Protein AF-A0A937B3N2-F1 (afdb_monomer_lite)

pLDDT: mean 77.26, std 14.92, range [26.53, 95.31]

Structure (mmCIF, N/CA/C/O backbone):
data_AF-A0A937B3N2-F1
#
_entry.id   AF-A0A937B3N2-F1
#
loop_
_atom_site.group_PDB
_atom_site.id
_atom_site.type_symbol
_atom_site.label_atom_id
_atom_site.label_alt_id
_atom_site.label_comp_id
_atom_site.label_asym_id
_atom_site.label_entity_id
_atom_site.label_seq_id
_atom_site.pdbx_PDB_ins_code
_atom_site.Cartn_x
_atom_site.Cartn_y
_atom_site.Cartn_z
_atom_site.occupancy
_atom_site.B_iso_or_equiv
_atom_site.auth_seq_id
_atom_site.auth_comp_id
_atom_site.auth_asym_id
_atom_site.auth_atom_id
_atom_site.pdbx_PDB_model_num
ATOM 1 N N . MET A 1 1 ? 30.028 -24.346 -19.728 1.00 58.47 1 MET A N 1
ATOM 2 C CA . MET A 1 1 ? 30.900 -23.155 -19.740 1.00 58.47 1 MET A CA 1
ATOM 3 C C . MET A 1 1 ? 30.819 -22.547 -18.358 1.00 58.47 1 MET A C 1
ATOM 5 O O . MET A 1 1 ? 29.785 -22.725 -17.725 1.00 58.47 1 MET A O 1
ATOM 9 N N . ASP A 1 2 ? 31.877 -21.896 -17.888 1.00 62.44 2 ASP A N 1
ATOM 10 C CA . ASP A 1 2 ? 31.828 -21.202 -16.600 1.00 62.44 2 ASP A CA 1
ATOM 11 C C . ASP A 1 2 ? 30.815 -20.051 -16.666 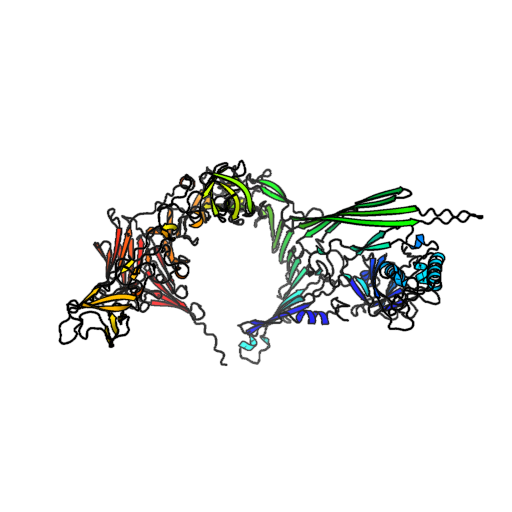1.00 62.44 2 ASP A C 1
ATOM 13 O O . ASP A 1 2 ? 30.707 -19.383 -17.702 1.00 62.44 2 ASP A O 1
ATOM 17 N N . ASN A 1 3 ? 30.080 -19.820 -15.572 1.00 68.19 3 ASN A N 1
ATOM 18 C CA . ASN A 1 3 ? 29.054 -18.771 -15.493 1.00 68.19 3 ASN A CA 1
ATOM 19 C C . ASN A 1 3 ? 29.609 -17.376 -15.825 1.00 68.19 3 ASN A C 1
ATOM 21 O O . ASN A 1 3 ? 28.881 -16.554 -16.371 1.00 68.19 3 ASN A O 1
ATOM 25 N N . ASP A 1 4 ? 30.900 -17.134 -15.577 1.00 67.12 4 ASP A N 1
ATOM 26 C CA . ASP A 1 4 ? 31.576 -15.870 -15.898 1.00 67.12 4 ASP A CA 1
ATOM 27 C C . ASP A 1 4 ? 31.609 -15.573 -17.405 1.00 67.12 4 ASP A C 1
ATOM 29 O O . ASP A 1 4 ? 31.647 -14.414 -17.806 1.00 67.12 4 ASP A O 1
ATOM 33 N N . ARG A 1 5 ? 31.603 -16.614 -18.250 1.00 65.56 5 ARG A N 1
ATOM 34 C CA . ARG A 1 5 ? 31.669 -16.488 -19.718 1.00 65.56 5 ARG A CA 1
ATOM 35 C C . ARG A 1 5 ? 30.332 -16.728 -20.408 1.00 65.56 5 ARG A C 1
ATOM 37 O O . ARG A 1 5 ? 30.146 -16.302 -21.543 1.00 65.56 5 ARG A O 1
ATOM 44 N N . PHE A 1 6 ? 29.418 -17.444 -19.759 1.00 72.81 6 PHE A N 1
ATOM 45 C CA . PHE A 1 6 ? 28.084 -17.714 -20.286 1.00 72.81 6 PHE A CA 1
ATOM 46 C C . PHE A 1 6 ? 27.052 -17.594 -19.155 1.00 72.81 6 PHE A C 1
ATOM 48 O O . PHE A 1 6 ? 26.611 -18.610 -18.619 1.00 72.81 6 PHE A O 1
ATOM 55 N N . PRO A 1 7 ? 26.668 -16.363 -18.774 1.00 74.31 7 PRO A N 1
ATOM 56 C CA . PRO A 1 7 ? 25.756 -16.116 -17.656 1.00 74.31 7 PRO A CA 1
ATOM 57 C C . PRO A 1 7 ? 24.273 -16.360 -18.000 1.00 74.31 7 PRO A C 1
ATOM 59 O O . PRO A 1 7 ? 23.390 -15.944 -17.253 1.00 74.31 7 PRO A O 1
ATOM 62 N N . TYR A 1 8 ? 23.975 -16.993 -19.139 1.00 79.38 8 TYR A N 1
ATOM 63 C CA . TYR A 1 8 ? 22.612 -17.181 -19.640 1.00 79.38 8 TYR A CA 1
ATOM 64 C C . TYR A 1 8 ? 21.997 -18.494 -19.144 1.00 79.38 8 TYR A C 1
ATOM 66 O O . TYR A 1 8 ? 22.691 -19.488 -18.923 1.00 79.38 8 TYR A O 1
ATOM 74 N N . CYS A 1 9 ? 20.669 -18.514 -19.017 1.00 78.81 9 CYS A N 1
ATOM 75 C CA . CYS A 1 9 ? 19.934 -19.710 -18.607 1.00 78.81 9 CYS A CA 1
ATOM 76 C C . CYS A 1 9 ? 20.044 -20.815 -19.663 1.00 78.81 9 CYS A C 1
ATOM 78 O O . CYS A 1 9 ? 19.978 -20.550 -20.870 1.00 78.81 9 CYS A O 1
ATOM 80 N N . ASN A 1 10 ? 20.167 -22.066 -19.212 1.00 81.94 10 ASN A N 1
ATOM 81 C CA . ASN A 1 10 ? 20.184 -23.200 -20.124 1.00 81.94 10 ASN A CA 1
ATOM 82 C C . ASN A 1 10 ? 18.806 -23.331 -20.784 1.00 81.94 10 ASN A C 1
ATOM 84 O O . ASN A 1 10 ? 17.790 -23.477 -20.114 1.00 81.94 10 ASN A O 1
ATOM 88 N N . GLN A 1 11 ? 18.772 -23.301 -22.115 1.00 83.94 11 GLN A N 1
ATOM 89 C CA . GLN A 1 11 ? 17.525 -23.375 -22.878 1.00 83.94 11 GLN A CA 1
ATOM 90 C C . GLN A 1 11 ? 16.985 -24.818 -23.014 1.00 83.94 11 GLN A C 1
ATOM 92 O O . GLN A 1 11 ? 16.004 -25.047 -23.716 1.00 83.94 11 GLN A O 1
ATOM 97 N N . GLN A 1 12 ? 17.598 -25.804 -22.345 1.00 83.69 12 GLN A N 1
ATOM 98 C CA . GLN A 1 12 ? 17.084 -27.173 -22.242 1.00 83.69 12 GLN A CA 1
ATOM 99 C C . GLN A 1 12 ? 16.095 -27.313 -21.078 1.00 83.69 12 GLN A C 1
ATOM 101 O O . GLN A 1 12 ? 16.492 -27.321 -19.912 1.00 83.69 12 GLN A O 1
ATOM 106 N N . LYS A 1 13 ? 14.811 -27.514 -21.403 1.00 83.62 13 LYS A N 1
ATOM 107 C CA . LYS A 1 13 ? 13.714 -27.502 -20.420 1.00 83.62 13 LYS A CA 1
ATOM 108 C C . LYS A 1 13 ? 13.894 -28.481 -19.253 1.00 83.62 13 LYS A C 1
ATOM 110 O O . LYS A 1 13 ? 13.678 -28.093 -18.115 1.00 83.62 13 LYS A O 1
ATOM 115 N N . ILE A 1 14 ? 14.316 -29.721 -19.514 1.00 85.94 14 ILE A N 1
ATOM 116 C CA . ILE A 1 14 ? 14.434 -30.759 -18.469 1.00 85.94 14 ILE A CA 1
ATOM 117 C C . ILE A 1 14 ? 15.428 -30.334 -17.379 1.00 85.94 14 ILE A C 1
ATOM 119 O O . ILE A 1 14 ? 15.109 -30.385 -16.197 1.00 85.94 14 ILE A O 1
ATOM 123 N N . ILE A 1 15 ? 16.613 -29.867 -17.784 1.00 86.38 15 ILE A N 1
ATOM 124 C CA . ILE A 1 15 ? 17.667 -29.454 -16.849 1.00 86.38 15 ILE A CA 1
ATOM 125 C C . ILE A 1 15 ? 17.230 -28.208 -16.074 1.00 86.38 15 ILE A C 1
ATOM 127 O O . ILE A 1 15 ? 17.436 -28.128 -14.864 1.00 86.38 15 ILE A O 1
ATOM 131 N N . GLN A 1 16 ? 16.609 -27.251 -16.764 1.00 87.00 16 GLN A N 1
ATOM 132 C CA . GLN A 1 16 ? 16.182 -25.996 -16.157 1.00 87.00 16 GLN A CA 1
ATOM 133 C C . GLN A 1 16 ? 15.036 -26.200 -15.149 1.00 87.00 16 GLN A C 1
ATOM 135 O O . GLN A 1 16 ? 15.048 -25.595 -14.079 1.00 87.00 16 GLN A O 1
ATOM 140 N N . ASP A 1 17 ? 14.079 -27.089 -15.436 1.00 88.88 17 ASP A N 1
ATOM 141 C CA . ASP A 1 17 ? 12.977 -27.419 -14.521 1.00 88.88 17 ASP A CA 1
ATOM 142 C C . ASP A 1 17 ? 13.483 -28.062 -13.215 1.00 88.88 17 ASP A C 1
ATOM 144 O O . ASP A 1 17 ? 12.947 -27.784 -12.140 1.00 88.88 17 ASP A O 1
ATOM 148 N N . ASP A 1 18 ? 14.519 -28.903 -13.285 1.00 87.19 18 ASP A N 1
ATOM 149 C CA . ASP A 1 18 ? 15.132 -29.524 -12.103 1.00 87.19 18 ASP A CA 1
ATOM 150 C C . ASP A 1 18 ? 15.912 -28.498 -11.264 1.00 87.19 18 ASP A C 1
ATOM 152 O O . ASP A 1 18 ? 15.818 -28.477 -10.030 1.00 87.19 18 ASP A O 1
ATOM 156 N N . GLN A 1 19 ? 16.622 -27.580 -11.925 1.00 86.06 19 GLN A N 1
ATOM 157 C CA . GLN A 1 19 ? 17.301 -26.466 -11.260 1.00 86.06 19 GLN A CA 1
ATOM 158 C C . GLN A 1 19 ? 16.306 -25.520 -10.573 1.00 86.06 19 GLN A C 1
ATOM 160 O O . GLN A 1 19 ? 16.536 -25.119 -9.431 1.00 86.06 19 GLN A O 1
ATOM 165 N N . ALA A 1 20 ? 15.168 -25.230 -11.213 1.00 84.81 20 ALA A N 1
ATOM 166 C CA . ALA A 1 20 ? 14.129 -24.356 -10.672 1.00 84.81 20 ALA A CA 1
ATOM 167 C C . ALA A 1 20 ? 13.490 -24.901 -9.379 1.00 84.81 20 ALA A C 1
ATOM 169 O O . ALA A 1 20 ? 13.089 -24.119 -8.521 1.00 84.81 20 ALA A O 1
ATOM 170 N N . LYS A 1 21 ? 13.412 -26.229 -9.205 1.00 86.44 21 LYS A N 1
ATOM 171 C CA . LYS A 1 21 ? 12.791 -26.877 -8.029 1.00 86.44 21 LYS A CA 1
ATOM 172 C C . LYS A 1 21 ? 13.703 -26.982 -6.806 1.00 86.44 21 LYS A C 1
ATOM 174 O O . LYS A 1 21 ? 13.197 -27.129 -5.698 1.00 86.44 21 LYS A O 1
ATOM 179 N N . SER A 1 22 ? 15.024 -26.925 -6.987 1.00 84.94 22 SER A N 1
ATOM 180 C CA . SER A 1 22 ? 16.015 -27.409 -6.005 1.00 84.94 22 SER A CA 1
ATOM 181 C C . SER A 1 22 ? 15.998 -26.704 -4.634 1.00 84.94 22 SER A C 1
ATOM 183 O O . SER A 1 22 ? 16.534 -27.245 -3.671 1.00 84.94 22 SER A O 1
ATOM 185 N N . TRP A 1 23 ? 15.368 -25.529 -4.524 1.00 84.50 23 TRP A N 1
ATOM 186 C CA . TRP A 1 23 ? 15.305 -24.724 -3.293 1.00 84.50 23 TRP A CA 1
ATOM 187 C C . TRP A 1 23 ? 13.885 -24.279 -2.921 1.00 84.50 23 TRP A C 1
ATOM 189 O O . TRP A 1 23 ? 13.711 -23.377 -2.101 1.00 84.50 23 TRP A O 1
ATOM 199 N N . LEU A 1 24 ? 12.865 -24.877 -3.542 1.00 89.19 24 LEU A N 1
ATOM 200 C CA . LEU A 1 24 ? 11.464 -24.532 -3.315 1.00 89.19 24 LEU A CA 1
ATOM 201 C C . LEU A 1 24 ? 10.770 -25.572 -2.437 1.00 89.19 24 LEU A C 1
ATOM 203 O O . LEU A 1 24 ? 11.234 -26.697 -2.264 1.00 89.19 24 LEU A O 1
ATOM 207 N N . LEU A 1 25 ? 9.635 -25.174 -1.871 1.00 90.88 25 LEU A N 1
ATOM 208 C CA . LEU A 1 25 ? 8.831 -26.024 -1.007 1.00 90.88 25 LEU A CA 1
ATOM 209 C C . LEU A 1 25 ? 8.173 -27.155 -1.809 1.00 90.88 25 LEU A C 1
ATOM 211 O O . LEU A 1 25 ? 7.167 -26.934 -2.471 1.00 90.88 25 LEU A O 1
ATOM 215 N N . ASP A 1 26 ? 8.709 -28.369 -1.714 1.00 89.31 26 ASP A N 1
ATOM 216 C CA . ASP A 1 26 ? 8.149 -29.539 -2.407 1.00 89.31 26 ASP A CA 1
ATOM 217 C C . ASP A 1 26 ? 6.828 -30.016 -1.777 1.00 89.31 26 ASP A C 1
ATOM 219 O O . ASP A 1 26 ? 5.847 -30.271 -2.480 1.00 89.31 26 ASP A O 1
ATOM 223 N N . SER A 1 27 ? 6.766 -30.117 -0.441 1.00 89.88 27 SER A N 1
ATOM 224 C CA . SER A 1 27 ? 5.589 -30.657 0.250 1.00 89.88 27 SER A CA 1
ATOM 225 C C . SER A 1 27 ? 5.323 -30.071 1.640 1.00 89.88 27 SER A C 1
ATOM 227 O O . SER A 1 27 ? 6.239 -29.681 2.364 1.00 89.88 27 SER A O 1
ATOM 229 N N . ILE A 1 28 ? 4.043 -30.032 2.022 1.00 90.94 28 ILE A N 1
ATOM 230 C CA . ILE A 1 28 ? 3.553 -29.685 3.362 1.00 90.94 28 ILE A CA 1
ATOM 231 C C . ILE A 1 28 ? 2.769 -30.878 3.914 1.00 90.94 28 ILE A C 1
ATOM 233 O O . ILE A 1 28 ? 1.808 -31.341 3.295 1.00 90.94 28 ILE A O 1
ATOM 237 N N . TYR A 1 29 ? 3.143 -31.348 5.104 1.00 90.12 29 TYR A N 1
ATOM 238 C CA . TYR A 1 29 ? 2.400 -32.374 5.838 1.00 90.12 29 TYR A CA 1
ATOM 239 C C . TYR A 1 29 ? 1.365 -31.720 6.752 1.00 90.12 29 TYR A C 1
ATOM 241 O O . TYR A 1 29 ? 1.699 -30.853 7.559 1.00 90.12 29 TYR A O 1
ATOM 249 N N . MET A 1 30 ? 0.103 -32.124 6.624 1.00 84.06 30 MET A N 1
ATOM 250 C CA . MET A 1 30 ? -0.990 -31.570 7.422 1.00 84.06 30 MET A CA 1
ATOM 251 C C . MET A 1 30 ? -1.200 -32.383 8.712 1.00 84.06 30 MET A C 1
ATOM 253 O O . MET A 1 30 ? -1.034 -33.604 8.687 1.00 84.06 30 MET A O 1
ATOM 257 N N . PRO A 1 31 ? -1.662 -31.764 9.820 1.00 79.25 31 PRO A N 1
ATOM 258 C CA . PRO A 1 31 ? -1.933 -32.466 11.084 1.00 79.25 31 PRO A CA 1
ATOM 259 C C . PRO A 1 31 ? -2.938 -33.621 10.965 1.00 79.25 31 PRO A C 1
ATOM 261 O O . PRO A 1 31 ? -2.893 -34.566 11.744 1.00 79.25 31 PRO A O 1
ATOM 264 N N . MET A 1 32 ? -3.834 -33.565 9.972 1.00 69.56 32 MET A N 1
ATOM 265 C CA . MET A 1 32 ? -4.832 -34.607 9.699 1.00 69.56 32 MET A CA 1
ATOM 266 C C . MET A 1 32 ? -4.284 -35.801 8.893 1.00 69.56 32 MET A C 1
ATOM 268 O O . MET A 1 32 ? -5.046 -36.692 8.535 1.00 69.56 32 MET A O 1
ATOM 272 N N . GLY A 1 33 ? -2.981 -35.838 8.590 1.00 73.75 33 GLY A N 1
ATOM 273 C CA . GLY A 1 33 ? -2.324 -36.968 7.923 1.00 73.75 33 GLY A CA 1
ATOM 274 C C . GLY A 1 33 ? -2.318 -36.930 6.390 1.00 73.75 33 GLY A C 1
ATOM 275 O O . GLY A 1 33 ? -1.741 -37.826 5.776 1.00 73.75 33 GLY A O 1
ATOM 276 N N . GLY A 1 34 ? -2.911 -35.913 5.756 1.00 80.38 34 GLY A N 1
ATOM 277 C CA . GLY A 1 34 ? -2.762 -35.660 4.315 1.00 80.38 34 GLY A CA 1
ATOM 278 C C . GLY A 1 34 ? -1.476 -34.892 3.977 1.00 80.38 34 GLY A C 1
ATOM 279 O O . GLY A 1 34 ? -0.849 -34.293 4.857 1.00 80.38 34 GLY A O 1
ATOM 280 N N . SER A 1 35 ? -1.097 -34.867 2.698 1.00 86.56 35 SER A N 1
ATOM 281 C CA . SER A 1 35 ? 0.051 -34.087 2.213 1.00 86.56 35 SER A CA 1
ATOM 282 C C . SER A 1 35 ? -0.319 -33.200 1.026 1.00 86.56 35 SER A C 1
ATOM 284 O O . SER A 1 35 ? -1.035 -33.611 0.120 1.00 86.56 35 SER A O 1
ATOM 286 N N . LEU A 1 36 ? 0.166 -31.961 1.031 1.00 88.94 36 LEU A N 1
ATOM 287 C CA . LEU A 1 36 ? 0.078 -31.041 -0.100 1.00 88.94 36 LEU A CA 1
ATOM 288 C C . LEU A 1 36 ? 1.427 -31.044 -0.819 1.00 88.94 36 LEU A C 1
ATOM 290 O O . LEU A 1 36 ? 2.439 -30.733 -0.200 1.00 88.94 36 LEU A O 1
ATOM 294 N N . LYS A 1 37 ? 1.444 -31.384 -2.103 1.00 91.06 37 LYS A N 1
ATOM 295 C CA . LYS A 1 37 ? 2.622 -31.384 -2.968 1.00 91.06 37 LYS A CA 1
ATOM 296 C C . LYS A 1 37 ? 2.515 -30.278 -4.011 1.00 91.06 37 LYS A C 1
ATOM 298 O O . LYS A 1 37 ? 1.457 -30.091 -4.614 1.00 91.06 37 LYS A O 1
ATOM 303 N N . ILE A 1 38 ? 3.608 -29.562 -4.238 1.00 91.81 38 ILE A N 1
ATOM 304 C CA . ILE A 1 38 ? 3.681 -28.476 -5.215 1.00 91.81 38 ILE A CA 1
ATOM 305 C C . ILE A 1 38 ? 4.734 -28.842 -6.258 1.00 91.81 38 ILE A C 1
ATOM 307 O O . ILE A 1 38 ? 5.901 -29.043 -5.942 1.00 91.81 38 ILE A O 1
ATOM 311 N N . GLU A 1 39 ? 4.328 -28.928 -7.522 1.00 91.31 39 GLU A N 1
ATOM 312 C CA . GLU A 1 39 ? 5.250 -29.136 -8.635 1.00 91.31 39 GLU A CA 1
ATOM 313 C C . GLU A 1 39 ? 5.562 -27.801 -9.298 1.00 91.31 39 GLU A C 1
ATOM 315 O O . GLU A 1 39 ? 4.654 -27.110 -9.767 1.00 91.31 39 GLU A O 1
ATOM 320 N N . TYR A 1 40 ? 6.845 -27.463 -9.386 1.00 91.81 40 TYR A N 1
ATOM 321 C CA . TYR A 1 40 ? 7.315 -26.270 -10.087 1.00 91.81 40 TYR A CA 1
ATOM 322 C C . TYR A 1 40 ? 7.807 -26.596 -11.502 1.00 91.81 40 TYR A C 1
ATOM 324 O O . TYR A 1 40 ? 8.127 -27.739 -11.823 1.00 91.81 40 TYR A O 1
ATOM 332 N N . GLU A 1 41 ? 7.881 -25.584 -12.352 1.00 91.62 41 GLU A N 1
ATOM 333 C CA . GLU A 1 41 ? 8.639 -25.595 -13.604 1.00 91.62 41 GLU A CA 1
ATOM 334 C C . GLU A 1 41 ? 9.349 -24.247 -13.784 1.00 91.62 41 GLU A C 1
ATOM 336 O O . GLU A 1 41 ? 9.045 -23.280 -13.078 1.00 91.62 41 GLU A O 1
ATOM 341 N N . SER A 1 42 ? 10.311 -24.185 -14.701 1.00 91.06 42 SER A N 1
ATOM 342 C CA . SER A 1 42 ? 10.973 -22.935 -15.070 1.00 91.06 42 SER A CA 1
ATOM 343 C C . SER A 1 42 ? 9.983 -21.977 -15.738 1.00 91.06 42 SER A C 1
ATOM 345 O O . SER A 1 42 ? 9.059 -22.394 -16.446 1.00 91.06 42 SER A O 1
ATOM 347 N N . ASP A 1 43 ? 10.157 -20.681 -15.491 1.00 91.06 43 ASP A N 1
ATOM 348 C CA . ASP A 1 43 ? 9.418 -19.652 -16.207 1.00 91.06 43 ASP A CA 1
ATOM 349 C C . ASP A 1 43 ? 9.835 -19.566 -17.685 1.00 91.06 43 ASP A C 1
ATOM 351 O O . ASP A 1 43 ? 10.962 -19.866 -18.076 1.00 91.06 43 ASP A O 1
ATOM 355 N N . ASP A 1 44 ? 8.895 -19.162 -18.539 1.00 91.75 44 ASP A N 1
ATOM 356 C CA . ASP A 1 44 ? 9.161 -18.929 -19.954 1.00 91.75 44 ASP A CA 1
ATOM 357 C C . ASP A 1 44 ? 8.489 -17.640 -20.431 1.00 91.75 44 ASP A C 1
ATOM 359 O O . ASP A 1 44 ? 7.477 -17.193 -19.887 1.00 91.75 44 ASP A O 1
ATOM 363 N N . TYR A 1 45 ? 9.069 -17.007 -21.446 1.00 92.00 45 TYR A N 1
ATOM 364 C CA . TYR A 1 45 ? 8.521 -15.789 -22.031 1.00 92.00 45 TYR A CA 1
ATOM 365 C C . TYR A 1 45 ? 8.785 -15.703 -23.533 1.00 92.00 45 TYR A C 1
ATOM 367 O O . TYR A 1 45 ? 9.755 -16.241 -24.069 1.00 92.00 45 TYR A O 1
ATOM 375 N N . ALA A 1 46 ? 7.884 -15.003 -24.221 1.00 91.69 46 ALA A N 1
ATOM 376 C CA . ALA A 1 46 ? 7.951 -14.774 -25.664 1.00 91.69 46 ALA A CA 1
ATOM 377 C C . ALA A 1 46 ? 8.472 -13.373 -26.015 1.00 91.69 46 ALA A C 1
ATOM 379 O O . ALA A 1 46 ? 9.032 -13.157 -27.094 1.00 91.69 46 ALA A O 1
ATOM 380 N N . TYR A 1 47 ? 8.262 -12.408 -25.119 1.00 91.81 47 TYR A N 1
ATOM 381 C CA . TYR A 1 47 ? 8.522 -10.993 -25.364 1.00 91.81 47 TYR A CA 1
ATOM 382 C C . TYR A 1 47 ? 9.275 -10.359 -24.199 1.00 91.81 47 TYR A C 1
ATOM 384 O O . TYR A 1 47 ? 9.037 -10.702 -23.042 1.00 91.81 47 TYR A O 1
ATOM 392 N N . VAL A 1 48 ? 10.124 -9.388 -24.522 1.00 91.75 48 VAL A N 1
ATOM 393 C CA . VAL A 1 48 ? 10.670 -8.411 -23.579 1.00 91.75 48 VAL A CA 1
ATOM 394 C C . VAL A 1 48 ? 9.971 -7.096 -23.906 1.00 91.75 48 VAL A C 1
ATOM 396 O O . VAL A 1 48 ? 10.212 -6.494 -24.954 1.00 91.75 48 VAL A O 1
ATOM 399 N N . GLN A 1 49 ? 9.026 -6.699 -23.056 1.00 91.38 49 GLN A N 1
ATOM 400 C CA . GLN A 1 49 ? 8.050 -5.643 -23.339 1.00 91.38 49 GLN A CA 1
ATOM 401 C C . GLN A 1 49 ? 7.375 -5.822 -24.717 1.00 91.38 49 GLN A C 1
ATOM 403 O O . GLN A 1 49 ? 6.687 -6.814 -24.956 1.00 91.38 49 GLN A O 1
ATOM 408 N N . ASN A 1 50 ? 7.565 -4.872 -25.637 1.00 90.81 50 ASN A N 1
ATOM 409 C CA . ASN A 1 50 ? 7.013 -4.867 -26.989 1.00 90.81 50 ASN A CA 1
ATOM 410 C C . ASN A 1 50 ? 7.930 -5.515 -28.049 1.00 90.81 50 ASN A C 1
ATOM 412 O O . ASN A 1 50 ? 7.509 -5.634 -29.201 1.00 90.81 50 ASN A O 1
ATOM 416 N N . LYS A 1 51 ? 9.153 -5.944 -27.701 1.00 89.56 51 LYS A N 1
ATOM 417 C CA . LYS A 1 51 ? 10.082 -6.636 -28.615 1.00 89.56 51 LYS A CA 1
ATOM 418 C C . LYS A 1 51 ? 10.070 -8.152 -28.374 1.00 89.56 51 LYS A C 1
ATOM 420 O O . LYS A 1 51 ? 9.797 -8.616 -27.269 1.00 89.56 51 LYS A O 1
ATOM 425 N N . LYS A 1 52 ? 10.343 -8.949 -29.413 1.00 89.94 52 LYS A N 1
ATOM 426 C CA . LYS A 1 52 ? 10.476 -10.413 -29.276 1.00 89.94 52 LYS A CA 1
ATOM 427 C C . LYS A 1 52 ? 11.724 -10.758 -28.462 1.00 89.94 52 LYS A C 1
ATOM 429 O O . LYS A 1 52 ? 12.740 -10.080 -28.590 1.00 89.94 52 LYS A O 1
ATOM 434 N N . ALA A 1 53 ? 11.637 -11.807 -27.648 1.00 90.50 53 ALA A N 1
ATOM 435 C CA . ALA A 1 53 ? 12.785 -12.308 -26.905 1.00 90.50 53 ALA A CA 1
ATOM 436 C C . ALA A 1 53 ? 13.855 -12.868 -27.862 1.00 90.50 53 ALA A C 1
ATOM 438 O O . ALA A 1 53 ? 13.538 -13.578 -28.825 1.00 90.50 53 ALA A O 1
ATOM 439 N N . MET A 1 54 ? 15.118 -12.549 -27.583 1.00 89.50 54 MET A N 1
ATOM 440 C CA . MET A 1 54 ? 16.274 -13.008 -28.352 1.00 89.50 54 MET A CA 1
ATOM 441 C C . MET A 1 54 ? 17.170 -13.910 -27.497 1.00 89.50 54 MET A C 1
ATOM 443 O O . MET A 1 54 ? 17.160 -13.821 -26.272 1.00 89.50 54 MET A O 1
ATOM 447 N N . CYS A 1 55 ? 17.934 -14.782 -28.147 1.00 88.12 55 CYS A N 1
ATOM 448 C CA . CYS A 1 55 ? 18.897 -15.691 -27.528 1.00 88.12 55 CYS A CA 1
ATOM 449 C C . CYS A 1 55 ? 20.243 -15.611 -28.254 1.00 88.12 55 CYS A C 1
ATOM 451 O O . CYS A 1 55 ? 20.298 -15.283 -29.446 1.00 88.12 55 CYS A O 1
ATOM 453 N N . MET A 1 56 ? 21.316 -15.968 -27.551 1.00 87.62 56 MET A N 1
ATOM 454 C CA . MET A 1 56 ? 22.637 -16.149 -28.151 1.00 87.62 56 MET A CA 1
ATOM 455 C C . MET A 1 56 ? 22.773 -17.541 -28.782 1.00 87.62 56 MET A C 1
ATOM 457 O O . MET A 1 56 ? 22.638 -18.568 -28.120 1.00 87.62 56 MET A O 1
ATOM 461 N N . TYR A 1 57 ? 23.081 -17.580 -30.077 1.00 87.38 57 TYR A N 1
ATOM 462 C CA . TYR A 1 57 ? 23.337 -18.791 -30.853 1.00 87.38 57 TYR A CA 1
ATOM 463 C C . TYR A 1 57 ? 24.829 -18.926 -31.143 1.00 87.38 57 TYR A C 1
ATOM 465 O O . TYR A 1 57 ? 25.479 -17.980 -31.589 1.00 87.38 57 TYR A O 1
ATOM 473 N N . GLN A 1 58 ? 25.376 -20.118 -30.907 1.00 88.06 58 GLN A N 1
ATOM 474 C CA . GLN A 1 58 ? 26.795 -20.393 -31.121 1.00 88.06 58 GLN A CA 1
ATOM 475 C C . GLN A 1 58 ? 27.131 -20.443 -32.616 1.00 88.06 58 GLN A C 1
ATOM 477 O O . GLN A 1 58 ? 26.466 -21.135 -33.397 1.00 88.06 58 GLN A O 1
ATOM 482 N N . ILE A 1 59 ? 28.214 -19.768 -32.999 1.00 90.12 59 ILE A N 1
ATOM 483 C CA . ILE A 1 59 ? 28.766 -19.819 -34.353 1.00 90.12 59 ILE A CA 1
ATOM 484 C C . ILE A 1 59 ? 29.464 -21.166 -34.560 1.00 90.12 59 ILE A C 1
ATOM 486 O O . ILE A 1 59 ? 30.338 -21.558 -33.794 1.00 90.12 59 ILE A O 1
ATOM 490 N N . ALA A 1 60 ? 29.096 -21.880 -35.620 1.00 88.06 60 ALA A N 1
ATOM 491 C CA . ALA A 1 60 ? 29.749 -23.124 -36.005 1.00 88.06 60 ALA A CA 1
ATOM 492 C C . ALA A 1 60 ? 31.014 -22.863 -36.838 1.00 88.06 60 ALA A C 1
ATOM 494 O O . ALA A 1 60 ? 32.018 -23.538 -36.636 1.00 88.06 60 ALA A O 1
ATOM 495 N N . GLY A 1 61 ? 30.973 -21.889 -37.756 1.00 88.25 61 GLY A N 1
ATOM 496 C CA . GLY A 1 61 ? 32.113 -21.494 -38.589 1.00 88.25 61 GLY A CA 1
ATOM 497 C C . GLY A 1 61 ? 31.696 -20.808 -39.892 1.00 88.25 61 GLY A C 1
ATOM 498 O O . GLY A 1 61 ? 30.534 -20.441 -40.070 1.00 88.25 61 GLY A O 1
ATOM 499 N N . PHE A 1 62 ? 32.646 -20.644 -40.812 1.00 87.56 62 PHE A N 1
ATOM 500 C CA . PHE A 1 62 ? 32.487 -19.854 -42.035 1.00 87.56 62 PHE A CA 1
ATOM 501 C C . PHE A 1 62 ? 32.770 -20.664 -43.304 1.00 87.56 62 PHE A C 1
ATOM 503 O O . PHE A 1 62 ? 33.574 -21.605 -43.291 1.00 87.56 62 PHE A O 1
ATOM 510 N N . ARG A 1 63 ? 32.129 -20.276 -44.417 1.00 85.25 63 ARG A N 1
ATOM 511 C CA . ARG A 1 63 ? 32.397 -20.803 -45.767 1.00 85.25 63 ARG A CA 1
ATOM 512 C C . ARG A 1 63 ? 32.444 -19.694 -46.825 1.00 85.25 63 ARG A C 1
ATOM 514 O O . ARG A 1 63 ? 31.738 -18.692 -46.715 1.00 85.25 63 ARG A O 1
ATOM 521 N N . ASP A 1 64 ? 33.236 -19.917 -47.872 1.00 75.19 64 ASP A N 1
ATOM 522 C CA . ASP A 1 64 ? 33.247 -19.092 -49.094 1.00 75.19 64 ASP A CA 1
ATOM 523 C C . ASP A 1 64 ? 32.031 -19.401 -49.980 1.00 75.19 64 ASP A C 1
ATOM 525 O O . ASP A 1 64 ? 31.266 -18.522 -50.370 1.00 75.19 64 ASP A O 1
ATOM 529 N N . LEU A 1 65 ? 31.788 -20.695 -50.205 1.00 71.31 65 LEU A N 1
ATOM 530 C CA . LEU A 1 65 ? 30.643 -21.230 -50.935 1.00 71.31 65 LEU A CA 1
ATOM 531 C C . LEU A 1 65 ? 29.956 -22.292 -50.076 1.00 71.31 65 LEU A C 1
ATOM 533 O O . LEU A 1 65 ? 30.584 -22.942 -49.244 1.00 71.31 65 LEU A O 1
ATOM 537 N N . THR A 1 66 ? 28.667 -22.542 -50.295 1.00 62.78 66 THR A N 1
ATOM 538 C CA . THR A 1 66 ? 27.900 -23.527 -49.504 1.00 62.78 66 THR A CA 1
ATOM 539 C C . THR A 1 66 ? 28.482 -24.952 -49.548 1.00 62.78 66 THR A C 1
ATOM 541 O O . THR A 1 66 ? 28.189 -25.764 -48.667 1.00 62.78 66 THR A O 1
ATOM 544 N N . THR A 1 67 ? 29.351 -25.251 -50.520 1.00 63.97 67 THR A N 1
ATOM 545 C CA . THR A 1 67 ? 29.984 -26.557 -50.756 1.00 63.97 67 THR A CA 1
ATOM 546 C C . THR A 1 67 ? 31.343 -26.758 -50.069 1.00 63.97 67 THR A C 1
ATOM 548 O O . THR A 1 67 ? 31.732 -27.910 -49.858 1.00 63.97 67 THR A O 1
ATOM 551 N N . THR A 1 68 ? 32.058 -25.702 -49.660 1.00 70.62 68 THR A N 1
ATOM 552 C CA . THR A 1 68 ? 33.404 -25.814 -49.049 1.00 70.62 68 THR A CA 1
ATOM 553 C C . THR A 1 68 ? 33.347 -26.393 -47.621 1.00 70.62 68 THR A C 1
ATOM 555 O O . THR A 1 68 ? 32.270 -26.401 -47.013 1.00 70.62 68 THR A O 1
ATOM 558 N N . PRO A 1 69 ? 34.448 -26.937 -47.058 1.00 77.62 69 PRO A N 1
ATOM 559 C CA . PRO A 1 69 ? 34.484 -27.343 -45.650 1.00 77.62 69 PRO A CA 1
ATOM 560 C C . PRO A 1 69 ? 34.337 -26.130 -44.716 1.00 77.62 69 PRO A C 1
ATOM 562 O O . PRO A 1 69 ? 34.610 -24.996 -45.107 1.00 77.62 69 PRO A O 1
ATOM 565 N N . LEU A 1 70 ? 33.865 -26.372 -43.491 1.00 81.81 70 LEU A N 1
ATOM 566 C CA . LEU A 1 70 ? 33.710 -25.344 -42.460 1.00 81.81 70 LEU A CA 1
ATOM 567 C C . LEU A 1 70 ? 35.091 -24.889 -41.964 1.00 81.81 70 LEU A C 1
ATOM 569 O O . LEU A 1 70 ? 35.944 -25.730 -41.682 1.00 81.81 70 LEU A O 1
ATOM 573 N N . THR A 1 71 ? 35.311 -23.579 -41.855 1.00 84.75 71 THR A N 1
ATOM 574 C CA . THR A 1 71 ? 36.590 -23.021 -41.392 1.00 84.75 71 THR A CA 1
ATOM 575 C C . THR A 1 71 ? 36.389 -21.958 -40.315 1.00 84.75 71 THR A C 1
ATOM 577 O O . THR A 1 71 ? 35.348 -21.306 -40.256 1.00 84.75 71 THR A O 1
ATOM 580 N N . ASN A 1 72 ? 37.418 -21.748 -39.494 1.00 84.88 72 ASN A N 1
ATOM 581 C CA . ASN A 1 72 ? 37.444 -20.714 -38.450 1.00 84.88 72 ASN A CA 1
ATOM 582 C C . ASN A 1 72 ? 38.102 -19.406 -38.932 1.00 84.88 72 ASN A C 1
ATOM 584 O O . ASN A 1 72 ? 38.385 -18.512 -38.135 1.00 84.88 72 ASN A O 1
ATOM 588 N N . GLN A 1 73 ? 38.401 -19.316 -40.230 1.00 84.12 73 GLN A N 1
ATOM 589 C CA . GLN A 1 73 ? 39.031 -18.159 -40.862 1.00 84.12 73 GLN A CA 1
ATOM 590 C C . GLN A 1 73 ? 37.968 -17.303 -41.553 1.00 84.12 73 GLN A C 1
ATOM 592 O O . GLN A 1 73 ? 37.035 -17.838 -42.145 1.00 84.12 73 GLN A O 1
ATOM 597 N N . LEU A 1 74 ? 38.120 -15.982 -41.496 1.00 83.50 74 LEU A N 1
ATOM 598 C CA . LEU A 1 74 ? 37.205 -15.011 -42.106 1.00 83.50 74 LEU A CA 1
ATOM 599 C C . LEU A 1 74 ? 37.484 -14.771 -43.592 1.00 83.50 74 LEU A C 1
ATOM 601 O O . LEU A 1 74 ? 36.581 -14.432 -44.356 1.00 83.50 74 LEU A O 1
ATOM 605 N N . TYR A 1 75 ? 38.740 -14.927 -43.999 1.00 81.50 75 TYR A N 1
ATOM 606 C CA . TYR A 1 75 ? 39.176 -14.826 -45.384 1.00 81.50 75 TYR A CA 1
ATOM 607 C C . TYR A 1 75 ? 40.444 -15.655 -45.603 1.00 81.50 75 TYR A C 1
ATOM 609 O O . TYR A 1 75 ? 41.201 -15.923 -44.664 1.00 81.50 75 TYR A O 1
ATOM 617 N N . ASN A 1 76 ? 40.672 -16.076 -46.845 1.00 79.00 76 ASN A N 1
ATOM 618 C CA . ASN A 1 76 ? 41.845 -16.853 -47.227 1.00 79.00 76 ASN A CA 1
ATOM 619 C C . ASN A 1 76 ? 43.084 -15.944 -47.356 1.00 79.00 76 ASN A C 1
ATOM 621 O O . ASN A 1 76 ? 43.037 -14.914 -48.029 1.00 79.00 76 ASN A O 1
ATOM 625 N N . LYS A 1 77 ? 44.200 -16.344 -46.731 1.00 71.25 77 LYS A N 1
ATOM 626 C CA . LYS A 1 77 ? 45.473 -15.600 -46.727 1.00 71.25 77 LYS A CA 1
ATOM 627 C C . LYS A 1 77 ? 46.104 -15.455 -48.114 1.00 71.25 77 LYS A C 1
ATOM 629 O O . LYS A 1 77 ? 46.715 -14.429 -48.378 1.00 71.25 77 LYS A O 1
ATOM 634 N N . GLU A 1 78 ? 45.964 -16.466 -48.969 1.00 69.00 78 GLU A N 1
ATOM 635 C CA . GLU A 1 78 ? 46.662 -16.543 -50.261 1.00 69.00 78 GLU A CA 1
ATOM 636 C C . GLU A 1 78 ? 45.844 -15.931 -51.402 1.00 69.00 78 GLU A C 1
ATOM 638 O O . GLU A 1 78 ? 46.394 -15.291 -52.292 1.00 69.00 78 GLU A O 1
ATOM 643 N N . THR A 1 79 ? 44.521 -16.111 -51.374 1.00 67.62 79 THR A N 1
ATOM 644 C CA . THR A 1 79 ? 43.620 -15.660 -52.449 1.00 67.62 79 THR A CA 1
ATOM 645 C C . THR A 1 79 ? 42.838 -14.395 -52.103 1.00 67.62 79 THR A C 1
ATOM 647 O O . THR A 1 79 ? 42.234 -13.795 -52.989 1.00 67.62 79 THR A O 1
ATOM 650 N N . GLY A 1 80 ? 42.804 -13.987 -50.828 1.00 68.19 80 GLY A N 1
ATOM 651 C CA . GLY A 1 80 ? 42.006 -12.848 -50.358 1.00 68.19 80 GLY A CA 1
ATOM 652 C C . GLY A 1 80 ? 40.487 -13.062 -50.438 1.00 68.19 80 GLY A C 1
ATOM 653 O O . GLY A 1 80 ? 39.730 -12.117 -50.221 1.00 68.19 80 GLY A O 1
ATOM 654 N N . ALA A 1 81 ? 40.025 -14.280 -50.754 1.00 73.06 81 ALA A N 1
ATOM 655 C CA . ALA A 1 81 ? 38.606 -14.616 -50.837 1.00 73.06 81 ALA A CA 1
ATOM 656 C C . ALA A 1 81 ? 37.949 -14.574 -49.447 1.00 73.06 81 ALA A C 1
ATOM 658 O O . ALA A 1 81 ? 38.473 -15.138 -48.485 1.00 73.06 81 ALA A O 1
ATOM 659 N N . ILE A 1 82 ? 36.803 -13.897 -49.341 1.00 78.06 82 ILE A N 1
ATOM 660 C CA . ILE A 1 82 ? 36.097 -13.654 -48.076 1.00 78.06 82 ILE A CA 1
ATOM 661 C C . ILE A 1 82 ? 35.083 -14.767 -47.831 1.00 78.06 82 ILE A C 1
ATOM 663 O O . ILE A 1 82 ? 34.210 -15.001 -48.664 1.00 78.06 82 ILE A O 1
ATOM 667 N N . HIS A 1 83 ? 35.109 -15.377 -46.651 1.00 85.19 83 HIS A N 1
ATOM 668 C CA . HIS A 1 83 ? 34.115 -16.369 -46.262 1.00 85.19 83 HIS A CA 1
ATOM 669 C C . HIS A 1 83 ? 32.820 -15.687 -45.805 1.00 85.19 83 HIS A C 1
ATOM 671 O O . HIS A 1 83 ? 32.667 -15.319 -44.645 1.00 85.19 83 HIS A O 1
ATOM 677 N N . ARG A 1 84 ? 31.882 -15.482 -46.736 1.00 81.69 84 ARG A N 1
ATOM 678 C CA . ARG A 1 84 ? 30.659 -14.690 -46.497 1.00 81.69 84 ARG A CA 1
ATOM 679 C C . ARG A 1 84 ? 29.537 -15.453 -45.796 1.00 81.69 84 ARG A C 1
ATOM 681 O O . ARG A 1 84 ? 28.626 -14.818 -45.268 1.00 81.69 84 ARG A O 1
ATOM 688 N N . TYR A 1 85 ? 29.550 -16.784 -45.835 1.00 85.75 85 TYR A N 1
ATOM 689 C CA . TYR A 1 85 ? 28.498 -17.604 -45.235 1.00 85.75 85 TYR A CA 1
ATOM 690 C C . TYR A 1 85 ? 28.858 -17.940 -43.789 1.00 85.75 85 TYR A C 1
ATOM 692 O O . TYR A 1 85 ? 29.768 -18.733 -43.546 1.00 85.75 85 TYR A O 1
ATOM 700 N N . LEU A 1 86 ? 28.121 -17.362 -42.847 1.00 88.88 86 LEU A N 1
ATOM 701 C CA . LEU A 1 86 ? 28.208 -17.628 -41.416 1.00 88.88 86 LEU A CA 1
ATOM 702 C C . LEU A 1 86 ? 27.258 -18.771 -41.051 1.00 88.88 86 LEU A C 1
ATOM 704 O O . LEU A 1 86 ? 26.052 -18.626 -41.231 1.00 88.88 86 LEU A O 1
ATOM 708 N N . TYR A 1 87 ? 27.781 -19.871 -40.511 1.00 88.94 87 TYR A N 1
ATOM 709 C CA . TYR A 1 87 ? 26.991 -20.997 -40.009 1.00 88.94 87 TYR A CA 1
ATOM 710 C C . TYR A 1 87 ? 26.842 -20.908 -38.492 1.00 88.94 87 TYR A C 1
ATOM 712 O O . TYR A 1 87 ? 27.818 -20.660 -37.783 1.00 88.94 87 TYR A O 1
ATOM 720 N N . PHE A 1 88 ? 25.644 -21.177 -37.983 1.00 89.38 88 PHE A N 1
ATOM 721 C CA . PHE A 1 88 ? 25.334 -21.211 -36.555 1.00 89.38 88 PHE A CA 1
ATOM 722 C C . PHE A 1 88 ? 24.509 -22.453 -36.203 1.00 89.38 88 PHE A C 1
ATOM 724 O O . PHE A 1 88 ? 23.831 -23.033 -37.056 1.00 89.38 88 PHE A O 1
ATOM 731 N N . LYS A 1 89 ? 24.608 -22.881 -34.942 1.00 87.25 89 LYS A N 1
ATOM 732 C CA . LYS A 1 89 ? 23.936 -24.085 -34.440 1.00 87.25 89 LYS A CA 1
ATOM 733 C C . LYS A 1 89 ? 22.503 -23.780 -34.022 1.00 87.25 89 LYS A C 1
ATOM 735 O O . LYS A 1 89 ? 22.265 -22.838 -33.268 1.00 87.25 89 LYS A O 1
ATOM 740 N N . LEU A 1 90 ? 21.568 -24.612 -34.465 1.00 81.50 90 LEU A N 1
ATOM 741 C CA . LEU A 1 90 ? 20.175 -24.596 -34.033 1.00 81.50 90 LEU A CA 1
ATOM 742 C C . LEU A 1 90 ? 19.956 -25.568 -32.855 1.00 81.50 90 LEU A C 1
ATOM 744 O O . LEU A 1 90 ? 20.621 -26.603 -32.784 1.00 81.50 90 LEU A O 1
ATOM 748 N N . PRO A 1 91 ? 19.031 -25.265 -31.927 1.00 72.62 91 PRO A N 1
ATOM 749 C CA . PRO A 1 91 ? 18.687 -26.154 -30.821 1.00 72.62 91 PRO A CA 1
ATOM 750 C C . PRO A 1 91 ? 18.036 -27.462 -31.306 1.00 72.62 91 PRO A C 1
ATOM 752 O O . PRO A 1 91 ? 17.345 -27.494 -32.324 1.00 72.62 91 PRO A O 1
ATOM 755 N N . HIS A 1 92 ? 18.251 -28.543 -30.546 1.00 59.75 92 HIS A N 1
ATOM 756 C CA . HIS A 1 92 ? 17.917 -29.932 -30.905 1.00 59.75 92 HIS A CA 1
ATOM 757 C C . HIS A 1 92 ? 16.425 -30.199 -31.192 1.00 59.75 92 HIS A C 1
ATOM 759 O O . HIS A 1 92 ? 16.111 -31.112 -31.954 1.00 59.75 92 HIS A O 1
ATOM 765 N N . ASP A 1 93 ? 15.512 -29.399 -30.636 1.00 56.53 93 ASP A N 1
ATOM 766 C CA . ASP A 1 93 ? 14.059 -29.628 -30.718 1.00 56.53 93 ASP A CA 1
ATOM 767 C C . ASP A 1 93 ? 13.450 -29.308 -32.104 1.00 56.53 93 ASP A C 1
ATOM 769 O O . ASP A 1 93 ? 12.257 -29.503 -32.327 1.00 56.53 93 ASP A O 1
ATOM 773 N N . PHE A 1 94 ? 14.258 -28.824 -33.057 1.00 57.25 94 PHE A N 1
ATOM 774 C CA . PHE A 1 94 ? 13.796 -28.188 -34.300 1.00 57.25 94 PHE A CA 1
ATOM 775 C C . PHE A 1 94 ? 14.003 -28.983 -35.599 1.00 57.25 94 PHE A C 1
ATOM 777 O O . PHE A 1 94 ? 13.785 -28.463 -36.694 1.00 57.25 94 PHE A O 1
ATOM 784 N N . VAL A 1 95 ? 14.390 -30.256 -35.514 1.00 53.44 95 VAL A N 1
ATOM 785 C CA . VAL A 1 95 ? 14.795 -31.052 -36.691 1.00 53.44 95 VAL A CA 1
ATOM 786 C C . VAL A 1 95 ? 13.609 -31.518 -37.564 1.00 53.44 95 VAL A C 1
ATOM 788 O O . VAL A 1 95 ? 13.818 -31.945 -38.697 1.00 53.44 95 VAL A O 1
ATOM 791 N N . SER A 1 96 ? 12.352 -31.409 -37.112 1.00 51.50 96 SER A N 1
ATOM 792 C CA . SER A 1 96 ? 11.218 -32.077 -37.780 1.00 51.50 96 SER A CA 1
ATOM 793 C C . SER A 1 96 ? 10.485 -31.282 -38.876 1.00 51.50 96 SER A C 1
ATOM 795 O O . SER A 1 96 ? 9.829 -31.917 -39.693 1.00 51.50 96 SER A O 1
ATOM 797 N N . ASN A 1 97 ? 10.604 -29.945 -38.966 1.00 56.78 97 ASN A N 1
ATOM 798 C CA . ASN A 1 97 ? 9.905 -29.132 -39.986 1.00 56.78 97 ASN A CA 1
ATOM 799 C C . ASN A 1 97 ? 10.759 -27.952 -40.504 1.00 56.78 97 ASN A C 1
ATOM 801 O O . ASN A 1 97 ? 10.595 -26.804 -40.077 1.00 56.78 97 ASN A O 1
ATOM 805 N N . GLN A 1 98 ? 11.656 -28.224 -41.460 1.00 64.56 98 GLN A N 1
ATOM 806 C CA . GLN A 1 98 ? 12.485 -27.221 -42.146 1.00 64.56 98 GLN A CA 1
ATOM 807 C C . GLN A 1 98 ? 11.674 -26.438 -43.193 1.00 64.56 98 GLN A C 1
ATOM 809 O O . GLN A 1 98 ? 11.742 -26.718 -44.390 1.00 64.56 98 GLN A O 1
ATOM 814 N N . THR A 1 99 ? 10.886 -25.453 -42.756 1.00 70.75 99 THR A N 1
ATOM 815 C CA . THR A 1 99 ? 10.178 -24.547 -43.674 1.00 70.75 99 THR A CA 1
ATOM 816 C C . THR A 1 99 ? 10.905 -23.200 -43.798 1.00 70.75 99 THR A C 1
ATOM 818 O O . THR A 1 99 ? 11.503 -22.732 -42.824 1.00 70.75 99 THR A O 1
ATOM 821 N N . PRO A 1 100 ? 10.833 -22.524 -44.963 1.00 71.19 100 PRO A N 1
ATOM 822 C CA . PRO A 1 100 ? 11.375 -21.172 -45.130 1.00 71.19 100 PRO A CA 1
ATOM 823 C C . PRO A 1 100 ? 10.812 -20.160 -44.123 1.00 71.19 100 PRO A C 1
ATOM 825 O O . PRO A 1 100 ? 11.523 -19.263 -43.674 1.00 71.19 100 PRO A O 1
ATOM 828 N N . ALA A 1 101 ? 9.536 -20.318 -43.751 1.00 74.00 101 ALA A N 1
ATOM 829 C CA . ALA A 1 101 ? 8.857 -19.449 -42.797 1.00 74.00 101 ALA A CA 1
ATOM 830 C C . ALA A 1 101 ? 9.451 -19.571 -41.385 1.00 74.00 101 ALA A C 1
ATOM 832 O O . ALA A 1 101 ? 9.706 -18.551 -40.753 1.00 74.00 101 ALA A O 1
ATOM 833 N N . HIS A 1 102 ? 9.747 -20.792 -40.927 1.00 76.12 102 HIS A N 1
ATOM 834 C CA . HIS A 1 102 ? 10.320 -21.018 -39.597 1.00 76.12 102 HIS A CA 1
ATOM 835 C C . HIS A 1 102 ? 11.723 -20.416 -39.453 1.00 76.12 102 HIS A C 1
ATOM 837 O O . HIS A 1 102 ? 12.028 -19.807 -38.432 1.00 76.12 102 HIS A O 1
ATOM 843 N N . LEU A 1 103 ? 12.582 -20.530 -40.475 1.00 79.12 103 LEU A N 1
ATOM 844 C CA . LEU A 1 103 ? 13.924 -19.938 -40.404 1.00 79.12 103 LEU A CA 1
ATOM 845 C C . LEU A 1 103 ? 13.876 -18.403 -40.422 1.00 79.12 103 LEU A C 1
ATOM 847 O O . LEU A 1 103 ? 14.686 -17.750 -39.769 1.00 79.12 103 LEU A O 1
ATOM 851 N N . PHE A 1 104 ? 12.910 -17.820 -41.133 1.00 83.12 104 PHE A N 1
ATOM 852 C CA . PHE A 1 104 ? 12.729 -16.371 -41.169 1.00 83.12 104 PHE A CA 1
ATOM 853 C C . PHE A 1 104 ? 12.305 -15.788 -39.809 1.00 83.12 104 PHE A C 1
ATOM 855 O O . PHE A 1 104 ? 12.645 -14.646 -39.502 1.00 83.12 104 PHE A O 1
ATOM 862 N N . GLU A 1 105 ? 11.629 -16.554 -38.946 1.00 82.00 105 GLU A N 1
ATOM 863 C CA . GLU A 1 105 ? 11.231 -16.081 -37.611 1.00 82.00 105 GLU A CA 1
ATOM 864 C C . GLU A 1 105 ? 12.419 -15.670 -36.727 1.00 82.00 105 GLU A C 1
ATOM 866 O O . GLU A 1 105 ? 12.294 -14.705 -35.965 1.00 82.00 105 GLU A O 1
ATOM 871 N N . TYR A 1 106 ? 13.583 -16.311 -36.893 1.00 83.69 106 TYR A N 1
ATOM 872 C CA . TYR A 1 106 ? 14.830 -15.955 -36.201 1.00 83.69 106 TYR A CA 1
ATOM 873 C C . TYR A 1 106 ? 15.322 -14.541 -36.541 1.00 83.69 106 TYR A C 1
ATOM 875 O O . TYR A 1 106 ? 15.931 -13.878 -35.701 1.00 83.69 106 TYR A O 1
ATOM 883 N N . PHE A 1 107 ? 15.041 -14.073 -37.759 1.00 84.69 107 PHE A N 1
ATOM 884 C CA . PHE A 1 107 ? 15.507 -12.788 -38.292 1.00 84.69 107 PHE A CA 1
ATOM 885 C C . PHE A 1 107 ? 14.418 -11.715 -38.330 1.00 84.69 107 PHE A C 1
ATOM 887 O O . PHE A 1 107 ? 14.701 -10.539 -38.558 1.00 84.69 107 PHE A O 1
ATOM 894 N N . ASN A 1 108 ? 13.162 -12.105 -38.120 1.00 82.44 108 ASN A N 1
ATOM 895 C CA . ASN A 1 108 ? 12.026 -11.204 -38.212 1.00 82.44 108 ASN A CA 1
ATOM 896 C C . ASN A 1 108 ? 12.196 -10.004 -37.258 1.00 82.44 108 ASN A C 1
ATOM 898 O O . ASN A 1 108 ? 12.335 -10.178 -36.052 1.00 82.44 108 ASN A O 1
ATOM 902 N N . SER A 1 109 ? 12.129 -8.781 -37.787 1.00 77.19 109 SER A N 1
ATOM 903 C CA . SER A 1 109 ? 12.298 -7.529 -37.025 1.00 77.19 109 SER A CA 1
ATOM 904 C C . SER A 1 109 ? 13.718 -7.258 -36.489 1.00 77.19 109 SER A C 1
ATOM 906 O O . SER A 1 109 ? 13.892 -6.347 -35.683 1.00 77.19 109 SER A O 1
ATOM 908 N N . VAL A 1 110 ? 14.743 -7.991 -36.945 1.00 82.56 110 VAL A N 1
ATOM 909 C CA . VAL A 1 110 ? 16.153 -7.717 -36.615 1.00 82.56 110 VAL A CA 1
ATOM 910 C C . VAL A 1 110 ? 16.734 -6.723 -37.627 1.00 82.56 110 VAL A C 1
ATOM 912 O O . VAL A 1 110 ? 16.952 -7.073 -38.782 1.00 82.56 110 VAL A O 1
ATOM 915 N N . GLN A 1 111 ? 17.000 -5.485 -37.196 1.00 82.56 111 GLN A N 1
ATOM 916 C CA . GLN A 1 111 ? 17.641 -4.455 -38.036 1.00 82.56 111 GLN A CA 1
ATOM 917 C C . GLN A 1 111 ? 19.174 -4.497 -37.967 1.00 82.56 111 GLN A C 1
ATOM 919 O O . GLN A 1 111 ? 19.862 -4.250 -38.955 1.00 82.56 111 GLN A O 1
ATOM 924 N N . HIS A 1 112 ? 19.710 -4.820 -36.789 1.00 87.44 112 HIS A N 1
ATOM 925 C CA . HIS A 1 112 ? 21.142 -4.923 -36.536 1.00 87.44 112 HIS A CA 1
ATOM 926 C C . HIS A 1 112 ? 21.442 -6.292 -35.928 1.00 87.44 112 HIS A C 1
ATOM 928 O O . HIS A 1 112 ? 20.923 -6.632 -34.863 1.00 87.44 112 HIS A O 1
ATOM 934 N N . LEU A 1 113 ? 22.283 -7.078 -36.595 1.00 88.94 113 LEU A N 1
ATOM 935 C CA . LEU A 1 113 ? 22.780 -8.346 -36.081 1.00 88.94 113 LEU A CA 1
ATOM 936 C C . LEU A 1 113 ? 23.883 -8.065 -35.058 1.00 88.94 113 LEU A C 1
ATOM 938 O O . LEU A 1 113 ? 24.957 -7.586 -35.426 1.00 88.94 113 LEU A O 1
ATOM 942 N N . TYR A 1 114 ? 23.611 -8.359 -33.789 1.00 90.81 114 TYR A N 1
ATOM 943 C CA . TYR A 1 114 ? 24.614 -8.308 -32.729 1.00 90.81 114 TYR A CA 1
ATOM 944 C C . TYR A 1 114 ? 25.486 -9.563 -32.760 1.00 90.81 114 TYR A C 1
ATOM 946 O O . TYR A 1 114 ? 24.981 -10.681 -32.922 1.00 90.81 114 TYR A O 1
ATOM 954 N N . PHE A 1 115 ? 26.787 -9.371 -32.575 1.00 90.19 115 PHE A N 1
ATOM 955 C CA . PHE A 1 115 ? 27.757 -10.446 -32.446 1.00 90.19 115 PHE A CA 1
ATOM 956 C C . PHE A 1 115 ? 28.654 -10.222 -31.231 1.00 90.19 115 PHE A C 1
ATOM 958 O O . PHE A 1 115 ? 29.012 -9.088 -30.912 1.00 90.19 115 PHE A O 1
ATOM 965 N N . ASN A 1 116 ? 29.057 -11.327 -30.610 1.00 89.56 116 ASN A N 1
ATOM 966 C CA . ASN A 1 116 ? 30.127 -11.385 -29.624 1.00 89.56 116 ASN A CA 1
ATOM 967 C C . ASN A 1 116 ? 31.123 -12.458 -30.090 1.00 89.56 116 ASN A C 1
ATOM 969 O O . ASN A 1 116 ? 30.769 -13.630 -30.222 1.00 89.56 116 ASN A O 1
ATOM 973 N N . LEU A 1 117 ? 32.337 -12.045 -30.442 1.00 88.75 117 LEU A N 1
ATOM 974 C CA . LEU A 1 117 ? 33.337 -12.882 -31.098 1.00 88.75 117 LEU A CA 1
ATOM 975 C C . LEU A 1 117 ? 34.610 -12.928 -30.276 1.00 88.75 117 LEU A C 1
ATOM 977 O O . LEU A 1 117 ? 35.116 -11.891 -29.866 1.00 88.75 117 LEU A O 1
ATOM 981 N N . ASN A 1 118 ? 35.206 -14.109 -30.159 1.00 88.31 118 ASN A N 1
ATOM 982 C CA . ASN A 1 118 ? 36.548 -14.238 -29.616 1.00 88.31 118 ASN A CA 1
ATOM 983 C C . ASN A 1 118 ? 37.560 -14.292 -30.775 1.00 88.31 118 ASN A C 1
ATOM 985 O O . ASN A 1 118 ? 37.765 -15.335 -31.402 1.00 88.31 118 ASN A O 1
ATOM 989 N N . MET A 1 119 ? 38.127 -13.136 -31.128 1.00 86.31 119 MET A N 1
ATOM 990 C CA . MET A 1 119 ? 38.932 -12.930 -32.336 1.00 86.31 119 MET A CA 1
ATOM 991 C C . MET A 1 119 ? 40.431 -12.867 -32.035 1.00 86.31 119 MET A C 1
ATOM 993 O O . MET A 1 119 ? 40.881 -12.257 -31.066 1.00 86.31 119 MET A O 1
ATOM 997 N N . GLN A 1 120 ? 41.233 -13.445 -32.927 1.00 83.88 120 GLN A N 1
ATOM 998 C CA . GLN A 1 120 ? 42.681 -13.300 -32.895 1.00 83.88 120 GLN A CA 1
ATOM 999 C C . GLN A 1 120 ? 43.110 -11.988 -33.571 1.00 83.88 120 GLN A C 1
ATOM 1001 O O . GLN A 1 120 ? 43.084 -11.872 -34.798 1.00 83.88 120 GLN A O 1
ATOM 1006 N N . LEU A 1 121 ? 43.554 -11.009 -32.778 1.00 77.06 121 LEU A N 1
ATOM 1007 C CA . LEU A 1 121 ? 43.969 -9.694 -33.288 1.00 77.06 121 LEU A CA 1
ATOM 1008 C C . LEU A 1 121 ? 45.344 -9.726 -33.980 1.00 77.06 121 LEU A C 1
ATOM 1010 O O . LEU A 1 121 ? 45.546 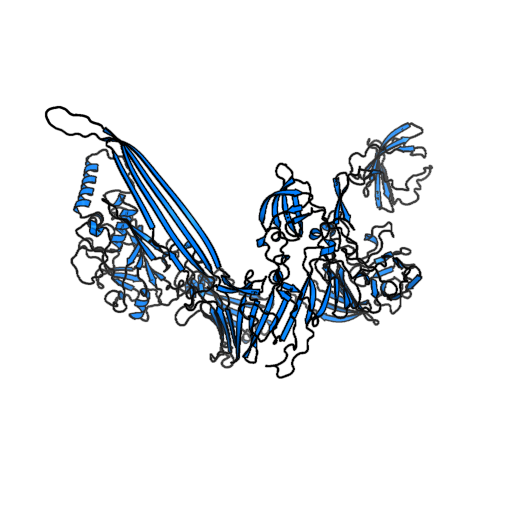-9.084 -35.013 1.00 77.06 121 LEU A O 1
ATOM 1014 N N . THR A 1 122 ? 46.294 -10.506 -33.452 1.00 71.00 122 THR A N 1
ATOM 1015 C CA . THR A 1 122 ? 47.647 -10.643 -34.011 1.00 71.00 122 THR A CA 1
ATOM 1016 C C . THR A 1 122 ? 47.983 -12.100 -34.319 1.00 71.00 122 THR A C 1
ATOM 1018 O O . THR A 1 122 ? 47.698 -13.021 -33.554 1.00 71.00 122 THR A O 1
ATOM 1021 N N . ASN A 1 123 ? 48.610 -12.328 -35.473 1.00 62.16 123 ASN A N 1
ATOM 1022 C CA . ASN A 1 123 ? 49.105 -13.643 -35.851 1.00 62.16 123 ASN A CA 1
ATOM 1023 C C . ASN A 1 123 ? 50.467 -13.874 -35.170 1.00 62.16 123 ASN A C 1
ATOM 1025 O O . ASN A 1 123 ? 51.466 -13.285 -35.581 1.00 62.16 123 ASN A O 1
ATOM 1029 N N . TYR A 1 124 ? 50.486 -14.659 -34.090 1.00 56.91 124 TYR A N 1
ATOM 1030 C CA . TYR A 1 124 ? 51.699 -14.981 -33.337 1.00 56.91 124 TYR A CA 1
ATOM 1031 C C . TYR A 1 124 ? 52.226 -16.347 -33.780 1.00 56.91 124 TYR A C 1
ATOM 1033 O O . TYR A 1 124 ? 51.526 -17.351 -33.671 1.00 56.91 124 TYR A O 1
ATOM 1041 N N . SER A 1 125 ? 53.459 -16.393 -34.285 1.00 51.28 125 SER A N 1
ATOM 1042 C CA . SER A 1 125 ? 54.060 -17.632 -34.801 1.00 51.28 125 SER A CA 1
ATOM 1043 C C . SER A 1 125 ? 54.699 -18.502 -33.707 1.00 51.28 125 SER A C 1
ATOM 1045 O O . SER A 1 125 ? 55.016 -19.660 -33.966 1.00 51.28 125 SER A O 1
ATOM 1047 N N . ARG A 1 126 ? 54.920 -17.966 -32.494 1.00 45.69 126 ARG A N 1
ATOM 1048 C CA . ARG A 1 126 ? 55.538 -18.674 -31.353 1.00 45.69 126 ARG A CA 1
ATOM 1049 C C . ARG A 1 126 ? 54.963 -18.199 -30.009 1.00 45.69 126 ARG A C 1
ATOM 1051 O O . ARG A 1 126 ? 55.484 -17.261 -29.423 1.00 45.69 126 ARG A O 1
ATOM 1058 N N . GLY A 1 127 ? 53.879 -18.818 -29.543 1.00 51.16 127 GLY A N 1
ATOM 1059 C CA . GLY A 1 127 ? 53.244 -18.542 -28.242 1.00 51.16 127 GLY A CA 1
ATOM 1060 C C . GLY A 1 127 ? 51.776 -18.997 -28.200 1.00 51.16 127 GLY A C 1
ATOM 1061 O O . GLY A 1 127 ? 51.215 -19.278 -29.263 1.00 51.16 127 GLY A O 1
ATOM 1062 N N . PRO A 1 128 ? 51.142 -19.099 -27.013 1.00 52.97 128 PRO A N 1
ATOM 1063 C CA . PRO A 1 128 ? 49.711 -19.382 -26.917 1.00 52.97 128 PRO A CA 1
ATOM 1064 C C . PRO A 1 128 ? 48.918 -18.279 -27.631 1.00 52.97 128 PRO A C 1
ATOM 1066 O O . PRO A 1 128 ? 49.147 -17.091 -27.408 1.00 52.97 128 PRO A O 1
ATOM 1069 N N . GLN A 1 129 ? 48.006 -18.670 -28.525 1.00 61.12 129 GLN A N 1
ATOM 1070 C CA . GLN A 1 129 ? 47.177 -17.718 -29.264 1.00 61.12 129 GLN A CA 1
ATOM 1071 C C . GLN A 1 129 ? 46.249 -16.983 -28.290 1.00 61.12 129 GLN A C 1
ATOM 1073 O O . GLN A 1 129 ? 45.400 -17.596 -27.646 1.00 61.12 129 GLN A O 1
ATOM 1078 N N . LYS A 1 130 ? 46.435 -15.665 -28.165 1.00 70.19 130 LYS A N 1
ATOM 1079 C CA . LYS A 1 130 ? 45.608 -14.794 -27.324 1.00 70.19 130 LYS A CA 1
ATOM 1080 C C . LYS A 1 130 ? 44.417 -14.321 -28.155 1.00 70.19 130 LYS A C 1
ATOM 1082 O O . LYS A 1 130 ? 44.593 -13.597 -29.137 1.00 70.19 130 LYS A O 1
ATOM 1087 N N . PHE A 1 131 ? 43.229 -14.775 -27.782 1.00 76.62 131 PHE A N 1
ATOM 1088 C CA . PHE A 1 131 ? 41.976 -14.311 -28.364 1.00 76.62 131 PHE A CA 1
ATOM 1089 C C . PHE A 1 131 ? 41.408 -13.174 -27.513 1.00 76.62 131 PHE A C 1
ATOM 1091 O O . PHE A 1 131 ? 41.605 -13.145 -26.295 1.00 76.62 131 PHE A O 1
ATOM 1098 N N . PHE A 1 132 ? 40.761 -12.223 -28.175 1.00 80.81 132 PHE A N 1
ATOM 1099 C CA . PHE A 1 132 ? 40.142 -11.065 -27.550 1.00 80.81 132 PHE A CA 1
ATOM 1100 C C . PHE A 1 132 ? 38.653 -11.051 -27.857 1.00 80.81 132 PHE A C 1
ATOM 1102 O O . PHE A 1 132 ? 38.244 -11.268 -29.000 1.00 80.81 132 PHE A O 1
ATOM 1109 N N . GLU A 1 133 ? 37.863 -10.747 -26.836 1.00 83.62 133 GLU A N 1
ATOM 1110 C CA . GLU A 1 133 ? 36.425 -10.576 -26.966 1.00 83.62 133 GLU A CA 1
ATOM 1111 C C . GLU A 1 133 ? 36.112 -9.263 -27.695 1.00 83.62 133 GLU A C 1
ATOM 1113 O O . GLU A 1 133 ? 36.590 -8.187 -27.325 1.00 83.62 133 GLU A O 1
ATOM 1118 N N . LEU A 1 134 ? 35.329 -9.370 -28.762 1.00 85.81 134 LEU A N 1
ATOM 1119 C CA . LEU A 1 134 ? 34.934 -8.286 -29.643 1.00 85.81 134 LEU A CA 1
ATOM 1120 C C . LEU A 1 134 ? 33.421 -8.327 -29.835 1.00 85.81 134 LEU A C 1
ATOM 1122 O O . LEU A 1 134 ? 32.884 -9.269 -30.419 1.00 85.81 134 LEU A O 1
ATOM 1126 N N . THR A 1 135 ? 32.752 -7.256 -29.427 1.00 86.69 135 THR A N 1
ATOM 1127 C CA . THR A 1 135 ? 31.317 -7.070 -29.637 1.00 86.69 135 THR A CA 1
ATOM 1128 C C . THR A 1 135 ? 31.055 -6.017 -30.705 1.00 86.69 135 THR A C 1
ATOM 1130 O O . THR A 1 135 ? 31.831 -5.075 -30.892 1.00 86.69 135 THR A O 1
ATOM 1133 N N . GLY A 1 136 ? 29.962 -6.173 -31.445 1.00 86.56 136 GLY A N 1
ATOM 1134 C CA . GLY A 1 136 ? 29.592 -5.209 -32.473 1.00 86.56 136 GLY A CA 1
ATOM 1135 C C . GLY A 1 136 ? 28.269 -5.520 -33.152 1.00 86.56 136 GLY A C 1
ATOM 1136 O O . GLY A 1 136 ? 27.582 -6.490 -32.829 1.00 86.56 136 GLY A O 1
ATOM 1137 N N . PHE A 1 137 ? 27.911 -4.661 -34.105 1.00 87.81 137 PHE A N 1
ATOM 1138 C CA . PHE A 1 137 ? 26.639 -4.722 -34.814 1.00 87.81 137 PHE A CA 1
ATOM 1139 C C . PHE A 1 137 ? 26.851 -4.651 -36.322 1.00 87.81 137 PHE A C 1
ATOM 1141 O O . PHE A 1 137 ? 27.637 -3.839 -36.807 1.00 87.81 137 PHE A O 1
ATOM 1148 N N . ILE A 1 138 ? 26.110 -5.474 -37.063 1.00 86.69 138 ILE A N 1
ATOM 1149 C CA . ILE A 1 138 ? 26.064 -5.440 -38.528 1.00 86.69 138 ILE A CA 1
ATOM 1150 C C . ILE A 1 138 ? 24.652 -5.044 -38.959 1.00 86.69 138 ILE A C 1
ATOM 1152 O O . ILE A 1 138 ? 23.703 -5.719 -38.557 1.00 86.69 138 ILE A O 1
ATOM 1156 N N . PRO A 1 139 ? 24.471 -3.993 -39.774 1.00 84.50 139 PRO A N 1
ATOM 1157 C CA . PRO A 1 139 ? 23.164 -3.681 -40.335 1.00 84.50 139 PRO A CA 1
ATOM 1158 C C . PRO A 1 139 ? 22.728 -4.795 -41.296 1.00 84.50 139 PRO A C 1
ATOM 1160 O O . PRO A 1 139 ? 23.497 -5.230 -42.153 1.00 84.50 139 PRO A O 1
ATOM 1163 N N . MET A 1 140 ? 21.494 -5.270 -41.141 1.00 81.12 140 MET A N 1
ATOM 1164 C CA . MET A 1 140 ? 20.918 -6.335 -41.958 1.00 81.12 140 MET A CA 1
ATOM 1165 C C . MET A 1 140 ? 19.557 -5.899 -42.492 1.00 81.12 140 MET A C 1
ATOM 1167 O O . MET A 1 140 ? 18.741 -5.332 -41.770 1.00 81.12 140 MET A O 1
ATOM 1171 N N . ASN A 1 141 ? 19.299 -6.198 -43.763 1.00 75.62 141 ASN A N 1
ATOM 1172 C CA . ASN A 1 141 ? 17.993 -6.020 -44.384 1.00 75.62 141 ASN A CA 1
ATOM 1173 C C . ASN A 1 141 ? 17.588 -7.361 -45.003 1.00 75.62 141 ASN A C 1
ATOM 1175 O O . ASN A 1 141 ? 18.153 -7.763 -46.019 1.00 75.62 141 ASN A O 1
ATOM 1179 N N . LEU A 1 142 ? 16.697 -8.090 -44.328 1.00 76.12 142 LEU A N 1
ATOM 1180 C CA . LEU A 1 142 ? 16.305 -9.455 -44.683 1.00 76.12 142 LEU A CA 1
ATOM 1181 C C . LEU A 1 142 ? 14.804 -9.511 -44.953 1.00 76.12 142 LEU A C 1
ATOM 1183 O O . LEU A 1 142 ? 14.002 -9.042 -44.145 1.00 76.12 142 LEU A O 1
ATOM 1187 N N . SER A 1 143 ? 14.423 -10.144 -46.059 1.00 76.25 143 SER A N 1
ATOM 1188 C CA . SER A 1 143 ? 13.033 -10.427 -46.413 1.00 76.25 143 SER A CA 1
ATOM 1189 C C . SER A 1 143 ? 12.793 -11.933 -46.542 1.00 76.25 143 SER A C 1
ATOM 1191 O O . SER A 1 143 ? 13.716 -12.712 -46.776 1.00 76.25 143 SER A O 1
ATOM 1193 N N . GLN A 1 144 ? 11.539 -12.372 -46.420 1.00 74.44 144 GLN A N 1
ATOM 1194 C CA . GLN A 1 144 ? 11.198 -13.794 -46.546 1.00 74.44 144 GLN A CA 1
ATOM 1195 C C . GLN A 1 144 ? 11.515 -14.358 -47.948 1.00 74.44 144 GLN A C 1
ATOM 1197 O O . GLN A 1 144 ? 11.804 -15.546 -48.079 1.00 74.44 144 GLN A O 1
ATOM 1202 N N . SER A 1 145 ? 11.510 -13.514 -48.988 1.00 74.75 145 SER A N 1
ATOM 1203 C CA . SER A 1 145 ? 11.888 -13.881 -50.362 1.00 74.75 145 SER A CA 1
ATOM 1204 C C . SER A 1 145 ? 13.377 -14.185 -50.549 1.00 74.75 145 SER A C 1
ATOM 1206 O O . SER A 1 145 ? 13.744 -14.769 -51.564 1.00 74.75 145 SER A O 1
ATOM 1208 N N . ASP A 1 146 ? 14.227 -13.845 -49.578 1.00 75.88 146 ASP A N 1
ATOM 1209 C CA . ASP A 1 146 ? 15.677 -14.062 -49.653 1.00 75.88 146 ASP A CA 1
ATOM 1210 C C . ASP A 1 146 ? 16.116 -15.469 -49.195 1.00 75.88 146 ASP A C 1
ATOM 1212 O O . ASP A 1 146 ? 17.310 -15.771 -49.063 1.00 75.88 146 ASP A O 1
ATOM 1216 N N . PHE A 1 147 ? 15.151 -16.354 -48.933 1.00 73.75 147 PHE A N 1
ATOM 1217 C CA . PHE A 1 147 ? 15.420 -17.740 -48.573 1.00 73.75 147 PHE A CA 1
ATOM 1218 C C . PHE A 1 147 ? 16.093 -18.491 -49.732 1.00 73.75 147 PHE A C 1
ATOM 1220 O O . PHE A 1 147 ? 15.617 -18.500 -50.866 1.00 73.75 147 PHE A O 1
ATOM 1227 N N . GLY A 1 148 ? 17.214 -19.149 -49.438 1.00 69.88 148 GLY A N 1
ATOM 1228 C CA . GLY A 1 148 ? 18.047 -19.856 -50.412 1.00 69.88 148 GLY A CA 1
ATOM 1229 C C . GLY A 1 148 ? 19.089 -18.979 -51.114 1.00 69.88 148 GLY A C 1
ATOM 1230 O O . GLY A 1 148 ? 20.031 -19.526 -51.688 1.00 69.88 148 GLY A O 1
ATOM 1231 N N . THR A 1 149 ? 18.981 -17.647 -51.034 1.00 71.31 149 THR A N 1
ATOM 1232 C CA . THR A 1 149 ? 19.962 -16.700 -51.597 1.00 71.31 149 THR A CA 1
ATOM 1233 C C . THR A 1 149 ? 20.814 -16.028 -50.516 1.00 71.31 149 THR A C 1
ATOM 1235 O O . THR A 1 149 ? 22.035 -15.938 -50.681 1.00 71.31 149 THR A O 1
ATOM 1238 N N . ILE A 1 150 ? 20.202 -15.598 -49.405 1.00 74.25 150 ILE A N 1
ATOM 1239 C CA . ILE A 1 150 ? 20.870 -14.904 -48.288 1.00 74.25 150 ILE A CA 1
ATOM 1240 C C . ILE A 1 150 ? 20.891 -15.756 -47.016 1.00 74.25 150 ILE A C 1
ATOM 1242 O O . ILE A 1 150 ? 21.868 -15.703 -46.277 1.00 74.25 150 ILE A O 1
ATOM 1246 N N . PHE A 1 151 ? 19.873 -16.576 -46.758 1.00 80.25 151 PHE A N 1
ATOM 1247 C CA . PHE A 1 151 ? 19.857 -17.484 -45.606 1.00 80.25 151 PHE A CA 1
ATOM 1248 C C . PHE A 1 151 ? 19.262 -18.845 -45.972 1.00 80.25 151 PHE A C 1
ATOM 1250 O O . PHE A 1 151 ? 18.463 -18.956 -46.905 1.00 80.25 151 PHE A O 1
ATOM 1257 N N . GLY A 1 152 ? 19.647 -19.896 -45.248 1.00 83.56 152 GLY A N 1
ATOM 1258 C CA . GLY A 1 152 ? 19.158 -21.249 -45.505 1.00 83.56 152 GLY A CA 1
ATOM 1259 C C . GLY A 1 152 ? 19.680 -22.291 -44.520 1.00 83.56 152 GLY A C 1
ATOM 1260 O O . GLY A 1 152 ? 20.456 -21.989 -43.616 1.00 83.56 152 GLY A O 1
ATOM 1261 N N . TYR A 1 153 ? 19.250 -23.536 -44.711 1.00 83.00 153 TYR A N 1
ATOM 1262 C CA . TYR A 1 153 ? 19.756 -24.695 -43.970 1.00 83.00 153 TYR A CA 1
ATOM 1263 C C . TYR A 1 153 ? 20.971 -25.306 -44.681 1.00 83.00 153 TYR A C 1
ATOM 1265 O O . TYR A 1 153 ? 21.089 -25.215 -45.911 1.00 83.00 153 TYR A O 1
ATOM 1273 N N . ASP A 1 154 ? 21.881 -25.936 -43.932 1.00 79.69 154 ASP A N 1
ATOM 1274 C CA . ASP A 1 154 ? 22.890 -26.804 -44.543 1.00 79.69 154 ASP A CA 1
ATOM 1275 C C . ASP A 1 154 ? 22.220 -28.097 -45.037 1.00 79.69 154 ASP A C 1
ATOM 1277 O O . ASP A 1 154 ? 21.397 -28.702 -44.355 1.00 79.69 154 ASP A O 1
ATOM 1281 N N . ARG A 1 155 ? 22.586 -28.548 -46.239 1.00 73.19 155 ARG A N 1
ATOM 1282 C CA . ARG A 1 155 ? 22.085 -29.813 -46.804 1.00 73.19 155 ARG A CA 1
ATOM 1283 C C . ARG A 1 155 ? 22.753 -31.038 -46.175 1.00 73.19 155 ARG A C 1
ATOM 1285 O O . ARG A 1 155 ? 22.258 -32.145 -46.351 1.00 73.19 155 ARG A O 1
ATOM 1292 N N . ARG A 1 156 ? 23.903 -30.849 -45.514 1.00 71.19 156 ARG A N 1
ATOM 1293 C CA . ARG A 1 156 ? 24.724 -31.921 -44.920 1.00 71.19 156 ARG A CA 1
ATOM 1294 C C . ARG A 1 156 ? 24.455 -32.150 -43.433 1.00 71.19 156 ARG A C 1
ATOM 1296 O O . ARG A 1 156 ? 24.699 -33.250 -42.955 1.00 71.19 156 ARG A O 1
ATOM 1303 N N . ASP A 1 157 ? 23.970 -31.131 -42.730 1.00 72.94 157 ASP A N 1
ATOM 1304 C CA . ASP A 1 157 ? 23.684 -31.179 -41.298 1.00 72.94 157 ASP A CA 1
ATOM 1305 C C . ASP A 1 157 ? 22.432 -30.348 -41.002 1.00 72.94 157 ASP A C 1
ATOM 1307 O O . ASP A 1 157 ? 22.411 -29.130 -41.179 1.00 72.94 157 ASP A O 1
ATOM 1311 N N . THR A 1 158 ? 21.376 -31.016 -40.547 1.00 67.31 158 THR A N 1
ATOM 1312 C CA . THR A 1 158 ? 20.082 -30.391 -40.261 1.00 67.31 158 THR A CA 1
ATOM 1313 C C . THR A 1 158 ? 20.107 -29.478 -39.034 1.00 67.31 158 THR A C 1
ATOM 1315 O O . THR A 1 158 ? 19.148 -28.737 -38.827 1.00 67.31 158 THR A O 1
ATOM 1318 N N . MET A 1 159 ? 21.173 -29.521 -38.224 1.00 75.06 159 MET A N 1
ATOM 1319 C CA . MET A 1 159 ? 21.362 -28.668 -37.043 1.00 75.06 159 MET A CA 1
ATOM 1320 C C . MET A 1 159 ? 22.088 -27.356 -37.353 1.00 75.06 159 MET A C 1
ATOM 1322 O O . MET A 1 159 ? 22.251 -26.523 -36.460 1.00 75.06 159 MET A O 1
ATOM 1326 N N . LEU A 1 160 ? 22.524 -27.149 -38.598 1.00 83.38 160 LEU A N 1
ATOM 1327 C CA . LEU A 1 160 ? 23.231 -25.945 -39.014 1.00 83.38 160 LEU A CA 1
ATOM 1328 C C . LEU A 1 160 ? 22.376 -25.107 -39.964 1.00 83.38 160 LEU A C 1
ATOM 1330 O O . LEU A 1 160 ? 21.925 -25.568 -41.016 1.00 83.38 160 LEU A O 1
ATOM 1334 N N . ALA A 1 161 ? 22.212 -23.837 -39.612 1.00 86.19 161 ALA A N 1
ATOM 1335 C CA . ALA A 1 161 ? 21.696 -22.812 -40.507 1.00 86.19 161 ALA A CA 1
ATOM 1336 C C . ALA A 1 161 ? 22.811 -21.834 -40.866 1.00 86.19 161 ALA A C 1
ATOM 1338 O O . ALA A 1 161 ? 23.778 -21.674 -40.119 1.00 86.19 161 ALA A O 1
ATOM 1339 N N . TRP A 1 162 ? 22.682 -21.191 -42.022 1.00 87.50 162 TRP A N 1
ATOM 1340 C CA . TRP A 1 162 ? 23.643 -20.210 -42.494 1.00 87.50 162 TRP A CA 1
ATOM 1341 C C . TRP A 1 162 ? 22.987 -18.898 -42.897 1.00 87.50 162 TRP A C 1
ATOM 1343 O O . TRP A 1 162 ? 21.846 -18.859 -43.361 1.00 87.50 162 TRP A O 1
ATOM 1353 N N . ILE A 1 163 ? 23.758 -17.823 -42.753 1.00 88.12 163 ILE A N 1
ATOM 1354 C CA . ILE A 1 163 ? 23.429 -16.478 -43.210 1.00 88.12 163 ILE A CA 1
ATOM 1355 C C . ILE A 1 163 ? 24.599 -15.882 -43.993 1.00 88.12 163 ILE A C 1
ATOM 1357 O O . ILE A 1 163 ? 25.760 -16.016 -43.613 1.00 88.12 163 ILE A O 1
ATOM 1361 N N . LYS A 1 164 ? 24.296 -15.237 -45.115 1.00 86.00 164 LYS A N 1
ATOM 1362 C CA . LYS A 1 164 ? 25.255 -14.553 -45.976 1.00 86.00 164 LYS A CA 1
ATOM 1363 C C . LYS A 1 164 ? 25.405 -13.110 -45.501 1.00 86.00 164 LYS A C 1
ATOM 1365 O O . LYS A 1 164 ? 24.454 -12.333 -45.550 1.00 86.00 164 LYS A O 1
ATOM 1370 N N . LEU A 1 165 ? 26.597 -12.760 -45.030 1.00 86.00 165 LEU A N 1
ATOM 1371 C CA . LEU A 1 165 ? 26.891 -11.434 -44.492 1.00 86.00 165 LEU A CA 1
ATOM 1372 C C . LEU A 1 165 ? 27.174 -10.413 -45.614 1.00 86.00 165 LEU A C 1
ATOM 1374 O O . LEU A 1 165 ? 27.712 -10.792 -46.664 1.00 86.00 165 LEU A O 1
ATOM 1378 N N . PRO A 1 166 ? 26.848 -9.120 -45.407 1.00 85.12 166 PRO A N 1
ATOM 1379 C CA . PRO A 1 166 ? 27.291 -8.044 -46.291 1.00 85.12 166 PRO A CA 1
ATOM 1380 C C . PRO A 1 166 ? 28.815 -7.881 -46.222 1.00 85.12 166 PRO A C 1
ATOM 1382 O O . PRO A 1 166 ? 29.464 -8.353 -45.292 1.00 85.12 166 PRO A O 1
ATOM 1385 N N . THR A 1 167 ? 29.407 -7.190 -47.194 1.00 82.12 167 THR A N 1
ATOM 1386 C CA . THR A 1 167 ? 30.850 -6.889 -47.199 1.00 82.12 167 THR A CA 1
ATOM 1387 C C . THR A 1 167 ? 31.102 -5.394 -47.089 1.00 82.12 167 THR A C 1
ATOM 1389 O O . THR A 1 167 ? 30.310 -4.603 -47.603 1.00 82.12 167 THR A O 1
ATOM 1392 N N . VAL A 1 168 ? 32.221 -5.010 -46.476 1.00 80.62 168 VAL A N 1
ATOM 1393 C CA . VAL A 1 168 ? 32.649 -3.606 -46.381 1.00 80.62 168 VAL A CA 1
ATOM 1394 C C . VAL A 1 168 ? 33.498 -3.255 -47.601 1.00 80.62 168 VAL A C 1
ATOM 1396 O O . VAL A 1 168 ? 34.417 -4.003 -47.945 1.00 80.62 168 VAL A O 1
ATOM 1399 N N . VAL A 1 169 ? 33.179 -2.154 -48.279 1.00 76.19 169 VAL A N 1
ATOM 1400 C CA . VAL A 1 169 ? 33.906 -1.703 -49.480 1.00 76.19 169 VAL A CA 1
ATOM 1401 C C . VAL A 1 169 ? 35.298 -1.191 -49.099 1.00 76.19 169 VAL A C 1
ATOM 1403 O O . VAL A 1 169 ? 35.442 -0.484 -48.105 1.00 76.19 169 VAL A O 1
ATOM 1406 N N . ILE A 1 170 ? 36.323 -1.547 -49.883 1.00 72.44 170 ILE A N 1
ATOM 1407 C CA . ILE A 1 170 ? 37.649 -0.922 -49.805 1.00 72.44 170 ILE A CA 1
ATOM 1408 C C . ILE A 1 170 ? 37.755 0.090 -50.945 1.00 72.44 170 ILE A C 1
ATOM 1410 O O . ILE A 1 170 ? 37.842 -0.301 -52.111 1.00 72.44 170 ILE A O 1
ATOM 1414 N N . ASN A 1 171 ? 37.762 1.374 -50.600 1.00 68.31 171 ASN A N 1
ATOM 1415 C CA . ASN A 1 171 ? 38.009 2.472 -51.524 1.00 68.31 171 ASN A CA 1
ATOM 1416 C C . ASN A 1 171 ? 39.525 2.725 -51.677 1.00 68.31 171 ASN A C 1
ATOM 1418 O O . ASN A 1 171 ? 40.279 2.521 -50.724 1.00 68.31 171 ASN A O 1
ATOM 1422 N N . PRO A 1 172 ? 40.008 3.166 -52.851 1.00 61.69 172 PRO A N 1
ATOM 1423 C CA . PRO A 1 172 ? 41.399 3.597 -53.020 1.00 61.69 172 PRO A CA 1
ATOM 1424 C C . PRO A 1 172 ? 41.717 4.852 -52.194 1.00 61.69 172 PRO A C 1
ATOM 1426 O O . PRO A 1 172 ? 42.830 4.998 -51.693 1.00 61.69 172 PRO A O 1
ATOM 1429 N N . ASP A 1 173 ? 40.721 5.725 -52.012 1.00 59.44 173 ASP A N 1
ATOM 1430 C CA . ASP A 1 173 ? 40.845 6.946 -51.221 1.00 59.44 173 ASP A CA 1
ATOM 1431 C C . ASP A 1 173 ? 40.704 6.644 -49.723 1.00 59.44 173 ASP A C 1
ATOM 1433 O O . ASP A 1 173 ? 39.665 6.171 -49.248 1.00 59.44 173 ASP A O 1
ATOM 1437 N N . ALA A 1 174 ? 41.753 6.959 -48.962 1.00 59.47 174 ALA A N 1
ATOM 1438 C CA . ALA A 1 174 ? 41.829 6.711 -47.523 1.00 59.47 174 ALA A CA 1
ATOM 1439 C C . ALA A 1 174 ? 40.703 7.406 -46.731 1.00 59.47 174 ALA A C 1
ATOM 1441 O O . ALA A 1 174 ? 40.190 6.840 -45.765 1.00 59.47 174 ALA A O 1
ATOM 1442 N N . GLU A 1 175 ? 40.272 8.597 -47.162 1.00 59.62 175 GLU A N 1
ATOM 1443 C CA . GLU A 1 175 ? 39.199 9.360 -46.509 1.00 59.62 175 GLU A CA 1
ATOM 1444 C C . GLU A 1 175 ? 37.823 8.693 -46.652 1.00 59.62 175 GLU A C 1
ATOM 1446 O O . GLU A 1 175 ? 37.024 8.724 -45.716 1.00 59.62 175 GLU A O 1
ATOM 1451 N N . LEU A 1 176 ? 37.562 8.021 -47.780 1.00 58.91 176 LEU A N 1
ATOM 1452 C CA . LEU A 1 176 ? 36.310 7.291 -48.012 1.00 58.91 176 LEU A CA 1
ATOM 1453 C C . LEU A 1 176 ? 36.252 5.968 -47.229 1.00 58.91 176 LEU A C 1
ATOM 1455 O O . LEU A 1 176 ? 35.167 5.446 -46.995 1.00 58.91 176 LEU A O 1
ATOM 1459 N N . ASN A 1 177 ? 37.398 5.440 -46.781 1.00 60.91 177 ASN A N 1
ATOM 1460 C CA . ASN A 1 177 ? 37.484 4.243 -45.930 1.00 60.91 177 ASN A CA 1
ATOM 1461 C C . ASN A 1 177 ? 37.313 4.528 -44.433 1.00 60.91 177 ASN A C 1
ATOM 1463 O O . ASN A 1 177 ? 37.255 3.593 -43.630 1.00 60.91 177 ASN A O 1
ATOM 1467 N N . ASN A 1 178 ? 37.251 5.800 -44.033 1.00 62.91 178 ASN A N 1
ATOM 1468 C CA . ASN A 1 178 ? 37.046 6.181 -42.637 1.00 62.91 178 ASN A CA 1
ATOM 1469 C C . ASN A 1 178 ? 35.631 5.846 -42.137 1.00 62.91 178 ASN A C 1
ATOM 1471 O O . ASN A 1 178 ? 35.415 5.730 -40.928 1.00 62.91 178 ASN A O 1
ATOM 1475 N N . ARG A 1 179 ? 34.676 5.640 -43.052 1.00 67.12 179 ARG A N 1
ATOM 1476 C CA . ARG A 1 179 ? 33.316 5.187 -42.749 1.00 67.12 179 ARG A CA 1
ATOM 1477 C C . ARG A 1 179 ? 33.090 3.805 -43.369 1.00 67.12 179 ARG A C 1
ATOM 1479 O O . ARG A 1 179 ? 33.252 3.672 -44.579 1.00 67.12 179 ARG A O 1
ATOM 1486 N N . PRO A 1 180 ? 32.717 2.777 -42.585 1.00 69.50 180 PRO A N 1
ATOM 1487 C CA . PRO A 1 180 ? 32.424 1.464 -43.140 1.00 69.50 180 PRO A CA 1
ATOM 1488 C C . PRO A 1 180 ? 31.141 1.531 -43.975 1.00 69.50 180 PRO A C 1
ATOM 1490 O O . PRO A 1 180 ? 30.037 1.632 -43.441 1.00 69.50 180 PRO A O 1
ATOM 1493 N N . GLU A 1 181 ? 31.288 1.476 -45.295 1.00 74.19 181 GLU A N 1
ATOM 1494 C CA . GLU A 1 181 ? 30.168 1.377 -46.226 1.00 74.19 181 GLU A CA 1
ATOM 1495 C C . GLU A 1 181 ? 29.847 -0.100 -46.494 1.00 74.19 181 GLU A C 1
ATOM 1497 O O . GLU A 1 181 ? 30.653 -0.847 -47.062 1.00 74.19 181 GLU A O 1
ATOM 1502 N N . TYR A 1 182 ? 28.665 -0.538 -46.054 1.00 77.00 182 TYR A N 1
ATOM 1503 C CA . TYR A 1 182 ? 28.189 -1.908 -46.236 1.00 77.00 182 TYR A CA 1
ATOM 1504 C C . TYR A 1 182 ? 27.516 -2.063 -47.598 1.00 77.00 182 TYR A C 1
ATOM 1506 O O . TYR A 1 182 ? 26.516 -1.411 -47.891 1.00 77.00 182 TYR A O 1
ATOM 1514 N N . THR A 1 183 ? 28.035 -2.972 -48.422 1.00 74.56 183 THR A N 1
ATOM 1515 C CA . THR A 1 183 ? 27.440 -3.320 -49.716 1.00 74.56 183 THR A CA 1
ATOM 1516 C C . THR A 1 183 ? 26.695 -4.649 -49.631 1.00 74.56 183 THR A C 1
ATOM 1518 O O . THR A 1 183 ? 27.253 -5.667 -49.220 1.00 74.56 183 THR A O 1
ATOM 1521 N N . TYR A 1 184 ? 25.445 -4.645 -50.104 1.00 73.44 184 TYR A N 1
ATOM 1522 C CA . TYR A 1 184 ? 24.549 -5.811 -50.177 1.00 73.44 184 TYR A CA 1
ATOM 1523 C C . TYR A 1 184 ? 24.518 -6.448 -51.582 1.00 73.44 184 TYR A C 1
ATOM 1525 O O . TYR A 1 184 ? 23.599 -7.177 -51.938 1.00 73.44 184 TYR A O 1
ATOM 1533 N N . GLY A 1 185 ? 25.506 -6.143 -52.428 1.00 62.75 185 GLY A N 1
ATOM 1534 C CA . GLY A 1 185 ? 25.625 -6.694 -53.777 1.00 62.75 185 GLY A CA 1
ATOM 1535 C C . GLY A 1 185 ? 26.004 -8.177 -53.747 1.00 62.75 185 GLY A C 1
ATOM 1536 O O . GLY A 1 185 ? 27.122 -8.535 -53.383 1.00 62.75 185 GLY A O 1
ATOM 1537 N N . TRP A 1 186 ? 25.087 -9.049 -54.165 1.00 61.28 186 TRP A N 1
ATOM 1538 C CA . TRP A 1 186 ? 25.227 -10.503 -54.013 1.00 61.28 186 TRP A CA 1
ATOM 1539 C C . TRP A 1 186 ? 25.965 -11.229 -55.152 1.00 61.28 186 TRP A C 1
ATOM 1541 O O . TRP A 1 186 ? 26.068 -12.457 -55.099 1.00 61.28 186 TRP A O 1
ATOM 1551 N N . GLY A 1 187 ? 26.474 -10.498 -56.153 1.00 54.91 187 GLY A N 1
ATOM 1552 C CA . GLY A 1 187 ? 27.217 -11.037 -57.302 1.00 54.91 187 GLY A CA 1
ATOM 1553 C C . GLY A 1 187 ? 28.727 -11.212 -57.068 1.00 54.91 187 GLY A C 1
ATOM 1554 O O . GLY A 1 187 ? 29.296 -10.647 -56.133 1.00 54.91 187 GLY A O 1
ATOM 1555 N N . ASN A 1 188 ? 29.387 -11.970 -57.954 1.00 46.88 188 ASN A N 1
ATOM 1556 C CA . ASN A 1 188 ? 30.846 -12.131 -57.988 1.00 46.88 188 ASN A CA 1
ATOM 1557 C C . ASN A 1 188 ? 31.505 -10.826 -58.458 1.00 46.88 188 ASN A C 1
ATOM 1559 O O . ASN A 1 188 ? 31.661 -10.604 -59.657 1.00 46.88 188 ASN A O 1
ATOM 1563 N N . ARG A 1 189 ? 31.876 -9.940 -57.530 1.00 48.59 189 ARG A N 1
ATOM 1564 C CA . ARG A 1 189 ? 32.746 -8.795 -57.831 1.00 48.59 189 ARG A CA 1
ATOM 1565 C C . ARG A 1 189 ? 34.175 -9.075 -57.382 1.00 48.59 189 ARG A C 1
ATOM 1567 O O . ARG A 1 189 ? 34.403 -9.463 -56.242 1.00 48.59 189 ARG A O 1
ATOM 1574 N N . THR A 1 190 ? 35.111 -8.787 -58.280 1.00 45.78 190 THR A N 1
ATOM 1575 C CA . THR A 1 190 ? 36.571 -8.721 -58.101 1.00 45.78 190 THR A CA 1
ATOM 1576 C C . THR A 1 190 ? 37.040 -7.400 -57.469 1.00 45.78 190 THR A C 1
ATOM 1578 O O . THR A 1 190 ? 38.217 -7.064 -57.540 1.00 45.78 190 THR A O 1
ATOM 1581 N N . SER A 1 191 ? 36.145 -6.627 -56.845 1.00 48.53 191 SER A N 1
ATOM 1582 C CA . SER A 1 191 ? 36.504 -5.392 -56.144 1.00 48.53 191 SER A CA 1
ATOM 1583 C C . SER A 1 191 ? 36.831 -5.690 -54.679 1.00 48.53 191 SER A C 1
ATOM 1585 O O . SER A 1 191 ? 35.982 -6.194 -53.938 1.00 48.53 191 SER A O 1
ATOM 1587 N N . THR A 1 192 ? 38.062 -5.371 -54.293 1.00 66.00 192 THR A N 1
ATOM 1588 C CA . THR A 1 192 ? 38.612 -5.298 -52.932 1.00 66.00 192 THR A CA 1
ATOM 1589 C C . THR A 1 192 ? 37.541 -4.977 -51.878 1.00 66.00 192 THR A C 1
ATOM 1591 O O . THR A 1 192 ? 37.031 -3.863 -51.802 1.00 66.00 192 THR A O 1
ATOM 1594 N N . SER A 1 193 ? 37.148 -5.968 -51.078 1.00 73.00 193 SER A N 1
ATOM 1595 C CA . SER A 1 193 ? 36.168 -5.830 -49.989 1.00 73.00 193 SER A CA 1
ATOM 1596 C C . SER A 1 193 ? 36.689 -6.536 -48.734 1.00 73.00 193 SER A C 1
ATOM 1598 O O . SER A 1 193 ? 37.594 -7.363 -48.830 1.00 73.00 193 SER A O 1
ATOM 1600 N N . ARG A 1 194 ? 36.164 -6.199 -47.549 1.00 79.56 194 ARG A N 1
ATOM 1601 C CA . ARG A 1 194 ? 36.541 -6.830 -46.269 1.00 79.56 194 ARG A CA 1
ATOM 1602 C C . ARG A 1 194 ? 35.364 -7.526 -45.609 1.00 79.56 194 ARG A C 1
ATOM 1604 O O . ARG A 1 194 ? 34.206 -7.137 -45.785 1.00 79.56 194 ARG A O 1
ATOM 1611 N N . HIS A 1 195 ? 35.686 -8.527 -44.793 1.00 84.75 195 HIS A N 1
ATOM 1612 C CA . HIS A 1 195 ? 34.718 -9.138 -43.892 1.00 84.75 195 HIS A CA 1
ATOM 1613 C C . HIS A 1 195 ? 34.306 -8.125 -42.795 1.00 84.75 195 HIS A C 1
ATOM 1615 O O . HIS A 1 195 ? 35.193 -7.514 -42.192 1.00 84.75 195 HIS A O 1
ATOM 1621 N N . PRO A 1 196 ? 33.006 -7.963 -42.472 1.00 85.31 196 PRO A N 1
ATOM 1622 C CA . PRO A 1 196 ? 32.540 -7.065 -41.406 1.00 85.31 196 PRO A CA 1
ATOM 1623 C C . PRO A 1 196 ? 33.205 -7.296 -40.047 1.00 85.31 196 PRO A C 1
ATOM 1625 O O . PRO A 1 196 ? 33.627 -6.351 -39.392 1.00 85.31 196 PRO A O 1
ATOM 1628 N N . PHE A 1 197 ? 33.365 -8.559 -39.640 1.00 88.00 197 PHE A N 1
ATOM 1629 C CA . PHE A 1 197 ? 34.061 -8.895 -38.392 1.00 88.00 197 PHE A CA 1
ATOM 1630 C C . PHE A 1 197 ? 35.534 -8.457 -38.393 1.00 88.00 197 PHE A C 1
ATOM 1632 O O . PHE A 1 197 ? 36.016 -7.955 -37.382 1.00 88.00 197 PHE A O 1
ATOM 1639 N N . THR A 1 198 ? 36.244 -8.574 -39.522 1.00 85.75 198 THR A N 1
ATOM 1640 C CA . THR A 1 198 ? 37.625 -8.076 -39.646 1.00 85.75 198 THR A CA 1
ATOM 1641 C C . THR A 1 198 ? 37.668 -6.551 -39.525 1.00 85.75 198 THR A C 1
ATOM 1643 O O . THR A 1 198 ? 38.533 -6.022 -38.832 1.00 85.75 198 THR A O 1
ATOM 1646 N N . GLN A 1 199 ? 36.705 -5.843 -40.128 1.00 83.69 199 GLN A N 1
ATOM 1647 C CA . GLN A 1 199 ? 36.582 -4.389 -39.986 1.00 83.69 199 GLN A CA 1
ATOM 1648 C C . GLN A 1 199 ? 36.340 -3.980 -38.524 1.00 83.69 199 GLN A C 1
ATOM 1650 O O . GLN A 1 199 ? 37.014 -3.078 -38.032 1.00 83.69 199 GLN A O 1
ATOM 1655 N N . ALA A 1 200 ? 35.455 -4.676 -37.806 1.00 83.88 200 ALA A N 1
ATOM 1656 C CA . ALA A 1 200 ? 35.227 -4.432 -36.381 1.00 83.88 200 ALA A CA 1
ATOM 1657 C C . ALA A 1 200 ? 36.496 -4.681 -35.539 1.00 83.88 200 ALA A C 1
ATOM 1659 O O . ALA A 1 200 ? 36.822 -3.890 -34.655 1.00 83.88 200 ALA A O 1
ATOM 1660 N N . GLY A 1 201 ? 37.268 -5.727 -35.857 1.00 85.44 201 GLY A N 1
ATOM 1661 C CA . GLY A 1 201 ? 38.561 -5.988 -35.217 1.00 85.44 201 GLY A CA 1
ATOM 1662 C C . GLY A 1 201 ? 39.588 -4.877 -35.467 1.00 85.44 201 GLY A C 1
ATOM 1663 O O . GLY A 1 201 ? 40.361 -4.534 -34.574 1.00 85.44 201 GLY A O 1
ATOM 1664 N N . PHE A 1 202 ? 39.585 -4.266 -36.655 1.00 82.50 202 PHE A N 1
ATOM 1665 C CA . PHE A 1 202 ? 40.445 -3.119 -36.955 1.00 82.50 202 PHE A CA 1
ATOM 1666 C C . PHE A 1 202 ? 40.034 -1.855 -36.201 1.00 82.50 202 PHE A C 1
ATOM 1668 O O . PHE A 1 202 ? 40.900 -1.131 -35.708 1.00 82.50 202 PHE A O 1
ATOM 1675 N N . GLU A 1 203 ? 38.734 -1.591 -36.083 1.00 80.06 203 GLU A N 1
ATOM 1676 C CA . GLU A 1 203 ? 38.226 -0.480 -35.272 1.00 80.06 203 GLU A CA 1
ATOM 1677 C C . GLU A 1 203 ? 38.603 -0.662 -33.796 1.00 80.06 203 GLU A C 1
ATOM 1679 O O . GLU A 1 203 ? 39.088 0.279 -33.164 1.00 80.06 203 GLU A O 1
ATOM 1684 N N . TYR A 1 204 ? 38.504 -1.889 -33.278 1.00 82.19 204 TYR A N 1
ATOM 1685 C CA . TYR A 1 204 ? 38.946 -2.220 -31.925 1.00 82.19 204 TYR A CA 1
ATOM 1686 C C . TYR A 1 204 ? 40.454 -2.019 -31.726 1.00 82.19 204 TYR A C 1
ATOM 1688 O O . TYR A 1 204 ? 40.862 -1.374 -30.760 1.00 82.19 204 TYR A O 1
ATOM 1696 N N . LEU A 1 205 ? 41.292 -2.498 -32.656 1.00 79.81 205 LEU A N 1
ATOM 1697 C CA . LEU A 1 205 ? 42.743 -2.270 -32.618 1.00 79.81 205 LEU A CA 1
ATOM 1698 C C . LEU A 1 205 ? 43.080 -0.777 -32.618 1.00 79.81 205 LEU A C 1
ATOM 1700 O O . LEU A 1 205 ? 43.904 -0.328 -31.825 1.00 79.81 205 LEU A O 1
ATOM 1704 N N . LYS A 1 206 ? 42.398 0.010 -33.453 1.00 76.88 206 LYS A N 1
ATOM 1705 C CA . LYS A 1 206 ? 42.589 1.460 -33.533 1.00 76.88 206 LYS A CA 1
ATOM 1706 C C . LYS A 1 206 ? 42.222 2.180 -32.235 1.00 76.88 206 LYS A C 1
ATOM 1708 O O . LYS A 1 206 ? 42.904 3.127 -31.852 1.00 76.88 206 LYS A O 1
ATOM 1713 N N . MET A 1 207 ? 41.139 1.767 -31.578 1.00 75.06 207 MET A N 1
ATOM 1714 C CA . MET A 1 207 ? 40.610 2.461 -30.402 1.00 75.06 207 MET A CA 1
ATOM 1715 C C . MET A 1 207 ? 41.272 2.028 -29.096 1.00 75.06 207 MET A C 1
ATOM 1717 O O . MET A 1 207 ? 41.649 2.877 -28.291 1.00 75.06 207 MET A O 1
ATOM 1721 N N . SER A 1 208 ? 41.390 0.722 -28.884 1.00 76.69 208 SER A N 1
ATOM 1722 C CA . SER A 1 208 ? 41.790 0.140 -27.602 1.00 76.69 208 SER A CA 1
ATOM 1723 C C . SER A 1 208 ? 43.286 -0.168 -27.547 1.00 76.69 208 SER A C 1
ATOM 1725 O O . SER A 1 208 ? 43.872 -0.214 -26.469 1.00 76.69 208 SER A O 1
ATOM 1727 N N . MET A 1 209 ? 43.913 -0.405 -28.704 1.00 76.94 209 MET A N 1
ATOM 1728 C CA . MET A 1 209 ? 45.229 -1.037 -28.803 1.00 76.94 209 MET A CA 1
ATOM 1729 C C . MET A 1 209 ? 46.104 -0.461 -29.938 1.00 76.94 209 MET A C 1
ATOM 1731 O O . MET A 1 209 ? 46.701 -1.226 -30.701 1.00 76.94 209 MET A O 1
ATOM 1735 N N . PRO A 1 210 ? 46.263 0.878 -30.045 1.00 71.88 210 PRO A N 1
ATOM 1736 C CA . PRO A 1 210 ? 46.964 1.501 -31.172 1.00 71.88 210 PRO A CA 1
ATOM 1737 C C . PRO A 1 210 ? 48.441 1.094 -31.273 1.00 71.88 210 PRO A C 1
ATOM 1739 O O . PRO A 1 210 ? 49.018 1.113 -32.357 1.00 71.88 210 PRO A O 1
ATOM 1742 N N . ARG A 1 211 ? 49.051 0.645 -30.166 1.00 66.75 211 ARG A N 1
ATOM 1743 C CA . ARG A 1 211 ? 50.420 0.102 -30.147 1.00 66.75 211 ARG A CA 1
ATOM 1744 C C . ARG A 1 211 ? 50.599 -1.101 -31.084 1.00 66.75 211 ARG A C 1
ATOM 1746 O O . ARG A 1 211 ? 51.702 -1.330 -31.562 1.00 66.75 211 ARG A O 1
ATOM 1753 N N . PHE A 1 212 ? 49.542 -1.864 -31.356 1.00 68.88 212 PHE A N 1
ATOM 1754 C CA . PHE A 1 212 ? 49.611 -3.071 -32.183 1.00 68.88 212 PHE A CA 1
ATOM 1755 C C . PHE A 1 212 ? 49.434 -2.807 -33.690 1.00 68.88 212 PHE A C 1
ATOM 1757 O O . PHE A 1 212 ? 49.390 -3.763 -34.465 1.00 68.88 212 PHE A O 1
ATOM 1764 N N . ILE A 1 213 ? 49.356 -1.538 -34.110 1.00 69.19 213 ILE A N 1
ATOM 1765 C CA . ILE A 1 213 ? 49.208 -1.151 -35.520 1.00 69.19 213 ILE A CA 1
ATOM 1766 C C . ILE A 1 213 ? 50.564 -1.218 -36.262 1.00 69.19 213 ILE A C 1
ATOM 1768 O O . ILE A 1 213 ? 50.640 -1.906 -37.277 1.00 69.19 213 ILE A O 1
ATOM 1772 N N . ASN A 1 214 ? 51.643 -0.625 -35.717 1.00 61.88 214 ASN A N 1
ATOM 1773 C CA . ASN A 1 214 ? 52.915 -0.365 -36.433 1.00 61.88 214 ASN A CA 1
ATOM 1774 C C . ASN A 1 214 ? 54.124 -1.221 -35.952 1.00 61.88 214 ASN A C 1
ATOM 1776 O O . ASN A 1 214 ? 55.195 -0.698 -35.694 1.00 61.88 214 ASN A O 1
ATOM 1780 N N . HIS A 1 215 ? 53.968 -2.552 -35.877 1.00 59.38 215 HIS A N 1
ATOM 1781 C CA . HIS A 1 215 ? 55.059 -3.562 -35.799 1.00 59.38 215 HIS A CA 1
ATOM 1782 C C . HIS A 1 215 ? 55.658 -4.001 -34.419 1.00 59.38 215 HIS A C 1
ATOM 1784 O O . HIS A 1 215 ? 55.678 -3.287 -33.423 1.00 59.38 215 HIS A O 1
ATOM 1790 N N . LYS A 1 216 ? 56.108 -5.277 -34.395 1.00 48.19 216 LYS A N 1
ATOM 1791 C CA . LYS A 1 216 ? 56.994 -6.046 -33.465 1.00 48.19 216 LYS A CA 1
ATOM 1792 C C . LYS A 1 216 ? 56.953 -5.916 -31.926 1.00 48.19 216 LYS A C 1
ATOM 1794 O O . LYS A 1 216 ? 57.857 -6.429 -31.277 1.00 48.19 216 LYS A O 1
ATOM 1799 N N . ALA A 1 217 ? 55.923 -5.373 -31.289 1.00 42.69 217 ALA A N 1
ATOM 1800 C CA . ALA A 1 217 ? 55.824 -5.489 -29.824 1.00 42.69 217 ALA A CA 1
ATOM 1801 C C . ALA A 1 217 ? 55.440 -6.924 -29.379 1.00 42.69 217 ALA A C 1
ATOM 1803 O O . ALA A 1 217 ? 54.266 -7.300 -29.406 1.00 42.69 217 ALA A O 1
ATOM 1804 N N . SER A 1 218 ? 56.417 -7.735 -28.961 1.00 38.91 218 SER A N 1
ATOM 1805 C CA . SER A 1 218 ? 56.188 -8.892 -28.086 1.00 38.91 218 SER A CA 1
ATOM 1806 C C . SER A 1 218 ? 55.921 -8.409 -26.656 1.00 38.91 218 SER A C 1
ATOM 1808 O O . SER A 1 218 ? 56.665 -7.581 -26.138 1.00 38.91 218 SER A O 1
ATOM 1810 N N . GLU A 1 219 ? 54.856 -8.900 -26.010 1.00 38.41 219 GLU A N 1
ATOM 1811 C CA . GLU A 1 219 ? 54.665 -8.713 -24.564 1.00 38.41 219 GLU A CA 1
ATOM 1812 C C . GLU A 1 219 ? 55.845 -9.393 -23.844 1.00 38.41 219 GLU A C 1
ATOM 1814 O O . GLU A 1 219 ? 55.929 -10.620 -23.845 1.00 38.41 219 GLU A O 1
ATOM 1819 N N . GLY A 1 220 ? 56.773 -8.610 -23.280 1.00 43.38 220 GLY A N 1
ATOM 1820 C CA . GLY A 1 220 ? 57.852 -9.141 -22.438 1.00 43.38 220 GLY A CA 1
ATOM 1821 C C . GLY A 1 220 ? 59.171 -8.365 -22.409 1.00 43.38 220 GLY A C 1
ATOM 1822 O O . GLY A 1 220 ? 59.933 -8.572 -21.474 1.00 43.38 220 GLY A O 1
ATOM 1823 N N . GLU A 1 221 ? 59.453 -7.469 -23.358 1.00 38.59 221 GLU A N 1
ATOM 1824 C CA . GLU A 1 221 ? 60.676 -6.651 -23.298 1.00 38.59 221 GLU A CA 1
ATOM 1825 C C . GLU A 1 221 ? 60.378 -5.272 -22.693 1.00 38.59 221 GLU A C 1
ATOM 1827 O O . GLU A 1 221 ? 59.512 -4.533 -23.180 1.00 38.59 221 GLU A O 1
ATOM 1832 N N . GLU A 1 222 ? 61.069 -4.955 -21.591 1.00 34.34 222 GLU A N 1
ATOM 1833 C CA . GLU A 1 222 ? 61.146 -3.608 -21.029 1.00 34.34 222 GLU A CA 1
ATOM 1834 C C . GLU A 1 222 ? 61.557 -2.623 -22.126 1.00 34.34 222 GLU A C 1
ATOM 1836 O O . GLU A 1 222 ? 62.487 -2.853 -22.897 1.00 34.34 222 GLU A O 1
ATOM 1841 N N . TYR A 1 223 ? 60.820 -1.520 -22.212 1.00 39.25 223 TYR A N 1
ATOM 1842 C CA . TYR A 1 223 ? 61.049 -0.472 -23.192 1.00 39.25 223 TYR A CA 1
ATOM 1843 C C . TYR A 1 223 ? 62.273 0.352 -22.763 1.00 39.25 223 TYR A C 1
ATOM 1845 O O . TYR A 1 223 ? 62.126 1.415 -22.161 1.00 39.25 223 TYR A O 1
ATOM 1853 N N . GLU A 1 224 ? 63.487 -0.131 -23.038 1.00 40.28 224 GLU A N 1
ATOM 1854 C CA . GLU A 1 224 ? 64.654 0.750 -23.068 1.00 40.28 224 GLU A CA 1
ATOM 1855 C C . GLU A 1 224 ? 64.469 1.758 -24.213 1.00 40.28 224 GLU A C 1
ATOM 1857 O O . GLU A 1 224 ? 64.140 1.398 -25.346 1.00 40.28 224 GLU A O 1
ATOM 1862 N N . LEU A 1 225 ? 64.633 3.048 -23.903 1.00 41.09 225 LEU A N 1
ATOM 1863 C CA . LEU A 1 225 ? 64.653 4.132 -24.886 1.00 41.09 225 LEU A CA 1
ATOM 1864 C C . LEU A 1 225 ? 65.615 3.762 -26.034 1.00 41.09 225 LEU A C 1
ATOM 1866 O O . LEU A 1 225 ? 66.800 3.550 -25.773 1.00 41.09 225 LEU A O 1
ATOM 1870 N N . PRO A 1 226 ? 65.154 3.686 -27.296 1.00 43.88 226 PRO A N 1
ATOM 1871 C CA . PRO A 1 226 ? 65.980 3.175 -28.379 1.00 43.88 226 PRO A CA 1
ATOM 1872 C C . PRO A 1 226 ? 67.093 4.176 -28.705 1.00 43.88 226 PRO A C 1
ATOM 1874 O O . PRO A 1 226 ? 66.833 5.286 -29.167 1.00 43.88 226 PRO A O 1
ATOM 1877 N N . ALA A 1 227 ? 68.347 3.774 -28.492 1.00 41.75 227 ALA A N 1
ATOM 1878 C CA . ALA A 1 227 ? 69.532 4.586 -28.776 1.00 41.75 227 ALA A CA 1
ATOM 1879 C C . ALA A 1 227 ? 69.873 4.701 -30.279 1.00 41.75 227 ALA A C 1
ATOM 1881 O O . ALA A 1 227 ? 70.841 5.370 -30.638 1.00 41.75 227 ALA A O 1
ATOM 1882 N N . ASN A 1 228 ? 69.095 4.084 -31.178 1.00 49.81 228 ASN A N 1
ATOM 1883 C CA . ASN A 1 228 ? 69.487 3.919 -32.577 1.00 49.81 228 ASN A CA 1
ATOM 1884 C C . ASN A 1 228 ? 68.528 4.646 -33.537 1.00 49.81 228 ASN A C 1
ATOM 1886 O O . ASN A 1 228 ? 67.336 4.341 -33.629 1.00 49.81 228 ASN A O 1
ATOM 1890 N N . LEU A 1 229 ? 69.092 5.577 -34.317 1.00 45.25 229 LEU A N 1
ATOM 1891 C CA . LEU A 1 229 ? 68.456 6.306 -35.427 1.00 45.25 229 LEU A CA 1
ATOM 1892 C C . LEU A 1 229 ? 67.765 5.361 -36.433 1.00 45.25 229 LEU A C 1
ATOM 1894 O O . LEU A 1 229 ? 66.770 5.725 -37.050 1.00 45.25 229 LEU A O 1
ATOM 1898 N N . GLU A 1 230 ? 68.258 4.127 -36.549 1.00 45.88 230 GLU A N 1
ATOM 1899 C CA . GLU A 1 230 ? 67.757 3.073 -37.436 1.00 45.88 230 GLU A CA 1
ATOM 1900 C C . GLU A 1 230 ? 66.337 2.599 -37.070 1.00 45.88 230 GLU A C 1
ATOM 1902 O O . GLU A 1 230 ? 65.496 2.454 -37.952 1.00 45.88 230 GLU A O 1
ATOM 1907 N N . THR A 1 231 ? 66.015 2.471 -35.776 1.00 51.25 231 THR A N 1
ATOM 1908 C CA . THR A 1 231 ? 64.651 2.148 -35.304 1.00 51.25 231 THR A CA 1
ATOM 1909 C C . THR A 1 231 ? 63.675 3.324 -35.421 1.00 51.25 231 THR A C 1
ATOM 1911 O O . THR A 1 231 ? 62.479 3.133 -35.623 1.00 51.25 231 THR A O 1
ATOM 1914 N N . ALA A 1 232 ? 64.167 4.565 -35.341 1.00 45.47 232 ALA A N 1
ATOM 1915 C CA . ALA A 1 232 ? 63.348 5.749 -35.610 1.00 45.47 232 ALA A CA 1
ATOM 1916 C C . ALA A 1 232 ? 63.054 5.903 -37.116 1.00 45.47 232 ALA A C 1
ATOM 1918 O O . ALA A 1 232 ? 61.945 6.280 -37.494 1.00 45.47 232 ALA A O 1
ATOM 1919 N N . LEU A 1 233 ? 64.023 5.555 -37.973 1.00 46.47 233 LEU A N 1
ATOM 1920 C CA . LEU A 1 233 ? 63.882 5.499 -39.431 1.00 46.47 233 LEU A CA 1
ATOM 1921 C C . LEU A 1 233 ? 62.982 4.344 -39.892 1.00 46.47 233 LEU A C 1
ATOM 1923 O O . LEU A 1 233 ? 62.212 4.541 -40.827 1.00 46.47 233 LEU A O 1
ATOM 1927 N N . SER A 1 234 ? 63.008 3.181 -39.230 1.00 50.50 234 SER A N 1
ATOM 1928 C CA . SER A 1 234 ? 62.067 2.090 -39.524 1.00 50.50 234 SER A CA 1
ATOM 1929 C C . SER A 1 234 ? 60.632 2.452 -39.135 1.00 50.50 234 SER A C 1
ATOM 1931 O O . SER A 1 234 ? 59.723 2.208 -39.915 1.00 50.50 234 SER A O 1
ATOM 1933 N N . ASN A 1 235 ? 60.424 3.127 -37.997 1.00 51.72 235 ASN A N 1
ATOM 1934 C CA . ASN A 1 235 ? 59.100 3.621 -37.593 1.00 51.72 235 ASN A CA 1
ATOM 1935 C C . ASN A 1 235 ? 58.566 4.715 -38.539 1.00 51.72 235 ASN A C 1
ATOM 1937 O O . ASN A 1 235 ? 57.360 4.809 -38.759 1.00 51.72 235 ASN A O 1
ATOM 1941 N N . LEU A 1 236 ? 59.455 5.537 -39.112 1.00 50.44 236 LEU A N 1
ATOM 1942 C CA . LEU A 1 236 ? 59.114 6.450 -40.208 1.00 50.44 236 LEU A CA 1
ATOM 1943 C C . LEU A 1 236 ? 58.772 5.673 -41.485 1.00 50.44 236 LEU A C 1
ATOM 1945 O O . LEU A 1 236 ? 57.800 6.021 -42.142 1.00 50.44 236 LEU A O 1
ATOM 1949 N N . GLY A 1 237 ? 59.522 4.617 -41.812 1.00 55.47 237 GLY A N 1
ATOM 1950 C CA . GLY A 1 237 ? 59.248 3.712 -42.933 1.00 55.47 237 GLY A CA 1
ATOM 1951 C C . GLY A 1 237 ? 57.874 3.042 -42.845 1.00 55.47 237 GLY A C 1
ATOM 1952 O O . GLY A 1 237 ? 57.130 3.076 -43.820 1.00 55.47 237 GLY A O 1
ATOM 1953 N N . ASP A 1 238 ? 57.499 2.542 -41.667 1.00 55.25 238 ASP A N 1
ATOM 1954 C CA . ASP A 1 238 ? 56.185 1.942 -41.401 1.00 55.25 238 ASP A CA 1
ATOM 1955 C C . ASP A 1 238 ? 55.055 2.990 -41.482 1.00 55.25 238 ASP A C 1
ATOM 1957 O O . ASP A 1 238 ? 53.991 2.729 -42.043 1.00 55.25 238 ASP A O 1
ATOM 1961 N N . ALA A 1 239 ? 55.295 4.216 -40.999 1.00 55.38 239 ALA A N 1
ATOM 1962 C CA . ALA A 1 239 ? 54.358 5.335 -41.149 1.00 55.38 239 ALA A CA 1
ATOM 1963 C C . ALA A 1 239 ? 54.222 5.806 -42.614 1.00 55.38 239 ALA A C 1
ATOM 1965 O O . ALA A 1 239 ? 53.138 6.206 -43.045 1.00 55.38 239 ALA A O 1
ATOM 1966 N N . PHE A 1 240 ? 55.300 5.733 -43.405 1.00 54.12 240 PHE A N 1
ATOM 1967 C CA . PHE A 1 240 ? 55.257 5.960 -44.850 1.00 54.12 240 PHE A CA 1
ATOM 1968 C C . PHE A 1 240 ? 54.486 4.837 -45.555 1.00 54.12 240 PHE A C 1
ATOM 1970 O O . PHE A 1 240 ? 53.631 5.140 -46.385 1.00 54.12 240 PHE A O 1
ATOM 1977 N N . GLU A 1 241 ? 54.705 3.566 -45.204 1.00 56.91 241 GLU A N 1
ATOM 1978 C CA . GLU A 1 241 ? 53.932 2.429 -45.724 1.00 56.91 241 GLU A CA 1
ATOM 1979 C C . GLU A 1 241 ? 52.436 2.536 -45.402 1.00 56.91 241 GLU A C 1
ATOM 1981 O O . GLU A 1 241 ? 51.606 2.217 -46.255 1.00 56.91 241 GLU A O 1
ATOM 1986 N N . GLU A 1 242 ? 52.067 3.014 -44.212 1.00 59.56 242 GLU A N 1
ATOM 1987 C CA . GLU A 1 242 ? 50.676 3.288 -43.833 1.00 59.56 242 GLU A CA 1
ATOM 1988 C C . GLU A 1 242 ? 50.034 4.343 -44.756 1.00 59.56 242 GLU A C 1
ATOM 1990 O O . GLU A 1 242 ? 48.888 4.192 -45.197 1.00 59.56 242 GLU A O 1
ATOM 1995 N N . CYS A 1 243 ? 50.799 5.380 -45.105 1.00 56.00 243 CYS A N 1
ATOM 1996 C CA . CYS A 1 243 ? 50.389 6.442 -46.021 1.00 56.00 243 CYS A CA 1
ATOM 1997 C C . CYS A 1 243 ? 50.277 5.942 -47.477 1.00 56.00 243 CYS A C 1
ATOM 1999 O O . CYS A 1 243 ? 49.279 6.209 -48.147 1.00 56.00 243 CYS A O 1
ATOM 2001 N N . PHE A 1 244 ? 51.251 5.155 -47.955 1.00 57.62 244 PHE A N 1
ATOM 2002 C CA . PHE A 1 244 ? 51.266 4.580 -49.310 1.00 57.62 244 PHE A CA 1
ATOM 2003 C C . PHE A 1 244 ? 50.248 3.448 -49.507 1.00 57.62 244 PHE A C 1
ATOM 2005 O O . PHE A 1 244 ? 49.778 3.234 -50.622 1.00 57.62 244 PHE A O 1
ATOM 2012 N N . SER A 1 245 ? 49.852 2.760 -48.433 1.00 58.81 245 SER A N 1
ATOM 2013 C CA . SER A 1 245 ? 48.816 1.717 -48.462 1.00 58.81 245 SER A CA 1
ATOM 2014 C C . SER A 1 245 ? 47.388 2.276 -48.543 1.00 58.81 245 SER A C 1
ATOM 2016 O O . SER A 1 245 ? 46.431 1.504 -48.522 1.00 58.81 245 SER A O 1
ATOM 2018 N N . GLY A 1 246 ? 47.203 3.600 -48.609 1.00 61.00 246 GLY A N 1
ATOM 2019 C CA . GLY A 1 246 ? 45.876 4.220 -48.651 1.00 61.00 246 GLY A CA 1
ATOM 2020 C C . GLY A 1 246 ? 45.135 4.161 -47.308 1.00 61.00 246 GLY A C 1
ATOM 2021 O O . GLY A 1 246 ? 43.912 4.007 -47.290 1.00 61.00 246 GLY A O 1
ATOM 2022 N N . GLY A 1 247 ? 45.862 4.243 -46.184 1.00 69.19 247 GLY A N 1
ATOM 2023 C CA . GLY A 1 247 ? 45.318 4.389 -44.827 1.00 69.19 247 GLY A CA 1
ATOM 2024 C C . GLY A 1 247 ? 45.480 3.169 -43.905 1.00 69.19 247 GLY A C 1
ATOM 2025 O O . GLY A 1 247 ? 45.689 2.036 -44.346 1.00 69.19 247 GLY A O 1
ATOM 2026 N N . THR A 1 248 ? 45.309 3.392 -42.594 1.00 70.75 248 THR A N 1
ATOM 2027 C CA . THR A 1 248 ? 45.566 2.419 -41.509 1.00 70.75 248 THR A CA 1
ATOM 2028 C C . THR A 1 248 ? 44.853 1.076 -41.694 1.00 70.75 248 THR A C 1
ATOM 2030 O O . THR A 1 248 ? 45.427 0.014 -41.465 1.00 70.75 248 THR A O 1
ATOM 2033 N N . PHE A 1 249 ? 43.588 1.085 -42.126 1.00 74.44 249 PHE A N 1
ATOM 2034 C CA . PHE A 1 249 ? 42.821 -0.154 -42.280 1.00 74.44 249 PHE A CA 1
ATOM 2035 C C . PHE A 1 249 ? 43.286 -1.012 -43.466 1.00 74.44 249 PHE A C 1
ATOM 2037 O O . PHE A 1 249 ? 43.189 -2.237 -43.405 1.00 74.44 249 PHE A O 1
ATOM 2044 N N . ASN A 1 250 ? 43.804 -0.390 -44.532 1.00 74.94 250 ASN A N 1
ATOM 2045 C CA . ASN A 1 250 ? 44.415 -1.116 -45.647 1.00 74.94 250 ASN A CA 1
ATOM 2046 C C . ASN A 1 250 ? 45.746 -1.736 -45.220 1.00 74.94 250 ASN A C 1
ATOM 2048 O O . ASN A 1 250 ? 45.990 -2.908 -45.499 1.00 74.94 250 ASN A O 1
ATOM 2052 N N . HIS A 1 251 ? 46.550 -0.994 -44.456 1.00 75.19 251 HIS A N 1
ATOM 2053 C CA . HIS A 1 251 ? 47.798 -1.493 -43.882 1.00 75.19 251 HIS A CA 1
ATOM 2054 C C . HIS A 1 251 ? 47.574 -2.724 -42.977 1.00 75.19 251 HIS A C 1
ATOM 2056 O O . HIS A 1 251 ? 48.237 -3.749 -43.136 1.00 75.19 251 HIS A O 1
ATOM 2062 N N . LEU A 1 252 ? 46.575 -2.688 -42.083 1.00 77.00 252 LEU A N 1
ATOM 2063 C CA . LEU A 1 252 ? 46.220 -3.834 -41.228 1.00 77.00 252 LEU A CA 1
ATOM 2064 C C . LEU A 1 252 ? 45.739 -5.059 -42.024 1.00 77.00 252 LEU A C 1
ATOM 2066 O O . LEU A 1 252 ? 46.041 -6.197 -41.652 1.00 77.00 252 LEU A O 1
ATOM 2070 N N . TYR A 1 253 ? 45.011 -4.833 -43.119 1.00 77.00 253 TYR A N 1
ATOM 2071 C CA . TYR A 1 253 ? 44.529 -5.895 -44.001 1.00 77.00 253 TYR A CA 1
ATOM 2072 C C . TYR A 1 253 ? 45.669 -6.576 -44.767 1.00 77.00 253 TYR A C 1
ATOM 2074 O O . TYR A 1 253 ? 45.755 -7.807 -44.759 1.00 77.00 253 TYR A O 1
ATOM 2082 N N . ASN A 1 254 ? 46.576 -5.783 -45.349 1.00 76.56 254 ASN A N 1
ATOM 2083 C CA . ASN A 1 254 ? 47.763 -6.268 -46.061 1.00 76.56 254 ASN A CA 1
ATOM 2084 C C . ASN A 1 254 ? 48.699 -7.059 -45.131 1.00 76.56 254 ASN A C 1
ATOM 2086 O O . ASN A 1 254 ? 49.301 -8.043 -45.545 1.00 76.56 254 ASN A O 1
ATOM 2090 N N . ASN A 1 255 ? 48.736 -6.695 -43.846 1.00 75.75 255 ASN A N 1
ATOM 2091 C CA . ASN A 1 255 ? 49.495 -7.391 -42.807 1.00 75.75 255 ASN A CA 1
ATOM 2092 C C . ASN A 1 255 ? 48.787 -8.617 -42.202 1.00 75.75 255 ASN A C 1
ATOM 2094 O O . ASN A 1 255 ? 49.236 -9.144 -41.178 1.00 75.75 255 ASN A O 1
ATOM 2098 N N . HIS A 1 256 ? 47.691 -9.091 -42.804 1.00 76.44 256 HIS A N 1
ATOM 2099 C CA . HIS A 1 256 ? 47.008 -10.325 -42.402 1.00 76.44 256 HIS A CA 1
ATOM 2100 C C . HIS A 1 256 ? 46.576 -10.342 -40.917 1.00 76.44 256 HIS A C 1
ATOM 2102 O O . HIS A 1 256 ? 46.698 -11.360 -40.224 1.00 76.44 256 HIS A O 1
ATOM 2108 N N . ARG A 1 257 ? 46.096 -9.203 -40.399 1.00 78.25 257 ARG A N 1
ATOM 2109 C CA . ARG A 1 257 ? 45.557 -9.075 -39.032 1.00 78.25 257 ARG A CA 1
ATOM 2110 C C . ARG A 1 257 ? 44.073 -9.469 -38.982 1.00 78.25 257 ARG A C 1
ATOM 2112 O O . ARG A 1 257 ? 43.368 -9.328 -39.975 1.00 78.25 257 ARG A O 1
ATOM 2119 N N . CYS A 1 258 ? 43.589 -9.931 -37.824 1.00 79.94 258 CYS A N 1
ATOM 2120 C CA . CYS A 1 258 ? 42.166 -10.245 -37.593 1.00 79.94 258 CYS A CA 1
ATOM 2121 C C . CYS A 1 258 ? 41.565 -11.292 -38.565 1.00 79.94 258 CYS A C 1
ATOM 2123 O O . CYS A 1 258 ? 40.538 -11.049 -39.206 1.00 79.94 258 CYS A O 1
ATOM 2125 N N . ILE A 1 259 ? 42.217 -12.460 -38.681 1.00 81.44 259 ILE A N 1
ATOM 2126 C CA . ILE A 1 259 ? 41.841 -13.536 -39.627 1.00 81.44 259 ILE A CA 1
ATOM 2127 C C . ILE A 1 259 ? 40.989 -14.631 -38.986 1.00 81.44 259 ILE A C 1
ATOM 2129 O O . ILE A 1 259 ? 40.060 -15.127 -39.621 1.00 81.44 259 ILE A O 1
ATOM 2133 N N . SER A 1 260 ? 41.335 -15.064 -37.776 1.00 83.69 260 SER A N 1
ATOM 2134 C CA . SER A 1 260 ? 40.788 -16.263 -37.127 1.00 83.69 260 SER A CA 1
ATOM 2135 C C . SER A 1 260 ? 39.922 -15.921 -35.920 1.00 83.69 260 SER A C 1
ATOM 2137 O O . SER A 1 260 ? 40.201 -14.974 -35.182 1.00 83.69 260 SER A O 1
ATOM 2139 N N . ILE A 1 261 ? 38.890 -16.738 -35.708 1.00 86.31 261 ILE A N 1
ATOM 2140 C CA . ILE A 1 261 ? 37.962 -16.654 -34.576 1.00 86.31 261 ILE A CA 1
ATOM 2141 C C . ILE A 1 261 ? 37.901 -18.012 -33.870 1.00 86.31 261 ILE A C 1
ATOM 2143 O O . ILE A 1 261 ? 37.906 -19.056 -34.524 1.00 86.31 261 ILE A O 1
ATOM 2147 N N . ASP A 1 262 ? 37.801 -18.011 -32.542 1.00 86.06 262 ASP A N 1
ATOM 2148 C CA . ASP A 1 262 ? 37.430 -19.204 -31.781 1.00 86.06 262 ASP A CA 1
ATOM 2149 C C . ASP A 1 262 ? 35.905 -19.402 -31.814 1.00 86.06 262 ASP A C 1
ATOM 2151 O O . ASP A 1 262 ? 35.140 -18.723 -31.125 1.00 86.06 262 ASP A O 1
ATOM 2155 N N . THR A 1 263 ? 35.450 -20.354 -32.628 1.00 83.88 263 THR A N 1
ATOM 2156 C CA . THR A 1 263 ? 34.029 -20.702 -32.791 1.00 83.88 263 THR A CA 1
ATOM 2157 C C . THR A 1 263 ? 33.409 -21.282 -31.520 1.00 83.88 263 THR A C 1
ATOM 2159 O O . THR A 1 263 ? 32.195 -21.225 -31.346 1.00 83.88 263 THR A O 1
ATOM 2162 N N . SER A 1 264 ? 34.213 -21.835 -30.604 1.00 82.56 264 SER A N 1
ATOM 2163 C CA . SER A 1 264 ? 33.686 -22.415 -29.366 1.00 82.56 264 SER A CA 1
ATOM 2164 C C . SER A 1 264 ? 33.126 -21.352 -28.412 1.00 82.56 264 SER A C 1
ATOM 2166 O O . SER A 1 264 ? 32.185 -21.645 -27.676 1.00 82.56 264 SER A O 1
ATOM 2168 N N . GLN A 1 265 ? 33.642 -20.121 -28.490 1.00 82.62 265 GLN A N 1
ATOM 2169 C CA . GLN A 1 265 ? 33.318 -18.990 -27.610 1.00 82.62 265 GLN A CA 1
ATOM 2170 C C . GLN A 1 265 ? 32.748 -17.784 -28.373 1.00 82.62 265 GLN A C 1
ATOM 2172 O O . GLN A 1 265 ? 32.815 -16.662 -27.885 1.00 82.62 265 GLN A O 1
ATOM 2177 N N . SER A 1 266 ? 32.216 -17.998 -29.578 1.00 88.31 266 SER A N 1
ATOM 2178 C CA . SER A 1 266 ? 31.668 -16.925 -30.414 1.00 88.31 266 SER A CA 1
ATOM 2179 C C . SER A 1 266 ? 30.183 -17.133 -30.691 1.00 88.31 266 SER A C 1
ATOM 2181 O O . SER A 1 266 ? 29.743 -18.241 -31.016 1.00 88.31 266 SER A O 1
ATOM 2183 N N . PHE A 1 267 ? 29.416 -16.052 -30.596 1.00 88.81 267 PHE A N 1
ATOM 2184 C CA . PHE A 1 267 ? 27.961 -16.068 -30.570 1.00 88.81 267 PHE A CA 1
ATOM 2185 C C . PHE A 1 267 ? 27.351 -14.938 -31.404 1.00 88.81 267 PHE A C 1
ATOM 2187 O O . PHE A 1 267 ? 27.941 -13.872 -31.593 1.00 88.81 267 PHE A O 1
ATOM 2194 N N . ILE A 1 268 ? 26.125 -15.168 -31.864 1.00 90.62 268 ILE A N 1
ATOM 2195 C CA . ILE A 1 268 ? 25.267 -14.168 -32.503 1.00 90.62 268 ILE A CA 1
ATOM 2196 C C . ILE A 1 268 ? 23.908 -14.123 -31.817 1.00 90.62 268 ILE A C 1
ATOM 2198 O O . ILE A 1 268 ? 23.413 -15.150 -31.359 1.00 90.62 268 ILE A O 1
ATOM 2202 N N . ARG A 1 269 ? 23.271 -12.955 -31.793 1.00 90.31 269 ARG A N 1
ATOM 2203 C CA . ARG A 1 269 ? 21.934 -12.795 -31.211 1.00 90.31 269 ARG A CA 1
ATOM 2204 C C . ARG A 1 269 ? 20.849 -12.906 -32.272 1.00 90.31 269 ARG A C 1
ATOM 2206 O O . ARG A 1 269 ? 20.868 -12.144 -33.237 1.00 90.31 269 ARG A O 1
ATOM 2213 N N . LEU A 1 270 ? 19.883 -13.799 -32.064 1.00 89.12 270 LEU A N 1
ATOM 2214 C CA . LEU A 1 270 ? 18.719 -13.991 -32.942 1.00 89.12 270 LEU A CA 1
ATOM 2215 C C . LEU A 1 270 ? 17.440 -14.176 -32.115 1.00 89.12 270 LEU A C 1
ATOM 2217 O O . LEU A 1 270 ? 17.509 -14.477 -30.925 1.00 89.12 270 LEU A O 1
ATOM 2221 N N . ASN A 1 271 ? 16.265 -14.027 -32.730 1.00 88.62 271 ASN A N 1
ATOM 2222 C CA . ASN A 1 271 ? 14.996 -14.280 -32.041 1.00 88.62 271 ASN A CA 1
ATOM 2223 C C . ASN A 1 271 ? 14.812 -15.762 -31.702 1.00 88.62 271 ASN A C 1
ATOM 2225 O O . ASN A 1 271 ? 15.223 -16.637 -32.465 1.00 88.62 271 ASN A O 1
ATOM 2229 N N . HIS A 1 272 ? 14.075 -16.032 -30.625 1.00 84.81 272 HIS A N 1
ATOM 2230 C CA . HIS A 1 272 ? 13.610 -17.379 -30.316 1.00 84.81 272 HIS A CA 1
ATOM 2231 C C . HIS A 1 272 ? 12.267 -17.675 -31.029 1.00 84.81 272 HIS A C 1
ATOM 2233 O O . HIS A 1 272 ? 11.258 -17.044 -30.705 1.00 84.81 272 HIS A O 1
ATOM 2239 N N . PRO A 1 273 ? 12.197 -18.625 -31.982 1.00 74.75 273 PRO A N 1
ATOM 2240 C CA . PRO A 1 273 ? 11.032 -18.801 -32.864 1.00 74.75 273 PRO A CA 1
ATOM 2241 C C . PRO A 1 273 ? 9.767 -19.313 -32.153 1.00 74.75 273 PRO A C 1
ATOM 2243 O O . PRO A 1 273 ? 8.675 -18.830 -32.433 1.00 74.75 273 PRO A O 1
ATOM 2246 N N . THR A 1 274 ? 9.879 -20.228 -31.177 1.00 73.44 274 THR A N 1
ATOM 2247 C CA . THR A 1 274 ? 8.698 -20.753 -30.450 1.00 73.44 274 THR A CA 1
ATOM 2248 C C . THR A 1 274 ? 8.071 -19.732 -29.500 1.00 73.44 274 THR A C 1
ATOM 2250 O O . THR A 1 274 ? 6.992 -19.981 -28.964 1.00 73.44 274 THR A O 1
ATOM 2253 N N . GLY A 1 275 ? 8.760 -18.618 -29.222 1.00 79.00 275 GLY A N 1
ATOM 2254 C CA . GLY A 1 275 ? 8.379 -17.700 -28.153 1.00 79.00 275 GLY A CA 1
ATOM 2255 C C . GLY A 1 275 ? 8.365 -18.355 -26.764 1.00 79.00 275 GLY A C 1
ATOM 2256 O O . GLY A 1 275 ? 7.533 -17.993 -25.939 1.00 79.00 275 GLY A O 1
ATOM 2257 N N . ARG A 1 276 ? 9.219 -19.354 -26.509 1.00 85.06 276 ARG A N 1
ATOM 2258 C CA . ARG A 1 276 ? 9.414 -19.971 -25.186 1.00 85.06 276 ARG A CA 1
ATOM 2259 C C . ARG A 1 276 ? 10.880 -19.901 -24.761 1.00 85.06 276 ARG A C 1
ATOM 2261 O O . ARG A 1 276 ? 11.534 -20.927 -24.602 1.00 85.06 276 ARG A O 1
ATOM 2268 N N . LYS A 1 277 ? 11.402 -18.684 -24.603 1.00 89.31 277 LYS A N 1
ATOM 2269 C CA . LYS A 1 277 ? 12.716 -18.488 -23.982 1.00 89.31 277 LYS A CA 1
ATOM 2270 C C . LYS A 1 277 ? 12.588 -18.817 -22.495 1.00 89.31 277 LYS A C 1
ATOM 2272 O O . LYS A 1 277 ? 11.708 -18.261 -21.840 1.00 89.31 277 LYS A O 1
ATOM 2277 N N . LEU A 1 278 ? 13.427 -19.721 -21.992 1.00 88.81 278 LEU A N 1
ATOM 2278 C CA . LEU A 1 278 ? 13.434 -20.104 -20.578 1.00 88.81 278 LEU A CA 1
ATOM 2279 C C . LEU A 1 278 ? 14.145 -19.030 -19.754 1.00 88.81 278 LEU A C 1
ATOM 2281 O O . LEU A 1 278 ? 15.225 -18.563 -20.139 1.00 88.81 278 LEU A O 1
ATOM 2285 N N . GLY A 1 279 ? 13.528 -18.642 -18.641 1.00 85.69 279 GLY A N 1
ATOM 2286 C CA . GLY A 1 279 ? 14.094 -17.723 -17.666 1.00 85.69 279 GLY A CA 1
ATOM 2287 C C . GLY A 1 279 ? 14.756 -18.439 -16.487 1.00 85.69 279 GLY A C 1
ATOM 2288 O O . GLY A 1 279 ? 14.839 -19.668 -16.409 1.00 85.69 279 GLY A O 1
ATOM 2289 N N . GLY A 1 280 ? 15.284 -17.632 -15.567 1.00 80.25 280 GLY A N 1
ATOM 2290 C CA . GLY A 1 280 ? 15.883 -18.113 -14.320 1.00 80.25 280 GLY A CA 1
ATOM 2291 C C . GLY A 1 280 ? 14.885 -18.230 -13.166 1.00 80.25 280 GLY A C 1
ATOM 2292 O O . GLY A 1 280 ? 15.279 -18.628 -12.072 1.00 80.25 280 GLY A O 1
ATOM 2293 N N . GLY A 1 281 ? 13.626 -17.842 -13.374 1.00 86.31 281 GLY A N 1
ATOM 2294 C CA . GLY A 1 281 ? 12.584 -17.901 -12.362 1.00 86.31 281 GLY A CA 1
ATOM 2295 C C . GLY A 1 281 ? 11.903 -19.266 -12.309 1.00 86.31 281 GLY A C 1
ATOM 2296 O O . GLY A 1 281 ? 12.079 -20.138 -13.164 1.00 86.31 281 GLY A O 1
ATOM 2297 N N . SER A 1 282 ? 11.087 -19.447 -11.278 1.00 89.38 282 SER A N 1
ATOM 2298 C CA . SER A 1 282 ? 10.264 -20.635 -11.084 1.00 89.38 282 SER A CA 1
ATOM 2299 C C . SER A 1 282 ? 8.789 -20.256 -11.023 1.00 89.38 282 SER A C 1
ATOM 2301 O O . SER A 1 282 ? 8.412 -19.187 -10.538 1.00 89.38 282 SER A O 1
ATOM 2303 N N . ARG A 1 283 ? 7.930 -21.147 -11.514 1.00 89.50 283 ARG A N 1
ATOM 2304 C CA . ARG A 1 283 ? 6.474 -21.015 -11.426 1.00 89.50 283 ARG A CA 1
ATOM 2305 C C . ARG A 1 283 ? 5.834 -22.334 -11.034 1.00 89.50 283 ARG A C 1
ATOM 2307 O O . ARG A 1 283 ? 6.412 -23.401 -11.223 1.00 89.50 283 ARG A O 1
ATOM 2314 N N . VAL A 1 284 ? 4.629 -22.262 -10.481 1.00 92.00 284 VAL A N 1
ATOM 2315 C CA . VAL A 1 284 ? 3.872 -23.452 -10.080 1.00 92.00 284 VAL A CA 1
ATOM 2316 C C . VAL A 1 284 ? 3.230 -24.078 -11.311 1.00 92.00 284 VAL A C 1
ATOM 2318 O O . VAL A 1 284 ? 2.472 -23.430 -12.019 1.00 92.00 284 VAL A O 1
ATOM 2321 N N . LYS A 1 285 ? 3.496 -25.358 -11.544 1.00 90.94 285 LYS A N 1
ATOM 2322 C CA . LYS A 1 285 ? 2.853 -26.154 -12.589 1.00 90.94 285 LYS A CA 1
ATOM 2323 C C . LYS A 1 285 ? 1.589 -26.829 -12.068 1.00 90.94 285 LYS A C 1
ATOM 2325 O O . LYS A 1 285 ? 0.544 -26.784 -12.716 1.00 90.94 285 LYS A O 1
ATOM 2330 N N . LYS A 1 286 ? 1.687 -27.470 -10.897 1.00 91.62 286 LYS A N 1
ATOM 2331 C CA . LYS A 1 286 ? 0.597 -28.237 -10.277 1.00 91.62 286 LYS A CA 1
ATOM 2332 C C . LYS A 1 286 ? 0.627 -28.110 -8.766 1.00 91.62 286 LYS A C 1
ATOM 2334 O O . LYS A 1 286 ? 1.695 -28.073 -8.162 1.00 91.62 286 LYS A O 1
ATOM 2339 N N . VAL A 1 287 ? -0.553 -28.115 -8.162 1.00 91.44 287 VAL A N 1
ATOM 2340 C CA . VAL A 1 287 ? -0.727 -28.275 -6.717 1.00 91.44 287 VAL A CA 1
ATOM 2341 C C . VAL A 1 287 ? -1.604 -29.494 -6.498 1.00 91.44 287 VAL A C 1
ATOM 2343 O O . VAL A 1 287 ? -2.721 -29.544 -7.013 1.00 91.44 287 VAL A O 1
ATOM 2346 N N . ILE A 1 288 ? -1.086 -30.476 -5.766 1.00 89.88 288 ILE A N 1
ATOM 2347 C CA . ILE A 1 288 ? -1.702 -31.785 -5.555 1.00 89.88 288 ILE A CA 1
ATOM 2348 C C . ILE A 1 288 ? -1.894 -31.992 -4.055 1.00 89.88 288 ILE A C 1
ATOM 2350 O O . ILE A 1 288 ? -0.944 -31.998 -3.283 1.00 89.88 288 ILE A O 1
ATOM 2354 N N . LEU A 1 289 ? -3.131 -32.178 -3.632 1.00 88.12 289 LEU A N 1
ATOM 2355 C CA . LEU A 1 289 ? -3.524 -32.580 -2.295 1.00 88.12 289 LEU A CA 1
ATOM 2356 C C . LEU A 1 289 ? -3.729 -34.095 -2.283 1.00 88.12 289 LEU A C 1
ATOM 2358 O O . LEU A 1 289 ? -4.665 -34.606 -2.898 1.00 88.12 289 LEU A O 1
ATOM 2362 N N . HIS A 1 290 ? -2.867 -34.806 -1.571 1.00 84.50 290 HIS A N 1
ATOM 2363 C CA . HIS A 1 290 ? -3.010 -36.226 -1.304 1.00 84.50 290 HIS A CA 1
ATOM 2364 C C . HIS A 1 290 ? -3.833 -36.431 -0.039 1.00 84.50 290 HIS A C 1
ATOM 2366 O O . HIS A 1 290 ? -3.432 -36.027 1.059 1.00 84.50 290 HIS A O 1
ATOM 2372 N N . ASP A 1 291 ? -4.965 -37.102 -0.205 1.00 77.50 291 ASP A N 1
ATOM 2373 C CA . ASP A 1 291 ? -5.764 -37.582 0.903 1.00 77.50 291 ASP A CA 1
ATOM 2374 C C . ASP A 1 291 ? -5.368 -39.026 1.257 1.00 77.50 291 ASP A C 1
ATOM 2376 O O . ASP A 1 291 ? -5.403 -39.925 0.413 1.00 77.50 291 ASP A O 1
ATOM 2380 N N . ASN A 1 292 ? -4.967 -39.246 2.511 1.00 72.69 292 ASN A N 1
ATOM 2381 C CA . ASN A 1 292 ? -4.526 -40.542 3.034 1.00 72.69 292 ASN A CA 1
ATOM 2382 C C . ASN A 1 292 ? -5.655 -41.290 3.769 1.00 72.69 292 ASN A C 1
ATOM 2384 O O . ASN A 1 292 ? -5.388 -42.110 4.651 1.00 72.69 292 ASN A O 1
ATOM 2388 N N . TRP A 1 293 ? -6.919 -41.036 3.415 1.00 64.25 293 TRP A N 1
ATOM 2389 C CA . TRP A 1 293 ? -8.087 -41.696 4.015 1.00 64.25 293 TRP A CA 1
ATOM 2390 C C . TRP A 1 293 ? -8.017 -43.226 4.015 1.00 64.25 293 TRP A C 1
ATOM 2392 O O . TRP A 1 293 ? -8.419 -43.851 4.997 1.00 64.25 293 TRP A O 1
ATOM 2402 N N . GLY A 1 294 ? -7.447 -43.846 2.977 1.00 63.50 294 GLY A N 1
ATOM 2403 C CA . GLY A 1 294 ? -7.273 -45.301 2.931 1.00 63.50 294 GLY A CA 1
ATOM 2404 C C . GLY A 1 294 ? -6.382 -45.839 4.057 1.00 63.50 294 GLY A C 1
ATOM 2405 O O . GLY A 1 294 ? -6.653 -46.906 4.602 1.00 63.50 294 GLY A O 1
ATOM 2406 N N . ASN A 1 295 ? -5.370 -45.073 4.483 1.00 61.25 295 ASN A N 1
ATOM 2407 C CA . ASN A 1 295 ? -4.492 -45.456 5.595 1.00 61.25 295 ASN A CA 1
ATOM 2408 C C . ASN A 1 295 ? -5.164 -45.269 6.966 1.00 61.25 295 ASN A C 1
ATOM 2410 O O . ASN A 1 295 ? -4.814 -45.964 7.921 1.00 61.25 295 ASN A O 1
ATOM 2414 N N . MET A 1 296 ? -6.147 -44.368 7.076 1.00 61.16 296 MET A N 1
ATOM 2415 C CA . MET A 1 296 ? -6.880 -44.132 8.325 1.00 61.16 296 MET A CA 1
ATOM 2416 C C . MET A 1 296 ? -7.875 -45.256 8.655 1.00 61.16 296 MET A C 1
ATOM 2418 O O . MET A 1 296 ? -8.168 -45.475 9.830 1.00 61.16 296 MET A O 1
ATOM 2422 N N . GLN A 1 297 ? -8.361 -46.009 7.660 1.00 60.03 297 GLN A N 1
ATOM 2423 C CA . GLN A 1 297 ? -9.364 -47.064 7.868 1.00 60.03 297 GLN A CA 1
ATOM 2424 C C . GLN A 1 297 ? -8.809 -48.435 8.312 1.00 60.03 297 GLN A C 1
ATOM 2426 O O . GLN A 1 297 ? -9.596 -49.354 8.504 1.00 60.03 297 GLN A O 1
ATOM 2431 N N . LYS A 1 298 ? -7.495 -48.595 8.554 1.00 54.25 298 LYS A N 1
ATOM 2432 C CA . LYS A 1 298 ? -6.862 -49.861 9.014 1.00 54.25 298 LYS A CA 1
ATOM 2433 C C . LYS A 1 298 ? -7.214 -51.119 8.190 1.00 54.25 298 LYS A C 1
ATOM 2435 O O . LYS A 1 298 ? -6.988 -52.227 8.670 1.00 54.25 298 LYS A O 1
ATOM 2440 N N . ASP A 1 299 ? -7.701 -50.975 6.959 1.00 50.59 299 ASP A N 1
ATOM 2441 C CA . ASP A 1 299 ? -8.060 -52.101 6.097 1.00 50.59 299 ASP A CA 1
ATOM 2442 C C . ASP A 1 299 ? -7.117 -52.149 4.887 1.00 50.59 299 ASP A C 1
ATOM 2444 O O . ASP A 1 299 ? -7.166 -51.318 3.979 1.00 50.59 299 ASP A O 1
ATOM 2448 N N . ALA A 1 300 ? -6.206 -53.125 4.885 1.00 49.16 300 ALA A N 1
ATOM 2449 C CA . ALA A 1 300 ? -5.071 -53.209 3.959 1.00 49.16 300 ALA A CA 1
ATOM 2450 C C . ALA A 1 300 ? -5.450 -53.526 2.493 1.00 49.16 300 ALA A C 1
ATOM 2452 O O . ALA A 1 300 ? -4.571 -53.677 1.646 1.00 49.16 300 ALA A O 1
ATOM 2453 N N . VAL A 1 301 ? -6.743 -53.635 2.169 1.00 52.91 301 VAL A N 1
ATOM 2454 C CA . VAL A 1 301 ? -7.232 -54.090 0.853 1.00 52.91 301 VAL A CA 1
ATOM 2455 C C . VAL A 1 301 ? -7.692 -52.935 -0.053 1.00 52.91 301 VAL A C 1
ATOM 2457 O O . VAL A 1 301 ? -7.928 -53.148 -1.243 1.00 52.91 301 VAL A O 1
ATOM 2460 N N . ILE A 1 302 ? -7.763 -51.688 0.434 1.00 54.22 302 ILE A N 1
ATOM 2461 C CA . ILE A 1 302 ? -8.311 -50.573 -0.359 1.00 54.22 302 ILE A CA 1
ATOM 2462 C C . ILE A 1 302 ? -7.338 -49.389 -0.480 1.00 54.22 302 ILE A C 1
ATOM 2464 O O . ILE A 1 302 ? -7.634 -48.260 -0.107 1.00 54.22 302 ILE A O 1
ATOM 2468 N N . THR A 1 303 ? -6.218 -49.597 -1.176 1.00 47.91 303 THR A N 1
ATOM 2469 C CA . THR A 1 303 ? -5.416 -48.502 -1.774 1.00 47.91 303 THR A CA 1
ATOM 2470 C C . THR A 1 303 ? -6.188 -47.683 -2.828 1.00 47.91 303 THR A C 1
ATOM 2472 O O . THR A 1 303 ? -5.675 -46.699 -3.349 1.00 47.91 303 THR A O 1
ATOM 2475 N N . LYS A 1 304 ? -7.442 -48.056 -3.130 1.00 52.38 304 LYS A N 1
ATOM 2476 C CA . LYS A 1 304 ? -8.363 -47.370 -4.057 1.00 52.38 304 LYS A CA 1
ATOM 2477 C C . LYS A 1 304 ? -9.144 -46.194 -3.438 1.00 52.38 304 LYS A C 1
ATOM 2479 O O . LYS A 1 304 ? -9.925 -45.586 -4.163 1.00 52.38 304 LYS A O 1
ATOM 2484 N N . LEU A 1 305 ? -8.978 -45.901 -2.142 1.00 54.59 305 LEU A N 1
ATOM 2485 C CA . LEU A 1 305 ? -9.650 -44.790 -1.437 1.00 54.59 305 LEU A CA 1
ATOM 2486 C C . LEU A 1 305 ? -8.767 -43.546 -1.245 1.00 54.59 305 LEU A C 1
ATOM 2488 O O . LEU A 1 305 ? -9.252 -42.535 -0.748 1.00 54.59 305 LEU A O 1
ATOM 2492 N N . ASN A 1 306 ? -7.490 -43.599 -1.636 1.00 60.25 306 ASN A N 1
ATOM 2493 C CA . ASN A 1 306 ? -6.624 -42.422 -1.610 1.00 60.25 306 ASN A CA 1
ATOM 2494 C C . ASN A 1 306 ? -6.927 -41.565 -2.841 1.00 60.25 306 ASN A C 1
ATOM 2496 O O . ASN A 1 306 ? -6.620 -41.958 -3.970 1.00 60.25 306 ASN A O 1
ATOM 2500 N N . PHE A 1 307 ? -7.544 -40.407 -2.625 1.00 69.00 307 PHE A N 1
ATOM 2501 C CA . PHE A 1 307 ? -7.846 -39.454 -3.686 1.00 69.00 307 PHE A CA 1
ATOM 2502 C C . PHE A 1 307 ? -6.776 -38.365 -3.751 1.00 69.00 307 PHE A C 1
ATOM 2504 O O . PHE A 1 307 ? -6.205 -37.956 -2.740 1.00 69.00 307 PHE A O 1
ATOM 2511 N N . GLN A 1 308 ? -6.490 -37.915 -4.970 1.00 73.75 308 GLN A N 1
ATOM 2512 C CA . GLN A 1 308 ? -5.604 -36.788 -5.227 1.00 73.75 308 GLN A CA 1
ATOM 2513 C C . GLN A 1 308 ? -6.437 -35.670 -5.826 1.00 73.75 308 GLN A C 1
ATOM 2515 O O . GLN A 1 308 ? -6.934 -35.807 -6.939 1.00 73.75 308 GLN A O 1
ATOM 2520 N N . TYR A 1 309 ? -6.595 -34.583 -5.088 1.00 82.00 309 TYR A N 1
ATOM 2521 C CA . TYR A 1 309 ? -7.284 -33.392 -5.565 1.00 82.00 309 TYR A CA 1
ATOM 2522 C C . TYR A 1 309 ? -6.243 -32.374 -5.983 1.00 82.00 309 TYR A C 1
ATOM 2524 O O . TYR A 1 309 ? -5.170 -32.319 -5.397 1.00 82.00 309 TYR A O 1
ATOM 2532 N N . GLY A 1 310 ? -6.518 -31.545 -6.976 1.00 83.44 310 GLY A N 1
ATOM 2533 C CA . GLY A 1 310 ? -5.535 -30.537 -7.323 1.00 83.44 310 GLY A CA 1
ATOM 2534 C C . GLY A 1 310 ? -5.877 -29.726 -8.542 1.00 83.44 310 GLY A C 1
ATOM 2535 O O . GLY A 1 310 ? -6.860 -29.978 -9.242 1.00 83.44 310 GLY A O 1
ATOM 2536 N N . VAL A 1 311 ? -5.017 -28.747 -8.767 1.00 88.31 311 VAL A N 1
ATOM 2537 C CA . VAL A 1 311 ? -5.132 -27.766 -9.835 1.00 88.31 311 VAL A CA 1
ATOM 2538 C C . VAL A 1 311 ? -3.855 -27.780 -10.664 1.00 88.31 311 VAL A C 1
ATOM 2540 O O . VAL A 1 311 ? -2.747 -27.889 -10.136 1.00 88.31 311 VAL A O 1
ATOM 2543 N N . GLU A 1 312 ? -4.023 -27.697 -11.974 1.00 91.12 312 GLU A N 1
ATOM 2544 C CA . GLU A 1 312 ? -2.971 -27.564 -12.970 1.00 91.12 312 GLU A CA 1
ATOM 2545 C C . GLU A 1 312 ? -3.075 -26.183 -13.617 1.00 91.12 312 GLU A C 1
ATOM 2547 O O . GLU A 1 312 ? -4.167 -25.726 -13.973 1.00 91.12 312 GLU A O 1
ATOM 2552 N N . TYR A 1 313 ? -1.927 -25.525 -13.759 1.00 92.06 313 TYR A N 1
ATOM 2553 C CA . TYR A 1 313 ? -1.812 -24.205 -14.360 1.00 92.06 313 TYR A CA 1
ATOM 2554 C C . TYR A 1 313 ? -1.181 -24.308 -15.749 1.00 92.06 313 TYR A C 1
ATOM 2556 O O . TYR A 1 313 ? -0.151 -24.953 -15.939 1.00 92.06 313 TYR A O 1
ATOM 2564 N N . ASP A 1 314 ? -1.802 -23.650 -16.723 1.00 91.19 314 ASP A N 1
ATOM 2565 C CA . ASP A 1 314 ? -1.332 -23.545 -18.102 1.00 91.19 314 ASP A CA 1
ATOM 2566 C C . ASP A 1 314 ? -1.112 -22.069 -18.466 1.00 91.19 314 ASP A C 1
ATOM 2568 O O . ASP A 1 314 ? -2.028 -21.242 -18.398 1.00 91.19 314 ASP A O 1
ATOM 2572 N N . TYR A 1 315 ? 0.126 -21.762 -18.852 1.00 90.06 315 TYR A N 1
ATOM 2573 C CA . TYR A 1 315 ? 0.646 -20.425 -19.158 1.00 90.06 315 TYR A CA 1
ATOM 2574 C C . TYR A 1 315 ? 0.875 -20.212 -20.665 1.00 90.06 315 TYR A C 1
ATOM 2576 O O . TYR A 1 315 ? 1.648 -19.349 -21.087 1.00 90.06 315 TYR A O 1
ATOM 2584 N N . SER A 1 316 ? 0.269 -21.048 -21.508 1.00 87.81 316 SER A N 1
ATOM 2585 C CA . SER A 1 316 ? 0.431 -20.964 -22.957 1.00 87.81 316 SER A CA 1
ATOM 2586 C C . SER A 1 316 ? -0.647 -20.101 -23.618 1.00 87.81 316 SER A C 1
ATOM 2588 O O . SER A 1 316 ? -1.814 -20.067 -23.218 1.00 87.81 316 SER A O 1
ATOM 2590 N N . ASN A 1 317 ? -0.262 -19.412 -24.694 1.00 79.94 317 ASN A N 1
ATOM 2591 C CA . ASN A 1 317 ? -1.193 -18.760 -25.610 1.00 79.94 317 ASN A CA 1
ATOM 2592 C C . ASN A 1 317 ? -1.153 -19.479 -26.967 1.00 79.94 317 ASN A C 1
ATOM 2594 O O . ASN A 1 317 ? -0.675 -18.949 -27.971 1.00 79.94 317 ASN A O 1
ATOM 2598 N N . GLY A 1 318 ? -1.592 -20.742 -26.970 1.00 79.06 318 GLY A N 1
ATOM 2599 C CA . GLY A 1 318 ? -1.464 -21.640 -28.116 1.00 79.06 318 GLY A CA 1
ATOM 2600 C C . GLY A 1 318 ? -0.068 -22.261 -28.181 1.00 79.06 318 GLY A C 1
ATOM 2601 O O . GLY A 1 318 ? 0.315 -23.023 -27.297 1.00 79.06 318 GLY A O 1
ATOM 2602 N N . ILE A 1 319 ? 0.696 -21.952 -29.232 1.00 71.69 319 ILE A N 1
ATOM 2603 C CA . ILE A 1 319 ? 2.045 -22.515 -29.432 1.00 71.69 319 ILE A CA 1
ATOM 2604 C C . ILE A 1 319 ? 3.090 -21.747 -28.596 1.00 71.69 319 ILE A C 1
ATOM 2606 O O . ILE A 1 319 ? 3.974 -22.362 -27.994 1.00 71.69 319 ILE A O 1
ATOM 2610 N N . ALA A 1 320 ? 2.943 -20.424 -28.475 1.00 78.62 320 ALA A N 1
ATOM 2611 C CA . ALA A 1 320 ? 3.871 -19.552 -27.751 1.00 78.62 320 ALA A CA 1
ATOM 2612 C C . ALA A 1 320 ? 3.545 -19.421 -26.253 1.00 78.62 320 ALA A C 1
ATOM 2614 O O . ALA A 1 320 ? 2.411 -19.665 -25.824 1.00 78.62 320 ALA A O 1
ATOM 2615 N N . SER A 1 321 ? 4.535 -19.004 -25.456 1.00 87.00 321 SER A N 1
ATOM 2616 C CA . SER A 1 321 ? 4.308 -18.610 -24.061 1.00 87.00 321 SER A CA 1
ATOM 2617 C C . SER A 1 321 ? 3.485 -17.320 -23.996 1.00 87.00 321 SER A C 1
ATOM 2619 O O . SER A 1 321 ? 3.666 -16.407 -24.807 1.00 87.00 321 SER A O 1
ATOM 2621 N N . SER A 1 322 ? 2.581 -17.217 -23.018 1.00 90.81 322 SER A N 1
ATOM 2622 C CA . SER A 1 322 ? 1.897 -15.956 -22.714 1.00 90.81 322 SER A CA 1
ATOM 2623 C C . SER A 1 322 ? 2.748 -15.010 -21.856 1.00 90.81 322 SER A C 1
ATOM 2625 O O . SER A 1 322 ? 2.277 -13.919 -21.517 1.00 90.81 322 SER A O 1
ATOM 2627 N N . GLY A 1 323 ? 3.950 -15.443 -21.460 1.00 91.62 323 GLY A N 1
ATOM 2628 C CA . GLY A 1 323 ? 4.888 -14.714 -20.618 1.00 91.62 323 GLY A CA 1
ATOM 2629 C C . GLY A 1 323 ? 5.512 -13.525 -21.336 1.00 91.62 323 GLY A C 1
ATOM 2630 O O . GLY A 1 323 ? 5.945 -13.610 -22.491 1.00 91.62 323 GLY A O 1
ATOM 2631 N N . VAL A 1 324 ? 5.565 -12.404 -20.628 1.00 93.62 324 VAL A N 1
ATOM 2632 C CA . VAL A 1 324 ? 6.225 -11.173 -21.049 1.00 93.62 324 VAL A CA 1
ATOM 2633 C C . VAL A 1 324 ? 7.160 -10.748 -19.932 1.00 93.62 324 VAL A C 1
ATOM 2635 O O . VAL A 1 324 ? 6.732 -10.589 -18.790 1.00 93.62 324 VAL A O 1
ATOM 2638 N N . CYS A 1 325 ? 8.423 -10.548 -20.276 1.00 92.44 325 CYS A N 1
ATOM 2639 C CA . CYS A 1 325 ? 9.425 -10.014 -19.374 1.00 92.44 325 CYS A CA 1
ATOM 2640 C C . CYS A 1 325 ? 9.363 -8.477 -19.368 1.00 92.44 325 CYS A C 1
ATOM 2642 O O . CYS A 1 325 ? 9.294 -7.852 -20.433 1.00 92.44 325 CYS A O 1
ATOM 2644 N N . SER A 1 326 ? 9.382 -7.857 -18.188 1.00 91.44 326 SER A N 1
ATOM 2645 C CA . SER A 1 326 ? 9.465 -6.399 -18.017 1.00 91.44 326 SER A CA 1
ATOM 2646 C C . SER A 1 326 ? 10.773 -5.828 -18.568 1.00 91.44 326 SER A C 1
ATOM 2648 O O . SER A 1 326 ? 10.766 -4.782 -19.211 1.00 91.44 326 SER A O 1
ATOM 2650 N N . TYR A 1 327 ? 11.889 -6.503 -18.306 1.00 90.56 327 TYR A N 1
ATOM 2651 C CA . TYR A 1 327 ? 13.232 -6.178 -18.769 1.00 90.56 327 TYR A CA 1
ATOM 2652 C C . TYR A 1 327 ? 14.160 -7.359 -18.472 1.00 90.56 327 TYR A C 1
ATOM 2654 O O . TYR A 1 327 ? 13.919 -8.090 -17.520 1.00 90.56 327 TYR A O 1
ATOM 2662 N N . GLU A 1 328 ? 15.220 -7.570 -19.246 1.00 89.12 328 GLU A N 1
ATOM 2663 C CA . GLU A 1 328 ? 16.187 -8.632 -18.932 1.00 89.12 328 GLU A CA 1
ATOM 2664 C C . GLU A 1 328 ? 17.258 -8.140 -17.939 1.00 89.12 328 GLU A C 1
ATOM 2666 O O . GLU A 1 328 ? 17.558 -6.941 -17.909 1.00 89.12 328 GLU A O 1
ATOM 2671 N N . PRO A 1 329 ? 17.837 -9.029 -17.108 1.00 86.19 329 PRO A N 1
ATOM 2672 C CA . PRO A 1 329 ? 18.906 -8.659 -16.185 1.00 86.19 329 PRO A CA 1
ATOM 2673 C C . PRO A 1 329 ? 20.093 -7.983 -16.890 1.00 86.19 329 PRO A C 1
ATOM 2675 O O . PRO A 1 329 ? 20.429 -8.304 -18.027 1.00 86.19 329 PRO A O 1
ATOM 2678 N N . MET A 1 330 ? 20.773 -7.067 -16.187 1.00 79.69 330 MET A N 1
ATOM 2679 C CA . MET A 1 330 ? 21.976 -6.405 -16.720 1.00 79.69 330 MET A CA 1
ATOM 2680 C C . MET A 1 330 ? 23.146 -7.382 -16.923 1.00 79.69 330 MET A C 1
ATOM 2682 O O . MET A 1 330 ? 23.988 -7.183 -17.795 1.00 79.69 330 MET A O 1
ATOM 2686 N N . ILE A 1 331 ? 23.200 -8.441 -16.116 1.00 78.75 331 ILE A N 1
ATOM 2687 C CA . ILE A 1 331 ? 24.148 -9.541 -16.285 1.00 78.75 331 ILE A CA 1
ATOM 2688 C C . ILE A 1 331 ? 23.583 -10.452 -17.379 1.00 78.75 331 ILE A C 1
ATOM 2690 O O . ILE A 1 331 ? 22.495 -10.995 -17.214 1.00 78.75 331 ILE A O 1
ATOM 2694 N N . GLY A 1 332 ? 24.296 -10.582 -18.500 1.00 76.00 332 GLY A N 1
ATOM 2695 C CA . GLY A 1 332 ? 23.766 -11.239 -19.702 1.00 76.00 332 GLY A CA 1
ATOM 2696 C C . GLY A 1 332 ? 22.869 -10.336 -20.559 1.00 76.00 332 GLY A C 1
ATOM 2697 O O . GLY A 1 332 ? 22.104 -10.835 -21.381 1.00 76.00 332 GLY A O 1
ATOM 2698 N N . ALA A 1 333 ? 22.967 -9.010 -20.403 1.00 78.75 333 ALA A N 1
ATOM 2699 C CA . ALA A 1 333 ? 22.154 -8.062 -21.165 1.00 78.75 333 ALA A CA 1
ATOM 2700 C C . ALA A 1 333 ? 22.385 -8.115 -22.683 1.00 78.75 333 ALA A C 1
ATOM 2702 O O . ALA A 1 333 ? 21.566 -7.600 -23.435 1.00 78.75 333 ALA A O 1
ATOM 2703 N N . ASP A 1 334 ? 23.454 -8.758 -23.148 1.00 84.25 334 ASP A N 1
ATOM 2704 C CA . ASP A 1 334 ? 23.721 -9.027 -24.560 1.00 84.25 334 ASP A CA 1
ATOM 2705 C C . ASP A 1 334 ? 22.514 -9.640 -25.289 1.00 84.25 334 ASP A C 1
ATOM 2707 O O . ASP A 1 334 ? 22.253 -9.277 -26.436 1.00 84.25 334 ASP A O 1
ATOM 2711 N N . GLU A 1 335 ? 21.733 -10.506 -24.629 1.00 86.69 335 GLU A N 1
ATOM 2712 C CA . GLU A 1 335 ? 20.508 -11.098 -25.188 1.00 86.69 335 GLU A CA 1
ATOM 2713 C C . GLU A 1 335 ? 19.334 -10.118 -25.300 1.00 86.69 335 GLU A C 1
ATOM 2715 O O . GLU A 1 335 ? 18.401 -10.365 -26.068 1.00 86.69 335 GLU A O 1
ATOM 2720 N N . ASN A 1 336 ? 19.391 -8.987 -24.600 1.00 88.94 336 ASN A N 1
ATOM 2721 C CA . ASN A 1 336 ? 18.269 -8.076 -24.488 1.00 88.94 336 ASN A CA 1
ATOM 2722 C C . ASN A 1 336 ? 18.016 -7.363 -25.829 1.00 88.94 336 ASN A C 1
ATOM 2724 O O . ASN A 1 336 ? 18.887 -6.640 -26.331 1.00 88.94 336 ASN A O 1
ATOM 2728 N N . PRO A 1 337 ? 16.806 -7.481 -26.409 1.00 88.94 337 PRO A N 1
ATOM 2729 C CA . PRO A 1 337 ? 16.474 -6.881 -27.702 1.00 88.94 337 PRO A CA 1
ATOM 2730 C C . PRO A 1 337 ? 16.445 -5.343 -27.679 1.00 88.94 337 PRO A C 1
ATOM 2732 O O . PRO A 1 337 ? 16.376 -4.704 -28.732 1.00 88.94 337 PRO A O 1
ATOM 2735 N N . PHE A 1 338 ? 16.458 -4.714 -26.501 1.00 87.81 338 PHE A N 1
ATOM 2736 C CA . PHE A 1 338 ? 16.577 -3.262 -26.379 1.00 87.81 338 PHE A CA 1
ATOM 2737 C C . PHE A 1 338 ? 18.007 -2.752 -26.566 1.00 87.81 338 PHE A C 1
ATOM 2739 O O . PHE A 1 338 ? 18.167 -1.567 -26.860 1.00 87.81 338 PHE A O 1
ATOM 2746 N N . ILE A 1 339 ? 19.019 -3.624 -26.460 1.00 88.25 339 ILE A N 1
ATOM 2747 C CA . ILE A 1 339 ? 20.406 -3.255 -26.739 1.00 88.25 339 ILE A CA 1
ATOM 2748 C C . ILE A 1 339 ? 20.608 -3.129 -28.244 1.00 88.25 339 ILE A C 1
ATOM 2750 O O . ILE A 1 339 ? 20.829 -4.112 -28.954 1.00 88.25 339 ILE A O 1
ATOM 2754 N N . GLU A 1 340 ? 20.535 -1.893 -28.720 1.00 86.88 340 GLU A N 1
ATOM 2755 C CA . GLU A 1 340 ? 20.758 -1.503 -30.111 1.00 86.88 340 GLU A CA 1
ATOM 2756 C C . GLU A 1 340 ? 21.806 -0.385 -30.186 1.00 86.88 340 GLU A C 1
ATOM 2758 O O . GLU A 1 340 ? 21.941 0.399 -29.244 1.00 86.88 340 GLU A O 1
ATOM 2763 N N . PRO A 1 341 ? 22.574 -0.288 -31.281 1.00 87.12 341 PRO A N 1
ATOM 2764 C CA . PRO A 1 341 ? 23.586 0.744 -31.419 1.00 87.12 341 PRO A CA 1
ATOM 2765 C C . PRO A 1 341 ? 22.957 2.084 -31.813 1.00 87.12 341 PRO A C 1
ATOM 2767 O O . PRO A 1 341 ? 22.197 2.180 -32.774 1.00 87.12 341 PRO A O 1
ATOM 2770 N N . ILE A 1 342 ? 23.357 3.145 -31.122 1.00 84.50 342 ILE A N 1
ATOM 2771 C CA . ILE A 1 342 ? 23.200 4.536 -31.543 1.00 84.50 342 ILE A CA 1
ATOM 2772 C C . ILE A 1 342 ? 24.552 4.960 -32.134 1.00 84.50 342 ILE A C 1
ATOM 2774 O O . ILE A 1 342 ? 25.502 5.179 -31.372 1.00 84.50 342 ILE A O 1
ATOM 2778 N N . PRO A 1 343 ? 24.698 5.019 -33.469 1.00 78.50 343 PRO A N 1
ATOM 2779 C CA . PRO A 1 343 ? 25.974 5.340 -34.096 1.00 78.50 343 PRO A CA 1
ATOM 2780 C C . PRO A 1 343 ? 26.383 6.792 -33.809 1.00 78.50 343 PRO A C 1
ATOM 2782 O O . PRO A 1 343 ? 25.581 7.719 -33.900 1.00 78.50 343 PRO A O 1
ATOM 2785 N N . MET A 1 344 ? 27.659 6.990 -33.483 1.00 75.44 344 MET A N 1
ATOM 2786 C CA . MET A 1 344 ? 28.297 8.283 -33.250 1.00 75.44 344 MET A CA 1
ATOM 2787 C C . MET A 1 344 ? 29.539 8.401 -34.133 1.00 75.44 344 MET A C 1
ATOM 2789 O O . MET A 1 344 ? 30.491 7.632 -33.995 1.00 75.44 344 MET A O 1
ATOM 2793 N N . HIS A 1 345 ? 29.558 9.403 -35.004 1.00 71.94 345 HIS A N 1
ATOM 2794 C CA . HIS A 1 345 ? 30.683 9.657 -35.900 1.00 71.94 345 HIS A CA 1
ATOM 2795 C C . HIS A 1 345 ? 31.421 10.916 -35.461 1.00 71.94 345 HIS A C 1
ATOM 2797 O O . HIS A 1 345 ? 30.857 12.009 -35.468 1.00 71.94 345 HIS A O 1
ATOM 2803 N N . ILE A 1 346 ? 32.686 10.762 -35.073 1.00 69.06 346 ILE A N 1
ATOM 2804 C CA . ILE A 1 346 ? 33.550 11.881 -34.702 1.00 69.06 346 ILE A CA 1
ATOM 2805 C C . ILE A 1 346 ? 34.511 12.127 -35.857 1.00 69.06 346 ILE A C 1
ATOM 2807 O O . ILE A 1 346 ? 35.480 11.385 -36.029 1.00 69.06 346 ILE A O 1
ATOM 2811 N N . THR A 1 347 ? 34.245 13.184 -36.621 1.00 65.12 347 THR A N 1
ATOM 2812 C CA . THR A 1 347 ? 35.143 13.637 -37.684 1.00 65.12 347 THR A CA 1
ATOM 2813 C C . THR A 1 347 ? 36.311 14.412 -37.093 1.00 65.12 347 THR A C 1
ATOM 2815 O O . THR A 1 347 ? 36.090 15.327 -36.291 1.00 65.12 347 THR A O 1
ATOM 2818 N N . ARG A 1 348 ? 37.546 14.079 -37.475 1.00 62.34 348 ARG A N 1
ATOM 2819 C CA . ARG A 1 348 ? 38.742 14.793 -37.004 1.00 62.34 348 ARG A CA 1
ATOM 2820 C C . ARG A 1 348 ? 39.488 15.423 -38.185 1.00 62.34 348 ARG A C 1
ATOM 2822 O O . ARG A 1 348 ? 39.865 14.711 -39.105 1.00 62.34 348 ARG A O 1
ATOM 2829 N N . PRO A 1 349 ? 39.748 16.742 -38.184 1.00 52.12 349 PRO A N 1
ATOM 2830 C CA . PRO A 1 349 ? 40.559 17.349 -39.234 1.00 52.12 349 PRO A CA 1
ATOM 2831 C C . PRO A 1 349 ? 42.018 16.880 -39.113 1.00 52.12 349 PRO A C 1
ATOM 2833 O O . PRO A 1 349 ? 42.594 16.938 -38.028 1.00 52.12 349 PRO A O 1
ATOM 2836 N N . MET A 1 350 ? 42.608 16.424 -40.226 1.00 50.78 350 MET A N 1
ATOM 2837 C CA . MET A 1 350 ? 44.001 15.939 -40.328 1.00 50.78 350 MET A CA 1
ATOM 2838 C C . MET A 1 350 ? 44.342 14.722 -39.442 1.00 50.78 350 MET A C 1
ATOM 2840 O O . MET A 1 350 ? 45.514 14.422 -39.220 1.00 50.78 350 MET A O 1
ATOM 2844 N N . ALA A 1 351 ? 43.331 14.012 -38.939 1.00 57.78 351 ALA A N 1
ATOM 2845 C CA . ALA A 1 351 ? 43.480 12.767 -38.198 1.00 57.78 351 ALA A CA 1
ATOM 2846 C C . ALA A 1 351 ? 42.352 11.804 -38.582 1.00 57.78 351 ALA A C 1
ATOM 2848 O O . ALA A 1 351 ? 41.305 12.221 -39.059 1.00 57.78 351 ALA A O 1
ATOM 2849 N N . ASN A 1 352 ? 42.541 10.508 -38.356 1.00 57.69 352 ASN A N 1
ATOM 2850 C CA . ASN A 1 352 ? 41.541 9.530 -38.774 1.00 57.69 352 ASN A CA 1
ATOM 2851 C C . ASN A 1 352 ? 40.250 9.652 -37.940 1.00 57.69 352 ASN A C 1
ATOM 2853 O O . ASN A 1 352 ? 40.310 9.691 -36.704 1.00 57.69 352 ASN A O 1
ATOM 2857 N N . ASP A 1 353 ? 39.092 9.617 -38.605 1.00 63.38 353 ASP A N 1
ATOM 2858 C CA . ASP A 1 353 ? 37.774 9.661 -37.955 1.00 63.38 353 ASP A CA 1
ATOM 2859 C C . ASP A 1 353 ? 37.577 8.494 -36.982 1.00 63.38 353 ASP A C 1
ATOM 2861 O O . ASP A 1 353 ? 38.160 7.414 -37.134 1.00 63.38 353 ASP A O 1
ATOM 2865 N N . VAL A 1 354 ? 36.739 8.700 -35.966 1.00 66.94 354 VAL A N 1
ATOM 2866 C CA . VAL A 1 354 ? 36.403 7.668 -34.981 1.00 66.94 354 VAL A CA 1
ATOM 2867 C C . VAL A 1 354 ? 34.920 7.342 -35.083 1.00 66.94 354 VAL A C 1
ATOM 2869 O O . VAL A 1 354 ? 34.073 8.185 -34.782 1.00 66.94 354 VAL A O 1
ATOM 2872 N N . ASN A 1 355 ? 34.622 6.101 -35.463 1.00 71.00 355 ASN A N 1
ATOM 2873 C CA . ASN A 1 355 ? 33.278 5.543 -35.399 1.00 71.00 355 ASN A CA 1
ATOM 2874 C C . ASN A 1 355 ? 33.089 4.923 -34.018 1.00 71.00 355 ASN A C 1
ATOM 2876 O O . ASN A 1 355 ? 33.883 4.091 -33.588 1.00 71.00 355 ASN A O 1
ATOM 2880 N N . LYS A 1 356 ? 32.063 5.368 -33.302 1.00 74.69 356 LYS A N 1
ATOM 2881 C CA . LYS A 1 356 ? 31.642 4.792 -32.029 1.00 74.69 356 LYS A CA 1
ATOM 2882 C C . LYS A 1 356 ? 30.170 4.442 -32.118 1.00 74.69 356 LYS A C 1
ATOM 2884 O O . LYS A 1 356 ? 29.447 4.950 -32.969 1.00 74.69 356 LYS A O 1
ATOM 2889 N N . PHE A 1 357 ? 29.710 3.624 -31.194 1.00 77.69 357 PHE A N 1
ATOM 2890 C CA . PHE A 1 357 ? 28.292 3.460 -30.935 1.00 77.69 357 PHE A CA 1
ATOM 2891 C C . PHE A 1 357 ? 28.059 3.595 -29.436 1.00 77.69 357 PHE A C 1
ATOM 2893 O O . PHE A 1 357 ? 28.900 3.208 -28.624 1.00 77.69 357 PHE A O 1
ATOM 2900 N N . GLN A 1 358 ? 26.932 4.188 -29.073 1.00 82.69 358 GLN A N 1
ATOM 2901 C CA . GLN A 1 358 ? 26.392 4.123 -27.724 1.00 82.69 358 GLN A CA 1
ATOM 2902 C C . GLN A 1 358 ? 25.305 3.051 -27.704 1.00 82.69 358 GLN A C 1
ATOM 2904 O O . GLN A 1 358 ? 24.570 2.910 -28.674 1.00 82.69 358 GLN A O 1
ATOM 2909 N N . LEU A 1 359 ? 25.194 2.282 -26.625 1.00 84.88 359 LEU A N 1
ATOM 2910 C CA . LEU A 1 359 ? 24.124 1.296 -26.497 1.00 84.88 359 LEU A CA 1
ATOM 2911 C C . LEU A 1 359 ? 22.821 1.986 -26.068 1.00 84.88 359 LEU A C 1
ATOM 2913 O O . LEU A 1 359 ? 22.796 2.732 -25.088 1.00 84.88 359 LEU A O 1
ATOM 2917 N N . ALA A 1 360 ? 21.748 1.737 -26.811 1.00 83.44 360 ALA A N 1
ATOM 2918 C CA . ALA A 1 360 ? 20.374 1.986 -26.396 1.00 83.44 360 ALA A CA 1
ATOM 2919 C C . ALA A 1 360 ? 19.903 0.876 -25.428 1.00 83.44 360 ALA A C 1
ATOM 2921 O O . ALA A 1 360 ? 20.502 -0.197 -25.412 1.00 83.44 360 ALA A O 1
ATOM 2922 N N . PRO A 1 361 ? 18.847 1.098 -24.625 1.00 85.56 361 PRO A N 1
ATOM 2923 C CA . PRO A 1 361 ? 18.147 2.359 -24.422 1.00 85.56 361 PRO A CA 1
ATOM 2924 C C . PRO A 1 361 ? 18.934 3.272 -23.470 1.00 85.56 361 PRO A C 1
ATOM 2926 O O . PRO A 1 361 ? 19.496 2.833 -22.465 1.00 85.56 361 PRO A O 1
ATOM 2929 N N . VAL A 1 362 ? 18.954 4.575 -23.765 1.00 83.62 362 VAL A N 1
ATOM 2930 C CA . VAL A 1 362 ? 19.539 5.562 -22.846 1.00 83.62 362 VAL A CA 1
ATOM 2931 C C . VAL A 1 362 ? 18.728 5.569 -21.550 1.00 83.62 362 VAL A C 1
ATOM 2933 O O . VAL A 1 362 ? 17.500 5.599 -21.583 1.00 83.62 362 VAL A O 1
ATOM 2936 N N . GLY A 1 363 ? 19.409 5.521 -20.403 1.00 82.31 363 GLY A N 1
ATOM 2937 C CA . GLY A 1 363 ? 18.735 5.410 -19.110 1.00 82.31 363 GLY A CA 1
ATOM 2938 C C . GLY A 1 363 ? 18.169 4.017 -18.825 1.00 82.31 363 GLY A C 1
ATOM 2939 O O . GLY A 1 363 ? 17.243 3.900 -18.030 1.00 82.31 363 GLY A O 1
ATOM 2940 N N . GLY A 1 364 ? 18.739 2.961 -19.422 1.00 82.31 364 GLY A N 1
ATOM 2941 C CA . GLY A 1 364 ? 18.387 1.563 -19.136 1.00 82.31 364 GLY A CA 1
ATOM 2942 C C . GLY A 1 364 ? 18.394 1.190 -17.645 1.00 82.31 364 GLY A C 1
ATOM 2943 O O . GLY A 1 364 ? 17.689 0.274 -17.249 1.00 82.31 364 GLY A O 1
ATOM 2944 N N . ILE A 1 365 ? 19.111 1.938 -16.799 1.00 86.19 365 ILE A N 1
ATOM 2945 C CA . ILE A 1 365 ? 19.105 1.755 -15.337 1.00 86.19 365 ILE A CA 1
ATOM 2946 C C . ILE A 1 365 ? 17.747 2.059 -14.685 1.00 86.19 365 ILE A C 1
ATOM 2948 O O . ILE A 1 365 ? 17.468 1.561 -13.603 1.00 86.19 365 ILE A O 1
ATOM 2952 N N . PHE A 1 366 ? 16.924 2.905 -15.316 1.00 88.44 366 PHE A N 1
ATOM 2953 C CA . PHE A 1 366 ? 15.608 3.301 -14.808 1.00 88.44 366 PHE A CA 1
ATOM 2954 C C . PHE A 1 366 ? 14.504 2.343 -15.257 1.00 88.44 366 PHE A C 1
ATOM 2956 O O . PHE A 1 366 ? 13.345 2.534 -14.899 1.00 88.44 366 PHE A O 1
ATOM 2963 N N . PHE A 1 367 ? 14.830 1.339 -16.075 1.00 89.62 367 PHE A N 1
ATOM 2964 C CA . PHE A 1 367 ? 13.858 0.333 -16.478 1.00 89.62 367 PHE A CA 1
ATOM 2965 C C . PHE A 1 367 ? 13.446 -0.505 -15.262 1.00 89.62 367 PHE A C 1
ATOM 2967 O O . PHE A 1 367 ? 14.218 -0.645 -14.310 1.00 89.62 367 PHE A O 1
ATOM 2974 N N . PRO A 1 368 ? 12.219 -1.055 -15.265 1.00 90.06 368 PRO A N 1
ATOM 2975 C CA . PRO A 1 368 ? 11.791 -1.940 -14.192 1.00 90.06 368 PRO A CA 1
ATOM 2976 C C . PRO A 1 368 ? 12.745 -3.133 -14.079 1.00 90.06 368 PRO A C 1
ATOM 2978 O O . PRO A 1 368 ? 13.277 -3.609 -15.083 1.00 90.06 368 PRO A O 1
ATOM 2981 N N . GLY A 1 369 ? 12.929 -3.638 -12.858 1.00 89.25 369 GLY A N 1
ATOM 2982 C CA . GLY A 1 369 ? 13.712 -4.851 -12.629 1.00 89.25 369 GLY A CA 1
ATOM 2983 C C . GLY A 1 369 ? 13.164 -6.052 -13.415 1.00 89.25 369 GLY A C 1
ATOM 2984 O O . GLY A 1 369 ? 11.990 -6.038 -13.809 1.00 89.25 369 GLY A O 1
ATOM 2985 N N . PRO A 1 370 ? 13.994 -7.083 -13.653 1.00 88.69 370 PRO A N 1
ATOM 2986 C CA . PRO A 1 370 ? 13.610 -8.235 -14.453 1.00 88.69 370 PRO A CA 1
ATOM 2987 C C . PRO A 1 370 ? 12.548 -9.082 -13.750 1.00 88.69 370 PRO A C 1
ATOM 2989 O O . PRO A 1 370 ? 12.794 -9.648 -12.689 1.00 88.69 370 PRO A O 1
ATOM 2992 N N . GLN A 1 371 ? 11.361 -9.161 -14.349 1.00 90.94 371 GLN A N 1
ATOM 2993 C CA . GLN A 1 371 ? 10.244 -9.986 -13.890 1.00 90.94 371 GLN A CA 1
ATOM 2994 C C . GLN A 1 371 ? 9.438 -10.490 -15.089 1.00 90.94 371 GLN A C 1
ATOM 2996 O O . GLN A 1 371 ? 9.210 -9.751 -16.047 1.00 90.94 371 GLN A O 1
ATOM 3001 N N . VAL A 1 372 ? 8.998 -11.748 -15.034 1.00 91.94 372 VAL A N 1
ATOM 3002 C CA . VAL A 1 372 ? 8.144 -12.361 -16.058 1.00 91.94 372 VAL A CA 1
ATOM 3003 C C . VAL A 1 372 ? 6.717 -12.438 -15.536 1.00 91.94 372 VAL A C 1
ATOM 3005 O O . VAL A 1 372 ? 6.459 -13.040 -14.496 1.00 91.94 372 VAL A O 1
ATOM 3008 N N . ILE A 1 373 ? 5.775 -11.862 -16.282 1.00 93.31 373 ILE A N 1
ATOM 3009 C CA . ILE A 1 373 ? 4.343 -11.959 -15.988 1.00 93.31 373 ILE A CA 1
ATOM 3010 C C . ILE A 1 373 ? 3.605 -12.493 -17.206 1.00 93.31 373 ILE A C 1
ATOM 3012 O O . ILE A 1 373 ? 3.882 -12.131 -18.351 1.00 93.31 373 ILE A O 1
ATOM 3016 N N . TYR A 1 374 ? 2.624 -13.346 -16.945 1.00 92.88 374 TYR A N 1
ATOM 3017 C CA . TYR A 1 374 ? 1.814 -13.991 -17.964 1.00 92.88 374 TYR A CA 1
ATOM 3018 C C . TYR A 1 374 ? 0.582 -13.156 -18.276 1.00 92.88 374 TYR A C 1
ATOM 3020 O O . TYR A 1 374 ? -0.195 -12.824 -17.390 1.00 92.88 374 TYR A O 1
ATOM 3028 N N . SER A 1 375 ? 0.371 -12.868 -19.558 1.00 93.38 375 SER A N 1
ATOM 3029 C CA . SER A 1 375 ? -0.857 -12.211 -20.029 1.00 93.38 375 SER A CA 1
ATOM 3030 C C . SER A 1 375 ? -2.108 -13.069 -19.824 1.00 93.38 375 SER A C 1
ATOM 3032 O O . SER A 1 375 ? -3.208 -12.528 -19.747 1.00 93.38 375 SER A O 1
ATOM 3034 N N . LYS A 1 376 ? -1.950 -14.395 -19.721 1.00 94.06 376 LYS A N 1
ATOM 3035 C CA . LYS A 1 376 ? -3.035 -15.362 -19.557 1.00 94.06 376 LYS A CA 1
ATOM 3036 C C . LYS A 1 376 ? -2.583 -16.538 -18.694 1.00 94.06 376 LYS A C 1
ATOM 3038 O O . LYS A 1 376 ? -1.556 -17.144 -18.967 1.00 94.06 376 LYS A O 1
ATOM 3043 N N . VAL A 1 377 ? -3.379 -16.895 -17.696 1.00 93.88 377 VAL A N 1
ATOM 3044 C CA . VAL A 1 377 ? -3.181 -18.080 -16.857 1.00 93.88 377 VAL A CA 1
ATOM 3045 C C . VAL A 1 377 ? -4.470 -18.883 -16.876 1.00 93.88 377 VAL A C 1
ATOM 3047 O O . VAL A 1 377 ? -5.530 -18.372 -16.526 1.00 93.88 377 VAL A O 1
ATOM 3050 N N . THR A 1 378 ? -4.395 -20.134 -17.316 1.00 91.81 378 THR A N 1
ATOM 3051 C CA . THR A 1 378 ? -5.542 -21.044 -17.339 1.00 91.81 378 THR A CA 1
ATOM 3052 C C . THR A 1 378 ? -5.390 -22.058 -16.219 1.00 91.81 378 THR A C 1
ATOM 3054 O O . THR A 1 378 ? -4.472 -22.867 -16.236 1.00 91.81 378 THR A O 1
ATOM 3057 N N . GLN A 1 379 ? -6.309 -22.036 -15.266 1.00 91.44 379 GLN A N 1
ATOM 3058 C CA . GLN A 1 379 ? -6.395 -23.009 -14.191 1.00 91.44 379 GLN A CA 1
ATOM 3059 C C . GLN A 1 379 ? -7.405 -24.095 -14.560 1.00 91.44 379 GLN A C 1
ATOM 3061 O O . GLN A 1 379 ? -8.538 -23.804 -14.960 1.00 91.44 379 GLN A O 1
ATOM 3066 N N . ARG A 1 380 ? -6.996 -25.355 -14.418 1.00 88.25 380 ARG A N 1
ATOM 3067 C CA . ARG A 1 380 ? -7.847 -26.534 -14.607 1.00 88.25 380 ARG A CA 1
ATOM 3068 C C . ARG A 1 380 ? -7.723 -27.441 -13.398 1.00 88.25 380 ARG A C 1
ATOM 3070 O O . ARG A 1 380 ? -6.657 -27.527 -12.801 1.00 88.25 380 ARG A O 1
ATOM 3077 N N . ASN A 1 381 ? -8.792 -28.140 -13.051 1.00 84.31 381 ASN A N 1
ATOM 3078 C CA . ASN A 1 381 ? -8.684 -29.209 -12.066 1.00 84.31 381 ASN A CA 1
ATOM 3079 C C . ASN A 1 381 ? -7.997 -30.428 -12.696 1.00 84.31 381 ASN A C 1
ATOM 3081 O O . ASN A 1 381 ? -8.107 -30.655 -13.904 1.00 84.31 381 ASN A O 1
ATOM 3085 N N . LEU A 1 382 ? -7.301 -31.219 -11.880 1.00 79.12 382 LEU A N 1
ATOM 3086 C CA . LEU A 1 382 ? -6.723 -32.487 -12.324 1.00 79.12 382 LEU A CA 1
ATOM 3087 C C . LEU A 1 382 ? -7.842 -33.425 -12.802 1.00 79.12 382 LEU A C 1
ATOM 3089 O O . LEU A 1 382 ? -8.814 -33.666 -12.085 1.00 79.12 382 LEU A O 1
ATOM 3093 N N . GLN A 1 383 ? -7.718 -33.937 -14.029 1.00 66.56 383 GLN A N 1
ATOM 3094 C CA . GLN A 1 383 ? -8.701 -34.859 -14.598 1.00 66.56 383 GLN A CA 1
ATOM 3095 C C . GLN A 1 383 ? -8.551 -36.262 -13.997 1.00 66.56 383 GLN A C 1
ATOM 3097 O O . GLN A 1 383 ? -7.457 -36.821 -13.965 1.00 66.56 383 GLN A O 1
ATOM 3102 N N . TYR A 1 384 ? -9.671 -36.853 -13.573 1.00 65.88 384 TYR A N 1
ATOM 3103 C CA . TYR A 1 384 ? -9.729 -38.233 -13.087 1.00 65.88 384 TYR A CA 1
ATOM 3104 C C . TYR A 1 384 ? -10.087 -39.192 -14.225 1.00 65.88 384 TYR A C 1
ATOM 3106 O O . TYR A 1 384 ? -11.034 -38.943 -14.967 1.00 65.88 384 TYR A O 1
ATOM 3114 N N . GLU A 1 385 ? -9.438 -40.359 -14.297 1.00 57.81 385 GLU A N 1
ATOM 3115 C CA . GLU A 1 385 ? -9.715 -41.382 -15.326 1.00 57.81 385 GLU A CA 1
ATOM 3116 C C . GLU A 1 385 ? -11.181 -41.879 -15.349 1.00 57.81 385 GLU A C 1
ATOM 3118 O O . GLU A 1 385 ? -11.637 -42.432 -16.353 1.00 57.81 385 GLU A O 1
ATOM 3123 N N . ARG A 1 386 ? -11.939 -41.689 -14.256 1.00 56.09 386 ARG A N 1
ATOM 3124 C CA . ARG A 1 386 ? -13.310 -42.209 -14.075 1.00 56.09 386 ARG A CA 1
ATOM 3125 C C . ARG A 1 386 ? -14.442 -41.182 -14.170 1.00 56.09 386 ARG A C 1
ATOM 3127 O O . ARG A 1 386 ? -15.595 -41.604 -14.192 1.00 56.09 386 ARG A O 1
ATOM 3134 N N . VAL A 1 387 ? -14.168 -39.878 -14.252 1.00 53.34 387 VAL A N 1
ATOM 3135 C CA . VAL A 1 387 ? -15.222 -38.846 -14.339 1.00 53.34 387 VAL A CA 1
ATOM 3136 C C . VAL A 1 387 ? -15.228 -38.259 -15.748 1.00 53.34 387 VAL A C 1
ATOM 3138 O O . VAL A 1 387 ? -14.331 -37.510 -16.111 1.00 53.34 387 VAL A O 1
ATOM 3141 N N . LYS A 1 388 ? -16.230 -38.634 -16.557 1.00 53.94 388 LYS A N 1
ATOM 3142 C CA . LYS A 1 388 ? -16.386 -38.189 -17.959 1.00 53.94 388 LYS A CA 1
ATOM 3143 C C . LYS A 1 388 ? -17.601 -37.279 -18.214 1.00 53.94 388 LYS A C 1
ATOM 3145 O O . LYS A 1 388 ? -17.796 -36.884 -19.356 1.00 53.94 388 LYS A O 1
ATOM 3150 N N . GLN A 1 389 ? -18.445 -37.009 -17.210 1.00 51.31 389 GLN A N 1
ATOM 3151 C CA . GLN A 1 389 ? -19.752 -36.348 -17.414 1.00 51.31 389 GLN A CA 1
ATOM 3152 C C . GLN A 1 389 ? -20.039 -35.130 -16.512 1.00 51.31 389 GLN A C 1
ATOM 3154 O O . GLN A 1 389 ? -20.972 -34.392 -16.815 1.00 51.31 389 GLN A O 1
ATOM 3159 N N . HIS A 1 390 ? -19.283 -34.921 -15.425 1.00 54.12 390 HIS A N 1
ATOM 3160 C CA . HIS A 1 390 ? -19.513 -33.841 -14.446 1.00 54.12 390 HIS A CA 1
ATOM 3161 C C . HIS A 1 390 ? -18.197 -33.298 -13.857 1.00 54.12 390 HIS A C 1
ATOM 3163 O O . HIS A 1 390 ? -18.081 -33.129 -12.642 1.00 54.12 390 HIS A O 1
ATOM 3169 N N . GLY A 1 391 ? -17.156 -33.118 -14.666 1.00 55.19 391 GLY A N 1
ATOM 3170 C CA . GLY A 1 391 ? -15.971 -32.407 -14.184 1.00 55.19 391 GLY A CA 1
ATOM 3171 C C . GLY A 1 391 ? -16.238 -30.897 -14.113 1.00 55.19 391 GLY A C 1
ATOM 3172 O O . GLY A 1 391 ? -17.261 -30.379 -14.557 1.00 55.19 391 GLY A O 1
ATOM 3173 N N . MET A 1 392 ? -15.334 -30.161 -13.481 1.00 57.41 392 MET A N 1
ATOM 3174 C CA . MET A 1 392 ? -15.392 -28.698 -13.451 1.00 57.41 392 MET A CA 1
ATOM 3175 C C . MET A 1 392 ? -14.585 -28.152 -14.635 1.00 57.41 392 MET A C 1
ATOM 3177 O O . MET A 1 392 ? -13.516 -28.687 -14.915 1.00 57.41 392 MET A O 1
ATOM 3181 N N . GLY A 1 393 ? -15.075 -27.104 -15.307 1.00 75.38 393 GLY A N 1
ATOM 3182 C CA . GLY A 1 393 ? -14.515 -26.594 -16.567 1.00 75.38 393 GLY A CA 1
ATOM 3183 C C . GLY A 1 393 ? -13.109 -25.992 -16.457 1.00 75.38 393 GLY A C 1
ATOM 3184 O O . GLY A 1 393 ? -12.108 -26.708 -16.468 1.00 75.38 393 GLY A O 1
ATOM 3185 N N . ARG A 1 394 ? -12.991 -24.660 -16.432 1.00 87.88 394 ARG A N 1
ATOM 3186 C CA . ARG A 1 394 ? -11.698 -23.966 -16.255 1.00 87.88 394 ARG A CA 1
ATOM 3187 C C . ARG A 1 394 ? -11.883 -22.503 -15.881 1.00 87.88 394 ARG A C 1
ATOM 3189 O O . ARG A 1 394 ? -12.840 -21.869 -16.323 1.00 87.88 394 ARG A O 1
ATOM 3196 N N . THR A 1 395 ? -10.898 -21.944 -15.192 1.00 91.38 395 THR A N 1
ATOM 3197 C CA . THR A 1 395 ? -10.822 -20.504 -14.924 1.00 91.38 395 THR A CA 1
ATOM 3198 C C . THR A 1 395 ? -9.662 -19.915 -15.712 1.00 91.38 395 THR A C 1
ATOM 3200 O O . THR A 1 395 ? -8.544 -20.421 -15.663 1.00 91.38 395 THR A O 1
ATOM 3203 N N . VAL A 1 396 ? -9.924 -18.870 -16.486 1.00 93.31 396 VAL A N 1
ATOM 3204 C CA . VAL A 1 396 ? -8.924 -18.137 -17.260 1.00 93.31 396 VAL A CA 1
ATOM 3205 C C . VAL A 1 396 ? -8.788 -16.752 -16.657 1.00 93.31 396 VAL A C 1
ATOM 3207 O O . VAL A 1 396 ? -9.737 -15.972 -16.671 1.00 93.31 396 VAL A O 1
ATOM 3210 N N . THR A 1 397 ? -7.594 -16.440 -16.177 1.00 95.25 397 THR A N 1
ATOM 3211 C CA . THR A 1 397 ? -7.250 -15.119 -15.665 1.00 95.25 397 THR A CA 1
ATOM 3212 C C . THR A 1 397 ? -6.334 -14.418 -16.655 1.00 95.25 397 THR A C 1
ATOM 3214 O O . THR A 1 397 ? -5.311 -14.968 -17.057 1.00 95.25 397 THR A O 1
ATOM 3217 N N . GLU A 1 398 ? -6.693 -13.206 -17.059 1.00 94.94 398 GLU A N 1
ATOM 3218 C CA . GLU A 1 398 ? -5.903 -12.365 -17.950 1.00 94.94 398 GLU A CA 1
ATOM 3219 C C . GLU A 1 398 ? -5.336 -11.164 -17.195 1.00 94.94 398 GLU A C 1
ATOM 3221 O O . GLU A 1 398 ? -6.022 -10.537 -16.382 1.00 94.94 398 GLU A O 1
ATOM 3226 N N . TYR A 1 399 ? -4.098 -10.802 -17.520 1.00 95.06 399 TYR A N 1
ATOM 3227 C CA . TYR A 1 399 ? -3.381 -9.679 -16.924 1.00 95.06 399 TYR A CA 1
ATOM 3228 C C . TYR A 1 399 ? -2.872 -8.725 -18.004 1.00 95.06 399 TYR A C 1
ATOM 3230 O O . TYR A 1 399 ? -2.532 -9.141 -19.113 1.00 95.06 399 TYR A O 1
ATOM 3238 N N . PHE A 1 400 ? -2.780 -7.442 -17.665 1.00 93.75 400 PHE A N 1
ATOM 3239 C CA . PHE A 1 400 ? -2.039 -6.468 -18.455 1.00 93.75 400 PHE A CA 1
ATOM 3240 C C . PHE A 1 400 ? -0.537 -6.705 -18.302 1.00 93.75 400 PHE A C 1
ATOM 3242 O O . PHE A 1 400 ? -0.032 -7.010 -17.218 1.00 93.75 400 PHE A O 1
ATOM 3249 N N . THR A 1 401 ? 0.196 -6.575 -19.403 1.00 93.25 401 THR A N 1
ATOM 3250 C CA . THR A 1 401 ? 1.634 -6.851 -19.438 1.00 93.25 401 THR A CA 1
ATOM 3251 C C . THR A 1 401 ? 2.436 -5.659 -19.952 1.00 93.25 401 THR A C 1
ATOM 3253 O O . THR A 1 401 ? 1.890 -4.727 -20.540 1.00 93.25 401 THR A O 1
ATOM 3256 N N . ALA A 1 402 ? 3.762 -5.704 -19.789 1.00 91.50 402 ALA A N 1
ATOM 3257 C CA . ALA A 1 402 ? 4.672 -4.702 -20.345 1.00 91.50 402 ALA A CA 1
ATOM 3258 C C . ALA A 1 402 ? 4.674 -4.680 -21.890 1.00 91.50 402 ALA A C 1
ATOM 3260 O O . ALA A 1 402 ? 5.231 -3.770 -22.495 1.00 91.50 402 ALA A O 1
ATOM 3261 N N . LYS A 1 403 ? 4.040 -5.668 -22.538 1.00 91.38 403 LYS A N 1
ATOM 3262 C CA . LYS A 1 403 ? 3.773 -5.664 -23.980 1.00 91.38 403 LYS A CA 1
ATOM 3263 C C . LYS A 1 403 ? 2.672 -4.672 -24.346 1.00 91.38 403 LYS A C 1
ATOM 3265 O O . LYS A 1 403 ? 2.779 -4.014 -25.376 1.00 91.38 403 LYS A O 1
ATOM 3270 N N . ASP A 1 404 ? 1.644 -4.568 -23.506 1.00 90.44 404 ASP A N 1
ATOM 3271 C CA . ASP A 1 404 ? 0.519 -3.650 -23.703 1.00 90.44 404 ASP A CA 1
ATOM 3272 C C . ASP A 1 404 ? 0.921 -2.216 -23.330 1.00 90.44 404 ASP A C 1
ATOM 3274 O O . ASP A 1 404 ? 0.615 -1.267 -24.049 1.00 90.44 404 ASP A O 1
ATOM 3278 N N . PHE A 1 405 ? 1.674 -2.068 -22.233 1.00 91.56 405 PHE A N 1
ATOM 3279 C CA . PHE A 1 405 ? 2.161 -0.783 -21.728 1.00 91.56 405 PHE A CA 1
ATOM 3280 C C . PHE A 1 405 ? 3.693 -0.789 -21.570 1.00 91.56 405 PHE A C 1
ATOM 3282 O O . PHE A 1 405 ? 4.194 -0.964 -20.455 1.00 91.56 405 PHE A O 1
ATOM 3289 N N . PRO A 1 406 ? 4.459 -0.596 -22.662 1.00 92.00 406 PRO A N 1
ATOM 3290 C CA . PRO A 1 406 ? 5.920 -0.594 -22.610 1.00 92.00 406 PRO A CA 1
ATOM 3291 C C . PRO A 1 406 ? 6.485 0.676 -21.961 1.00 92.00 406 PRO A C 1
ATOM 3293 O O . PRO A 1 406 ? 5.844 1.734 -21.951 1.00 92.00 406 PRO A O 1
ATOM 3296 N N . THR A 1 407 ? 7.723 0.583 -21.471 1.00 91.62 407 THR A N 1
ATOM 3297 C CA . THR A 1 407 ? 8.506 1.741 -21.025 1.00 91.62 407 THR A CA 1
ATOM 3298 C C . THR A 1 407 ? 8.865 2.596 -22.234 1.00 91.62 407 THR A C 1
ATOM 3300 O O . THR A 1 407 ? 9.368 2.091 -23.239 1.00 91.62 407 THR A O 1
ATOM 3303 N N . LYS A 1 408 ? 8.639 3.908 -22.149 1.00 90.00 408 LYS A N 1
ATOM 3304 C CA . LYS A 1 408 ? 8.958 4.829 -23.248 1.00 90.00 408 LYS A CA 1
ATOM 3305 C C . LYS A 1 408 ? 10.171 5.663 -22.888 1.00 90.00 408 LYS A C 1
ATOM 3307 O O . LYS A 1 408 ? 10.200 6.292 -21.835 1.00 90.00 408 LYS A O 1
ATOM 3312 N N . VAL A 1 409 ? 11.139 5.709 -23.794 1.00 90.50 409 VAL A N 1
ATOM 3313 C CA . VAL A 1 409 ? 12.302 6.593 -23.700 1.00 90.50 409 VAL A CA 1
ATOM 3314 C C . VAL A 1 409 ? 12.234 7.582 -24.850 1.00 90.50 409 VAL A C 1
ATOM 3316 O O . VAL A 1 409 ? 12.087 7.196 -26.008 1.00 90.50 409 VAL A O 1
ATOM 3319 N N . ARG A 1 410 ? 12.321 8.869 -24.528 1.00 90.62 410 ARG A N 1
ATOM 3320 C CA . ARG A 1 410 ? 12.397 9.965 -25.494 1.00 90.62 410 ARG A CA 1
ATOM 3321 C C . ARG A 1 410 ? 13.581 10.839 -25.126 1.00 90.62 410 ARG A C 1
ATOM 3323 O O . ARG A 1 410 ? 13.814 11.109 -23.952 1.00 90.62 410 ARG A O 1
ATOM 3330 N N . TYR A 1 411 ? 14.317 11.301 -26.119 1.00 89.19 411 TYR A N 1
ATOM 3331 C CA . TYR A 1 411 ? 15.420 12.229 -25.918 1.00 89.19 411 TYR A CA 1
ATOM 3332 C C . TYR A 1 411 ? 15.383 13.309 -26.987 1.00 89.19 411 TYR A C 1
ATOM 3334 O O . TYR A 1 411 ? 14.872 13.092 -28.084 1.00 89.19 411 TYR A O 1
ATOM 3342 N N . THR A 1 412 ? 15.878 14.492 -26.645 1.00 89.88 412 THR A N 1
ATOM 3343 C CA . THR A 1 412 ? 16.041 15.579 -27.610 1.00 89.88 412 THR A CA 1
ATOM 3344 C C . THR A 1 412 ? 17.318 15.380 -28.415 1.00 89.88 412 THR A C 1
ATOM 3346 O O . THR A 1 412 ? 18.269 14.745 -27.943 1.00 89.88 412 THR A O 1
ATOM 3349 N N . ASP A 1 413 ? 17.382 16.004 -29.588 1.00 85.00 413 ASP A N 1
ATOM 3350 C CA . ASP A 1 413 ? 18.631 16.114 -30.336 1.00 85.00 413 ASP A CA 1
ATOM 3351 C C . ASP A 1 413 ? 19.706 16.830 -29.505 1.00 85.00 413 ASP A C 1
ATOM 3353 O O . ASP A 1 413 ? 19.418 17.692 -28.664 1.00 85.00 413 ASP A O 1
ATOM 3357 N N . LEU A 1 414 ? 20.964 16.452 -29.735 1.00 83.62 414 LEU A N 1
ATOM 3358 C CA . LEU A 1 414 ? 22.114 17.039 -29.060 1.00 83.62 414 LEU A CA 1
ATOM 3359 C C . LEU A 1 414 ? 22.329 18.474 -29.554 1.00 83.62 414 LEU A C 1
ATOM 3361 O O . LEU A 1 414 ? 22.713 18.691 -30.703 1.00 83.62 414 LEU A O 1
ATOM 3365 N N . ARG A 1 415 ? 22.145 19.468 -28.680 1.00 86.56 415 ARG A N 1
ATOM 3366 C CA . ARG A 1 415 ? 22.462 20.864 -29.005 1.00 86.56 415 ARG A CA 1
ATOM 3367 C C . ARG A 1 415 ? 23.856 21.204 -28.491 1.00 86.56 415 ARG A C 1
ATOM 3369 O O . ARG A 1 415 ? 24.045 21.355 -27.286 1.00 86.56 415 ARG A O 1
ATOM 3376 N N . ALA A 1 416 ? 24.809 21.350 -29.407 1.00 83.81 416 ALA A N 1
ATOM 3377 C CA . ALA A 1 416 ? 26.178 21.765 -29.114 1.00 83.81 416 ALA A CA 1
ATOM 3378 C C . ALA A 1 416 ? 26.463 23.157 -29.697 1.00 83.81 416 ALA A C 1
ATOM 3380 O O . ALA A 1 416 ? 26.153 23.431 -30.854 1.00 83.81 416 ALA A O 1
ATOM 3381 N N . ILE A 1 417 ? 27.070 24.032 -28.897 1.00 84.69 417 ILE A N 1
ATOM 3382 C CA . ILE A 1 417 ? 27.557 25.351 -29.308 1.00 84.69 417 ILE A CA 1
ATOM 3383 C C . ILE A 1 417 ? 29.082 25.335 -29.149 1.00 84.69 417 ILE A C 1
ATOM 3385 O O . ILE A 1 417 ? 29.586 25.609 -28.054 1.00 84.69 417 ILE A O 1
ATOM 3389 N N . PRO A 1 418 ? 29.826 24.950 -30.200 1.00 82.94 418 PRO A N 1
ATOM 3390 C CA . PRO A 1 418 ? 31.276 25.042 -30.195 1.00 82.94 418 PRO A CA 1
ATOM 3391 C C . PRO A 1 418 ? 31.714 26.493 -30.432 1.00 82.94 418 PRO A C 1
ATOM 3393 O O . PRO A 1 418 ? 31.165 27.196 -31.281 1.00 82.94 418 PRO A O 1
ATOM 3396 N N . LYS A 1 419 ? 32.736 26.937 -29.705 1.00 81.56 419 LYS A N 1
ATOM 3397 C CA . LYS A 1 419 ? 33.427 28.208 -29.915 1.00 81.56 419 LYS A CA 1
ATOM 3398 C C . LYS A 1 419 ? 34.929 27.955 -29.871 1.00 81.56 419 LYS A C 1
ATOM 3400 O O . LYS A 1 419 ? 35.494 27.666 -28.820 1.00 81.56 419 LYS A O 1
ATOM 3405 N N . SER A 1 420 ? 35.571 28.092 -31.022 1.00 78.94 420 SER A N 1
ATOM 3406 C CA . SER A 1 420 ? 37.026 28.107 -31.141 1.00 78.94 420 SER A CA 1
ATOM 3407 C C . SER A 1 420 ? 37.504 29.547 -31.291 1.00 78.94 420 SER A C 1
ATOM 3409 O O . SER A 1 420 ? 36.992 30.288 -32.132 1.00 78.94 420 SER A O 1
ATOM 3411 N N . PHE A 1 421 ? 38.487 29.948 -30.497 1.00 78.62 421 PHE A N 1
ATOM 3412 C CA . PHE A 1 421 ? 39.163 31.231 -30.607 1.00 78.62 421 PHE A CA 1
ATOM 3413 C C . PHE A 1 421 ? 40.668 30.996 -30.629 1.00 78.62 421 PHE A C 1
ATOM 3415 O O . PHE A 1 421 ? 41.226 30.398 -29.716 1.00 78.62 421 PHE A O 1
ATOM 3422 N N . THR A 1 422 ? 41.337 31.474 -31.671 1.00 73.19 422 THR A N 1
ATOM 3423 C CA . THR A 1 422 ? 42.792 31.385 -31.798 1.00 73.19 422 THR A CA 1
ATOM 3424 C C . THR A 1 422 ? 43.358 32.781 -31.987 1.00 73.19 422 THR A C 1
ATOM 3426 O O . THR A 1 422 ? 43.001 33.462 -32.947 1.00 73.19 422 THR A O 1
ATOM 3429 N N . LEU A 1 423 ? 44.259 33.192 -31.097 1.00 74.44 423 LEU A N 1
ATOM 3430 C CA . LEU A 1 423 ? 45.046 34.414 -31.207 1.00 74.44 423 LEU A CA 1
ATOM 3431 C C . LEU A 1 423 ? 46.515 34.034 -31.459 1.00 74.44 423 LEU A C 1
ATOM 3433 O O . LEU A 1 423 ? 47.237 33.736 -30.502 1.00 74.44 423 LEU A O 1
ATOM 3437 N N . PRO A 1 424 ? 46.959 34.001 -32.728 1.00 67.31 424 PRO A N 1
ATOM 3438 C CA . PRO A 1 424 ? 48.316 33.604 -33.074 1.00 67.31 424 PRO A CA 1
ATOM 3439 C C . PRO A 1 424 ? 49.263 34.818 -33.072 1.00 67.31 424 PRO A C 1
ATOM 3441 O O . PRO A 1 424 ? 49.500 35.419 -34.121 1.00 67.31 424 PRO A O 1
ATOM 3444 N N . LEU A 1 425 ? 49.803 35.219 -31.912 1.00 72.38 425 LEU A N 1
ATOM 3445 C CA . LEU A 1 425 ? 50.885 36.218 -31.863 1.00 72.38 425 LEU A CA 1
ATOM 3446 C C . LEU A 1 425 ? 52.247 35.522 -31.935 1.00 72.38 425 LEU A C 1
ATOM 3448 O O . LEU A 1 425 ? 52.444 34.445 -31.380 1.00 72.38 425 LEU A O 1
ATOM 3452 N N . GLN A 1 426 ? 53.226 36.179 -32.564 1.00 65.12 426 GLN A N 1
ATOM 3453 C CA . GLN A 1 426 ? 54.561 35.617 -32.829 1.00 65.12 426 GLN A CA 1
ATOM 3454 C C . GLN A 1 426 ? 55.272 35.045 -31.585 1.00 65.12 426 GLN A C 1
ATOM 3456 O O . GLN A 1 426 ? 56.019 34.076 -31.710 1.00 65.12 426 GLN A O 1
ATOM 3461 N N . ILE A 1 427 ? 55.008 35.613 -30.403 1.00 70.38 427 ILE A N 1
ATOM 3462 C CA . ILE A 1 427 ? 55.622 35.240 -29.114 1.00 70.38 427 ILE A CA 1
ATOM 3463 C C . ILE A 1 427 ? 54.609 34.549 -28.173 1.00 70.38 427 ILE A C 1
ATOM 3465 O O . ILE A 1 427 ? 54.995 33.781 -27.292 1.00 70.38 427 ILE A O 1
ATOM 3469 N N . TYR A 1 428 ? 53.305 34.781 -28.369 1.00 75.56 428 TYR A N 1
ATOM 3470 C CA . TYR A 1 428 ? 52.229 34.288 -27.505 1.00 75.56 428 TYR A CA 1
ATOM 3471 C C . TYR A 1 428 ? 51.074 33.743 -28.348 1.00 75.56 428 TYR A C 1
ATOM 3473 O O . TYR A 1 428 ? 50.294 34.498 -28.926 1.00 75.56 428 TYR A O 1
ATOM 3481 N N . ASN A 1 429 ? 50.945 32.421 -28.402 1.00 76.44 429 ASN A N 1
ATOM 3482 C CA . ASN A 1 429 ? 49.802 31.786 -29.042 1.00 76.44 429 ASN A CA 1
ATOM 3483 C C . ASN A 1 429 ? 48.790 31.389 -27.977 1.00 76.44 429 ASN A C 1
ATOM 3485 O O . ASN A 1 429 ? 49.101 30.600 -27.084 1.00 76.44 429 ASN A O 1
ATOM 3489 N N . GLN A 1 430 ? 47.564 31.884 -28.114 1.00 80.19 430 GLN A N 1
ATOM 3490 C CA . GLN A 1 430 ? 46.439 31.440 -27.303 1.00 80.19 430 GLN A CA 1
ATOM 3491 C C . GLN A 1 430 ? 45.424 30.729 -28.184 1.00 80.19 430 GLN A C 1
ATOM 3493 O O . GLN A 1 430 ? 44.953 31.284 -29.173 1.00 80.19 430 GLN A O 1
ATOM 3498 N N . SER A 1 431 ? 45.080 29.503 -27.808 1.00 80.81 431 SER A N 1
ATOM 3499 C CA . SER A 1 431 ? 43.992 28.745 -28.411 1.00 80.81 431 SER A CA 1
ATOM 3500 C C . SER A 1 431 ? 42.984 28.398 -27.329 1.00 80.81 431 SER A C 1
ATOM 3502 O O . SER A 1 431 ? 43.315 27.727 -26.354 1.00 80.81 431 SER A O 1
ATOM 3504 N N . GLU A 1 432 ? 41.747 28.832 -27.512 1.00 80.62 432 GLU A N 1
ATOM 3505 C CA . GLU A 1 432 ? 40.608 28.477 -26.679 1.00 80.62 432 GLU A CA 1
ATOM 3506 C C . GLU A 1 432 ? 39.642 27.637 -27.498 1.00 80.62 432 GLU A C 1
ATOM 3508 O O . GLU A 1 432 ? 39.114 28.092 -28.509 1.00 80.62 432 GLU A O 1
ATOM 3513 N N . ASN A 1 433 ? 39.390 26.417 -27.046 1.00 83.81 433 ASN A N 1
ATOM 3514 C CA . ASN A 1 433 ? 38.371 25.553 -27.616 1.00 83.81 433 ASN A CA 1
ATOM 3515 C C . ASN A 1 433 ? 37.332 25.303 -26.533 1.00 83.81 433 ASN A C 1
ATOM 3517 O O . ASN A 1 433 ? 37.580 24.548 -25.595 1.00 83.81 433 ASN A O 1
ATOM 3521 N N . THR A 1 434 ? 36.184 25.969 -26.644 1.00 84.12 434 THR A N 1
ATOM 3522 C CA . THR A 1 434 ? 35.077 25.805 -25.703 1.00 84.12 434 THR A CA 1
ATOM 3523 C C . THR A 1 434 ? 33.893 25.129 -26.384 1.00 84.12 434 THR A C 1
ATOM 3525 O O . THR A 1 434 ? 33.572 25.415 -27.537 1.00 84.12 434 THR A O 1
ATOM 3528 N N . ALA A 1 435 ? 33.250 24.193 -25.696 1.00 86.38 435 ALA A N 1
ATOM 3529 C CA . ALA A 1 435 ? 32.048 23.527 -26.179 1.00 86.38 435 ALA A CA 1
ATOM 3530 C C . ALA A 1 435 ? 31.004 23.495 -25.066 1.00 86.38 435 ALA A C 1
ATOM 3532 O O . ALA A 1 435 ? 31.262 22.980 -23.978 1.00 86.38 435 ALA A O 1
ATOM 3533 N N . VAL A 1 436 ? 29.824 24.049 -25.348 1.00 89.19 436 VAL A N 1
ATOM 3534 C CA . VAL A 1 436 ? 28.664 23.973 -24.454 1.00 89.19 436 VAL A CA 1
ATOM 3535 C C . VAL A 1 436 ? 27.638 23.041 -25.071 1.00 89.19 436 VAL A C 1
ATOM 3537 O O . VAL A 1 436 ? 27.222 23.248 -26.210 1.00 89.19 436 VAL A O 1
ATOM 3540 N N . VAL A 1 437 ? 27.236 22.019 -24.327 1.00 90.94 437 VAL A N 1
ATOM 3541 C CA . VAL A 1 437 ? 26.345 20.963 -24.800 1.00 90.94 437 VAL A CA 1
ATOM 3542 C C . VAL A 1 437 ? 25.146 20.833 -23.868 1.00 90.94 437 VAL A C 1
ATOM 3544 O O . VAL A 1 437 ? 25.288 20.871 -22.647 1.00 90.94 437 VAL A O 1
ATOM 3547 N N . SER A 1 438 ? 23.955 20.679 -24.442 1.00 92.69 438 SER A N 1
ATOM 3548 C CA . SER A 1 438 ? 22.718 20.450 -23.692 1.00 92.69 438 SER A CA 1
ATOM 3549 C C . SER A 1 438 ? 21.875 19.344 -24.318 1.00 92.69 438 SER A C 1
ATOM 3551 O O . SER A 1 438 ? 21.708 19.333 -25.542 1.00 92.69 438 SER A O 1
ATOM 3553 N N . GLN A 1 439 ? 21.312 18.463 -23.486 1.00 90.94 439 GLN A N 1
ATOM 3554 C CA . GLN A 1 439 ? 20.404 17.397 -23.919 1.00 90.94 439 GLN A CA 1
ATOM 3555 C C . GLN A 1 439 ? 19.363 17.054 -22.840 1.00 90.94 439 GLN A C 1
ATOM 3557 O O . GLN A 1 439 ? 19.664 17.075 -21.647 1.00 90.94 439 GLN A O 1
ATOM 3562 N N . GLY A 1 440 ? 18.133 16.743 -23.252 1.00 92.38 440 GLY A N 1
ATOM 3563 C CA . GLY A 1 440 ? 17.059 16.300 -22.363 1.00 92.38 440 GLY A CA 1
ATOM 3564 C C . GLY A 1 440 ? 16.649 14.850 -22.619 1.00 92.38 440 GLY A C 1
ATOM 3565 O O . GLY A 1 440 ? 16.546 14.431 -23.771 1.00 92.38 440 GLY A O 1
ATOM 3566 N N . PHE A 1 441 ? 16.358 14.117 -21.545 1.00 92.25 441 PHE A N 1
ATOM 3567 C CA . PHE A 1 441 ? 15.870 12.740 -21.539 1.00 92.25 441 PHE A CA 1
ATOM 3568 C C . PHE A 1 441 ? 14.547 12.664 -20.771 1.00 92.25 441 PHE A C 1
ATOM 3570 O O . PHE A 1 441 ? 14.410 13.239 -19.692 1.00 92.25 441 PHE A O 1
ATOM 3577 N N . VAL A 1 442 ? 13.569 11.945 -21.315 1.00 94.00 442 VAL A N 1
ATOM 3578 C CA . VAL A 1 442 ? 12.292 11.641 -20.665 1.00 94.00 442 VAL A CA 1
ATOM 3579 C C . VAL A 1 442 ? 12.088 10.134 -20.684 1.00 94.00 442 VAL A C 1
ATOM 3581 O O . VAL A 1 442 ? 12.112 9.517 -21.750 1.00 94.00 442 VAL A O 1
ATOM 3584 N N . ILE A 1 443 ? 11.878 9.556 -19.507 1.00 93.00 443 ILE A N 1
ATOM 3585 C CA . ILE A 1 443 ? 11.611 8.129 -19.324 1.00 93.00 443 ILE A CA 1
ATOM 3586 C C . ILE A 1 443 ? 10.242 8.003 -18.665 1.00 93.00 443 ILE A C 1
ATOM 3588 O O . ILE A 1 443 ? 10.007 8.572 -17.601 1.00 93.00 443 ILE A O 1
ATOM 3592 N N . GLU A 1 444 ? 9.328 7.284 -19.310 1.00 91.69 444 GLU A N 1
ATOM 3593 C CA . GLU A 1 444 ? 7.976 7.042 -18.809 1.00 91.69 444 GLU A CA 1
ATOM 3594 C C . GLU A 1 444 ? 7.841 5.583 -18.364 1.00 91.69 444 GLU A C 1
ATOM 3596 O O . GLU A 1 444 ? 7.911 4.661 -19.182 1.00 91.69 444 GLU A O 1
ATOM 3601 N N . LEU A 1 445 ? 7.633 5.394 -17.063 1.00 92.56 445 LEU A N 1
ATOM 3602 C CA . LEU A 1 445 ? 7.340 4.128 -16.404 1.00 92.56 445 LEU A CA 1
ATOM 3603 C C . LEU A 1 445 ? 5.853 4.032 -16.064 1.00 92.56 445 LEU A C 1
ATOM 3605 O O . LEU A 1 445 ? 5.162 5.040 -15.876 1.00 92.56 445 LEU A O 1
ATOM 3609 N N . ASN A 1 446 ? 5.358 2.803 -15.946 1.00 91.94 446 ASN A N 1
ATOM 3610 C CA . ASN A 1 446 ? 3.991 2.544 -15.526 1.00 91.94 446 ASN A CA 1
ATOM 3611 C C . ASN A 1 446 ? 3.880 1.300 -14.635 1.00 91.94 446 ASN A C 1
ATOM 3613 O O . ASN A 1 446 ? 4.725 0.410 -14.680 1.00 91.94 446 ASN A O 1
ATOM 3617 N N . ASP A 1 447 ? 2.798 1.253 -13.864 1.00 92.44 447 ASP A N 1
ATOM 3618 C CA . ASP A 1 447 ? 2.398 0.128 -13.015 1.00 92.44 447 ASP A CA 1
ATOM 3619 C C . ASP A 1 447 ? 1.189 -0.602 -13.632 1.00 92.44 447 ASP A C 1
ATOM 3621 O O . ASP A 1 447 ? 0.105 -0.640 -13.055 1.00 92.44 447 ASP A O 1
ATOM 3625 N N . MET A 1 448 ? 1.299 -1.071 -14.879 1.00 91.62 448 MET A N 1
ATOM 3626 C CA . MET A 1 448 ? 0.266 -1.923 -15.502 1.00 91.62 448 MET A CA 1
ATOM 3627 C C . MET A 1 448 ? 0.681 -3.386 -15.602 1.00 91.62 448 MET A C 1
ATOM 3629 O O . MET A 1 448 ? -0.173 -4.255 -15.762 1.00 91.62 448 MET A O 1
ATOM 3633 N N . HIS A 1 449 ? 1.976 -3.673 -15.503 1.00 93.31 449 HIS A N 1
ATOM 3634 C CA . HIS A 1 449 ? 2.489 -5.030 -15.587 1.00 93.31 449 HIS A CA 1
ATOM 3635 C C . HIS A 1 449 ? 2.017 -5.856 -14.379 1.00 93.31 449 HIS A C 1
ATOM 3637 O O . HIS A 1 449 ? 2.405 -5.577 -13.251 1.00 93.31 449 HIS A O 1
ATOM 3643 N N . GLY A 1 450 ? 1.156 -6.851 -14.616 1.00 91.38 450 GLY A N 1
ATOM 3644 C CA . GLY A 1 450 ? 0.559 -7.687 -13.566 1.00 91.38 450 GLY A CA 1
ATOM 3645 C C . GLY A 1 450 ? -0.817 -7.240 -13.084 1.00 91.38 450 GLY A C 1
ATOM 3646 O O . GLY A 1 450 ? -1.423 -7.932 -12.268 1.00 91.38 450 GLY A O 1
ATOM 3647 N N . LYS A 1 451 ? -1.365 -6.134 -13.602 1.00 93.81 451 LYS A N 1
ATOM 3648 C CA . LYS A 1 451 ? -2.724 -5.712 -13.244 1.00 93.81 451 LYS A CA 1
ATOM 3649 C C . LYS A 1 451 ? -3.779 -6.615 -13.871 1.00 93.81 451 LYS A C 1
ATOM 3651 O O . LYS A 1 451 ? -3.673 -6.999 -15.033 1.00 93.81 451 LYS A O 1
ATOM 3656 N N . LEU A 1 452 ? -4.804 -6.949 -13.090 1.00 94.19 452 LEU A N 1
ATOM 3657 C CA . LEU A 1 452 ? -5.871 -7.859 -13.497 1.00 94.19 452 LEU A CA 1
ATOM 3658 C C . LEU A 1 452 ? -6.709 -7.234 -14.617 1.00 94.19 452 LEU A C 1
ATOM 3660 O O . LEU A 1 452 ? -7.346 -6.204 -14.408 1.00 94.19 452 LEU A O 1
ATOM 3664 N N . LYS A 1 453 ? -6.734 -7.876 -15.785 1.00 93.88 453 LYS A N 1
ATOM 3665 C CA . LYS A 1 453 ? -7.541 -7.463 -16.937 1.00 93.88 453 LYS A CA 1
ATOM 3666 C C . LYS A 1 453 ? -8.912 -8.124 -16.914 1.00 93.88 453 LYS A C 1
ATOM 3668 O O . LYS A 1 453 ? -9.923 -7.435 -17.007 1.00 93.88 453 LYS A O 1
ATOM 3673 N N . SER A 1 454 ? -8.954 -9.449 -16.790 1.00 95.31 454 SER A N 1
ATOM 3674 C CA . SER A 1 454 ? -10.217 -10.177 -16.682 1.00 95.31 454 SER A CA 1
ATOM 3675 C C . SER A 1 454 ? -10.073 -11.512 -15.953 1.00 95.31 454 SER A C 1
ATOM 3677 O O . SER A 1 454 ? -8.997 -12.103 -15.924 1.00 95.31 454 SER A O 1
ATOM 3679 N N . VAL A 1 455 ? -11.165 -11.993 -15.365 1.00 95.19 455 VAL A N 1
ATOM 3680 C CA . VAL A 1 455 ? -11.304 -13.354 -14.830 1.00 95.19 455 VAL A CA 1
ATOM 3681 C C . VAL A 1 455 ? -12.527 -13.968 -15.485 1.00 95.19 455 VAL A C 1
ATOM 3683 O O . VAL A 1 455 ? -13.611 -13.402 -15.394 1.00 95.19 455 VAL A O 1
ATOM 3686 N N . LYS A 1 456 ? -12.358 -15.097 -16.170 1.00 93.31 456 LYS A N 1
ATOM 3687 C CA . LYS A 1 456 ? -13.413 -15.776 -16.928 1.00 93.31 456 LYS A CA 1
ATOM 3688 C C . LYS A 1 456 ? -13.521 -17.223 -16.482 1.00 93.31 456 LYS A C 1
ATOM 3690 O O . LYS A 1 456 ? -12.547 -17.968 -16.547 1.00 93.31 456 LYS A O 1
ATOM 3695 N N . GLU A 1 457 ? -14.708 -17.626 -16.067 1.00 91.19 457 GLU A N 1
ATOM 3696 C CA . GLU A 1 457 ? -15.029 -18.988 -15.658 1.00 91.19 457 GLU A CA 1
ATOM 3697 C C . GLU A 1 457 ? -15.836 -19.668 -16.758 1.00 91.19 457 GLU A C 1
ATOM 3699 O O . GLU A 1 457 ? -16.863 -19.153 -17.208 1.00 91.19 457 GLU A O 1
ATOM 3704 N N . TYR A 1 458 ? -15.363 -20.831 -17.190 1.00 88.25 458 TYR A N 1
ATOM 3705 C CA . TYR A 1 458 ? -15.990 -21.630 -18.233 1.00 88.25 458 TYR A CA 1
ATOM 3706 C C . TYR A 1 458 ? -16.480 -22.960 -17.670 1.00 88.25 458 TYR A C 1
ATOM 3708 O O . TYR A 1 458 ? -15.845 -23.540 -16.783 1.00 88.25 458 TYR A O 1
ATOM 3716 N N . ASP A 1 459 ? -17.577 -23.459 -18.236 1.00 83.31 459 ASP A N 1
ATOM 3717 C CA . ASP A 1 459 ? -18.022 -24.837 -18.040 1.00 83.31 459 ASP A CA 1
ATOM 3718 C C . ASP A 1 459 ? -17.137 -25.837 -18.823 1.00 83.31 459 ASP A C 1
ATOM 3720 O O . ASP A 1 459 ? -16.181 -25.461 -19.511 1.00 83.31 459 ASP A O 1
ATOM 3724 N N . GLU A 1 460 ? -17.433 -27.135 -18.714 1.00 77.31 460 GLU A N 1
ATOM 3725 C CA . GLU A 1 460 ? -16.713 -28.185 -19.456 1.00 77.31 460 GLU A CA 1
ATOM 3726 C C . GLU A 1 460 ? -16.903 -28.105 -20.978 1.00 77.31 460 GLU A C 1
ATOM 3728 O O . GLU A 1 460 ? -16.049 -28.562 -21.740 1.00 77.31 460 GLU A O 1
ATOM 3733 N N . PHE A 1 461 ? -18.006 -27.508 -21.431 1.00 78.62 461 PHE A N 1
ATOM 3734 C CA . PHE A 1 461 ? -18.360 -27.347 -22.840 1.00 78.62 461 PHE A CA 1
ATOM 3735 C C . PHE A 1 461 ? -17.805 -26.044 -23.445 1.00 78.62 461 PHE A C 1
ATOM 3737 O O . PHE A 1 461 ? -18.092 -25.739 -24.602 1.00 78.62 461 PHE A O 1
ATOM 3744 N N . ASN A 1 462 ? -16.965 -25.310 -22.703 1.00 78.44 462 ASN A N 1
ATOM 3745 C CA . ASN A 1 462 ? -16.417 -23.993 -23.041 1.00 78.44 462 ASN A CA 1
ATOM 3746 C C . ASN A 1 462 ? -17.448 -22.854 -23.153 1.00 78.44 462 ASN A C 1
ATOM 3748 O O . ASN A 1 462 ? -17.139 -21.813 -23.738 1.00 78.44 462 ASN A O 1
ATOM 3752 N N . ASN A 1 463 ? -18.630 -22.989 -22.561 1.00 83.12 463 ASN A N 1
ATOM 3753 C CA . ASN A 1 463 ? -19.542 -21.866 -22.387 1.00 83.12 463 ASN A CA 1
ATOM 3754 C C . ASN A 1 463 ? -19.087 -21.002 -21.207 1.00 83.12 463 ASN A C 1
ATOM 3756 O O . ASN A 1 463 ? -18.646 -21.503 -20.171 1.00 83.12 463 ASN A O 1
ATOM 3760 N N . LEU A 1 464 ? -19.198 -19.686 -21.369 1.00 84.06 464 LEU A N 1
ATOM 3761 C CA . LEU A 1 464 ? -18.865 -18.719 -20.329 1.00 84.06 464 LEU A CA 1
ATOM 3762 C C . LEU A 1 464 ? -19.966 -18.694 -19.257 1.00 84.06 464 LEU A C 1
ATOM 3764 O O . LEU A 1 464 ? -21.119 -18.396 -19.568 1.00 84.06 464 LEU A O 1
ATOM 3768 N N . ILE A 1 465 ? -19.602 -18.958 -18.001 1.00 87.44 465 ILE A N 1
ATOM 3769 C CA . ILE A 1 465 ? -20.514 -18.901 -16.847 1.00 87.44 465 ILE A CA 1
ATOM 3770 C C . ILE A 1 465 ? -20.492 -17.496 -16.244 1.00 87.44 465 ILE A C 1
ATOM 3772 O O . ILE A 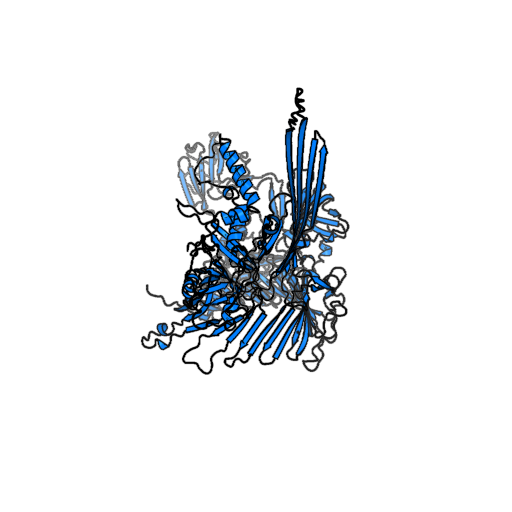1 465 ? -21.525 -16.826 -16.154 1.00 87.44 465 ILE A O 1
ATOM 3776 N N . THR A 1 466 ? -19.292 -17.059 -15.862 1.00 90.81 466 THR A N 1
ATOM 3777 C CA . THR A 1 466 ? -19.043 -15.787 -15.185 1.00 90.81 466 THR A CA 1
ATOM 3778 C C . THR A 1 466 ? -17.833 -15.115 -15.823 1.00 90.81 466 THR A C 1
ATOM 3780 O O . THR A 1 466 ? -16.839 -15.777 -16.121 1.00 90.81 466 THR A O 1
ATOM 3783 N N . ALA A 1 467 ? -17.887 -13.803 -16.021 1.00 91.81 467 ALA A N 1
ATOM 3784 C CA . ALA A 1 467 ? -16.717 -13.003 -16.358 1.00 91.81 467 ALA A CA 1
ATOM 3785 C C . ALA A 1 467 ? -16.685 -11.729 -15.525 1.00 91.81 467 ALA A C 1
ATOM 3787 O O . ALA A 1 467 ? -17.706 -11.082 -15.342 1.00 91.81 467 ALA A O 1
ATOM 3788 N N . THR A 1 468 ? -15.504 -11.338 -15.077 1.00 93.75 468 THR A N 1
ATOM 3789 C CA . THR A 1 468 ? -15.255 -10.027 -14.482 1.00 93.75 468 THR A CA 1
ATOM 3790 C C . THR A 1 468 ? -14.175 -9.350 -15.305 1.00 93.75 468 THR A C 1
ATOM 3792 O O . THR A 1 468 ? -13.079 -9.891 -15.428 1.00 93.75 468 THR A O 1
ATOM 3795 N N . GLU A 1 469 ? -14.468 -8.191 -15.885 1.00 94.56 469 GLU A N 1
ATOM 3796 C CA . GLU A 1 469 ? -13.552 -7.417 -16.722 1.00 94.56 469 GLU A CA 1
ATOM 3797 C C . GLU A 1 469 ? -13.268 -6.059 -16.075 1.00 94.56 469 GLU A C 1
ATOM 3799 O O . GLU A 1 469 ? -14.185 -5.349 -15.665 1.00 94.56 469 GLU A O 1
ATOM 3804 N N . ASN A 1 470 ? -11.990 -5.695 -15.984 1.00 95.25 470 ASN A N 1
ATOM 3805 C CA . ASN A 1 470 ? -11.537 -4.430 -15.414 1.00 95.25 470 ASN A CA 1
ATOM 3806 C C . ASN A 1 470 ? -11.006 -3.516 -16.516 1.00 95.25 470 ASN A C 1
ATOM 3808 O O . ASN A 1 470 ? -10.074 -3.869 -17.244 1.00 95.25 470 ASN A O 1
ATOM 3812 N N . THR A 1 471 ? -11.549 -2.305 -16.585 1.00 92.94 471 THR A N 1
ATOM 3813 C CA . THR A 1 471 ? -11.117 -1.266 -17.521 1.00 92.94 471 THR A CA 1
ATOM 3814 C C . THR A 1 471 ? -10.378 -0.174 -16.763 1.00 92.94 471 THR A C 1
ATOM 3816 O O . THR A 1 471 ? -10.902 0.431 -15.826 1.00 92.94 471 THR A O 1
ATOM 3819 N N . TYR A 1 472 ? -9.150 0.106 -17.190 1.00 92.31 472 TYR A N 1
ATOM 3820 C CA . TYR A 1 472 ? -8.333 1.187 -16.648 1.00 92.31 472 TYR A CA 1
ATOM 3821 C C . TYR A 1 472 ? -8.454 2.450 -17.499 1.00 92.31 472 TYR A C 1
ATOM 3823 O O . TYR A 1 472 ? -8.726 2.388 -18.701 1.00 92.31 472 TYR A O 1
ATOM 3831 N N . GLN A 1 473 ? -8.226 3.603 -16.872 1.00 89.38 473 GLN A N 1
ATOM 3832 C CA . GLN A 1 473 ? -8.294 4.895 -17.540 1.00 89.38 473 GLN A CA 1
ATOM 3833 C C . GLN A 1 473 ? -7.214 5.002 -18.630 1.00 89.38 473 GLN A C 1
ATOM 3835 O O . GLN A 1 473 ? -6.012 5.038 -18.359 1.00 89.38 473 GLN A O 1
ATOM 3840 N N . THR A 1 474 ? -7.660 5.043 -19.883 1.00 88.06 474 THR A N 1
ATOM 3841 C CA . THR A 1 474 ? -6.806 5.129 -21.070 1.00 88.06 474 THR A CA 1
ATOM 3842 C C . THR A 1 474 ? -7.351 6.175 -22.040 1.00 88.06 474 THR A C 1
ATOM 3844 O O . THR A 1 474 ? -8.543 6.478 -22.060 1.00 88.06 474 THR A O 1
ATOM 3847 N N . SER A 1 475 ? -6.457 6.765 -22.827 1.00 83.94 475 SER A N 1
ATOM 3848 C CA . SER A 1 475 ? -6.784 7.663 -23.930 1.00 83.94 475 SER A CA 1
ATOM 3849 C C . SER A 1 475 ? -7.330 6.878 -25.129 1.00 83.94 475 SER A C 1
ATOM 3851 O O . SER A 1 475 ? -7.134 5.670 -25.246 1.00 83.94 475 SER A O 1
ATOM 3853 N N . SER A 1 476 ? -7.936 7.583 -26.086 1.00 77.31 476 SER A N 1
ATOM 3854 C CA . SER A 1 476 ? -8.377 7.037 -27.384 1.00 77.31 476 SER A CA 1
ATOM 3855 C C . SER A 1 476 ? -7.282 6.296 -28.173 1.00 77.31 476 SER A C 1
ATOM 3857 O O . SER A 1 476 ? -7.591 5.451 -29.006 1.00 77.31 476 SER A O 1
ATOM 3859 N N . THR A 1 477 ? -6.008 6.590 -27.897 1.00 75.00 477 THR A N 1
ATOM 3860 C CA . THR A 1 477 ? -4.830 5.948 -28.502 1.00 75.00 477 THR A CA 1
ATOM 3861 C C . THR A 1 477 ? -4.373 4.679 -27.769 1.00 75.00 477 THR A C 1
ATOM 3863 O O . THR A 1 477 ? -3.402 4.058 -28.195 1.00 75.00 477 THR A O 1
ATOM 3866 N N . GLY A 1 478 ? -5.030 4.298 -26.667 1.00 77.31 478 GLY A N 1
ATOM 3867 C CA . GLY A 1 478 ? -4.646 3.165 -25.816 1.00 77.31 478 GLY A CA 1
ATOM 3868 C C . GLY A 1 478 ? -3.535 3.470 -24.802 1.00 77.31 478 GLY A C 1
ATOM 3869 O O . GLY A 1 478 ? -3.095 2.574 -24.090 1.00 77.31 478 GLY A O 1
ATOM 3870 N N . GLU A 1 479 ? -3.070 4.720 -24.705 1.00 84.12 479 GLU A N 1
ATOM 3871 C CA . GLU A 1 479 ? -2.089 5.141 -23.694 1.00 84.12 479 GLU A CA 1
ATOM 3872 C C . GLU A 1 479 ? -2.757 5.440 -22.344 1.00 84.12 479 GLU A C 1
ATOM 3874 O O . GLU A 1 479 ? -3.912 5.853 -22.304 1.00 84.12 479 GLU A O 1
ATOM 3879 N N . LEU A 1 480 ? -2.036 5.279 -21.230 1.00 88.12 480 LEU A N 1
ATOM 3880 C CA . LEU A 1 480 ? -2.561 5.624 -19.904 1.00 88.12 480 LEU A CA 1
ATOM 3881 C C . LEU A 1 480 ? -2.843 7.122 -19.789 1.00 88.12 480 LEU A C 1
ATOM 3883 O O . LEU A 1 480 ? -1.950 7.950 -19.995 1.00 88.12 480 LEU A O 1
ATOM 3887 N N . ASP A 1 481 ? -4.069 7.449 -19.385 1.00 88.81 481 ASP A N 1
ATOM 3888 C CA . ASP A 1 481 ? -4.472 8.809 -19.055 1.00 88.81 481 ASP A CA 1
ATOM 3889 C C . ASP A 1 481 ? -4.782 8.907 -17.559 1.00 88.81 481 ASP A C 1
ATOM 3891 O O . ASP A 1 481 ? -5.582 8.154 -17.013 1.00 88.81 481 ASP A O 1
ATOM 3895 N N . ASN A 1 482 ? -4.124 9.845 -16.887 1.00 90.12 482 ASN A N 1
ATOM 3896 C CA . ASN A 1 482 ? -4.233 10.060 -15.447 1.00 90.12 482 ASN A CA 1
ATOM 3897 C C . ASN A 1 482 ? -5.089 11.288 -15.104 1.00 90.12 482 ASN A C 1
ATOM 3899 O O . ASN A 1 482 ? -5.213 11.633 -13.927 1.00 90.12 482 ASN A O 1
ATOM 3903 N N . TYR A 1 483 ? -5.654 11.973 -16.104 1.00 90.44 483 TYR A N 1
ATOM 3904 C CA . TYR A 1 483 ? -6.598 13.060 -15.878 1.00 90.44 483 TYR A CA 1
ATOM 3905 C C . TYR A 1 483 ? -7.965 12.500 -15.492 1.00 90.44 483 TYR A C 1
ATOM 3907 O O . TYR A 1 483 ? -8.686 11.941 -16.317 1.00 90.44 483 TYR A O 1
ATOM 3915 N N . VAL A 1 484 ? -8.345 12.705 -14.233 1.00 89.62 484 VAL A N 1
ATOM 3916 C CA . VAL A 1 484 ? -9.642 12.281 -13.701 1.00 89.62 484 VAL A CA 1
ATOM 3917 C C . VAL A 1 484 ? -10.412 13.464 -13.130 1.00 89.62 484 VAL A C 1
ATOM 3919 O O . VAL A 1 484 ? -9.839 14.502 -12.781 1.00 89.62 484 VAL A O 1
ATOM 3922 N N . ASN A 1 485 ? -11.734 13.317 -13.063 1.00 91.50 485 ASN A N 1
ATOM 3923 C CA . ASN A 1 485 ? -12.599 14.296 -12.420 1.00 91.50 485 ASN A CA 1
ATOM 3924 C C . ASN A 1 485 ? -12.401 14.211 -10.904 1.00 91.50 485 ASN A C 1
ATOM 3926 O O . ASN A 1 485 ? -12.579 13.148 -10.309 1.00 91.50 485 ASN A O 1
ATOM 3930 N N . VAL A 1 486 ? -12.053 15.331 -10.283 1.00 91.50 486 VAL A N 1
ATOM 3931 C CA . VAL A 1 486 ? -11.895 15.452 -8.835 1.00 91.50 486 VAL A CA 1
ATOM 3932 C C . VAL A 1 486 ? -12.866 16.478 -8.279 1.00 91.50 486 VAL A C 1
ATOM 3934 O O . VAL A 1 486 ? -13.114 17.508 -8.912 1.00 91.50 486 VAL A O 1
ATOM 3937 N N . ILE A 1 487 ? -13.407 16.203 -7.096 1.00 90.06 487 ILE A N 1
ATOM 3938 C CA . ILE A 1 487 ? -14.319 17.117 -6.402 1.00 90.06 487 ILE A CA 1
ATOM 3939 C C . ILE A 1 487 ? -13.515 17.943 -5.405 1.00 90.06 487 ILE A C 1
ATOM 3941 O O . ILE A 1 487 ? -12.829 17.402 -4.544 1.00 90.06 487 ILE A O 1
ATOM 3945 N N . ASN A 1 488 ? -13.589 19.264 -5.511 1.00 87.25 488 ASN A N 1
ATOM 3946 C CA . ASN A 1 488 ? -12.934 20.143 -4.557 1.00 87.25 488 ASN A CA 1
ATOM 3947 C C . ASN A 1 488 ? -13.697 20.129 -3.213 1.00 87.25 488 ASN A C 1
ATOM 3949 O O . ASN A 1 488 ? -14.890 20.450 -3.204 1.00 87.25 488 ASN A O 1
ATOM 3953 N N . PRO A 1 489 ? -13.031 19.811 -2.085 1.00 82.44 489 PRO A N 1
ATOM 3954 C CA . PRO A 1 489 ? -13.674 19.692 -0.776 1.00 82.44 489 PRO A CA 1
ATOM 3955 C C . PRO A 1 489 ? -14.303 20.990 -0.251 1.00 82.44 489 PRO A C 1
ATOM 3957 O O . PRO A 1 489 ? -15.217 20.924 0.565 1.00 82.44 489 PRO A O 1
ATOM 3960 N N . THR A 1 490 ? -13.840 22.171 -0.684 1.00 80.31 490 THR A N 1
ATOM 3961 C CA . THR A 1 490 ? -14.334 23.447 -0.133 1.00 80.31 490 THR A CA 1
ATOM 3962 C C . THR A 1 490 ? -15.657 23.882 -0.747 1.00 80.31 490 THR A C 1
ATOM 3964 O O . THR A 1 490 ? -16.558 24.308 -0.037 1.00 80.31 490 THR A O 1
ATOM 3967 N N . ASN A 1 491 ? -15.798 23.765 -2.067 1.00 81.88 491 ASN A N 1
ATOM 3968 C CA . ASN A 1 491 ? -16.948 24.303 -2.799 1.00 81.88 491 ASN A CA 1
ATOM 3969 C C . ASN A 1 491 ? -17.792 23.228 -3.512 1.00 81.88 491 ASN A C 1
ATOM 3971 O O . ASN A 1 491 ? -18.869 23.543 -4.032 1.00 81.88 491 ASN A O 1
ATOM 3975 N N . GLY A 1 492 ? -17.323 21.978 -3.552 1.00 83.12 492 GLY A N 1
ATOM 3976 C CA . GLY A 1 492 ? -17.960 20.875 -4.273 1.00 83.12 492 GLY A CA 1
ATOM 3977 C C . GLY A 1 492 ? -17.852 20.977 -5.798 1.00 83.12 492 GLY A C 1
ATOM 3978 O O . GLY A 1 492 ? -18.562 20.263 -6.504 1.00 83.12 492 GLY A O 1
ATOM 3979 N N . SER A 1 493 ? -17.020 21.880 -6.331 1.00 88.12 493 SER A N 1
ATOM 3980 C CA . SER A 1 493 ? -16.802 22.025 -7.778 1.00 88.12 493 SER A CA 1
ATOM 3981 C C . SER A 1 493 ? -15.965 20.879 -8.334 1.00 88.12 493 SER A C 1
ATOM 3983 O O . SER A 1 493 ? -15.073 20.359 -7.663 1.00 88.12 493 SER A O 1
ATOM 3985 N N . ILE A 1 494 ? -16.245 20.492 -9.573 1.00 89.69 494 ILE A N 1
ATOM 3986 C CA . ILE A 1 494 ? -15.550 19.407 -10.255 1.00 89.69 494 ILE A CA 1
ATOM 3987 C C . ILE A 1 494 ? -14.518 20.004 -11.198 1.00 89.69 494 ILE A C 1
ATOM 3989 O O . ILE A 1 494 ? -14.826 20.853 -12.034 1.00 89.69 494 ILE A O 1
ATOM 3993 N N . SER A 1 495 ? -13.283 19.537 -11.070 1.00 90.81 495 SER A N 1
ATOM 3994 C CA . SER A 1 495 ? -12.172 19.916 -11.941 1.00 90.81 495 SER A CA 1
ATOM 3995 C C . SER A 1 495 ? -11.452 18.671 -12.441 1.00 90.81 495 SER A C 1
ATOM 3997 O O . SER A 1 495 ? -11.524 17.615 -11.819 1.00 90.81 495 SER A O 1
ATOM 3999 N N . LYS A 1 496 ? -10.757 18.771 -13.575 1.00 89.25 496 LYS A N 1
ATOM 4000 C CA . LYS A 1 496 ? -9.878 17.693 -14.041 1.00 89.25 496 LYS A CA 1
ATOM 4001 C C . LYS A 1 496 ? -8.488 17.887 -13.456 1.00 89.25 496 LYS A C 1
ATOM 4003 O O . LYS A 1 496 ? -7.888 18.945 -13.644 1.00 89.25 496 LYS A O 1
ATOM 4008 N N . ARG A 1 497 ? -7.960 16.866 -12.783 1.00 90.25 497 ARG A N 1
ATOM 4009 C CA . ARG A 1 497 ? -6.610 16.878 -12.205 1.00 90.25 497 ARG A CA 1
ATOM 4010 C C . ARG A 1 497 ? -5.893 15.569 -12.518 1.00 90.25 497 ARG A C 1
ATOM 4012 O O . ARG A 1 497 ? -6.528 14.528 -12.643 1.00 90.25 497 ARG A O 1
ATOM 4019 N N . MET A 1 498 ? -4.569 15.635 -12.651 1.00 89.31 498 MET A N 1
ATOM 4020 C CA . MET A 1 498 ? -3.737 14.435 -12.746 1.00 89.31 498 MET A CA 1
ATOM 4021 C C . MET A 1 498 ? -3.624 13.777 -11.370 1.00 89.31 498 MET A C 1
ATOM 4023 O O . MET A 1 498 ? -3.165 14.430 -10.430 1.00 89.31 498 MET A O 1
ATOM 4027 N N . LEU A 1 499 ? -4.010 12.504 -11.266 1.00 89.25 499 LEU A N 1
ATOM 4028 C CA . LEU A 1 499 ? -3.823 11.673 -10.072 1.00 89.25 499 LEU A CA 1
ATOM 4029 C C . LEU A 1 499 ? -2.916 10.473 -10.375 1.00 89.25 499 LEU A C 1
ATOM 4031 O O . LEU A 1 499 ? -2.884 9.974 -11.497 1.00 89.25 499 LEU A O 1
ATOM 4035 N N . GLY A 1 500 ? -2.174 9.999 -9.370 1.00 85.94 500 GLY A N 1
ATOM 4036 C CA . GLY A 1 500 ? -1.319 8.814 -9.513 1.00 85.94 500 GLY A CA 1
ATOM 4037 C C . GLY A 1 500 ? -0.145 9.000 -10.483 1.00 85.94 500 GLY A C 1
ATOM 4038 O O . GLY A 1 500 ? 0.209 8.063 -11.194 1.00 85.94 500 GLY A O 1
ATOM 4039 N N . VAL A 1 501 ? 0.434 10.206 -10.546 1.00 90.88 501 VAL A N 1
ATOM 4040 C CA . VAL A 1 501 ? 1.634 10.497 -11.346 1.00 90.88 501 VAL A CA 1
ATOM 4041 C C . VAL A 1 501 ? 2.718 11.089 -10.455 1.00 90.88 501 VAL A C 1
ATOM 4043 O O . VAL A 1 501 ? 2.476 12.075 -9.759 1.00 90.88 501 VAL A O 1
ATOM 4046 N N . GLN A 1 502 ? 3.915 10.516 -10.524 1.00 90.81 502 GLN A N 1
ATOM 4047 C CA . GLN A 1 502 ? 5.116 11.028 -9.872 1.00 90.81 502 GLN A CA 1
ATOM 4048 C C . GLN A 1 502 ? 6.088 11.547 -10.932 1.00 90.81 502 GLN A C 1
ATOM 4050 O O . GLN A 1 502 ? 6.329 10.890 -11.947 1.00 90.81 502 GLN A O 1
ATOM 4055 N N . PHE A 1 503 ? 6.623 12.743 -10.693 1.00 91.06 503 PHE A N 1
ATOM 4056 C CA . PHE A 1 503 ? 7.638 13.366 -11.532 1.00 91.06 503 PHE A CA 1
ATOM 4057 C C . PHE A 1 503 ? 8.928 13.496 -10.737 1.00 91.06 503 PHE A C 1
ATOM 4059 O O . PHE A 1 503 ? 8.945 14.158 -9.700 1.00 91.06 503 PHE A O 1
ATOM 4066 N N . GLU A 1 504 ? 10.006 12.929 -11.259 1.00 93.25 504 GLU A N 1
ATOM 4067 C CA . GLU A 1 504 ? 11.351 13.149 -10.741 1.00 93.25 504 GLU A CA 1
ATOM 4068 C C . GLU A 1 504 ? 12.191 13.803 -11.829 1.00 93.25 504 GLU A C 1
ATOM 4070 O O . GLU A 1 504 ? 12.207 13.363 -12.979 1.00 93.25 504 GLU A O 1
ATOM 4075 N N . CYS A 1 505 ? 12.861 14.895 -11.476 1.00 92.31 505 CYS A N 1
ATOM 4076 C CA . CYS A 1 505 ? 13.707 15.645 -12.391 1.00 92.31 505 CYS A CA 1
ATOM 4077 C C . CYS A 1 505 ? 15.116 15.692 -11.814 1.00 92.31 505 CYS A C 1
ATOM 4079 O O . CYS A 1 505 ? 15.326 16.230 -10.729 1.00 92.31 505 CYS A O 1
ATOM 4081 N N . ILE A 1 506 ? 16.073 15.159 -12.564 1.00 92.00 506 ILE A N 1
ATOM 4082 C CA . ILE A 1 506 ? 17.491 15.175 -12.224 1.00 92.00 506 ILE A CA 1
ATOM 4083 C C . ILE A 1 506 ? 18.188 16.073 -13.240 1.00 92.00 506 ILE A C 1
ATOM 4085 O O . ILE A 1 506 ? 18.065 15.867 -14.449 1.00 92.00 506 ILE A O 1
ATOM 4089 N N . VAL A 1 507 ? 18.898 17.083 -12.745 1.00 93.69 507 VAL A N 1
ATOM 4090 C CA . VAL A 1 507 ? 19.747 17.953 -13.560 1.00 93.69 507 VAL A CA 1
ATOM 4091 C C . VAL A 1 507 ? 21.189 17.628 -13.224 1.00 93.69 507 VAL A C 1
ATOM 4093 O O . VAL A 1 507 ? 21.593 17.783 -12.075 1.00 93.69 507 VAL A O 1
ATOM 4096 N N . ASP A 1 508 ? 21.950 17.205 -14.226 1.00 92.06 508 ASP A N 1
ATOM 4097 C CA . ASP A 1 508 ? 23.391 17.018 -14.107 1.00 92.06 508 ASP A CA 1
ATOM 4098 C C . ASP A 1 508 ? 24.111 18.075 -14.944 1.00 92.06 508 ASP A C 1
ATOM 4100 O O . ASP A 1 508 ? 23.845 18.237 -16.139 1.00 92.06 508 ASP A O 1
ATOM 4104 N N . ALA A 1 509 ? 24.992 18.832 -14.297 1.00 93.31 509 ALA A N 1
ATOM 4105 C CA . ALA A 1 509 ? 25.721 19.938 -14.892 1.00 93.31 509 ALA A CA 1
ATOM 4106 C C . ALA A 1 509 ? 27.212 19.772 -14.598 1.00 93.31 509 ALA A C 1
ATOM 4108 O O . ALA A 1 509 ? 27.664 19.978 -13.474 1.00 93.31 509 ALA A O 1
ATOM 4109 N N . ASN A 1 510 ? 27.976 19.448 -15.638 1.00 91.62 510 ASN A N 1
ATOM 4110 C CA . ASN A 1 510 ? 29.409 19.205 -15.545 1.00 91.62 510 ASN A CA 1
ATOM 4111 C C . ASN A 1 510 ? 30.188 20.296 -16.280 1.00 91.62 510 ASN A C 1
ATOM 4113 O O . ASN A 1 510 ? 29.793 20.753 -17.356 1.00 91.62 510 ASN A O 1
ATOM 4117 N N . ASN A 1 511 ? 31.319 20.696 -15.700 1.00 91.38 511 ASN A N 1
ATOM 4118 C CA . ASN A 1 511 ? 32.288 21.583 -16.334 1.00 91.38 511 ASN A CA 1
ATOM 4119 C C . ASN A 1 511 ? 33.684 20.967 -16.230 1.00 91.38 511 ASN A C 1
ATOM 4121 O O . ASN A 1 511 ? 34.163 20.686 -15.133 1.00 91.38 511 ASN A O 1
ATOM 4125 N N . TYR A 1 512 ? 34.334 20.783 -17.371 1.00 90.62 512 TYR A N 1
ATOM 4126 C CA . TYR A 1 512 ? 35.696 20.293 -17.476 1.00 90.62 512 TYR A CA 1
ATOM 4127 C C . TYR A 1 512 ? 36.565 21.357 -18.132 1.00 90.62 512 TYR A C 1
ATOM 4129 O O . TYR A 1 512 ? 36.282 21.807 -19.240 1.00 90.62 512 TYR A O 1
ATOM 4137 N N . ILE A 1 513 ? 37.642 21.740 -17.454 1.00 90.38 513 ILE A N 1
ATOM 4138 C CA . ILE A 1 513 ? 38.600 22.718 -17.957 1.00 90.38 513 ILE A CA 1
ATOM 4139 C C . ILE A 1 513 ? 39.976 22.066 -17.945 1.00 90.38 513 ILE A C 1
ATOM 4141 O O . ILE A 1 513 ? 40.495 21.719 -16.886 1.00 90.38 513 ILE A O 1
ATOM 4145 N N . SER A 1 514 ? 40.583 21.952 -19.120 1.00 89.50 514 SER A N 1
ATOM 4146 C CA . SER A 1 514 ? 41.986 21.593 -19.278 1.00 89.50 514 SER A CA 1
ATOM 4147 C C . SER A 1 514 ? 42.771 22.820 -19.719 1.00 89.50 514 SER A C 1
ATOM 4149 O O . SER A 1 514 ? 42.403 23.504 -20.677 1.00 89.50 514 SER A O 1
ATOM 4151 N N . LYS A 1 515 ? 43.844 23.120 -18.989 1.00 87.38 515 LYS A N 1
ATOM 4152 C CA . LYS A 1 515 ? 44.780 24.197 -19.310 1.00 87.38 515 LYS A CA 1
ATOM 4153 C C . LYS A 1 515 ? 46.144 23.578 -19.543 1.00 87.38 515 LYS A C 1
ATOM 4155 O O . LYS A 1 515 ? 46.686 22.922 -18.658 1.00 87.38 515 LYS A O 1
ATOM 4160 N N . THR A 1 516 ? 46.699 23.810 -20.721 1.00 83.19 516 THR A N 1
ATOM 4161 C CA . THR A 1 516 ? 48.066 23.427 -21.056 1.00 83.19 516 THR A CA 1
ATOM 4162 C C . THR A 1 516 ? 48.846 24.694 -21.354 1.00 83.19 516 THR A C 1
ATOM 4164 O O . THR A 1 516 ? 48.520 25.435 -22.280 1.00 83.19 516 THR A O 1
ATOM 4167 N N . GLU A 1 517 ? 49.865 24.951 -20.544 1.00 80.94 517 GLU A N 1
ATOM 4168 C CA . GLU A 1 517 ? 50.785 26.070 -20.709 1.00 80.94 517 GLU A CA 1
ATOM 4169 C C . GLU A 1 517 ? 52.165 25.476 -20.985 1.00 80.94 517 GLU A C 1
ATOM 4171 O O . GLU A 1 517 ? 52.684 24.690 -20.194 1.00 80.94 517 GLU A O 1
ATOM 4176 N N . GLY A 1 518 ? 52.720 25.783 -22.154 1.00 75.81 518 GLY A N 1
ATOM 4177 C CA . GLY A 1 518 ? 54.008 25.264 -22.596 1.00 75.81 518 GLY A CA 1
ATOM 4178 C C . GLY A 1 518 ? 54.856 26.384 -23.172 1.00 75.81 518 GLY A C 1
ATOM 4179 O O . GLY A 1 518 ? 54.405 27.126 -24.044 1.00 75.81 518 GLY A O 1
ATOM 4180 N N . GLY A 1 519 ? 56.084 26.508 -22.677 1.00 69.88 519 GLY A N 1
ATOM 4181 C CA . GLY A 1 519 ? 57.099 27.399 -23.227 1.00 69.88 519 GLY A CA 1
ATOM 4182 C C . GLY A 1 519 ? 58.115 26.601 -24.036 1.00 69.88 519 GLY A C 1
ATOM 4183 O O . GLY A 1 519 ? 58.608 25.579 -23.567 1.00 69.88 519 GLY A O 1
ATOM 4184 N N . GLY A 1 520 ? 58.439 27.059 -25.239 1.00 67.69 520 GLY A N 1
ATOM 4185 C CA . GLY A 1 520 ? 59.500 26.484 -26.064 1.00 67.69 520 GLY A CA 1
ATOM 4186 C C . GLY A 1 520 ? 60.174 27.558 -26.909 1.00 67.69 520 GLY A C 1
ATOM 4187 O O . GLY A 1 520 ? 59.669 28.671 -27.016 1.00 67.69 520 GLY A O 1
ATOM 4188 N N . ALA A 1 521 ? 61.309 27.244 -27.523 1.00 62.00 521 ALA A N 1
ATOM 4189 C CA . ALA A 1 521 ? 61.951 28.120 -28.500 1.00 62.00 521 ALA A CA 1
ATOM 4190 C C . ALA A 1 521 ? 61.878 27.455 -29.876 1.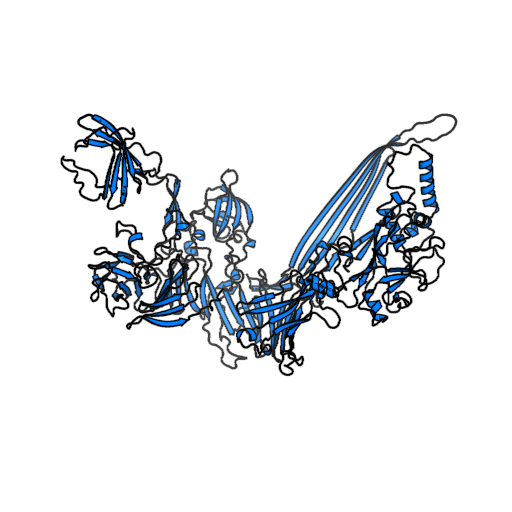00 62.00 521 ALA A C 1
ATOM 4192 O O . ALA A 1 521 ? 62.275 26.300 -30.024 1.00 62.00 521 ALA A O 1
ATOM 4193 N N . GLN A 1 522 ? 61.366 28.166 -30.881 1.00 57.66 522 GLN A N 1
ATOM 4194 C CA . GLN A 1 522 ? 61.519 27.732 -32.269 1.00 57.66 522 GLN A CA 1
ATOM 4195 C C . GLN A 1 522 ? 62.841 28.281 -32.796 1.00 57.66 522 GLN A C 1
ATOM 4197 O O . GLN A 1 522 ? 63.052 29.493 -32.812 1.00 57.66 522 GLN A O 1
ATOM 4202 N N . LEU A 1 523 ? 63.728 27.379 -33.211 1.00 55.03 523 LEU A N 1
ATOM 4203 C CA . LEU A 1 523 ? 64.948 27.725 -33.926 1.00 55.03 523 LEU A CA 1
ATOM 4204 C C . LEU A 1 523 ? 64.635 27.660 -35.416 1.00 55.03 523 LEU A C 1
ATOM 4206 O O . LEU A 1 523 ? 64.394 26.578 -35.947 1.00 55.03 523 LEU A O 1
ATOM 4210 N N . ASN A 1 524 ? 64.602 28.814 -36.076 1.00 53.84 524 ASN A N 1
ATOM 4211 C CA . ASN A 1 524 ? 64.512 28.856 -37.529 1.00 53.84 524 ASN A CA 1
ATOM 4212 C C . ASN A 1 524 ? 65.938 28.800 -38.090 1.00 53.84 524 ASN A C 1
ATOM 4214 O O . ASN A 1 524 ? 66.755 29.661 -37.763 1.00 53.84 524 ASN A O 1
ATOM 4218 N N . LEU A 1 525 ? 66.255 27.762 -38.864 1.00 48.97 525 LEU A N 1
ATOM 4219 C CA . LEU A 1 525 ? 67.602 27.497 -39.372 1.00 48.97 525 LEU A CA 1
ATOM 4220 C C . LEU A 1 525 ? 67.580 27.648 -40.894 1.00 48.97 525 LEU A C 1
ATOM 4222 O O . LEU A 1 525 ? 67.495 26.667 -41.624 1.00 48.97 525 LEU A O 1
ATOM 4226 N N . ASP A 1 526 ? 67.597 28.897 -41.357 1.00 43.00 526 ASP A N 1
ATOM 4227 C CA . ASP A 1 526 ? 67.669 29.208 -42.784 1.00 43.00 526 ASP A CA 1
ATOM 4228 C C . ASP A 1 526 ? 69.141 29.372 -43.182 1.00 43.00 526 ASP A C 1
ATOM 4230 O O . ASP A 1 526 ? 69.843 30.269 -42.705 1.00 43.00 526 ASP A O 1
ATOM 4234 N N . VAL A 1 527 ? 69.642 28.450 -44.007 1.00 47.81 527 VAL A N 1
ATOM 4235 C CA . VAL A 1 527 ? 71.048 28.412 -44.428 1.00 47.81 527 VAL A CA 1
ATOM 4236 C C . VAL A 1 527 ? 71.185 29.104 -45.782 1.00 47.81 527 VAL A C 1
ATOM 4238 O O . VAL A 1 527 ? 70.945 28.499 -46.823 1.00 47.81 527 VAL A O 1
ATOM 4241 N N . ALA A 1 528 ? 71.636 30.359 -45.772 1.00 46.03 528 ALA A N 1
ATOM 4242 C CA . ALA A 1 528 ? 72.124 31.055 -46.962 1.00 46.03 528 ALA A CA 1
ATOM 4243 C C . ALA A 1 528 ? 73.639 31.300 -46.835 1.00 46.03 528 ALA A C 1
ATOM 4245 O O . ALA A 1 528 ? 74.107 31.985 -45.925 1.00 46.03 528 ALA A O 1
ATOM 4246 N N . MET A 1 529 ? 74.423 30.700 -47.734 1.00 39.78 529 MET A N 1
ATOM 4247 C CA . MET A 1 529 ? 75.875 30.902 -47.820 1.00 39.78 529 MET A CA 1
ATOM 4248 C C . MET A 1 529 ? 76.216 32.174 -48.628 1.00 39.78 529 MET A C 1
ATOM 4250 O O . MET A 1 529 ? 75.527 32.435 -49.613 1.00 39.78 529 MET A O 1
ATOM 4254 N N . PRO A 1 530 ? 77.302 32.917 -48.310 1.00 48.97 530 PRO A N 1
ATOM 4255 C CA . PRO A 1 530 ? 78.257 32.692 -47.230 1.00 48.97 530 PRO A CA 1
ATOM 4256 C C . PRO A 1 530 ? 78.072 33.686 -46.060 1.00 48.97 530 PRO A C 1
ATOM 4258 O O . PRO A 1 530 ? 78.252 34.889 -46.215 1.00 48.97 530 PRO A O 1
ATOM 4261 N N . LEU A 1 531 ? 77.816 33.121 -44.872 1.00 49.28 531 LEU A N 1
ATOM 4262 C CA . LEU A 1 531 ? 78.060 33.668 -43.523 1.00 49.28 531 LEU A CA 1
ATOM 4263 C C . LEU A 1 531 ? 77.236 34.882 -43.049 1.00 49.28 531 LEU A C 1
ATOM 4265 O O . LEU A 1 531 ? 77.757 35.988 -43.023 1.00 49.28 531 LEU A O 1
ATOM 4269 N N . GLN A 1 532 ? 76.044 34.620 -42.488 1.00 44.72 532 GLN A N 1
ATOM 4270 C CA . GLN A 1 532 ? 75.652 34.958 -41.098 1.00 44.72 532 GLN A CA 1
ATOM 4271 C C . GLN A 1 532 ? 74.500 34.025 -40.656 1.00 44.72 532 GLN A C 1
ATOM 4273 O O . GLN A 1 532 ? 73.405 34.102 -41.205 1.00 44.72 532 GLN A O 1
ATOM 4278 N N . ILE A 1 533 ? 74.718 33.142 -39.669 1.00 47.97 533 ILE A N 1
ATOM 4279 C CA . ILE A 1 533 ? 73.622 32.382 -39.035 1.00 47.97 533 ILE A CA 1
ATOM 4280 C C . ILE A 1 533 ? 72.977 33.305 -38.003 1.00 47.97 533 ILE A C 1
ATOM 4282 O O . ILE A 1 533 ? 73.529 33.522 -36.923 1.00 47.97 533 ILE A O 1
ATOM 4286 N N . VAL A 1 534 ? 71.820 33.872 -38.334 1.00 48.28 534 VAL A N 1
ATOM 4287 C CA . VAL A 1 534 ? 71.030 34.634 -37.366 1.00 48.28 534 VAL A CA 1
ATOM 4288 C C . VAL A 1 534 ? 70.236 33.641 -36.519 1.00 48.28 534 VAL A C 1
ATOM 4290 O O . VAL A 1 534 ? 69.188 33.148 -36.929 1.00 48.28 534 VAL A O 1
ATOM 4293 N N . PHE A 1 535 ? 70.733 33.345 -35.316 1.00 48.78 535 PHE A N 1
ATOM 4294 C CA . PHE A 1 535 ? 69.969 32.629 -34.295 1.00 48.78 535 PHE A CA 1
ATOM 4295 C C . PHE A 1 535 ? 68.859 33.540 -33.757 1.00 48.78 535 PHE A C 1
ATOM 4297 O O . PHE A 1 535 ? 69.031 34.215 -32.746 1.00 48.78 535 PHE A O 1
ATOM 4304 N N . MET A 1 536 ? 67.697 33.560 -34.409 1.00 56.25 536 MET A N 1
ATOM 4305 C CA . MET A 1 536 ? 66.474 34.035 -33.761 1.00 56.25 536 MET A CA 1
ATOM 4306 C C . MET A 1 536 ? 65.763 32.845 -33.124 1.00 56.25 536 MET A C 1
ATOM 4308 O O . MET A 1 536 ? 64.833 32.277 -33.689 1.00 56.25 536 MET A O 1
ATOM 4312 N N . GLY A 1 537 ? 66.214 32.464 -31.928 1.00 57.12 537 GLY A N 1
ATOM 4313 C CA . GLY A 1 537 ? 65.396 31.659 -31.028 1.00 57.12 537 GLY A CA 1
ATOM 4314 C C . GLY A 1 537 ? 64.280 32.541 -30.487 1.00 57.12 537 GLY A C 1
ATOM 4315 O O . GLY A 1 537 ? 64.480 33.236 -29.495 1.00 57.12 537 GLY A O 1
ATOM 4316 N N . MET A 1 538 ? 63.125 32.569 -31.154 1.00 63.94 538 MET A N 1
ATOM 4317 C CA . MET A 1 538 ? 61.980 33.297 -30.613 1.00 63.94 538 MET A CA 1
ATOM 4318 C C . MET A 1 538 ? 61.334 32.448 -29.513 1.00 63.94 538 MET A C 1
ATOM 4320 O O . MET A 1 538 ? 60.921 31.313 -29.792 1.00 63.94 538 MET A O 1
ATOM 4324 N N . PRO A 1 539 ? 61.240 32.958 -28.270 1.00 65.31 539 PRO A N 1
ATOM 4325 C CA . PRO A 1 539 ? 60.472 32.286 -27.240 1.00 65.31 539 PRO A CA 1
ATOM 4326 C C . PRO A 1 539 ? 59.011 32.251 -27.682 1.00 65.31 539 PRO A C 1
ATOM 4328 O O . PRO A 1 539 ? 58.440 33.265 -28.082 1.00 65.31 539 PRO A O 1
ATOM 4331 N N . ARG A 1 540 ? 58.407 31.070 -27.618 1.00 69.69 540 ARG A N 1
ATOM 4332 C CA . ARG A 1 540 ? 56.981 30.867 -27.823 1.00 69.69 540 ARG A CA 1
ATOM 4333 C C . ARG A 1 540 ? 56.359 30.385 -26.535 1.00 69.69 540 ARG A C 1
ATOM 4335 O O . ARG A 1 540 ? 56.728 29.340 -26.002 1.00 69.69 540 ARG A O 1
ATOM 4342 N N . ILE A 1 541 ? 55.376 31.142 -26.081 1.00 75.81 541 ILE A N 1
ATOM 4343 C CA . ILE A 1 541 ? 54.474 30.742 -25.016 1.00 75.81 541 ILE A CA 1
ATOM 4344 C C . ILE A 1 541 ? 53.191 30.288 -25.698 1.00 75.81 541 ILE A C 1
ATOM 4346 O O . ILE A 1 541 ? 52.504 31.079 -26.344 1.00 75.81 541 ILE A O 1
ATOM 4350 N N . ASN A 1 542 ? 52.889 29.000 -25.583 1.00 78.94 542 ASN A N 1
ATOM 4351 C CA . ASN A 1 542 ? 51.651 28.428 -26.079 1.00 78.94 542 ASN A CA 1
ATOM 4352 C C . ASN A 1 542 ? 50.727 28.177 -24.891 1.00 78.94 542 ASN A C 1
ATOM 4354 O O . ASN A 1 542 ? 51.075 27.452 -23.955 1.00 78.94 542 ASN A O 1
ATOM 4358 N N . ARG A 1 543 ? 49.537 28.768 -24.951 1.00 80.06 543 ARG A N 1
ATOM 4359 C CA . ARG A 1 543 ? 48.467 28.565 -23.986 1.00 80.06 543 ARG A CA 1
ATOM 4360 C C . ARG A 1 543 ? 47.275 27.938 -24.687 1.00 80.06 543 ARG A C 1
ATOM 4362 O O . ARG A 1 543 ? 46.664 28.558 -25.556 1.00 80.06 543 ARG A O 1
ATOM 4369 N N . LEU A 1 544 ? 46.938 26.718 -24.292 1.00 82.00 544 LEU A N 1
ATOM 4370 C CA . LEU A 1 544 ? 45.765 26.006 -24.776 1.00 82.00 544 LEU A CA 1
ATOM 4371 C C . LEU A 1 544 ? 44.769 25.841 -23.631 1.00 82.00 544 LEU A C 1
ATOM 4373 O O . LEU A 1 544 ? 45.078 25.238 -22.605 1.00 82.00 544 LEU A O 1
ATOM 4377 N N . ILE A 1 545 ? 43.576 26.398 -23.813 1.00 83.12 545 ILE A N 1
ATOM 4378 C CA . ILE A 1 545 ? 42.452 26.252 -22.892 1.00 83.12 545 ILE A CA 1
ATOM 4379 C C . ILE A 1 545 ? 41.386 25.438 -23.616 1.00 83.12 545 ILE A C 1
ATOM 4381 O O . ILE A 1 545 ? 40.836 25.879 -24.624 1.00 83.12 545 ILE A O 1
ATOM 4385 N N . ALA A 1 546 ? 41.094 24.250 -23.104 1.00 85.81 546 ALA A N 1
ATOM 4386 C CA . ALA A 1 546 ? 39.973 23.439 -23.549 1.00 85.81 546 ALA A CA 1
ATOM 4387 C C . ALA A 1 546 ? 38.907 23.430 -22.449 1.00 85.81 546 ALA A C 1
ATOM 4389 O O . ALA A 1 546 ? 39.170 22.968 -21.341 1.00 85.81 546 ALA A O 1
ATOM 4390 N N . GLU A 1 547 ? 37.719 23.953 -22.744 1.00 87.62 547 GLU A N 1
ATOM 4391 C CA . GLU A 1 547 ? 36.585 23.974 -21.815 1.00 87.62 547 GLU A CA 1
ATOM 4392 C C . GLU A 1 547 ? 35.408 23.183 -22.393 1.00 87.62 547 GLU A C 1
ATOM 4394 O O . GLU A 1 547 ? 34.974 23.409 -23.521 1.00 87.62 547 GLU A O 1
ATOM 4399 N N . PHE A 1 548 ? 34.860 22.268 -21.605 1.00 89.62 548 PHE A N 1
ATOM 4400 C CA . PHE A 1 548 ? 33.670 21.505 -21.943 1.00 89.62 548 PHE A CA 1
ATOM 4401 C C . PHE A 1 548 ? 32.628 21.683 -20.845 1.00 89.62 548 PHE A C 1
ATOM 4403 O O . PHE A 1 548 ? 32.852 21.301 -19.699 1.00 89.62 548 PHE A O 1
ATOM 4410 N N . ARG A 1 549 ? 31.475 22.244 -21.206 1.00 91.06 549 ARG A N 1
ATOM 4411 C CA . ARG A 1 549 ? 30.318 22.381 -20.321 1.00 91.06 549 ARG A CA 1
ATOM 4412 C C . ARG A 1 549 ? 29.193 21.512 -20.853 1.00 91.06 549 ARG A C 1
ATOM 4414 O O . ARG A 1 549 ? 28.800 21.667 -22.007 1.00 91.06 549 ARG A O 1
ATOM 4421 N N . SER A 1 550 ? 28.636 20.651 -20.014 1.00 92.19 550 SER A N 1
ATOM 4422 C CA . SER A 1 550 ? 27.466 19.847 -20.360 1.00 92.19 550 SER A CA 1
ATOM 4423 C C . SER A 1 550 ? 26.369 20.023 -19.331 1.00 92.19 550 SER A C 1
ATOM 4425 O O . SER A 1 550 ? 26.634 19.936 -18.135 1.00 92.19 550 SER A O 1
ATOM 4427 N N . ILE A 1 551 ? 25.139 20.202 -19.799 1.00 93.38 551 ILE A N 1
ATOM 4428 C CA . ILE A 1 551 ? 23.943 20.115 -18.968 1.00 93.38 551 ILE A CA 1
ATOM 4429 C C . ILE A 1 551 ? 23.017 19.033 -19.515 1.00 93.38 551 ILE A C 1
ATOM 4431 O O . ILE A 1 551 ? 22.692 19.016 -20.704 1.00 93.38 551 ILE A O 1
ATOM 4435 N N . THR A 1 552 ? 22.587 18.128 -18.647 1.00 91.75 552 THR A N 1
ATOM 4436 C CA . THR A 1 552 ? 21.591 17.114 -18.978 1.00 91.75 552 THR A CA 1
ATOM 4437 C C . THR A 1 552 ? 20.414 17.207 -18.021 1.00 91.75 552 THR A C 1
ATOM 4439 O O . THR A 1 552 ? 20.583 17.419 -16.822 1.00 91.75 552 THR A O 1
ATOM 4442 N N . LEU A 1 553 ? 19.204 17.096 -18.566 1.00 93.12 553 LEU A N 1
ATOM 4443 C CA . LEU A 1 553 ? 17.969 17.038 -17.789 1.00 93.12 553 LEU A CA 1
ATOM 4444 C C . LEU A 1 553 ? 17.335 15.671 -18.013 1.00 93.12 553 LEU A C 1
ATOM 4446 O O . LEU A 1 553 ? 16.900 15.381 -19.123 1.00 93.12 553 LEU A O 1
ATOM 4450 N N . THR A 1 554 ? 17.238 14.864 -16.964 1.00 92.50 554 THR A N 1
ATOM 4451 C CA . THR A 1 554 ? 16.517 13.590 -16.992 1.00 92.50 554 THR A CA 1
ATOM 4452 C C . THR A 1 554 ? 15.209 13.740 -16.230 1.00 92.50 554 THR A C 1
ATOM 4454 O O . THR A 1 554 ? 15.213 14.062 -15.044 1.00 92.50 554 THR A O 1
ATOM 4457 N N . LYS A 1 555 ? 14.085 13.517 -16.911 1.00 94.31 555 LYS A N 1
ATOM 4458 C CA . LYS A 1 555 ? 12.742 13.510 -16.328 1.00 94.31 555 LYS A CA 1
ATOM 4459 C C . LYS A 1 555 ? 12.203 12.083 -16.301 1.00 94.31 555 LYS A C 1
ATOM 4461 O O . LYS A 1 555 ? 11.917 11.516 -17.354 1.00 94.31 555 LYS A O 1
ATOM 4466 N N . LEU A 1 556 ? 12.024 11.534 -15.108 1.00 93.81 556 LEU A N 1
ATOM 4467 C CA . LEU A 1 556 ? 11.365 10.255 -14.881 1.00 93.81 556 LEU A CA 1
ATOM 4468 C C . LEU A 1 556 ? 9.889 10.504 -14.550 1.00 93.81 556 LEU A C 1
ATOM 4470 O O . LEU A 1 556 ? 9.559 11.307 -13.675 1.00 93.81 556 LEU A O 1
ATOM 4474 N N . ILE A 1 557 ? 8.994 9.854 -15.290 1.00 93.62 557 ILE A N 1
ATOM 4475 C CA . ILE A 1 557 ? 7.544 9.947 -15.113 1.00 93.62 557 ILE A CA 1
ATOM 4476 C C . ILE A 1 557 ? 7.034 8.561 -14.746 1.00 93.62 557 ILE A C 1
ATOM 4478 O O . ILE A 1 557 ? 7.052 7.673 -15.591 1.00 93.62 557 ILE A O 1
ATOM 4482 N N . SER A 1 558 ? 6.528 8.386 -13.530 1.00 93.31 558 SER A N 1
ATOM 4483 C CA . SER A 1 558 ? 5.911 7.129 -13.094 1.00 93.31 558 SER A CA 1
ATOM 4484 C C . SER A 1 558 ? 4.396 7.295 -13.034 1.00 93.31 558 SER A C 1
ATOM 4486 O O . SER A 1 558 ? 3.896 8.145 -12.295 1.00 93.31 558 SER A O 1
ATOM 4488 N N . ARG A 1 559 ? 3.662 6.510 -13.832 1.00 92.12 559 ARG A N 1
ATOM 4489 C CA . ARG A 1 559 ? 2.192 6.548 -13.924 1.00 92.12 559 ARG A CA 1
ATOM 4490 C C . ARG A 1 559 ? 1.551 5.315 -13.298 1.00 92.12 559 ARG A C 1
ATOM 4492 O O . ARG A 1 559 ? 1.905 4.184 -13.623 1.00 92.12 559 ARG A O 1
ATOM 4499 N N . VAL A 1 560 ? 0.536 5.531 -12.473 1.00 92.31 560 VAL A N 1
ATOM 4500 C CA . VAL A 1 560 ? -0.293 4.461 -11.910 1.00 92.31 560 VAL A CA 1
ATOM 4501 C C . VAL A 1 560 ? -1.550 4.288 -12.760 1.00 92.31 560 VAL A C 1
ATOM 4503 O O . VAL A 1 560 ? -2.212 5.266 -13.106 1.00 92.31 560 VAL A O 1
ATOM 4506 N N . GLY A 1 561 ? -1.897 3.043 -13.091 1.00 90.75 561 GLY A N 1
ATOM 4507 C CA . GLY A 1 561 ? -3.178 2.723 -13.726 1.00 90.75 561 GLY A CA 1
ATOM 4508 C C . GLY A 1 561 ? -4.345 2.888 -12.752 1.00 90.75 561 GLY A C 1
ATOM 4509 O O . GLY A 1 561 ? -4.401 2.168 -11.753 1.00 90.75 561 GLY A O 1
ATOM 4510 N N . ILE A 1 562 ? -5.262 3.814 -13.055 1.00 91.25 562 ILE A N 1
ATOM 4511 C CA . ILE A 1 562 ? -6.482 4.091 -12.279 1.00 91.25 562 ILE A CA 1
ATOM 4512 C C . ILE A 1 562 ? -7.623 3.223 -12.821 1.00 91.25 562 ILE A C 1
ATOM 4514 O O . ILE A 1 562 ? -7.880 3.228 -14.026 1.00 91.25 562 ILE A O 1
ATOM 4518 N N . LEU A 1 563 ? -8.297 2.472 -11.945 1.00 91.50 563 LEU A N 1
ATOM 4519 C CA . LEU A 1 563 ? -9.444 1.639 -12.316 1.00 91.50 563 LEU A CA 1
ATOM 4520 C C . LEU A 1 563 ? -10.660 2.525 -12.621 1.00 91.50 563 LEU A C 1
ATOM 4522 O O . LEU A 1 563 ? -11.162 3.216 -11.736 1.00 91.50 563 LEU A O 1
ATOM 4526 N N . SER A 1 564 ? -11.127 2.486 -13.866 1.00 91.12 564 SER A N 1
ATOM 4527 C CA . SER A 1 564 ? -12.240 3.304 -14.355 1.00 91.12 564 SER A CA 1
ATOM 4528 C C . SER A 1 564 ? -13.578 2.582 -14.189 1.00 91.12 564 SER A C 1
ATOM 4530 O O . SER A 1 564 ? -14.513 3.138 -13.609 1.00 91.12 564 SER A O 1
ATOM 4532 N N . SER A 1 565 ? -13.651 1.318 -14.619 1.00 92.81 565 SER A N 1
ATOM 4533 C CA . SER A 1 565 ? -14.840 0.483 -14.444 1.00 92.81 565 SER A CA 1
ATOM 4534 C C . SER A 1 565 ? -14.515 -0.992 -14.234 1.00 92.81 565 SER A C 1
ATOM 4536 O O . SER A 1 565 ? -13.485 -1.496 -14.688 1.00 92.81 565 SER A O 1
ATOM 4538 N N . THR A 1 566 ? -15.431 -1.686 -13.565 1.00 92.81 566 THR A N 1
ATOM 4539 C CA . THR A 1 566 ? -15.465 -3.144 -13.459 1.00 92.81 566 THR A CA 1
ATOM 4540 C C . THR A 1 566 ? -16.815 -3.631 -13.957 1.00 92.81 566 THR A C 1
ATOM 4542 O O . THR A 1 566 ? -17.860 -3.212 -13.463 1.00 92.81 566 THR A O 1
ATOM 4545 N N . ARG A 1 567 ? -16.793 -4.528 -14.935 1.00 92.31 567 ARG A N 1
ATOM 4546 C CA . ARG A 1 567 ? -17.973 -5.141 -15.536 1.00 92.31 567 ARG A CA 1
ATOM 4547 C C . ARG A 1 567 ? -18.026 -6.597 -15.120 1.00 92.31 567 ARG A C 1
ATOM 4549 O O . ARG A 1 567 ? -17.074 -7.336 -15.347 1.00 92.31 567 ARG A O 1
ATOM 4556 N N . THR A 1 568 ? -19.123 -7.005 -14.504 1.00 91.12 568 THR A N 1
ATOM 4557 C CA . THR A 1 568 ? -19.366 -8.399 -14.137 1.00 91.12 568 THR A CA 1
ATOM 4558 C C . THR A 1 568 ? -20.475 -8.961 -15.011 1.00 91.12 568 THR A C 1
ATOM 4560 O O . THR A 1 568 ? -21.498 -8.324 -15.239 1.00 91.12 568 THR A O 1
ATOM 4563 N N . TYR A 1 569 ? -20.254 -10.156 -15.529 1.00 89.31 569 TYR A N 1
ATOM 4564 C CA . TYR A 1 569 ? -21.189 -10.931 -16.320 1.00 89.31 569 TYR A CA 1
ATOM 4565 C C . TYR A 1 569 ? -21.432 -12.245 -15.593 1.00 89.31 569 TYR A C 1
ATOM 4567 O O . TYR A 1 569 ? -20.475 -12.924 -15.224 1.00 89.31 569 TYR A O 1
ATOM 4575 N N . LYS A 1 570 ? -22.692 -12.624 -15.397 1.00 86.81 570 LYS A N 1
ATOM 4576 C CA . LYS A 1 570 ? -23.076 -13.886 -14.762 1.00 86.81 570 LYS A CA 1
ATOM 4577 C C . LYS A 1 570 ? -24.322 -14.441 -15.436 1.00 86.81 570 LYS A C 1
ATOM 4579 O O . LYS A 1 570 ? -25.383 -13.830 -15.357 1.00 86.81 570 LYS A O 1
ATOM 4584 N N . LEU A 1 571 ? -24.204 -15.610 -16.070 1.00 82.25 571 LEU A N 1
ATOM 4585 C CA . LEU A 1 571 ? -25.329 -16.358 -16.658 1.00 82.25 571 LEU A CA 1
ATOM 4586 C C . LEU A 1 571 ? -26.254 -15.512 -17.566 1.00 82.25 571 LEU A C 1
ATOM 4588 O O . LEU A 1 571 ? -27.469 -15.688 -17.551 1.00 82.25 571 LEU A O 1
ATOM 4592 N N . GLY A 1 572 ? -25.695 -14.580 -18.345 1.00 77.81 572 GLY A N 1
ATOM 4593 C CA . GLY A 1 572 ? -26.469 -13.700 -19.235 1.00 77.81 572 GLY A CA 1
ATOM 4594 C C . GLY A 1 572 ? -26.861 -12.346 -18.641 1.00 77.81 572 GLY A C 1
ATOM 4595 O O . GLY A 1 572 ? -27.307 -11.482 -19.389 1.00 77.81 572 GLY A O 1
ATOM 4596 N N . SER A 1 573 ? -26.674 -12.136 -17.335 1.00 82.88 573 SER A N 1
ATOM 4597 C CA . SER A 1 573 ? -26.839 -10.831 -16.687 1.00 82.88 573 SER A CA 1
ATOM 4598 C C . SER A 1 573 ? -25.518 -10.074 -16.674 1.00 82.88 573 SER A C 1
ATOM 4600 O O . SER A 1 573 ? -24.474 -10.659 -16.389 1.00 82.88 573 SER A O 1
ATOM 4602 N N . GLU A 1 574 ? -25.569 -8.771 -16.923 1.00 85.88 574 GLU A N 1
ATOM 4603 C CA . GLU A 1 574 ? -24.418 -7.870 -16.908 1.00 85.88 574 GLU A CA 1
ATOM 4604 C C . GLU A 1 574 ? -24.650 -6.771 -15.867 1.00 85.88 574 GLU A C 1
ATOM 4606 O O . GLU A 1 574 ? -25.752 -6.238 -15.775 1.00 85.88 574 GLU A O 1
ATOM 4611 N N . ALA A 1 575 ? -23.630 -6.455 -15.073 1.00 88.19 575 ALA A N 1
ATOM 4612 C CA . ALA A 1 575 ? -23.645 -5.349 -14.126 1.00 88.19 575 ALA A CA 1
ATOM 4613 C C . ALA A 1 575 ? -22.325 -4.583 -14.212 1.00 88.19 575 ALA A C 1
ATOM 4615 O O . ALA A 1 575 ? -21.243 -5.171 -14.084 1.00 88.19 575 ALA A O 1
ATOM 4616 N N . GLU A 1 576 ? -22.407 -3.270 -14.417 1.00 91.12 576 GLU A N 1
ATOM 4617 C CA . GLU A 1 576 ? -21.249 -2.394 -14.529 1.00 91.12 576 GLU A CA 1
ATOM 4618 C C . GLU A 1 576 ? -21.132 -1.470 -13.310 1.00 91.12 576 GLU A C 1
ATOM 4620 O O . GLU A 1 576 ? -22.091 -0.841 -12.861 1.00 91.12 576 GLU A O 1
ATOM 4625 N N . VAL A 1 577 ? -19.916 -1.376 -12.774 1.00 93.12 577 VAL A N 1
ATOM 4626 C CA . VAL A 1 577 ? -19.535 -0.427 -11.727 1.00 93.12 577 VAL A CA 1
ATOM 4627 C C . VAL A 1 577 ? -18.543 0.562 -12.326 1.00 93.12 577 VAL A C 1
ATOM 4629 O O . VAL A 1 577 ? -17.489 0.153 -12.807 1.00 93.12 577 VAL A O 1
ATOM 4632 N N . VAL A 1 578 ? -18.858 1.859 -12.302 1.00 94.38 578 VAL A N 1
ATOM 4633 C CA . VAL A 1 578 ? -18.034 2.928 -12.895 1.00 94.38 578 VAL A CA 1
ATOM 4634 C C . VAL A 1 578 ? -17.677 3.976 -11.845 1.00 94.38 578 VAL A C 1
ATOM 4636 O O . VAL A 1 578 ? -18.552 4.538 -11.189 1.00 94.38 578 VAL A O 1
ATOM 4639 N N . ASN A 1 579 ? -16.392 4.300 -11.727 1.00 94.31 579 ASN A N 1
ATOM 4640 C CA . ASN A 1 579 ? -15.899 5.362 -10.852 1.00 94.31 579 ASN A CA 1
ATOM 4641 C C . ASN A 1 579 ? -15.931 6.709 -11.594 1.00 94.31 579 ASN A C 1
ATOM 4643 O O . ASN A 1 579 ? -15.186 6.912 -12.552 1.00 94.31 579 ASN A O 1
ATOM 4647 N N . LEU A 1 580 ? -16.777 7.649 -11.160 1.00 91.38 580 LEU A N 1
ATOM 4648 C CA . LEU A 1 580 ? -17.011 8.908 -11.884 1.00 91.38 580 LEU A CA 1
ATOM 4649 C C . LEU A 1 580 ? -16.161 10.078 -11.394 1.00 91.38 580 LEU A C 1
ATOM 4651 O O . LEU A 1 580 ? -15.716 10.899 -12.201 1.00 91.38 580 LEU A O 1
ATOM 4655 N N . ALA A 1 581 ? -15.982 10.188 -10.079 1.00 91.75 581 ALA A N 1
ATOM 4656 C CA . ALA A 1 581 ? -15.257 11.289 -9.462 1.00 91.75 581 ALA A CA 1
ATOM 4657 C C . ALA A 1 581 ? -14.466 10.821 -8.245 1.00 91.75 581 ALA A C 1
ATOM 4659 O O . ALA A 1 581 ? -14.915 9.948 -7.502 1.00 91.75 581 ALA A O 1
ATOM 4660 N N . TYR A 1 582 ? -13.312 11.445 -8.037 1.00 91.88 582 TYR A N 1
ATOM 4661 C CA . TYR A 1 582 ? -12.343 11.068 -7.017 1.00 91.88 582 TYR A CA 1
ATOM 4662 C C . TYR A 1 582 ? -12.074 12.219 -6.048 1.00 91.88 582 TYR A C 1
ATOM 4664 O O . TYR A 1 582 ? -12.274 13.396 -6.365 1.00 91.88 582 TYR A O 1
ATOM 4672 N N . ASP A 1 583 ? -11.569 11.882 -4.870 1.00 89.44 583 ASP A N 1
ATOM 4673 C CA . ASP A 1 583 ? -11.011 12.859 -3.949 1.00 89.44 583 ASP A CA 1
ATOM 4674 C C . ASP A 1 583 ? -9.653 13.367 -4.479 1.00 89.44 583 ASP A C 1
ATOM 4676 O O . ASP A 1 583 ? -8.777 12.556 -4.795 1.00 89.44 583 ASP A O 1
ATOM 4680 N N . PRO A 1 584 ? -9.423 14.690 -4.574 1.00 87.69 584 PRO A N 1
ATOM 4681 C CA . PRO A 1 584 ? -8.187 15.253 -5.116 1.00 87.69 584 PRO A CA 1
ATOM 4682 C C . PRO A 1 584 ? -6.932 14.929 -4.305 1.00 87.69 584 PRO A C 1
ATOM 4684 O O . PRO A 1 584 ? -5.833 15.095 -4.835 1.00 87.69 584 PRO A O 1
ATOM 4687 N N . THR A 1 585 ? -7.073 14.547 -3.032 1.00 83.44 585 THR A N 1
ATOM 4688 C CA . THR A 1 585 ? -5.930 14.309 -2.142 1.00 83.44 585 THR A CA 1
ATOM 4689 C C . THR A 1 585 ? -5.636 12.826 -1.944 1.00 83.44 585 THR A C 1
ATOM 4691 O O . THR A 1 585 ? -4.482 12.421 -2.050 1.00 83.44 585 THR A O 1
ATOM 4694 N N . THR A 1 586 ? -6.659 12.007 -1.698 1.00 85.25 586 THR A N 1
ATOM 4695 C CA . THR A 1 586 ? -6.510 10.564 -1.449 1.00 85.25 586 THR A CA 1
ATOM 4696 C C . THR A 1 586 ? -6.601 9.721 -2.716 1.00 85.25 586 THR A C 1
ATOM 4698 O O . THR A 1 586 ? -6.116 8.593 -2.730 1.00 85.25 586 THR A O 1
ATOM 4701 N N . GLY A 1 587 ? -7.238 10.233 -3.774 1.00 86.00 587 GLY A N 1
ATOM 4702 C CA . GLY A 1 587 ? -7.558 9.456 -4.969 1.00 86.00 587 GLY A CA 1
ATOM 4703 C C . GLY A 1 587 ? -8.636 8.389 -4.758 1.00 86.00 587 GLY A C 1
ATOM 4704 O O . GLY A 1 587 ? -8.835 7.564 -5.646 1.00 86.00 587 GLY A O 1
ATOM 4705 N N . GLN A 1 588 ? -9.346 8.392 -3.623 1.00 88.38 588 GLN A N 1
ATOM 4706 C CA . GLN A 1 588 ? -10.480 7.493 -3.398 1.00 88.38 588 GLN A CA 1
ATOM 4707 C C . GLN A 1 588 ? -11.680 7.896 -4.270 1.00 88.38 588 GLN A C 1
ATOM 4709 O O . GLN A 1 588 ? -11.940 9.094 -4.420 1.00 88.38 588 GLN A O 1
ATOM 4714 N N . PRO A 1 589 ? -12.423 6.936 -4.853 1.00 91.12 589 PRO A N 1
ATOM 4715 C CA . PRO A 1 589 ? -13.633 7.241 -5.602 1.00 91.12 589 PRO A CA 1
ATOM 4716 C C . PRO A 1 589 ? -14.734 7.717 -4.646 1.00 91.12 589 PRO A C 1
ATOM 4718 O O . PRO A 1 589 ? -15.071 7.045 -3.675 1.00 91.12 589 PRO A O 1
ATOM 4721 N N . ILE A 1 590 ? -15.292 8.889 -4.934 1.00 91.25 590 ILE A N 1
ATOM 4722 C CA . ILE A 1 590 ? -16.352 9.530 -4.145 1.00 91.25 590 ILE A CA 1
ATOM 4723 C C . ILE A 1 590 ? -17.713 9.194 -4.725 1.00 91.25 590 ILE A C 1
ATOM 4725 O O . ILE A 1 590 ? -18.617 8.828 -3.983 1.00 91.25 590 ILE A O 1
ATOM 4729 N N . VAL A 1 591 ? -17.850 9.330 -6.047 1.00 92.06 591 VAL A N 1
ATOM 4730 C CA . VAL A 1 591 ? -19.086 9.032 -6.773 1.00 92.06 591 VAL A CA 1
ATOM 4731 C C . VAL A 1 591 ? -18.859 7.783 -7.608 1.00 92.06 591 VAL A C 1
ATOM 4733 O O . VAL A 1 591 ? -18.062 7.794 -8.551 1.00 92.06 591 VAL A O 1
ATOM 4736 N N . VAL A 1 592 ? -19.583 6.724 -7.266 1.00 93.44 592 VAL A N 1
ATOM 4737 C CA . VAL A 1 592 ? -19.561 5.441 -7.967 1.00 93.44 592 VAL A CA 1
ATOM 4738 C C . VAL A 1 592 ? -20.941 5.192 -8.557 1.00 93.44 592 VAL A C 1
ATOM 4740 O O . VAL A 1 592 ? -21.941 5.244 -7.847 1.00 93.44 592 VAL A O 1
ATOM 4743 N N . GLN A 1 593 ? -20.994 4.932 -9.856 1.00 93.00 593 GLN A N 1
ATOM 4744 C CA . GLN A 1 593 ? -22.191 4.481 -10.553 1.00 93.00 593 GLN A CA 1
ATOM 4745 C C . GLN A 1 593 ? -22.232 2.954 -10.531 1.00 93.00 593 GLN A C 1
ATOM 4747 O O . GLN A 1 593 ? -21.215 2.309 -10.776 1.00 93.00 593 GLN A O 1
ATOM 4752 N N . GLN A 1 594 ? -23.401 2.390 -10.266 1.00 91.69 594 GLN A N 1
ATOM 4753 C CA . GLN A 1 594 ? -23.653 0.955 -10.267 1.00 91.69 594 GLN A CA 1
ATOM 4754 C C . GLN A 1 594 ? -24.991 0.675 -10.952 1.00 91.69 594 GLN A C 1
ATOM 4756 O O . GLN A 1 594 ? -25.919 1.485 -10.871 1.00 91.69 594 GLN A O 1
ATOM 4761 N N . ASP A 1 595 ? -25.088 -0.467 -11.620 1.00 87.62 595 ASP A N 1
ATOM 4762 C CA . ASP A 1 595 ? -26.347 -0.959 -12.177 1.00 87.62 595 ASP A CA 1
ATOM 4763 C C . ASP A 1 595 ? -27.074 -1.845 -11.155 1.00 87.62 595 ASP A C 1
ATOM 4765 O O . ASP A 1 595 ? -26.446 -2.623 -10.436 1.00 87.62 595 ASP A O 1
ATOM 4769 N N . ASN A 1 596 ? -28.402 -1.732 -11.079 1.00 78.62 596 ASN A N 1
ATOM 4770 C CA . ASN A 1 596 ? -29.235 -2.648 -10.292 1.00 78.62 596 ASN A CA 1
ATOM 4771 C C . ASN A 1 596 ? -29.744 -3.838 -11.123 1.00 78.62 596 ASN A C 1
ATOM 4773 O O . ASN A 1 596 ? -29.512 -3.922 -12.328 1.00 78.62 596 ASN A O 1
ATOM 4777 N N . GLU A 1 597 ? -30.528 -4.725 -10.499 1.00 78.38 597 GLU A N 1
ATOM 4778 C CA . GLU A 1 597 ? -31.106 -5.917 -11.139 1.00 78.38 597 GLU A CA 1
ATOM 4779 C C . GLU A 1 597 ? -32.068 -5.601 -12.304 1.00 78.38 597 GLU A C 1
ATOM 4781 O O . GLU A 1 597 ? -32.463 -6.499 -13.046 1.00 78.38 597 GLU A O 1
ATOM 4786 N N . PHE A 1 598 ? -32.455 -4.332 -12.476 1.00 77.06 598 PHE A N 1
ATOM 4787 C CA . PHE A 1 598 ? -33.364 -3.853 -13.520 1.00 77.06 598 PHE A CA 1
ATOM 4788 C C . PHE A 1 598 ? -32.655 -3.065 -14.636 1.00 77.06 598 PHE A C 1
ATOM 4790 O O . PHE A 1 598 ? -33.332 -2.414 -15.434 1.00 77.06 598 PHE A O 1
ATOM 4797 N N . ASN A 1 599 ? -31.318 -3.094 -14.706 1.00 77.12 599 ASN A N 1
ATOM 4798 C CA . ASN A 1 599 ? -30.505 -2.301 -15.643 1.00 77.12 599 ASN A CA 1
ATOM 4799 C C . ASN A 1 599 ? -30.727 -0.781 -15.523 1.00 77.12 599 ASN A C 1
ATOM 4801 O O . ASN A 1 599 ? -30.554 -0.027 -16.485 1.00 77.12 599 ASN A O 1
ATOM 4805 N N . THR A 1 600 ? -31.134 -0.314 -14.342 1.00 81.94 600 THR A N 1
ATOM 4806 C CA . THR A 1 600 ? -31.209 1.115 -14.025 1.00 81.94 600 THR A CA 1
ATOM 4807 C C . THR A 1 600 ? -30.012 1.516 -13.175 1.00 81.94 600 THR A C 1
ATOM 4809 O O . THR A 1 600 ? -29.552 0.761 -12.318 1.00 81.94 600 THR A O 1
ATOM 4812 N N . LYS A 1 601 ? -29.500 2.718 -13.432 1.00 86.38 601 LYS A N 1
ATOM 4813 C CA . LYS A 1 601 ? -28.284 3.231 -12.802 1.00 86.38 601 LYS A CA 1
ATOM 4814 C C . LYS A 1 601 ? -28.612 3.878 -11.467 1.00 86.38 601 LYS A C 1
ATOM 4816 O O . LYS A 1 601 ? -29.527 4.697 -11.385 1.00 86.38 601 LYS A O 1
ATOM 4821 N N . TYR A 1 602 ? -27.831 3.557 -10.447 1.00 89.38 602 TYR A N 1
ATOM 4822 C CA . TYR A 1 602 ? -27.788 4.299 -9.198 1.00 89.38 602 TYR A CA 1
ATOM 4823 C C . TYR A 1 602 ? -26.360 4.751 -8.891 1.00 89.38 602 TYR A C 1
ATOM 4825 O O . TYR A 1 602 ? -25.375 4.216 -9.394 1.00 89.38 602 TYR A O 1
ATOM 4833 N N . TYR A 1 603 ? -26.262 5.797 -8.088 1.00 91.31 603 TYR A N 1
ATOM 4834 C CA . TYR A 1 603 ? -25.046 6.517 -7.769 1.00 91.31 603 TYR A CA 1
ATOM 4835 C C . TYR A 1 603 ? -24.878 6.537 -6.260 1.00 91.31 603 TYR A C 1
ATOM 4837 O O . TYR A 1 603 ? -25.713 7.092 -5.540 1.00 91.31 603 TYR A O 1
ATOM 4845 N N . THR A 1 604 ? -23.777 5.960 -5.802 1.00 91.75 604 THR A N 1
ATOM 4846 C CA . THR A 1 604 ? -23.348 5.991 -4.408 1.00 91.75 604 THR A CA 1
ATOM 4847 C C . THR A 1 604 ? -22.328 7.110 -4.249 1.00 91.75 604 THR A C 1
ATOM 4849 O O . THR A 1 604 ? -21.307 7.125 -4.936 1.00 91.75 604 THR A O 1
ATOM 4852 N N . THR A 1 605 ? -22.616 8.057 -3.359 1.00 91.25 605 THR A N 1
ATOM 4853 C CA . THR A 1 605 ? -21.734 9.172 -3.006 1.00 91.25 605 THR A CA 1
ATOM 4854 C C . THR A 1 605 ? -21.282 9.020 -1.565 1.00 91.25 605 THR A C 1
ATOM 4856 O O . THR A 1 605 ? -22.095 9.114 -0.646 1.00 91.25 605 THR A O 1
ATOM 4859 N N . ASN A 1 606 ? -19.983 8.826 -1.370 1.00 91.94 606 ASN A N 1
ATOM 4860 C CA . ASN A 1 606 ? -19.371 8.712 -0.055 1.00 91.94 606 ASN A CA 1
ATOM 4861 C C . ASN A 1 606 ? -18.606 10.002 0.285 1.00 91.94 606 ASN A C 1
ATOM 4863 O O . ASN A 1 606 ? -17.641 10.331 -0.399 1.00 91.94 606 ASN A O 1
ATOM 4867 N N . LEU A 1 607 ? -19.033 10.736 1.319 1.00 90.12 607 LEU A N 1
ATOM 4868 C CA . LEU A 1 607 ? -18.388 11.979 1.753 1.00 90.12 607 LEU A CA 1
ATOM 4869 C C . LEU A 1 607 ? -17.253 11.693 2.754 1.00 90.12 607 LEU A C 1
ATOM 4871 O O . LEU A 1 607 ? -17.532 11.235 3.868 1.00 90.12 607 LEU A O 1
ATOM 4875 N N . PRO A 1 608 ? -15.988 12.010 2.417 1.00 91.00 608 PRO A N 1
ATOM 4876 C CA . PRO A 1 608 ? -14.864 11.802 3.322 1.00 91.00 608 PRO A CA 1
ATOM 4877 C C . PRO A 1 608 ? -14.944 12.671 4.580 1.00 91.00 608 PRO A C 1
ATOM 4879 O O . PRO A 1 608 ? -15.273 13.857 4.529 1.00 91.00 608 PRO A O 1
ATOM 4882 N N . THR A 1 609 ? -14.542 12.114 5.719 1.00 88.75 609 THR A N 1
ATOM 4883 C CA . THR A 1 609 ? -14.583 12.798 7.018 1.00 88.75 609 THR A CA 1
ATOM 4884 C C . THR A 1 609 ? -13.715 14.056 7.064 1.00 88.75 609 THR A C 1
ATOM 4886 O O . THR A 1 609 ? -14.099 15.067 7.657 1.00 88.75 609 THR A O 1
ATOM 4889 N N . HIS A 1 610 ? -12.558 14.032 6.401 1.00 87.31 610 HIS A N 1
ATOM 4890 C CA . HIS A 1 610 ? -11.614 15.151 6.396 1.00 87.31 610 HIS A CA 1
ATOM 4891 C C . HIS A 1 610 ? -12.126 16.391 5.633 1.00 87.31 610 HIS A C 1
ATOM 4893 O O . HIS A 1 610 ? -11.545 17.467 5.754 1.00 87.31 610 HIS A O 1
ATOM 4899 N N . TRP A 1 611 ? -13.225 16.270 4.875 1.00 87.38 611 TRP A N 1
ATOM 4900 C CA . TRP A 1 611 ? -13.903 17.412 4.252 1.00 87.38 611 TRP A CA 1
ATOM 4901 C C . TRP A 1 611 ? -14.738 18.221 5.252 1.00 87.38 611 TRP A C 1
ATOM 4903 O O . TRP A 1 611 ? -14.925 19.422 5.056 1.00 87.38 611 TRP A O 1
ATOM 4913 N N . ALA A 1 612 ? -15.240 17.573 6.309 1.00 86.88 612 ALA A N 1
ATOM 4914 C CA . ALA A 1 612 ? -15.957 18.224 7.406 1.00 86.88 612 ALA A CA 1
ATOM 4915 C C . ALA A 1 612 ? -15.004 18.653 8.534 1.00 86.88 612 ALA A C 1
ATOM 4917 O O . ALA A 1 612 ? -15.157 19.726 9.115 1.00 86.88 612 ALA A O 1
ATOM 4918 N N . TYR A 1 613 ? -13.985 17.838 8.823 1.00 86.81 613 TYR A N 1
ATOM 4919 C CA . TYR A 1 613 ? -13.042 18.067 9.919 1.00 86.81 613 TYR A CA 1
ATOM 4920 C C . TYR A 1 613 ? -11.607 18.203 9.399 1.00 86.81 613 TYR A C 1
ATOM 4922 O O . TYR A 1 613 ? -10.948 17.203 9.107 1.00 86.81 613 TYR A O 1
ATOM 4930 N N . LYS A 1 614 ? -11.088 19.439 9.350 1.00 82.19 614 LYS A N 1
ATOM 4931 C CA . LYS A 1 614 ? -9.732 19.740 8.843 1.00 82.19 614 LYS A CA 1
ATOM 4932 C C . LYS A 1 614 ? -8.632 18.935 9.561 1.00 82.19 614 LYS A C 1
ATOM 4934 O O . LYS A 1 614 ? -7.769 18.384 8.887 1.00 82.19 614 LYS A O 1
ATOM 4939 N N . ASN A 1 615 ? -8.735 18.765 10.886 1.00 84.00 615 ASN A N 1
ATOM 4940 C CA . ASN A 1 615 ? -7.775 18.024 11.729 1.00 84.00 615 ASN A CA 1
ATOM 4941 C C . ASN A 1 615 ? -7.697 16.506 11.439 1.00 84.00 615 ASN A C 1
ATOM 4943 O O . ASN A 1 615 ? -6.871 15.795 12.012 1.00 84.00 615 ASN A O 1
ATOM 4947 N N . LEU A 1 616 ? -8.572 15.967 10.587 1.00 85.81 616 LEU A N 1
ATOM 4948 C CA . LEU A 1 616 ? -8.516 14.569 10.145 1.00 85.81 616 LEU A CA 1
ATOM 4949 C C . LEU A 1 616 ? -7.828 14.402 8.783 1.00 85.81 616 LEU A C 1
ATOM 4951 O O . LEU A 1 616 ? -7.670 13.276 8.315 1.00 85.81 616 LEU A O 1
ATOM 4955 N N . GLY A 1 617 ? -7.380 15.509 8.180 1.00 84.50 617 GLY A N 1
ATOM 4956 C CA . GLY A 1 617 ? -6.649 15.540 6.919 1.00 84.50 617 GLY A CA 1
ATOM 4957 C C . GLY A 1 617 ? -5.209 15.024 7.007 1.00 84.50 617 GLY A C 1
ATOM 4958 O O . GLY A 1 617 ? -4.790 14.390 7.977 1.00 84.50 617 GLY A O 1
ATOM 4959 N N . HIS A 1 618 ? -4.442 15.294 5.950 1.00 84.25 618 HIS A N 1
ATOM 4960 C CA . HIS A 1 618 ? -3.066 14.815 5.792 1.00 84.25 618 HIS A CA 1
ATOM 4961 C C . HIS A 1 618 ? -2.097 15.565 6.715 1.00 84.25 618 HIS A C 1
ATOM 4963 O O . HIS A 1 618 ? -2.106 16.797 6.762 1.00 84.25 618 HIS A O 1
ATOM 4969 N N . SER A 1 619 ? -1.206 14.845 7.404 1.00 84.56 619 SER A N 1
ATOM 4970 C CA . SER A 1 619 ? -0.177 15.468 8.258 1.00 84.56 619 SER A CA 1
ATOM 4971 C C . SER A 1 619 ? 0.905 16.206 7.465 1.00 84.56 619 SER A C 1
ATOM 4973 O O . SER A 1 619 ? 1.435 17.212 7.929 1.00 84.56 619 SER A O 1
ATOM 4975 N N . ASN A 1 620 ? 1.175 15.777 6.229 1.00 83.25 620 ASN A N 1
ATOM 4976 C CA . ASN A 1 620 ? 2.220 16.343 5.369 1.00 83.25 620 ASN A CA 1
ATOM 4977 C C . ASN A 1 620 ? 1.993 17.810 4.951 1.00 83.25 620 ASN A C 1
ATOM 4979 O O . ASN A 1 620 ? 2.909 18.430 4.417 1.00 83.25 620 ASN A O 1
ATOM 4983 N N . ILE A 1 621 ? 0.794 18.364 5.160 1.00 81.88 621 ILE A N 1
ATOM 4984 C CA . ILE A 1 621 ? 0.462 19.742 4.775 1.00 81.88 621 ILE A CA 1
ATOM 4985 C C . ILE A 1 621 ? 1.240 20.750 5.631 1.00 81.88 621 ILE A C 1
ATOM 4987 O O . ILE A 1 621 ? 1.677 21.782 5.117 1.00 81.88 621 ILE A O 1
ATOM 4991 N N . ASN A 1 622 ? 1.403 20.467 6.926 1.00 84.56 622 ASN A N 1
ATOM 4992 C CA . ASN A 1 622 ? 2.025 21.378 7.890 1.00 84.56 622 ASN A CA 1
ATOM 4993 C C . ASN A 1 622 ? 3.245 20.784 8.615 1.00 84.56 622 ASN A C 1
ATOM 4995 O O . ASN A 1 622 ? 4.053 21.535 9.165 1.00 84.56 622 ASN A O 1
ATOM 4999 N N . GLU A 1 623 ? 3.427 19.464 8.608 1.00 84.69 623 GLU A N 1
ATOM 5000 C CA . GLU A 1 623 ? 4.568 18.820 9.254 1.00 84.69 623 GLU A CA 1
ATOM 5001 C C . GLU A 1 623 ? 5.905 19.317 8.677 1.00 84.69 623 GLU A C 1
ATOM 5003 O O . GLU A 1 623 ? 6.114 19.373 7.466 1.00 84.69 623 GLU A O 1
ATOM 5008 N N . GLY A 1 624 ? 6.827 19.716 9.557 1.00 84.81 624 GLY A N 1
ATOM 5009 C CA . GLY A 1 624 ? 8.142 20.209 9.155 1.00 84.81 624 GLY A CA 1
ATOM 5010 C C . GLY A 1 624 ? 8.195 21.666 8.688 1.00 84.81 624 GLY A C 1
ATOM 5011 O O . GLY A 1 624 ? 9.288 22.115 8.336 1.00 84.81 624 GLY A O 1
ATOM 5012 N N . ILE A 1 625 ? 7.094 22.433 8.733 1.00 86.12 625 ILE A N 1
ATOM 5013 C CA . ILE A 1 625 ? 7.152 23.891 8.537 1.00 86.12 625 ILE A CA 1
ATOM 5014 C C . ILE A 1 625 ? 8.115 24.490 9.566 1.00 86.12 625 ILE A C 1
ATOM 5016 O O . ILE A 1 625 ? 7.965 24.282 10.773 1.00 86.12 625 ILE A O 1
ATOM 5020 N N . VAL A 1 626 ? 9.099 25.243 9.069 1.00 87.56 626 VAL A N 1
ATOM 5021 C CA . VAL A 1 626 ? 10.057 25.993 9.883 1.00 87.56 626 VAL A CA 1
ATOM 5022 C C . VAL A 1 626 ? 9.801 27.476 9.695 1.00 87.56 626 VAL A C 1
ATOM 5024 O O . VAL A 1 626 ? 9.856 27.986 8.575 1.00 87.56 626 VAL A O 1
ATOM 5027 N N . LEU A 1 627 ? 9.576 28.177 10.797 1.00 85.00 627 LEU A N 1
ATOM 5028 C CA . LEU A 1 627 ? 9.503 29.627 10.826 1.00 85.00 627 LEU A CA 1
ATOM 5029 C C . LEU A 1 627 ? 10.635 30.158 11.686 1.00 85.00 627 LEU A C 1
ATOM 5031 O O . LEU A 1 627 ? 10.871 29.665 12.784 1.00 85.00 627 LEU A O 1
ATOM 5035 N N . LYS A 1 628 ? 11.344 31.160 11.177 1.00 86.12 628 LYS A N 1
ATOM 5036 C CA . LYS A 1 628 ? 12.504 31.728 11.860 1.00 86.12 628 LYS A CA 1
ATOM 5037 C C . LYS A 1 628 ? 12.191 33.107 12.413 1.00 86.12 628 LYS A C 1
ATOM 5039 O O . LYS A 1 628 ? 11.472 33.871 11.771 1.00 86.12 628 LYS A O 1
ATOM 5044 N N . ASN A 1 629 ? 12.802 33.443 13.547 1.00 86.06 629 ASN A N 1
ATOM 5045 C CA . ASN A 1 629 ? 12.785 34.785 14.133 1.00 86.06 629 ASN A CA 1
ATOM 5046 C C . ASN A 1 629 ? 11.369 35.337 14.419 1.00 86.06 629 ASN A C 1
ATOM 5048 O O . ASN A 1 629 ? 11.062 36.488 14.104 1.00 86.06 629 ASN A O 1
ATOM 5052 N N . ILE A 1 630 ? 10.507 34.530 15.042 1.00 84.38 630 ILE A N 1
ATOM 5053 C CA . ILE A 1 630 ? 9.165 34.949 15.475 1.00 84.38 630 ILE A CA 1
ATOM 5054 C C . ILE A 1 630 ? 9.226 35.538 16.883 1.00 84.38 630 ILE A C 1
ATOM 5056 O O . ILE A 1 630 ? 9.800 34.939 17.790 1.00 84.38 630 ILE A O 1
ATOM 5060 N N . SER A 1 631 ? 8.603 36.702 17.078 1.00 85.31 631 SER A N 1
ATOM 5061 C CA . SER A 1 631 ? 8.429 37.318 18.396 1.00 85.31 631 SER A CA 1
ATOM 5062 C C . SER A 1 631 ? 7.204 36.749 19.113 1.00 85.31 631 SER A C 1
ATOM 5064 O O . SER A 1 631 ? 6.077 36.937 18.650 1.00 85.31 631 SER A O 1
ATOM 5066 N N . LEU A 1 632 ? 7.425 36.105 20.256 1.00 83.38 632 LEU A N 1
ATOM 5067 C CA . LEU A 1 632 ? 6.382 35.590 21.141 1.00 83.38 632 LEU A CA 1
ATOM 5068 C C . LEU A 1 632 ? 6.123 36.555 22.298 1.00 83.38 632 LEU A C 1
ATOM 5070 O O . LEU A 1 632 ? 7.050 36.906 23.031 1.00 83.38 632 LEU A O 1
ATOM 5074 N N . ASN A 1 633 ? 4.852 36.919 22.480 1.00 82.00 633 ASN A N 1
ATOM 5075 C CA . ASN A 1 633 ? 4.375 37.758 23.578 1.00 82.00 633 ASN A CA 1
ATOM 5076 C C . ASN A 1 633 ? 3.275 37.014 24.346 1.00 82.00 633 ASN A C 1
ATOM 5078 O O . ASN A 1 633 ? 2.193 36.802 23.815 1.00 82.00 633 ASN A O 1
ATOM 5082 N N . ASN A 1 634 ? 3.527 36.632 25.595 1.00 77.94 634 ASN A N 1
ATOM 5083 C CA . ASN A 1 634 ? 2.599 35.915 26.477 1.00 77.94 634 ASN A CA 1
ATOM 5084 C C . ASN A 1 634 ? 1.975 34.669 25.819 1.00 77.94 634 ASN A C 1
ATOM 5086 O O . ASN A 1 634 ? 0.761 34.473 25.867 1.00 77.94 634 ASN A O 1
ATOM 5090 N N . GLY A 1 635 ? 2.808 33.851 25.169 1.00 76.25 635 GLY A N 1
ATOM 5091 C CA . GLY A 1 635 ? 2.381 32.609 24.522 1.00 76.25 635 GLY A CA 1
ATOM 5092 C C . GLY A 1 635 ? 1.613 32.787 23.214 1.00 76.25 635 GLY A C 1
ATOM 5093 O O . GLY A 1 635 ? 1.068 31.808 22.720 1.00 76.25 635 GLY A O 1
ATOM 5094 N N . GLN A 1 636 ? 1.567 33.990 22.632 1.00 84.12 636 GLN A N 1
ATOM 5095 C CA . GLN A 1 636 ? 0.920 34.224 21.338 1.00 84.12 636 GLN A CA 1
ATOM 5096 C C . GLN A 1 636 ? 1.889 34.803 20.302 1.00 84.12 636 GLN A C 1
ATOM 5098 O O . GLN A 1 636 ? 2.783 35.596 20.628 1.00 84.12 636 GLN A O 1
ATOM 5103 N N . PHE A 1 637 ? 1.683 34.434 19.042 1.00 83.69 637 PHE A N 1
ATOM 5104 C CA . PHE A 1 637 ? 2.344 35.043 17.892 1.00 83.69 637 PHE A CA 1
ATOM 5105 C C . PHE A 1 637 ? 1.321 35.317 16.783 1.00 83.69 637 PHE A C 1
ATOM 5107 O O . PHE A 1 637 ? 0.276 34.673 16.722 1.00 83.69 637 PHE A O 1
ATOM 5114 N N . SER A 1 638 ? 1.608 36.298 15.927 1.00 80.69 638 SER A N 1
ATOM 5115 C CA . SER A 1 638 ? 0.738 36.672 14.808 1.00 80.69 638 SER A CA 1
ATOM 5116 C C . SER A 1 638 ? 1.441 36.407 13.484 1.00 80.69 638 SER A C 1
ATOM 5118 O O . SER A 1 638 ? 2.595 36.813 13.317 1.00 80.69 638 SER A O 1
ATOM 5120 N N . ILE A 1 639 ? 0.759 35.738 12.552 1.00 75.06 639 ILE A N 1
ATOM 5121 C CA . ILE A 1 639 ? 1.231 35.561 11.177 1.00 75.06 639 ILE A CA 1
ATOM 5122 C C . ILE A 1 639 ? 0.099 35.911 10.213 1.00 75.06 639 ILE A C 1
ATOM 5124 O O . ILE A 1 639 ? -0.850 35.133 10.091 1.00 75.06 639 ILE A O 1
ATOM 5128 N N . PRO A 1 640 ? 0.224 37.024 9.469 1.00 73.75 640 PRO A N 1
ATOM 5129 C CA . PRO A 1 640 ? -0.768 37.417 8.480 1.00 73.75 640 PRO A CA 1
ATOM 5130 C C . PRO A 1 640 ? -1.003 36.306 7.454 1.00 73.75 640 PRO A C 1
ATOM 5132 O O . PRO A 1 640 ? -0.043 35.814 6.855 1.00 73.75 640 PRO A O 1
ATOM 5135 N N . SER A 1 641 ? -2.262 35.940 7.199 1.00 65.81 641 SER A N 1
ATOM 5136 C CA . SER A 1 641 ? -2.702 35.040 6.110 1.00 65.81 641 SER A CA 1
ATOM 5137 C C . SER A 1 641 ? -2.190 33.590 6.145 1.00 65.81 641 SER A C 1
ATOM 5139 O O . SER A 1 641 ? -2.437 32.833 5.208 1.00 65.81 641 SER A O 1
ATOM 5141 N N . GLN A 1 642 ? -1.446 33.184 7.178 1.00 65.69 642 GLN A N 1
ATOM 5142 C CA . GLN A 1 642 ? -0.847 31.842 7.279 1.00 65.69 642 GLN A CA 1
ATOM 5143 C C . GLN A 1 642 ? -1.214 31.116 8.576 1.00 65.69 642 GLN A C 1
ATOM 5145 O O . GLN A 1 642 ? -0.815 29.966 8.756 1.00 65.69 642 GLN A O 1
ATOM 5150 N N . ALA A 1 643 ? -1.978 31.753 9.466 1.00 60.62 643 ALA A N 1
ATOM 5151 C CA . ALA A 1 643 ? -2.440 31.138 10.707 1.00 60.62 643 ALA A CA 1
ATOM 5152 C C . ALA A 1 643 ? -3.297 29.880 10.467 1.00 60.62 643 ALA A C 1
ATOM 5154 O O . ALA A 1 643 ? -3.239 28.962 11.272 1.00 60.62 643 ALA A O 1
ATOM 5155 N N . GLU A 1 644 ? -3.980 29.769 9.319 1.00 67.25 644 GLU A N 1
ATOM 5156 C CA . GLU A 1 644 ? -4.735 28.566 8.920 1.00 67.25 644 GLU A CA 1
ATOM 5157 C C . GLU A 1 644 ? -3.868 27.314 8.689 1.00 67.25 644 GLU A C 1
ATOM 5159 O O . GLU A 1 644 ? -4.399 26.208 8.593 1.00 67.25 644 GLU A O 1
ATOM 5164 N N . LYS A 1 645 ? -2.538 27.461 8.579 1.00 74.94 645 LYS A N 1
ATOM 5165 C CA . LYS A 1 645 ? -1.602 26.326 8.484 1.00 74.94 645 LYS A CA 1
ATOM 5166 C C . LYS A 1 645 ? -1.281 25.701 9.840 1.00 74.94 645 LYS A C 1
ATOM 5168 O O . LYS A 1 645 ? -0.750 24.592 9.871 1.00 74.94 645 LYS A O 1
ATOM 5173 N N . PHE A 1 646 ? -1.570 26.415 10.926 1.00 81.06 646 PHE A N 1
ATOM 5174 C CA . PHE A 1 646 ? -1.458 25.907 12.284 1.00 81.06 646 PHE A CA 1
ATOM 5175 C C . PHE A 1 646 ? -2.818 25.381 12.713 1.00 81.06 646 PHE A C 1
ATOM 5177 O O . PHE A 1 646 ? -3.824 26.079 12.615 1.00 81.06 646 PHE A O 1
ATOM 5184 N N . LEU A 1 647 ? -2.844 24.142 13.179 1.00 83.75 647 LEU A N 1
ATOM 5185 C CA . LEU A 1 647 ? -4.053 23.483 13.641 1.00 83.75 647 LEU A CA 1
ATOM 5186 C C . LEU A 1 647 ? -3.971 23.233 15.142 1.00 83.75 647 LEU A C 1
ATOM 5188 O O . LEU A 1 647 ? -2.896 23.126 15.735 1.00 83.75 647 LEU A O 1
ATOM 5192 N N . GLU A 1 648 ? -5.139 23.144 15.767 1.00 86.50 648 GLU A N 1
ATOM 5193 C CA . GLU A 1 648 ? -5.255 22.810 17.183 1.00 86.50 648 GLU A CA 1
ATOM 5194 C C . GLU A 1 648 ? -4.589 21.451 17.455 1.00 86.50 648 GLU A C 1
ATOM 5196 O O . GLU A 1 648 ? -4.928 20.441 16.836 1.00 86.50 648 GLU A O 1
ATOM 5201 N N . GLY A 1 649 ? -3.639 21.426 18.390 1.00 85.19 649 GLY A N 1
ATOM 5202 C CA . GLY A 1 649 ? -2.886 20.229 18.759 1.00 85.19 649 GLY A CA 1
ATOM 5203 C C . GLY A 1 649 ? -1.559 20.018 18.019 1.00 85.19 649 GLY A C 1
ATOM 5204 O O . GLY A 1 649 ? -0.895 19.023 18.313 1.00 85.19 649 GLY A O 1
ATOM 5205 N N . ASP A 1 650 ? -1.139 20.922 17.121 1.00 89.12 650 ASP A N 1
ATOM 5206 C CA . ASP A 1 650 ? 0.211 20.892 16.528 1.00 89.12 650 ASP A CA 1
ATOM 5207 C C . ASP A 1 650 ? 1.294 20.964 17.626 1.00 89.12 650 ASP A C 1
ATOM 5209 O O . ASP A 1 650 ? 1.266 21.854 18.480 1.00 89.12 650 ASP A O 1
ATOM 5213 N N . GLU A 1 651 ? 2.272 20.052 17.591 1.00 89.00 651 GLU A N 1
ATOM 5214 C CA . GLU A 1 651 ? 3.437 20.026 18.486 1.00 89.00 651 GLU A CA 1
ATOM 5215 C C . GLU A 1 651 ? 4.614 20.765 17.840 1.00 89.00 651 GLU A C 1
ATOM 5217 O O . GLU A 1 651 ? 5.124 20.393 16.775 1.00 89.00 651 GLU A O 1
ATOM 5222 N N . LEU A 1 652 ? 5.073 21.808 18.520 1.00 89.50 652 LEU A N 1
ATOM 5223 C CA . LEU A 1 652 ? 6.121 22.709 18.071 1.00 89.50 652 LEU A CA 1
ATOM 5224 C C . LEU A 1 652 ? 7.405 22.486 18.867 1.00 89.50 652 LEU A C 1
ATOM 5226 O O . LEU A 1 652 ? 7.396 22.436 20.099 1.00 89.50 652 LEU A O 1
ATOM 5230 N N . ARG A 1 653 ? 8.528 22.440 18.150 1.00 88.62 653 ARG A N 1
ATOM 5231 C CA . ARG A 1 653 ? 9.859 22.683 18.704 1.00 88.62 653 ARG A CA 1
ATOM 5232 C C . ARG A 1 653 ? 10.127 24.173 18.697 1.00 88.62 653 ARG A C 1
ATOM 5234 O O . ARG A 1 653 ? 10.059 24.800 17.641 1.00 88.62 653 ARG A O 1
ATOM 5241 N N . MET A 1 654 ? 10.480 24.690 19.858 1.00 85.44 654 MET A N 1
ATOM 5242 C CA . MET A 1 654 ? 10.808 26.082 20.096 1.00 85.44 654 MET A CA 1
ATOM 5243 C C . MET A 1 654 ? 12.297 26.183 20.424 1.00 85.44 654 MET A C 1
ATOM 5245 O O . MET A 1 654 ? 12.745 25.640 21.436 1.00 85.44 654 MET A O 1
ATOM 5249 N N . THR A 1 655 ? 13.059 26.895 19.597 1.00 85.69 655 THR A N 1
ATOM 5250 C CA . THR A 1 655 ? 14.476 27.188 19.851 1.00 85.69 655 THR A CA 1
ATOM 5251 C C . THR A 1 655 ? 14.638 28.694 20.033 1.00 85.69 655 THR A C 1
ATOM 5253 O O . THR A 1 655 ? 14.400 29.469 19.107 1.00 85.69 655 THR A O 1
ATOM 5256 N N . GLN A 1 656 ? 14.995 29.132 21.241 1.00 82.50 656 GLN A N 1
ATOM 5257 C CA . GLN A 1 656 ? 15.134 30.555 21.551 1.00 82.50 656 GLN A CA 1
ATOM 5258 C C . GLN A 1 656 ? 16.422 31.127 20.943 1.00 82.50 656 GLN A C 1
ATOM 5260 O O . GLN A 1 656 ? 17.514 30.591 21.136 1.00 82.50 656 GLN A O 1
ATOM 5265 N N . LEU A 1 657 ? 16.308 32.244 20.225 1.00 78.69 657 LEU A N 1
ATOM 5266 C CA . LEU A 1 657 ? 17.449 32.921 19.613 1.00 78.69 657 LEU A CA 1
ATOM 5267 C C . LEU A 1 657 ? 18.227 33.719 20.671 1.00 78.69 657 LEU A C 1
ATOM 5269 O O . LEU A 1 657 ? 17.675 34.614 21.310 1.00 78.69 657 LEU A O 1
ATOM 5273 N N . GLY A 1 658 ? 19.523 33.425 20.819 1.00 72.25 658 GLY A N 1
ATOM 5274 C CA . GLY A 1 658 ? 20.440 34.175 21.692 1.00 72.25 658 GLY A CA 1
ATOM 5275 C C . GLY A 1 658 ? 20.620 33.624 23.113 1.00 72.25 658 GLY A C 1
ATOM 5276 O O . GLY A 1 658 ? 21.263 34.280 23.927 1.00 72.25 658 GLY A O 1
ATOM 5277 N N . THR A 1 659 ? 20.101 32.430 23.420 1.00 65.81 659 THR A N 1
ATOM 5278 C CA . THR A 1 659 ? 20.247 31.770 24.733 1.00 65.81 659 THR A CA 1
ATOM 5279 C C . THR A 1 659 ? 20.684 30.311 24.593 1.00 65.81 659 THR A C 1
ATOM 5281 O O . THR A 1 659 ? 20.300 29.649 23.637 1.00 65.81 659 THR A O 1
ATOM 5284 N N . SER A 1 660 ? 21.416 29.775 25.575 1.00 58.53 660 SER A N 1
ATOM 5285 C CA . SER A 1 660 ? 21.836 28.358 25.646 1.00 58.53 660 SER A CA 1
ATOM 5286 C C . SER A 1 660 ? 20.743 27.403 26.153 1.00 58.53 660 SER A C 1
ATOM 5288 O O . SER A 1 660 ? 21.036 26.261 26.504 1.00 58.53 660 SER A O 1
ATOM 5290 N N . ILE A 1 661 ? 19.500 27.878 26.273 1.00 60.97 661 ILE A N 1
ATOM 5291 C CA . ILE A 1 661 ? 18.375 27.081 26.766 1.00 60.97 661 ILE A CA 1
ATOM 5292 C C . ILE A 1 661 ? 18.047 26.032 25.698 1.00 60.97 661 ILE A C 1
ATOM 5294 O O . ILE A 1 661 ? 17.843 26.375 24.534 1.00 60.97 661 ILE A O 1
ATOM 5298 N N . GLY A 1 662 ? 18.053 24.757 26.097 1.00 63.19 662 GLY A N 1
ATOM 5299 C CA . GLY A 1 662 ? 17.749 23.630 25.214 1.00 63.19 662 GLY A CA 1
ATOM 5300 C C . GLY A 1 662 ? 16.344 23.712 24.612 1.00 63.19 662 GLY A C 1
ATOM 5301 O O . GLY A 1 662 ? 15.501 24.485 25.064 1.00 63.19 662 GLY A O 1
ATOM 5302 N N . ASP A 1 663 ? 16.097 22.905 23.581 1.00 72.75 663 ASP A N 1
ATOM 5303 C CA . ASP A 1 663 ? 14.829 22.915 22.850 1.00 72.75 663 ASP A CA 1
ATOM 5304 C C . ASP A 1 663 ? 13.619 22.731 23.768 1.00 72.75 663 ASP A C 1
ATOM 5306 O O . ASP A 1 663 ? 13.530 21.762 24.526 1.00 72.75 663 ASP A O 1
ATOM 5310 N N . GLN A 1 664 ? 12.657 23.643 23.650 1.00 82.81 664 GLN A N 1
ATOM 5311 C CA . GLN A 1 664 ? 11.400 23.584 24.384 1.00 82.81 664 GLN A CA 1
ATOM 5312 C C . GLN A 1 664 ? 10.285 23.052 23.484 1.00 82.81 664 GLN A C 1
ATOM 5314 O O . GLN A 1 664 ? 10.312 23.220 22.263 1.00 82.81 664 GLN A O 1
ATOM 5319 N N . ARG A 1 665 ? 9.291 22.399 24.090 1.00 86.81 665 ARG A N 1
ATOM 5320 C CA . ARG A 1 665 ? 8.099 21.906 23.390 1.00 86.81 665 ARG A CA 1
ATOM 5321 C C . ARG A 1 665 ? 6.893 22.770 23.722 1.00 86.81 665 ARG A C 1
ATOM 5323 O O . ARG A 1 665 ? 6.684 23.114 24.886 1.00 86.81 665 ARG A O 1
ATOM 5330 N N . ALA A 1 666 ? 6.104 23.082 22.705 1.00 88.12 666 ALA A N 1
ATOM 5331 C CA . ALA A 1 666 ? 4.850 23.810 22.833 1.00 88.12 666 ALA A CA 1
ATOM 5332 C C . ALA A 1 666 ? 3.757 23.135 22.002 1.00 88.12 666 ALA A C 1
ATOM 5334 O O . ALA A 1 666 ? 4.052 22.441 21.033 1.00 88.12 666 ALA A O 1
ATOM 5335 N N . TRP A 1 667 ? 2.500 23.370 22.364 1.00 90.06 667 TRP A N 1
ATOM 5336 C CA . TRP A 1 667 ? 1.337 22.903 21.612 1.00 90.06 667 TRP A CA 1
ATOM 5337 C C . TRP A 1 667 ? 0.491 24.087 21.171 1.00 90.06 667 TRP A C 1
ATOM 5339 O O . TRP A 1 667 ? 0.287 25.022 21.949 1.00 90.06 667 TRP A O 1
ATOM 5349 N N . VAL A 1 668 ? -0.029 24.038 19.947 1.00 89.31 668 VAL A N 1
ATOM 5350 C CA . VAL A 1 668 ? -1.010 25.016 19.467 1.00 89.31 668 VAL A CA 1
ATOM 5351 C C . VAL A 1 668 ? -2.344 24.760 20.157 1.00 89.31 668 VAL A C 1
ATOM 5353 O O . VAL A 1 668 ? -2.955 23.708 19.988 1.00 89.31 668 VAL A O 1
ATOM 5356 N N . PHE A 1 669 ? -2.798 25.727 20.950 1.00 86.00 669 PHE A N 1
ATOM 5357 C CA . PHE A 1 669 ? -4.055 25.636 21.683 1.00 86.00 669 PHE A CA 1
ATOM 5358 C C . PHE A 1 669 ? -5.248 26.065 20.837 1.00 86.00 669 PHE A C 1
ATOM 5360 O O . PHE A 1 669 ? -6.218 25.322 20.742 1.00 86.00 669 PHE A O 1
ATOM 5367 N N . LYS A 1 670 ? -5.173 27.250 20.222 1.00 85.12 670 LYS A N 1
ATOM 5368 C CA . LYS A 1 670 ? -6.225 27.797 19.357 1.00 85.12 670 LYS A CA 1
ATOM 5369 C C . LYS A 1 670 ? -5.648 28.775 18.342 1.00 85.12 670 LYS A C 1
ATOM 5371 O O . LYS A 1 670 ? -4.607 29.391 18.590 1.00 85.12 670 LYS A O 1
ATOM 5376 N N . THR A 1 671 ? -6.368 28.966 17.246 1.00 81.12 671 THR A N 1
ATOM 5377 C CA . THR A 1 671 ? -6.060 29.951 16.204 1.00 81.12 671 THR A CA 1
ATOM 5378 C C . THR A 1 671 ? -7.256 30.876 16.008 1.00 81.12 671 THR A C 1
ATOM 5380 O O . THR A 1 671 ? -8.358 30.407 15.727 1.00 81.12 671 THR A O 1
ATOM 5383 N N . ILE A 1 672 ? -7.059 32.184 16.172 1.00 78.88 672 ILE A N 1
ATOM 5384 C CA . ILE A 1 672 ? -8.102 33.202 15.985 1.00 78.88 672 ILE A CA 1
ATOM 5385 C C . ILE A 1 672 ? -7.596 34.205 14.951 1.00 78.88 672 ILE A C 1
ATOM 5387 O O . ILE A 1 672 ? -6.685 34.980 15.242 1.00 78.88 672 ILE A O 1
ATOM 5391 N N . ALA A 1 673 ? -8.201 34.204 13.760 1.00 78.69 673 ALA A N 1
ATOM 5392 C CA . ALA A 1 673 ? -7.739 34.997 12.618 1.00 78.69 673 ALA A CA 1
ATOM 5393 C C . ALA A 1 673 ? -6.230 34.786 12.377 1.00 78.69 673 ALA A C 1
ATOM 5395 O O . ALA A 1 673 ? -5.827 33.658 12.122 1.00 78.69 673 ALA A O 1
ATOM 5396 N N . ASP A 1 674 ? -5.403 35.827 12.510 1.00 81.12 674 ASP A N 1
ATOM 5397 C CA . ASP A 1 674 ? -3.948 35.755 12.316 1.00 81.12 674 ASP A CA 1
ATOM 5398 C C . ASP A 1 674 ? -3.158 35.373 13.587 1.00 81.12 674 ASP A C 1
ATOM 5400 O O . ASP A 1 674 ? -1.935 35.242 13.533 1.00 81.12 674 ASP A O 1
ATOM 5404 N N . GLN A 1 675 ? -3.818 35.213 14.742 1.00 83.00 675 GLN A N 1
ATOM 5405 C CA . GLN A 1 675 ? -3.167 34.928 16.025 1.00 83.00 675 GLN A CA 1
ATOM 5406 C C . GLN A 1 675 ? -3.186 33.437 16.367 1.00 83.00 675 GLN A C 1
ATOM 5408 O O . GLN A 1 675 ? -4.234 32.790 16.347 1.00 83.00 675 GLN A O 1
ATOM 5413 N N . VAL A 1 676 ? -2.028 32.916 16.769 1.00 85.56 676 VAL A N 1
ATOM 5414 C CA . VAL A 1 676 ? -1.844 31.537 17.234 1.00 85.56 676 VAL A CA 1
ATOM 5415 C C . VAL A 1 676 ? -1.449 31.556 18.708 1.00 85.56 676 VAL A C 1
ATOM 5417 O O . VAL A 1 676 ? -0.501 32.242 19.094 1.00 85.56 676 VAL A O 1
ATOM 5420 N N . PHE A 1 677 ? -2.172 30.793 19.527 1.00 87.25 677 PHE A N 1
ATOM 5421 C CA . PHE A 1 677 ? -1.943 30.678 20.968 1.00 87.25 677 PHE A CA 1
ATOM 5422 C C . PHE A 1 677 ? -1.244 29.358 21.292 1.00 87.25 677 PHE A C 1
ATOM 5424 O O . PHE A 1 677 ? -1.677 28.299 20.837 1.00 87.25 677 PHE A O 1
ATOM 5431 N N . LEU A 1 678 ? -0.196 29.418 22.110 1.00 88.25 678 LEU A N 1
ATOM 5432 C CA . LEU A 1 678 ? 0.647 28.290 22.489 1.00 88.25 678 LEU A CA 1
ATOM 5433 C C . LEU A 1 678 ? 0.562 27.991 23.984 1.00 88.25 678 LEU A C 1
ATOM 5435 O O . LEU A 1 678 ? 0.582 28.901 24.816 1.00 88.25 678 LEU A O 1
ATOM 5439 N N . ILE A 1 679 ? 0.569 26.702 24.315 1.00 88.00 679 ILE A N 1
ATOM 5440 C CA . ILE A 1 679 ? 0.634 26.195 25.689 1.00 88.00 679 ILE A CA 1
ATOM 5441 C C . ILE A 1 679 ? 1.850 25.287 25.892 1.00 88.00 679 ILE A C 1
ATOM 5443 O O . ILE A 1 679 ? 2.333 24.647 24.955 1.00 88.00 679 ILE A O 1
ATOM 5447 N N . ASN A 1 680 ? 2.350 25.225 27.124 1.00 86.25 680 ASN A N 1
ATOM 5448 C CA . ASN A 1 680 ? 3.411 24.305 27.532 1.00 86.25 680 ASN A CA 1
ATOM 5449 C C . ASN A 1 680 ? 2.847 22.919 27.928 1.00 86.25 680 ASN A C 1
ATOM 5451 O O . ASN A 1 680 ? 1.640 22.662 27.861 1.00 86.25 680 ASN A O 1
ATOM 5455 N N . ALA A 1 681 ? 3.718 22.000 28.358 1.00 79.75 681 ALA A N 1
ATOM 5456 C CA . ALA A 1 681 ? 3.312 20.655 28.789 1.00 79.75 681 ALA A CA 1
ATOM 5457 C C . ALA A 1 681 ? 2.382 20.669 30.020 1.00 79.75 681 ALA A C 1
ATOM 5459 O O . ALA A 1 681 ? 1.554 19.775 30.176 1.00 79.75 681 ALA A O 1
ATOM 5460 N N . ASN A 1 682 ? 2.464 21.717 30.843 1.00 76.19 682 ASN A N 1
ATOM 5461 C CA . ASN A 1 682 ? 1.636 21.900 32.036 1.00 76.19 682 ASN A CA 1
ATOM 5462 C C . ASN A 1 682 ? 0.271 22.540 31.710 1.00 76.19 682 ASN A C 1
ATOM 5464 O O . ASN A 1 682 ? -0.602 22.589 32.569 1.00 76.19 682 ASN A O 1
ATOM 5468 N N . GLY A 1 683 ? 0.062 23.007 30.472 1.00 76.25 683 GLY A N 1
ATOM 5469 C CA . GLY A 1 683 ? -1.168 23.668 30.023 1.00 76.25 683 GLY A CA 1
ATOM 5470 C C . GLY A 1 683 ? -1.218 25.177 30.256 1.00 76.25 683 GLY A C 1
ATOM 5471 O O . GLY A 1 683 ? -2.226 25.811 29.943 1.00 76.25 683 GLY A O 1
ATOM 5472 N N . GLU A 1 684 ? -0.151 25.765 30.795 1.00 82.94 684 GLU A N 1
ATOM 5473 C CA . GLU A 1 684 ? -0.012 27.215 30.928 1.00 82.94 684 GLU A CA 1
ATOM 5474 C C . GLU A 1 684 ? 0.392 27.832 29.586 1.00 82.94 684 GLU A C 1
ATOM 5476 O O . GLU A 1 684 ? 0.987 27.161 28.737 1.00 82.94 684 GLU A O 1
ATOM 5481 N N . ALA A 1 685 ? 0.091 29.120 29.393 1.00 83.94 685 ALA A N 1
ATOM 5482 C CA . ALA A 1 685 ? 0.540 29.850 28.211 1.00 83.94 685 ALA A CA 1
ATOM 5483 C C . ALA A 1 685 ? 2.072 29.775 28.094 1.00 83.94 685 ALA A C 1
ATOM 5485 O O . ALA A 1 685 ? 2.790 29.931 29.082 1.00 83.94 685 ALA A O 1
ATOM 5486 N N . PHE A 1 686 ? 2.575 29.517 26.889 1.00 83.38 686 PHE A N 1
ATOM 5487 C CA . PHE A 1 686 ? 4.003 29.312 26.669 1.00 83.38 686 PHE A CA 1
ATOM 5488 C C . PHE A 1 686 ? 4.819 30.579 27.005 1.00 83.38 686 PHE A C 1
ATOM 5490 O O . PHE A 1 686 ? 4.560 31.658 26.471 1.00 83.38 686 PHE A O 1
ATOM 5497 N N . GLY A 1 687 ? 5.831 30.445 27.865 1.00 77.31 687 GLY A N 1
ATOM 5498 C CA . GLY A 1 687 ? 6.805 31.491 28.202 1.00 77.31 687 GLY A CA 1
ATOM 5499 C C . GLY A 1 687 ? 8.205 30.887 28.362 1.00 77.31 687 GLY A C 1
ATOM 5500 O O . GLY A 1 687 ? 8.295 29.671 28.555 1.00 77.31 687 GLY A O 1
ATOM 5501 N N . PRO A 1 688 ? 9.299 31.677 28.300 1.00 74.94 688 PRO A N 1
ATOM 5502 C CA . PRO A 1 688 ? 9.401 33.146 28.388 1.00 74.94 688 PRO A CA 1
ATOM 5503 C C . PRO A 1 688 ? 9.190 33.920 27.067 1.00 74.94 688 PRO A C 1
ATOM 5505 O O . PRO A 1 688 ? 9.316 33.373 25.975 1.00 74.94 688 PRO A O 1
ATOM 5508 N N . ASN A 1 689 ? 8.905 35.224 27.153 1.00 81.19 689 ASN A N 1
ATOM 5509 C CA . ASN A 1 689 ? 8.799 36.103 25.976 1.00 81.19 689 ASN A CA 1
ATOM 5510 C C . ASN A 1 689 ? 10.164 36.272 25.295 1.00 81.19 689 ASN A C 1
ATOM 5512 O O . ASN A 1 689 ? 11.188 36.408 25.964 1.00 81.19 689 ASN A O 1
ATOM 5516 N N . GLY A 1 690 ? 10.190 36.285 23.964 1.00 83.38 690 GLY A N 1
ATOM 5517 C CA . GLY A 1 690 ? 11.448 36.331 23.222 1.00 83.38 690 GLY A CA 1
ATOM 5518 C C . GLY A 1 690 ? 11.289 36.065 21.732 1.00 83.38 690 GLY A C 1
ATOM 5519 O O . GLY A 1 690 ? 10.176 35.975 21.211 1.00 83.38 690 GLY A O 1
ATOM 5520 N N . ARG A 1 691 ? 12.426 35.956 21.039 1.00 85.06 691 ARG A N 1
ATOM 5521 C CA . ARG A 1 691 ? 12.483 35.559 19.629 1.00 85.06 691 ARG A CA 1
ATOM 5522 C C . ARG A 1 691 ? 12.811 34.079 19.519 1.00 85.06 691 ARG A C 1
ATOM 5524 O O . ARG A 1 691 ? 13.766 33.620 20.143 1.00 85.06 691 ARG A O 1
ATOM 5531 N N . TYR A 1 692 ? 12.047 33.367 18.705 1.00 86.19 692 TYR A N 1
ATOM 5532 C CA . TYR A 1 692 ? 12.154 31.923 18.566 1.00 86.19 692 TYR A CA 1
ATOM 5533 C C . TYR A 1 692 ? 12.179 31.493 17.103 1.00 86.19 692 TYR A C 1
ATOM 5535 O O . TYR A 1 692 ? 11.515 32.092 16.253 1.00 86.19 692 TYR A O 1
ATOM 5543 N N . ASP A 1 693 ? 12.905 30.411 16.850 1.00 87.12 693 ASP A N 1
ATOM 5544 C CA . ASP A 1 693 ? 12.722 29.573 15.676 1.00 87.12 693 ASP A CA 1
ATOM 5545 C C . ASP A 1 693 ? 11.743 28.449 16.038 1.00 87.12 693 ASP A C 1
ATOM 5547 O O . ASP A 1 693 ? 11.895 27.776 17.062 1.00 87.12 693 ASP A O 1
ATOM 5551 N N . LEU A 1 694 ? 10.717 28.273 15.208 1.00 87.12 694 LEU A N 1
ATOM 5552 C CA . LEU A 1 694 ? 9.659 27.286 15.381 1.00 87.12 694 LEU A CA 1
ATOM 5553 C C . LEU A 1 694 ? 9.776 26.217 14.308 1.00 87.12 694 LEU A C 1
ATOM 5555 O O . LEU A 1 694 ? 9.936 26.529 13.127 1.00 87.12 694 LEU A O 1
ATOM 5559 N N . LYS A 1 695 ? 9.624 24.958 14.708 1.00 88.31 695 LYS A N 1
ATOM 5560 C CA . LYS A 1 695 ? 9.447 23.837 13.786 1.00 88.31 695 LYS A CA 1
ATOM 5561 C C . LYS A 1 695 ? 8.279 22.979 14.242 1.00 88.31 695 LYS A C 1
ATOM 5563 O O . LYS A 1 695 ? 8.303 22.487 15.367 1.00 88.31 695 LYS A O 1
ATOM 5568 N N . ILE A 1 696 ? 7.304 22.740 13.369 1.00 89.31 696 ILE A N 1
ATOM 5569 C CA . ILE A 1 696 ? 6.270 21.728 13.624 1.00 89.31 696 ILE A CA 1
ATOM 5570 C C . ILE A 1 696 ? 6.953 20.353 13.592 1.00 89.31 696 ILE A C 1
ATOM 5572 O O . ILE A 1 696 ? 7.457 19.942 12.544 1.00 89.31 696 ILE A O 1
ATOM 5576 N N . ILE A 1 697 ? 7.026 19.672 14.742 1.00 89.25 697 ILE A N 1
ATOM 5577 C CA . ILE A 1 697 ? 7.546 18.296 14.834 1.00 89.25 697 ILE A CA 1
ATOM 5578 C C . ILE A 1 697 ? 6.436 17.311 14.504 1.00 89.25 697 ILE A C 1
ATOM 5580 O O . ILE A 1 697 ? 6.667 16.366 13.760 1.00 89.25 697 ILE A O 1
ATOM 5584 N N . ARG A 1 698 ? 5.250 17.524 15.078 1.00 87.19 698 ARG A N 1
ATOM 5585 C CA . ARG A 1 698 ? 4.105 16.639 14.905 1.00 87.19 698 ARG A CA 1
ATOM 5586 C C . ARG A 1 698 ? 2.877 17.471 14.595 1.00 87.19 698 ARG A C 1
ATOM 5588 O O . ARG A 1 698 ? 2.534 18.378 15.344 1.00 87.19 698 ARG A O 1
ATOM 5595 N N . SER A 1 699 ? 2.223 17.138 13.494 1.00 87.94 699 SER A N 1
ATOM 5596 C CA . SER A 1 699 ? 0.965 17.765 13.115 1.00 87.94 699 SER A CA 1
ATOM 5597 C C . SER A 1 699 ? -0.191 17.317 14.019 1.00 87.94 699 SER A C 1
ATOM 5599 O O . SER A 1 699 ? -0.249 16.162 14.451 1.00 87.94 699 SER A O 1
ATOM 5601 N N . GLY A 1 700 ? -1.138 18.220 14.259 1.00 83.12 700 GLY A N 1
ATOM 5602 C CA . GLY A 1 700 ? -2.462 17.951 14.804 1.00 83.12 700 GLY A CA 1
ATOM 5603 C C . GLY A 1 700 ? -3.346 17.154 13.838 1.00 83.12 700 GLY A C 1
ATOM 5604 O O . GLY A 1 700 ? -4.289 16.499 14.287 1.00 83.12 700 GLY A O 1
ATOM 5605 N N . ASN A 1 701 ? -3.005 17.119 12.542 1.00 86.12 701 ASN A N 1
ATOM 5606 C CA . ASN A 1 701 ? -3.669 16.265 11.562 1.00 86.12 701 ASN A CA 1
ATOM 5607 C C . ASN A 1 701 ? -3.410 14.783 11.847 1.00 86.12 701 ASN A C 1
ATOM 5609 O O . ASN A 1 701 ? -2.270 14.317 11.844 1.00 86.12 701 ASN A O 1
ATOM 5613 N N . LYS A 1 702 ? -4.485 14.017 12.056 1.00 81.38 702 LYS A N 1
ATOM 5614 C CA . LYS A 1 702 ? -4.406 12.598 12.444 1.00 81.38 702 LYS A CA 1
ATOM 5615 C C . LYS A 1 702 ? -4.242 11.618 11.279 1.00 81.38 702 LYS A C 1
ATOM 5617 O O . LYS A 1 702 ? -4.105 10.426 11.538 1.00 81.38 702 LYS A O 1
ATOM 5622 N N . ASN A 1 703 ? -4.243 12.089 10.027 1.00 85.81 703 ASN A N 1
ATOM 5623 C CA . ASN A 1 703 ? -4.119 11.257 8.825 1.00 85.81 703 ASN A CA 1
ATOM 5624 C C . ASN A 1 703 ? -5.202 10.157 8.718 1.00 85.81 703 ASN A C 1
ATOM 5626 O O . ASN A 1 703 ? -4.939 9.046 8.257 1.00 85.81 703 ASN A O 1
ATOM 5630 N N . ILE A 1 704 ? -6.433 10.454 9.158 1.00 84.44 704 ILE A N 1
ATOM 5631 C CA . ILE A 1 704 ? -7.575 9.522 9.119 1.00 84.44 704 ILE A CA 1
ATOM 5632 C C . ILE A 1 704 ? -8.418 9.837 7.880 1.00 84.44 704 ILE A C 1
ATOM 5634 O O . ILE A 1 704 ? -9.495 10.428 7.947 1.00 84.44 704 ILE A O 1
ATOM 5638 N N . LEU A 1 705 ? -7.889 9.456 6.720 1.00 82.19 705 LEU A N 1
ATOM 5639 C CA . LEU A 1 705 ? -8.395 9.911 5.424 1.00 82.19 705 LEU A CA 1
ATOM 5640 C C . LEU A 1 705 ? -9.539 9.061 4.859 1.00 82.19 705 LEU A C 1
ATOM 5642 O O . LEU A 1 705 ? -10.375 9.586 4.131 1.00 82.19 705 LEU A O 1
ATOM 5646 N N . ALA A 1 706 ? -9.579 7.772 5.209 1.00 80.06 706 ALA A N 1
ATOM 5647 C CA . ALA A 1 706 ? -10.523 6.791 4.662 1.00 80.06 706 ALA A CA 1
ATOM 5648 C C . ALA A 1 706 ? -11.883 6.747 5.384 1.00 80.06 706 ALA A C 1
ATOM 5650 O O . ALA A 1 706 ? -12.776 6.007 4.976 1.00 80.06 706 ALA A O 1
ATOM 5651 N N . SER A 1 707 ? -12.034 7.487 6.485 1.00 84.94 707 SER A N 1
ATOM 5652 C CA . SER A 1 707 ? -13.301 7.564 7.215 1.00 84.94 707 SER A CA 1
ATOM 5653 C C . SER A 1 707 ? -14.330 8.377 6.419 1.00 84.94 707 SER A C 1
ATOM 5655 O O . SER A 1 707 ? -13.967 9.316 5.708 1.00 84.94 707 SER A O 1
ATOM 5657 N N . SER A 1 708 ? -15.607 8.024 6.571 1.00 88.81 708 SER A N 1
ATOM 5658 C CA . SER A 1 708 ? -16.750 8.706 5.961 1.00 88.81 708 SER A CA 1
ATOM 5659 C C . SER A 1 708 ? -17.655 9.342 7.017 1.00 88.81 708 SER A C 1
ATOM 5661 O O . SER A 1 708 ? -17.919 8.724 8.050 1.00 88.81 708 SER A O 1
ATOM 5663 N N . VAL A 1 709 ? -18.169 10.540 6.723 1.00 89.56 709 VAL A N 1
ATOM 5664 C CA . VAL A 1 709 ? -19.189 11.251 7.528 1.00 89.56 709 VAL A CA 1
ATOM 5665 C C . VAL A 1 709 ? -20.601 11.113 6.967 1.00 89.56 709 VAL A C 1
ATOM 5667 O O . VAL A 1 709 ? -21.569 11.553 7.592 1.00 89.56 709 VAL A O 1
ATOM 5670 N N . GLY A 1 710 ? -20.750 10.551 5.770 1.00 88.06 710 GLY A N 1
ATOM 5671 C CA . GLY A 1 710 ? -22.059 10.409 5.154 1.00 88.06 710 GLY A CA 1
ATOM 5672 C C . GLY A 1 710 ? -22.034 9.629 3.853 1.00 88.06 710 GLY A C 1
ATOM 5673 O O . GLY A 1 710 ? -21.094 9.723 3.063 1.00 88.06 710 GLY A O 1
ATOM 5674 N N . ASN A 1 711 ? -23.107 8.880 3.632 1.00 90.19 711 ASN A N 1
ATOM 5675 C CA . ASN A 1 711 ? -23.319 8.099 2.424 1.00 90.19 711 ASN A CA 1
ATOM 5676 C C . ASN A 1 711 ? -24.694 8.422 1.839 1.00 90.19 711 ASN A C 1
ATOM 5678 O O . ASN A 1 711 ? -25.688 8.453 2.567 1.00 90.19 711 ASN A O 1
ATOM 5682 N N . PHE A 1 712 ? -24.744 8.636 0.526 1.00 88.12 712 PHE A N 1
ATOM 5683 C CA . PHE A 1 712 ? -25.957 8.959 -0.218 1.00 88.12 712 PHE A CA 1
ATOM 5684 C C . PHE A 1 712 ? -26.083 8.033 -1.421 1.00 88.12 712 PHE A C 1
ATOM 5686 O O . PHE A 1 712 ? -25.160 7.930 -2.226 1.00 88.12 712 PHE A O 1
ATOM 5693 N N . ILE A 1 713 ? -27.243 7.399 -1.571 1.00 89.25 713 ILE A N 1
ATOM 5694 C CA . ILE A 1 713 ? -27.582 6.581 -2.737 1.00 89.25 713 ILE A CA 1
ATOM 5695 C C . ILE A 1 713 ? -28.719 7.274 -3.481 1.00 89.25 713 ILE A C 1
ATOM 5697 O O . ILE A 1 713 ? -29.794 7.500 -2.919 1.00 89.25 713 ILE A O 1
ATOM 5701 N N . SER A 1 714 ? -28.484 7.608 -4.745 1.00 88.06 714 SER A N 1
ATOM 5702 C CA . SER A 1 714 ? -29.419 8.339 -5.611 1.00 88.06 714 SER A CA 1
ATOM 5703 C C . SER A 1 714 ? -29.538 7.668 -6.975 1.00 88.06 714 SER A C 1
ATOM 5705 O O . SER A 1 714 ? -28.591 7.037 -7.423 1.00 88.06 714 SER A O 1
ATOM 5707 N N . THR A 1 715 ? -30.680 7.772 -7.653 1.00 84.81 715 THR A N 1
ATOM 5708 C CA . THR A 1 715 ? -30.826 7.238 -9.027 1.00 84.81 715 THR A CA 1
ATOM 5709 C C . THR A 1 715 ? -30.462 8.245 -10.107 1.00 84.81 715 THR A C 1
ATOM 5711 O O . THR A 1 715 ? -30.147 7.871 -11.232 1.00 84.81 715 THR A O 1
ATOM 5714 N N . GLN A 1 716 ? -30.469 9.533 -9.775 1.00 86.12 716 GLN A N 1
ATOM 5715 C CA . GLN A 1 716 ? -29.965 10.577 -10.657 1.00 86.12 716 GLN A CA 1
ATOM 5716 C C . GLN A 1 716 ? -28.487 10.827 -10.386 1.00 86.12 716 GLN A C 1
ATOM 5718 O O . GLN A 1 716 ? -28.027 10.696 -9.255 1.00 86.12 716 GLN A O 1
ATOM 5723 N N . ASN A 1 717 ? -27.748 11.216 -11.424 1.00 87.50 717 ASN A N 1
ATOM 5724 C CA . ASN A 1 717 ? -26.341 11.550 -11.270 1.00 87.50 717 ASN A CA 1
ATOM 5725 C C . ASN A 1 717 ? -26.198 12.778 -10.345 1.00 87.50 717 ASN A C 1
ATOM 5727 O O . ASN A 1 717 ? -26.705 13.846 -10.697 1.00 87.50 717 ASN A O 1
ATOM 5731 N N . PRO A 1 718 ? -25.491 12.670 -9.203 1.00 84.94 718 PRO A N 1
ATOM 5732 C CA . PRO A 1 718 ? -25.310 13.782 -8.266 1.00 84.94 718 PRO A CA 1
ATOM 5733 C C . PRO A 1 718 ? -24.375 14.876 -8.811 1.00 84.94 718 PRO A C 1
ATOM 5735 O O . PRO A 1 718 ? -24.213 15.929 -8.195 1.00 84.94 718 PRO A O 1
ATOM 5738 N N . ILE A 1 719 ? -23.740 14.647 -9.963 1.00 85.31 719 ILE A N 1
ATOM 5739 C CA . ILE A 1 719 ? -22.911 15.620 -10.669 1.00 85.31 719 ILE A CA 1
ATOM 5740 C C . ILE A 1 719 ? -23.790 16.417 -11.642 1.00 85.31 719 ILE A C 1
ATOM 5742 O O . ILE A 1 719 ? -24.057 15.981 -12.762 1.00 85.31 719 ILE A O 1
ATOM 5746 N N . LEU A 1 720 ? -24.201 17.618 -11.232 1.00 80.62 720 LEU A N 1
ATOM 5747 C CA . LEU A 1 720 ? -24.989 18.543 -12.052 1.00 80.62 720 LEU A CA 1
ATOM 5748 C C . LEU A 1 720 ? -24.184 19.824 -12.290 1.00 80.62 720 LEU A C 1
ATOM 5750 O O . LEU A 1 720 ? -23.650 20.420 -11.356 1.00 80.62 720 LEU A O 1
ATOM 5754 N N . THR A 1 721 ? -24.083 20.282 -13.542 1.00 76.12 721 THR A N 1
ATOM 5755 C CA . THR A 1 721 ? -23.404 21.551 -13.900 1.00 76.12 721 THR A CA 1
ATOM 5756 C C . THR A 1 721 ? -21.972 21.692 -13.337 1.00 76.12 721 THR A C 1
ATOM 5758 O O . THR A 1 721 ? -21.592 22.752 -12.849 1.00 76.12 721 THR A O 1
ATOM 5761 N N . ASN A 1 722 ? -21.166 20.621 -13.383 1.00 81.62 722 ASN A N 1
ATOM 5762 C CA . ASN A 1 722 ? -19.800 20.559 -12.821 1.00 81.62 722 ASN A CA 1
ATOM 5763 C C . ASN A 1 722 ? -19.706 20.825 -11.305 1.00 81.62 722 ASN A C 1
ATOM 5765 O O . ASN A 1 722 ? -18.662 21.258 -10.809 1.00 81.62 722 ASN A O 1
ATOM 5769 N N . ARG A 1 723 ? -20.766 20.540 -10.548 1.00 84.81 723 ARG A N 1
ATOM 5770 C CA . ARG A 1 723 ? -20.766 20.589 -9.086 1.00 84.81 723 ARG A CA 1
ATOM 5771 C C . ARG A 1 723 ? -21.416 19.332 -8.519 1.00 84.81 723 ARG A C 1
ATOM 5773 O O . ARG A 1 723 ? -22.337 18.785 -9.122 1.00 84.81 723 ARG A O 1
ATOM 5780 N N . LEU A 1 724 ? -20.939 18.883 -7.362 1.00 84.25 724 LEU A N 1
ATOM 5781 C CA . LEU A 1 724 ? -21.624 17.862 -6.580 1.00 84.25 724 LEU A CA 1
ATOM 5782 C C . LEU A 1 724 ? -22.848 18.488 -5.902 1.00 84.25 724 LEU A C 1
ATOM 5784 O O . LEU A 1 724 ? -22.712 19.390 -5.072 1.00 84.25 724 LEU A O 1
ATOM 5788 N N . VAL A 1 725 ? -24.036 18.013 -6.260 1.00 82.38 725 VAL A N 1
ATOM 5789 C CA . VAL A 1 725 ? -25.312 18.456 -5.698 1.00 82.38 725 VAL A CA 1
ATOM 5790 C C . VAL A 1 725 ? -25.861 17.353 -4.800 1.00 82.38 725 VAL A C 1
ATOM 5792 O O . VAL A 1 725 ? -26.165 16.256 -5.255 1.00 82.38 725 VAL A O 1
ATOM 5795 N N . LEU A 1 726 ? -25.997 17.661 -3.509 1.00 77.12 726 LEU A N 1
ATOM 5796 C CA . LEU A 1 726 ? -26.509 16.733 -2.489 1.00 77.12 726 LEU A CA 1
ATOM 5797 C C . LEU A 1 726 ? -28.042 16.811 -2.325 1.00 77.12 726 LEU A C 1
ATOM 5799 O O . LEU A 1 726 ? -28.630 16.042 -1.572 1.00 77.12 726 LEU A O 1
ATOM 5803 N N . THR A 1 727 ? -28.697 17.734 -3.032 1.00 68.38 727 THR A N 1
ATOM 5804 C CA . THR A 1 727 ? -30.154 17.923 -3.075 1.00 68.38 727 THR A CA 1
ATOM 5805 C C . THR A 1 727 ? -30.704 17.330 -4.375 1.00 68.38 727 THR A C 1
ATOM 5807 O O . THR A 1 727 ? -30.813 18.043 -5.372 1.00 68.38 727 THR A O 1
ATOM 5810 N N . SER A 1 728 ? -30.996 16.028 -4.411 1.00 65.00 728 SER A N 1
ATOM 5811 C CA . SER A 1 728 ? -31.702 15.420 -5.550 1.00 65.00 728 SER A CA 1
ATOM 5812 C C . SER A 1 728 ? -33.050 14.851 -5.113 1.00 65.00 728 SER A C 1
ATOM 5814 O O . SER A 1 728 ? -33.178 14.316 -4.013 1.00 65.00 728 SER A O 1
ATOM 5816 N N . ASP A 1 729 ? -34.050 14.942 -5.991 1.00 65.44 729 ASP A N 1
ATOM 5817 C CA . ASP A 1 729 ? -35.425 14.490 -5.725 1.00 65.44 729 ASP A CA 1
ATOM 5818 C C . ASP A 1 729 ? -35.574 12.953 -5.775 1.00 65.44 729 ASP A C 1
ATOM 5820 O O . ASP A 1 729 ? -36.663 12.414 -5.606 1.00 65.44 729 ASP A O 1
ATOM 5824 N N . SER A 1 730 ? -34.494 12.210 -6.044 1.00 79.62 730 SER A N 1
ATOM 5825 C CA . SER A 1 730 ? -34.522 10.752 -6.251 1.00 79.62 730 SER A CA 1
ATOM 5826 C C . SER A 1 730 ? -33.489 10.019 -5.389 1.00 79.62 730 SER A C 1
ATOM 5828 O O . SER A 1 730 ? -32.716 9.186 -5.869 1.00 79.62 730 SER A O 1
ATOM 5830 N N . ILE A 1 731 ? -33.462 10.345 -4.095 1.00 84.31 731 ILE A N 1
ATOM 5831 C CA . ILE A 1 731 ? -32.594 9.701 -3.097 1.00 84.31 731 ILE A CA 1
ATOM 5832 C C . ILE A 1 731 ? -33.294 8.465 -2.522 1.00 84.31 731 ILE A C 1
ATOM 5834 O O . ILE A 1 731 ? -34.431 8.541 -2.055 1.00 84.31 731 ILE A O 1
ATOM 5838 N N . LEU A 1 732 ? -32.598 7.327 -2.543 1.00 85.69 732 LEU A N 1
ATOM 5839 C CA . LEU A 1 732 ? -33.061 6.035 -2.024 1.00 85.69 732 LEU A CA 1
ATOM 5840 C C . LEU A 1 732 ? -32.651 5.816 -0.566 1.00 85.69 732 LEU A C 1
ATOM 5842 O O . LEU A 1 732 ? -33.422 5.280 0.235 1.00 85.69 732 LEU A O 1
ATOM 5846 N N . GLN A 1 733 ? -31.428 6.208 -0.221 1.00 87.38 733 GLN A N 1
ATOM 5847 C CA . GLN A 1 733 ? -30.873 6.046 1.115 1.00 87.38 733 GLN A CA 1
ATOM 5848 C C . GLN A 1 733 ? -29.897 7.179 1.407 1.00 87.38 733 GLN A C 1
ATOM 5850 O O . GLN A 1 733 ? -29.195 7.661 0.522 1.00 87.38 733 GLN A O 1
ATOM 5855 N N . SER A 1 734 ? -29.872 7.605 2.663 1.00 88.62 734 SER A N 1
ATOM 5856 C CA . SER A 1 734 ? -28.955 8.623 3.153 1.00 88.62 734 SER A CA 1
ATOM 5857 C C . SER A 1 734 ? -28.667 8.337 4.620 1.00 88.62 734 SER A C 1
ATOM 5859 O O . SER A 1 734 ? -29.594 8.032 5.370 1.00 88.62 734 SER A O 1
ATOM 5861 N N . SER A 1 735 ? -27.410 8.448 5.027 1.00 90.81 735 SER A N 1
ATOM 5862 C CA . SER A 1 735 ? -26.978 8.380 6.425 1.00 90.81 735 SER A CA 1
ATOM 5863 C C . SER A 1 735 ? -25.896 9.420 6.681 1.00 90.81 735 SER A C 1
ATOM 5865 O O . SER A 1 735 ? -25.156 9.797 5.768 1.00 90.81 735 SER A O 1
ATOM 5867 N N . ALA A 1 736 ? -25.823 9.907 7.916 1.00 91.50 736 ALA A N 1
ATOM 5868 C CA . ALA A 1 736 ? -24.812 10.869 8.330 1.00 91.50 736 ALA A CA 1
ATOM 5869 C C . ALA A 1 736 ? -24.303 10.544 9.735 1.00 91.50 736 ALA A C 1
ATOM 5871 O O . ALA A 1 736 ? -25.065 10.103 10.593 1.00 91.50 736 ALA A O 1
ATOM 5872 N N . SER A 1 737 ? -23.023 10.796 9.975 1.00 90.94 737 SER A N 1
ATOM 5873 C CA . SER A 1 737 ? -22.387 10.665 11.282 1.00 90.94 737 SER A CA 1
ATOM 5874 C C . SER A 1 737 ? -21.620 11.940 11.610 1.00 90.94 737 SER A C 1
ATOM 5876 O O . SER A 1 737 ? -21.023 12.569 10.737 1.00 90.94 737 SER A O 1
ATOM 5878 N N . THR A 1 738 ? -21.642 12.347 12.876 1.00 90.69 738 THR A N 1
ATOM 5879 C CA . THR A 1 738 ? -20.845 13.471 13.374 1.00 90.69 738 THR A CA 1
ATOM 5880 C C . THR A 1 738 ? -19.761 12.967 14.312 1.00 90.69 738 THR A C 1
ATOM 5882 O O . THR A 1 738 ? -19.949 11.993 15.041 1.00 90.69 738 THR A O 1
ATOM 5885 N N . LEU A 1 739 ? -18.616 13.644 14.313 1.00 89.81 739 LEU A N 1
ATOM 5886 C CA . LEU A 1 739 ? -17.524 13.400 15.249 1.00 89.81 739 LEU A CA 1
ATOM 5887 C C . LEU A 1 739 ? -17.326 14.596 16.182 1.00 89.81 739 LEU A C 1
ATOM 5889 O O . LEU A 1 739 ? -17.603 15.745 15.831 1.00 89.81 739 LEU A O 1
ATOM 5893 N N . SER A 1 740 ? -16.797 14.308 17.365 1.00 87.56 740 SER A N 1
ATOM 5894 C CA . SER A 1 740 ? -16.307 15.301 18.320 1.00 87.56 740 SER A CA 1
ATOM 5895 C C . SER A 1 740 ? -14.885 14.940 18.720 1.00 87.56 740 SER A C 1
ATOM 5897 O O . SER A 1 740 ? -14.539 13.761 18.793 1.00 87.56 740 SER A O 1
ATOM 5899 N N . ASP A 1 741 ? -14.056 15.944 18.979 1.00 86.62 741 ASP A N 1
ATOM 5900 C CA . ASP A 1 741 ? -12.733 15.787 19.579 1.00 86.62 741 ASP A CA 1
ATOM 5901 C C . ASP A 1 741 ? -12.694 16.199 21.054 1.00 86.62 741 ASP A C 1
ATOM 5903 O O . ASP A 1 741 ? -11.636 16.109 21.670 1.00 86.62 741 ASP A O 1
ATOM 5907 N N . TYR A 1 742 ? -13.826 16.642 21.610 1.00 86.06 742 TYR A N 1
ATOM 5908 C CA . TYR A 1 742 ? -13.962 17.026 23.009 1.00 86.06 742 TYR A CA 1
ATOM 5909 C C . TYR A 1 742 ? -14.590 15.896 23.821 1.00 86.06 742 TYR A C 1
ATOM 5911 O O . TYR A 1 742 ? -15.797 15.648 23.732 1.00 86.06 742 TYR A O 1
ATOM 5919 N N . TRP A 1 743 ? -13.765 15.232 24.630 1.00 83.62 743 TRP A N 1
ATOM 5920 C CA . TRP A 1 743 ? -14.162 14.089 25.446 1.00 83.62 743 TRP A CA 1
ATOM 5921 C C . TRP A 1 743 ? -13.742 14.257 26.900 1.00 83.62 743 TRP A C 1
ATOM 5923 O O . TRP A 1 743 ? -12.817 14.994 27.228 1.00 83.62 743 TRP A O 1
ATOM 5933 N N . GLN A 1 744 ? -14.454 13.553 27.775 1.00 78.19 744 GLN A N 1
ATOM 5934 C CA . GLN A 1 744 ? -14.044 13.395 29.162 1.00 78.19 744 GLN A CA 1
ATOM 5935 C C . GLN A 1 744 ? -12.820 12.487 29.249 1.00 78.19 744 GLN A C 1
ATOM 5937 O O . GLN A 1 744 ? -12.643 11.584 28.428 1.00 78.19 744 GLN A O 1
ATOM 5942 N N . THR A 1 745 ? -12.004 12.709 30.271 1.00 74.19 745 THR A N 1
ATOM 5943 C CA . THR A 1 745 ? -10.822 11.905 30.550 1.00 74.19 745 THR A CA 1
ATOM 5944 C C . THR A 1 745 ? -10.952 11.210 31.890 1.00 74.19 745 THR A C 1
ATOM 5946 O O . THR A 1 745 ? -11.668 11.630 32.795 1.00 74.19 745 THR A O 1
ATOM 5949 N N . ASP A 1 746 ? -10.234 10.103 32.021 1.00 65.25 746 ASP A N 1
ATOM 5950 C CA . ASP A 1 746 ? -10.202 9.329 33.257 1.00 65.25 746 ASP A CA 1
ATOM 5951 C C . ASP A 1 746 ? -9.433 10.036 34.384 1.00 65.25 746 ASP A C 1
ATOM 5953 O O . ASP A 1 746 ? -9.586 9.686 35.552 1.00 65.25 746 ASP A O 1
ATOM 5957 N N . PHE A 1 747 ? -8.564 10.989 34.037 1.00 64.88 747 PHE A N 1
ATOM 5958 C CA . PHE A 1 747 ? -7.748 11.743 34.980 1.00 64.88 747 PHE A CA 1
ATOM 5959 C C . PHE A 1 747 ? -7.264 13.064 34.370 1.00 64.88 747 PHE A C 1
ATOM 5961 O O . PHE A 1 747 ? -7.215 13.239 33.151 1.00 64.88 747 PHE A O 1
ATOM 5968 N N . ALA A 1 748 ? -6.873 13.980 35.252 1.00 58.19 748 ALA A N 1
ATOM 5969 C CA . ALA A 1 748 ? -6.184 15.220 34.933 1.00 58.19 748 ALA A CA 1
ATOM 5970 C C . ALA A 1 748 ? -4.882 15.242 35.742 1.00 58.19 748 ALA A C 1
ATOM 5972 O O . ALA A 1 748 ? -4.918 15.360 36.969 1.00 58.19 748 ALA A O 1
ATOM 5973 N N . VAL A 1 749 ? -3.748 15.061 35.062 1.00 60.50 749 VAL A N 1
ATOM 5974 C CA . VAL A 1 749 ? -2.414 15.083 35.674 1.00 60.50 749 VAL A CA 1
ATOM 5975 C C . VAL A 1 749 ? -1.792 16.459 35.469 1.00 60.50 749 VAL A C 1
ATOM 5977 O O . VAL A 1 749 ? -1.693 16.942 34.339 1.00 60.50 749 VAL A O 1
ATOM 5980 N N . ARG A 1 750 ? -1.336 17.070 36.567 1.00 61.66 750 ARG A N 1
ATOM 5981 C CA . ARG A 1 750 ? -0.454 18.243 36.548 1.00 61.66 750 ARG A CA 1
ATOM 5982 C C . ARG A 1 750 ? 0.859 17.905 37.249 1.00 61.66 750 ARG A C 1
ATOM 5984 O O . ARG A 1 750 ? 0.854 17.195 38.251 1.00 61.66 750 ARG A O 1
ATOM 5991 N N . SER A 1 751 ? 1.980 18.403 36.740 1.00 55.34 751 SER A N 1
ATOM 5992 C CA . SER A 1 751 ? 3.259 18.337 37.451 1.00 55.34 751 SER A CA 1
ATOM 5993 C C . SER A 1 751 ? 3.475 19.629 38.233 1.00 55.34 751 SER A C 1
ATOM 5995 O O . SER A 1 751 ? 3.622 20.694 37.637 1.00 55.34 751 SER A O 1
ATOM 5997 N N . GLU A 1 752 ? 3.517 19.535 39.556 1.00 53.16 752 GLU A N 1
ATOM 5998 C CA . GLU A 1 752 ? 3.906 20.622 40.451 1.00 53.16 752 GLU A CA 1
ATOM 5999 C C . GLU A 1 752 ? 5.350 20.417 40.922 1.00 53.16 752 GLU A C 1
ATOM 6001 O O . GLU A 1 752 ? 5.725 19.353 41.419 1.00 53.16 752 GLU A O 1
ATOM 6006 N N . SER A 1 753 ? 6.181 21.450 40.784 1.00 49.78 753 SER A N 1
ATOM 6007 C CA . SER A 1 753 ? 7.503 21.495 41.409 1.00 49.78 753 SER A CA 1
ATOM 6008 C C . SER A 1 753 ? 7.361 21.985 42.852 1.00 49.78 753 SER A C 1
ATOM 6010 O O . SER A 1 753 ? 7.083 23.165 43.075 1.00 49.78 753 SER A O 1
ATOM 6012 N N . ASN A 1 754 ? 7.557 21.109 43.840 1.00 42.75 754 ASN A N 1
ATOM 6013 C CA . ASN A 1 754 ? 7.579 21.519 45.245 1.00 42.75 754 ASN A CA 1
ATOM 6014 C C . ASN A 1 754 ? 8.988 21.981 45.655 1.00 42.75 754 ASN A C 1
ATOM 6016 O O . ASN A 1 754 ? 9.927 21.188 45.691 1.00 42.75 754 ASN A O 1
ATOM 6020 N N . ASN A 1 755 ? 9.109 23.251 46.052 1.00 46.59 755 ASN A N 1
ATOM 6021 C CA . ASN A 1 755 ? 10.276 23.805 46.751 1.00 46.59 755 ASN A CA 1
ATOM 6022 C C . ASN A 1 755 ? 10.084 23.714 48.282 1.00 46.59 755 ASN A C 1
ATOM 6024 O O . ASN A 1 755 ? 10.129 24.729 48.974 1.00 46.59 755 ASN A O 1
ATOM 6028 N N . ALA A 1 756 ? 9.805 22.523 48.826 1.00 44.75 756 ALA A N 1
ATOM 6029 C CA . ALA A 1 756 ? 9.633 22.333 50.273 1.00 44.75 756 ALA A CA 1
ATOM 6030 C C . ALA A 1 756 ? 10.936 21.828 50.943 1.00 44.75 756 ALA A C 1
ATOM 6032 O O . ALA A 1 756 ? 11.598 20.957 50.375 1.00 44.75 756 ALA A O 1
ATOM 6033 N N . PRO A 1 757 ? 11.322 22.336 52.135 1.00 48.06 757 PRO A N 1
ATOM 6034 C CA . PRO A 1 757 ? 12.464 21.819 52.898 1.00 48.06 757 PRO A CA 1
ATOM 6035 C C . PRO A 1 757 ? 12.171 20.427 53.501 1.00 48.06 757 PRO A C 1
ATOM 6037 O O . PRO A 1 757 ? 11.058 20.184 53.969 1.00 48.06 757 PRO A O 1
ATOM 6040 N N . CYS A 1 758 ? 13.164 19.520 53.503 1.00 49.03 758 CYS A N 1
ATOM 6041 C CA . CYS A 1 758 ? 13.046 18.168 54.083 1.00 49.03 758 CYS A CA 1
ATOM 6042 C C . CYS A 1 758 ? 12.692 18.242 55.582 1.00 49.03 758 CYS A C 1
ATOM 6044 O O . CYS A 1 758 ? 13.332 18.969 56.341 1.00 49.03 758 CYS A O 1
ATOM 6046 N N . ASN A 1 759 ? 11.707 17.453 56.018 1.00 56.41 759 ASN A N 1
ATOM 6047 C CA . ASN A 1 759 ? 11.336 17.299 57.426 1.00 56.41 759 ASN A CA 1
ATOM 6048 C C . ASN A 1 759 ? 11.279 15.799 57.745 1.00 56.41 759 ASN A C 1
ATOM 6050 O O . ASN A 1 759 ? 10.342 15.115 57.326 1.00 56.41 759 ASN A O 1
ATOM 6054 N N . CYS A 1 760 ? 12.299 15.281 58.428 1.00 56.62 760 CYS A N 1
ATOM 6055 C CA . CYS A 1 760 ? 12.336 13.884 58.855 1.00 56.62 760 CYS A CA 1
ATOM 6056 C C . CYS A 1 760 ? 11.925 13.760 60.322 1.00 56.62 760 CYS A C 1
ATOM 6058 O O . CYS A 1 760 ? 12.257 14.610 61.150 1.00 56.62 760 CYS A O 1
ATOM 6060 N N . ARG A 1 761 ? 11.219 12.680 60.651 1.00 59.88 761 ARG A N 1
ATOM 6061 C CA . ARG A 1 761 ? 10.837 12.326 62.017 1.00 59.88 761 ARG A CA 1
ATOM 6062 C C . ARG A 1 761 ? 11.402 10.954 62.363 1.00 59.88 761 ARG A C 1
ATOM 6064 O O . ARG A 1 761 ? 11.347 10.022 61.569 1.00 59.88 761 ARG A O 1
ATOM 6071 N N . TYR A 1 762 ? 11.918 10.829 63.579 1.00 59.12 762 TYR A N 1
ATOM 6072 C CA . TYR A 1 762 ? 12.137 9.520 64.182 1.00 59.12 762 TYR A CA 1
ATOM 6073 C C . TYR A 1 762 ? 10.768 8.890 64.459 1.00 59.12 762 TYR A C 1
ATOM 6075 O O . TYR A 1 762 ? 9.929 9.536 65.094 1.00 59.12 762 TYR A O 1
ATOM 6083 N N . ASN A 1 763 ? 10.533 7.675 63.963 1.00 56.69 763 ASN A N 1
ATOM 6084 C CA . ASN A 1 763 ? 9.283 6.950 64.177 1.00 56.69 763 ASN A CA 1
ATOM 6085 C C . ASN A 1 763 ? 9.541 5.822 65.192 1.00 56.69 763 ASN A C 1
ATOM 6087 O O . ASN A 1 763 ? 9.981 4.739 64.801 1.00 56.69 763 ASN A O 1
ATOM 6091 N N . PRO A 1 764 ? 9.375 6.071 66.506 1.00 52.47 764 PRO A N 1
ATOM 6092 C CA . PRO A 1 764 ? 9.590 5.030 67.498 1.00 52.47 764 PRO A CA 1
ATOM 6093 C C . PRO A 1 764 ? 8.518 3.939 67.352 1.00 52.47 764 PRO A C 1
ATOM 6095 O O . PRO A 1 764 ? 7.359 4.270 67.090 1.00 52.47 764 PRO A O 1
ATOM 6098 N N . PRO A 1 765 ? 8.847 2.657 67.595 1.00 53.28 765 PRO A N 1
ATOM 6099 C CA . PRO A 1 765 ? 7.835 1.629 67.804 1.00 53.28 765 PRO A CA 1
ATOM 6100 C C . PRO A 1 765 ? 7.044 1.994 69.072 1.00 53.28 765 PRO A C 1
ATOM 6102 O O . PRO A 1 765 ? 7.472 1.743 70.200 1.00 53.28 765 PRO A O 1
ATOM 6105 N N . LEU A 1 766 ? 5.930 2.704 68.887 1.00 44.25 766 LEU A N 1
ATOM 6106 C CA . LEU A 1 766 ? 5.052 3.223 69.935 1.00 44.25 766 LEU A CA 1
ATOM 6107 C C . LEU A 1 766 ? 4.410 2.057 70.701 1.00 44.25 766 LEU A C 1
ATOM 6109 O O . LEU A 1 766 ? 3.346 1.585 70.319 1.00 44.25 766 LEU A O 1
ATOM 6113 N N . ASN A 1 767 ? 5.117 1.588 71.740 1.00 44.84 767 ASN A N 1
ATOM 6114 C CA . ASN A 1 767 ? 4.642 1.028 73.024 1.00 44.84 767 ASN A CA 1
ATOM 6115 C C . ASN A 1 767 ? 5.714 0.212 73.786 1.00 44.84 767 ASN A C 1
ATOM 6117 O O . ASN A 1 767 ? 5.426 -0.334 74.849 1.00 44.84 767 ASN A O 1
ATOM 6121 N N . LEU A 1 768 ? 6.964 0.153 73.317 1.00 45.62 768 LEU A N 1
ATOM 6122 C CA . LEU A 1 768 ? 8.042 -0.591 73.984 1.00 45.62 768 LEU A CA 1
ATOM 6123 C C . LEU A 1 768 ? 8.911 0.325 74.871 1.00 45.62 768 LEU A C 1
ATOM 6125 O O . LEU A 1 768 ? 10.054 0.622 74.535 1.00 45.62 768 LEU A O 1
ATOM 6129 N N . ILE A 1 769 ? 8.378 0.774 76.013 1.00 39.88 769 ILE A N 1
ATOM 6130 C CA . ILE A 1 769 ? 9.187 1.339 77.113 1.00 39.88 769 ILE A CA 1
ATOM 6131 C C . ILE A 1 769 ? 9.099 0.360 78.299 1.00 39.88 769 ILE A C 1
ATOM 6133 O O . ILE A 1 769 ? 8.044 0.289 78.929 1.00 39.88 769 ILE A O 1
ATOM 6137 N N . PRO A 1 770 ? 10.144 -0.433 78.609 1.00 37.34 770 PRO A N 1
ATOM 6138 C CA . PRO A 1 770 ? 10.089 -1.394 79.707 1.00 37.34 770 PRO A CA 1
ATOM 6139 C C . PRO A 1 770 ? 10.333 -0.717 81.068 1.00 37.34 770 PRO A C 1
ATOM 6141 O O . PRO A 1 770 ? 11.314 0.002 81.247 1.00 37.34 770 PRO A O 1
ATOM 6144 N N . ILE A 1 771 ? 9.467 -0.999 82.045 1.00 31.19 771 ILE A N 1
ATOM 6145 C CA . ILE A 1 771 ? 9.741 -0.820 83.481 1.00 31.19 771 ILE A CA 1
ATOM 6146 C C . ILE A 1 771 ? 10.394 -2.124 83.968 1.00 31.19 771 ILE A C 1
ATOM 6148 O O . ILE A 1 771 ? 9.858 -3.200 83.712 1.00 31.19 771 ILE A O 1
ATOM 6152 N N . VAL A 1 772 ? 11.555 -2.048 84.629 1.00 34.31 772 VAL A N 1
ATOM 6153 C CA . VAL A 1 772 ? 12.353 -3.220 85.046 1.00 34.31 772 VAL A CA 1
ATOM 6154 C C . VAL A 1 772 ? 12.282 -3.416 86.566 1.00 34.31 772 VAL A C 1
ATOM 6156 O O . VAL A 1 772 ? 12.759 -2.561 87.309 1.00 34.31 772 VAL A O 1
ATOM 6159 N N . GLU A 1 773 ? 11.765 -4.563 87.025 1.00 26.53 773 GLU A N 1
ATOM 6160 C CA . GLU A 1 773 ? 11.959 -5.084 88.390 1.00 26.53 773 GLU A CA 1
ATOM 6161 C C . GLU A 1 773 ? 12.545 -6.510 88.361 1.00 26.53 773 GLU A C 1
ATOM 6163 O O . GLU A 1 773 ? 12.212 -7.340 87.514 1.00 26.53 773 GLU A O 1
ATOM 6168 N N . PHE A 1 774 ? 13.468 -6.787 89.288 1.00 28.70 774 PHE A N 1
ATOM 6169 C CA . PHE A 1 774 ? 14.274 -8.010 89.354 1.00 28.70 774 PHE A CA 1
ATOM 6170 C C . PHE A 1 774 ? 13.484 -9.188 89.952 1.00 28.70 774 PHE A C 1
ATOM 6172 O O . PHE A 1 774 ? 13.342 -9.305 91.166 1.00 28.70 774 PHE A O 1
ATOM 6179 N N . SER A 1 775 ? 13.012 -10.098 89.103 1.00 30.70 775 SER A N 1
ATOM 6180 C CA . SER A 1 775 ? 13.091 -11.567 89.261 1.00 30.70 775 SER A CA 1
ATOM 6181 C C . SER A 1 775 ? 12.256 -12.232 88.161 1.00 30.70 775 SER A C 1
ATOM 6183 O O . SER A 1 775 ? 11.112 -12.619 88.355 1.00 30.70 775 SER A O 1
ATOM 6185 N N . GLY A 1 776 ? 12.846 -12.358 86.971 1.00 33.31 776 GLY A N 1
ATOM 6186 C CA . GLY A 1 776 ? 12.169 -12.911 85.796 1.00 33.31 776 GLY A CA 1
ATOM 6187 C C . GLY A 1 776 ? 11.623 -11.813 84.886 1.00 33.31 776 GLY A C 1
ATOM 6188 O O . GLY A 1 776 ? 10.820 -10.980 85.284 1.00 33.31 776 GLY A O 1
ATOM 6189 N N . ILE A 1 777 ? 12.113 -11.799 83.651 1.00 34.47 777 ILE A N 1
ATOM 6190 C CA . ILE A 1 777 ? 11.733 -10.847 82.607 1.00 34.47 777 ILE A CA 1
ATOM 6191 C C . ILE A 1 777 ? 10.299 -11.181 82.158 1.00 34.47 777 ILE A C 1
ATOM 6193 O O . ILE A 1 777 ? 10.113 -12.151 81.428 1.00 34.47 777 ILE A O 1
ATOM 6197 N N . ASP A 1 778 ? 9.294 -10.405 82.580 1.00 34.78 778 ASP A N 1
ATOM 6198 C CA . ASP A 1 778 ? 7.928 -10.465 82.028 1.00 34.78 778 ASP A CA 1
ATOM 6199 C C . ASP A 1 778 ? 7.716 -9.255 81.096 1.00 34.78 778 ASP A C 1
ATOM 6201 O O . ASP A 1 778 ? 7.357 -8.159 81.525 1.00 34.78 778 ASP A O 1
ATOM 6205 N N . LEU A 1 779 ? 7.983 -9.439 79.798 1.00 39.69 779 LEU A N 1
ATOM 6206 C CA . LEU A 1 779 ? 7.583 -8.505 78.741 1.00 39.69 779 LEU A CA 1
ATOM 6207 C C . LEU A 1 779 ? 6.155 -8.863 78.301 1.00 39.69 779 LEU A C 1
ATOM 6209 O O . LEU A 1 779 ? 5.954 -9.702 77.424 1.00 39.69 779 LEU A O 1
ATOM 6213 N N . LYS A 1 780 ? 5.139 -8.236 78.895 1.00 38.03 780 LYS A N 1
ATOM 6214 C CA . LYS A 1 780 ? 3.768 -8.238 78.345 1.00 38.03 780 LYS A CA 1
ATOM 6215 C C . LYS A 1 780 ? 3.585 -6.949 77.547 1.00 38.03 780 LYS A C 1
ATOM 6217 O O . LYS A 1 780 ? 3.864 -5.888 78.082 1.00 38.03 780 LYS A O 1
ATOM 6222 N N . LYS A 1 781 ? 3.119 -6.914 76.300 1.00 42.75 781 LYS A N 1
ATOM 6223 C CA . LYS A 1 781 ? 2.542 -7.873 75.344 1.00 42.75 781 LYS A CA 1
ATOM 6224 C C . LYS A 1 781 ? 3.258 -7.623 74.000 1.00 42.75 781 LYS A C 1
ATOM 6226 O O . LYS A 1 781 ? 3.657 -6.496 73.762 1.00 42.75 781 LYS A O 1
ATOM 6231 N N . GLU A 1 782 ? 3.349 -8.635 73.133 1.00 50.09 782 GLU A N 1
ATOM 6232 C CA . GLU A 1 782 ? 3.724 -8.516 71.698 1.00 50.09 782 GLU A CA 1
ATOM 6233 C C . GLU A 1 782 ? 5.206 -8.667 71.292 1.00 50.09 782 GLU A C 1
ATOM 6235 O O . GLU A 1 782 ? 5.614 -8.151 70.263 1.00 50.09 782 GLU A O 1
ATOM 6240 N N . THR A 1 783 ? 6.006 -9.498 71.969 1.00 49.22 783 THR A N 1
ATOM 6241 C CA . THR A 1 783 ? 7.271 -10.012 71.383 1.00 49.22 783 THR A CA 1
ATOM 6242 C C . THR A 1 783 ? 7.284 -11.542 71.322 1.00 49.22 783 THR A C 1
ATOM 6244 O O . THR A 1 783 ? 6.685 -12.209 72.167 1.00 49.22 783 THR A O 1
ATOM 6247 N N . GLU A 1 784 ? 7.874 -12.111 70.264 1.00 48.59 784 GLU A N 1
ATOM 6248 C CA . GLU A 1 784 ? 7.755 -13.539 69.915 1.00 48.59 784 GLU A CA 1
ATOM 6249 C C . GLU A 1 784 ? 9.011 -14.358 70.283 1.00 48.59 784 GLU A C 1
ATOM 6251 O O . GLU A 1 784 ? 8.891 -15.492 70.744 1.00 48.59 784 GLU A O 1
ATOM 6256 N N . GLN A 1 785 ? 10.216 -13.785 70.136 1.00 57.22 785 GLN A N 1
ATOM 6257 C CA . GLN A 1 785 ? 11.501 -14.392 70.524 1.00 57.22 785 GLN A CA 1
ATOM 6258 C C . GLN A 1 785 ? 12.526 -13.314 70.904 1.00 57.22 785 GLN A C 1
ATOM 6260 O O . GLN A 1 785 ? 12.584 -12.275 70.248 1.00 57.22 785 GLN A O 1
ATOM 6265 N N . ILE A 1 786 ? 13.355 -13.574 71.924 1.00 58.47 786 ILE A N 1
ATOM 6266 C CA . ILE A 1 786 ? 14.439 -12.679 72.366 1.00 58.47 786 ILE A CA 1
ATOM 6267 C C . ILE A 1 786 ? 15.746 -13.471 72.460 1.00 58.47 786 ILE A C 1
ATOM 6269 O O . ILE A 1 786 ? 15.805 -14.503 73.129 1.00 58.47 786 ILE A O 1
ATOM 6273 N N . LYS A 1 787 ? 16.803 -12.977 71.810 1.00 58.69 787 LYS A N 1
ATOM 6274 C CA . LYS A 1 787 ? 18.184 -13.460 71.944 1.00 58.69 787 LYS A CA 1
ATOM 6275 C C . LYS A 1 787 ? 19.052 -12.366 72.554 1.00 58.69 787 LYS A C 1
ATOM 6277 O O . LYS A 1 787 ? 19.099 -11.245 72.049 1.00 58.69 787 LYS A O 1
ATOM 6282 N N . LEU A 1 788 ? 19.738 -12.712 73.637 1.00 61.00 788 LEU A N 1
ATOM 6283 C CA . LEU A 1 788 ? 20.650 -11.834 74.364 1.00 61.00 788 LEU A CA 1
ATOM 6284 C C . LEU A 1 788 ? 22.081 -12.345 74.178 1.00 61.00 788 LEU A C 1
ATOM 6286 O O . LEU A 1 788 ? 22.433 -13.401 74.696 1.00 61.00 788 LEU A O 1
ATOM 6290 N N . ASP A 1 789 ? 22.892 -11.576 73.459 1.00 63.34 789 ASP A N 1
ATOM 6291 C CA . ASP A 1 789 ? 24.341 -11.727 73.371 1.00 63.34 789 ASP A CA 1
ATOM 6292 C C . ASP A 1 789 ? 25.017 -10.597 74.163 1.00 63.34 789 ASP A C 1
ATOM 6294 O O . ASP A 1 789 ? 24.443 -9.542 74.427 1.00 63.34 789 ASP A O 1
ATOM 6298 N N . SER A 1 790 ? 26.286 -10.784 74.526 1.00 64.38 790 SER A N 1
ATOM 6299 C CA . SER A 1 790 ? 26.970 -9.870 75.452 1.00 64.38 790 SER A CA 1
ATOM 6300 C C . SER A 1 790 ? 27.103 -8.409 74.975 1.00 64.38 790 SER A C 1
ATOM 6302 O O . SER A 1 790 ? 27.280 -7.516 75.800 1.00 64.38 790 SER A O 1
ATOM 6304 N N . ASN A 1 791 ? 26.993 -8.157 73.669 1.00 68.19 791 ASN A N 1
ATOM 6305 C CA . ASN A 1 791 ? 27.047 -6.840 73.022 1.00 68.19 791 ASN A CA 1
ATOM 6306 C C . ASN A 1 791 ? 25.878 -6.594 72.041 1.00 68.19 791 ASN A C 1
ATOM 6308 O O . ASN A 1 791 ? 25.883 -5.589 71.327 1.00 68.19 791 ASN A O 1
ATOM 6312 N N . ARG A 1 792 ? 24.888 -7.500 71.992 1.00 71.88 792 ARG A N 1
ATOM 6313 C CA . ARG A 1 792 ? 23.743 -7.420 71.078 1.00 71.88 792 ARG A CA 1
ATOM 6314 C C . ARG A 1 792 ? 22.473 -7.975 71.716 1.00 71.88 792 ARG A C 1
ATOM 6316 O O . ARG A 1 792 ? 22.463 -9.092 72.218 1.00 71.88 792 ARG A O 1
ATOM 6323 N N . VAL A 1 793 ? 21.383 -7.228 71.613 1.00 71.31 793 VAL A N 1
ATOM 6324 C CA . VAL A 1 793 ? 20.032 -7.681 71.961 1.00 71.31 793 VAL A CA 1
ATOM 6325 C C . VAL A 1 793 ? 19.220 -7.784 70.683 1.00 71.31 793 VAL A C 1
ATOM 6327 O O . VAL A 1 793 ? 19.241 -6.873 69.861 1.00 71.31 793 VAL A O 1
ATOM 6330 N N . THR A 1 794 ? 18.521 -8.892 70.489 1.00 68.56 794 THR A N 1
ATOM 6331 C CA . THR A 1 794 ? 17.675 -9.121 69.318 1.00 68.56 794 THR A CA 1
ATOM 6332 C C . THR A 1 794 ? 16.306 -9.563 69.781 1.00 68.56 794 THR A C 1
ATOM 6334 O O . THR A 1 794 ? 16.204 -10.512 70.557 1.00 68.56 794 THR A O 1
ATOM 6337 N N . PHE A 1 795 ? 15.258 -8.896 69.313 1.00 69.25 795 PHE A N 1
ATOM 6338 C CA . PHE A 1 795 ? 13.887 -9.295 69.599 1.00 69.25 795 PHE A CA 1
ATOM 6339 C C . PHE A 1 795 ? 13.013 -9.182 68.358 1.00 69.25 795 PHE A C 1
ATOM 6341 O O . PHE A 1 795 ? 13.244 -8.336 67.496 1.00 69.25 795 PHE A O 1
ATOM 6348 N N . LYS A 1 796 ? 12.015 -10.061 68.272 1.00 62.81 796 LYS A N 1
ATOM 6349 C CA . LYS A 1 796 ? 11.065 -10.098 67.163 1.00 62.81 796 LYS A CA 1
ATOM 6350 C C . LYS A 1 796 ? 9.698 -9.598 67.612 1.00 62.81 796 LYS A C 1
ATOM 6352 O O . LYS A 1 796 ? 9.135 -10.148 68.563 1.00 62.81 796 LYS A O 1
ATOM 6357 N N . ASP A 1 797 ? 9.192 -8.564 66.951 1.00 58.84 797 ASP A N 1
ATOM 6358 C CA . ASP A 1 797 ? 7.869 -8.001 67.220 1.00 58.84 797 ASP A CA 1
ATOM 6359 C C . ASP A 1 797 ? 6.765 -8.965 66.766 1.00 58.84 797 ASP A C 1
ATOM 6361 O O . ASP A 1 797 ? 6.854 -9.571 65.700 1.00 58.84 797 ASP A O 1
ATOM 6365 N N . LYS A 1 798 ? 5.718 -9.142 67.572 1.00 51.50 798 LYS A N 1
ATOM 6366 C CA . LYS A 1 798 ? 4.693 -10.172 67.336 1.00 51.50 798 LYS A CA 1
ATOM 6367 C C . LYS A 1 798 ? 3.638 -9.743 66.313 1.00 51.50 798 LYS A C 1
ATOM 6369 O O . LYS A 1 798 ? 3.017 -10.605 65.695 1.00 51.50 798 LYS A O 1
ATOM 6374 N N . ILE A 1 799 ? 3.435 -8.435 66.134 1.00 49.72 799 ILE A N 1
ATOM 6375 C CA . ILE A 1 799 ? 2.465 -7.883 65.176 1.00 49.72 799 ILE A CA 1
ATOM 6376 C C . ILE A 1 799 ? 3.102 -7.737 63.799 1.00 49.72 799 ILE A C 1
ATOM 6378 O O . ILE A 1 799 ? 2.569 -8.231 62.808 1.00 49.72 799 ILE A O 1
ATOM 6382 N N . THR A 1 800 ? 4.256 -7.082 63.731 1.00 55.09 800 THR A N 1
ATOM 6383 C CA . THR A 1 800 ? 4.924 -6.788 62.459 1.00 55.09 800 THR A CA 1
ATOM 6384 C C . THR A 1 800 ? 5.845 -7.919 61.993 1.00 55.09 800 THR A C 1
ATOM 6386 O O . THR A 1 800 ? 6.249 -7.938 60.834 1.00 55.09 800 THR A O 1
ATOM 6389 N N . LYS A 1 801 ? 6.160 -8.890 62.869 1.00 61.97 801 LYS A N 1
ATOM 6390 C CA . LYS A 1 801 ? 7.163 -9.955 62.653 1.00 61.97 801 LYS A CA 1
ATOM 6391 C C . LYS A 1 801 ? 8.569 -9.436 62.342 1.00 61.97 801 LYS A C 1
ATOM 6393 O O . LYS A 1 801 ? 9.406 -10.207 61.874 1.00 61.97 801 LYS A O 1
ATOM 6398 N N . CYS A 1 802 ? 8.830 -8.172 62.642 1.00 60.06 802 CYS A N 1
ATOM 6399 C CA . CYS A 1 802 ? 10.102 -7.511 62.421 1.00 60.06 802 CYS A CA 1
ATOM 6400 C C . CYS A 1 802 ? 11.133 -7.880 63.479 1.00 60.06 802 CYS A C 1
ATOM 6402 O O . CYS A 1 802 ? 10.824 -7.898 64.672 1.00 60.06 802 CYS A O 1
ATOM 6404 N N . GLU A 1 803 ? 12.360 -8.143 63.055 1.00 72.06 803 GLU A N 1
ATOM 6405 C CA . GLU A 1 803 ? 13.507 -8.343 63.926 1.00 72.06 803 GLU A CA 1
ATOM 6406 C C . GLU A 1 803 ? 14.210 -7.005 64.190 1.00 72.06 803 GLU A C 1
ATOM 6408 O O . GLU A 1 803 ? 14.773 -6.373 63.293 1.00 72.06 803 GLU A O 1
ATOM 6413 N N . ILE A 1 804 ? 14.201 -6.577 65.453 1.00 70.00 804 ILE A N 1
ATOM 6414 C CA . ILE A 1 804 ? 14.907 -5.380 65.905 1.00 70.00 804 ILE A CA 1
ATOM 6415 C C . ILE A 1 804 ? 16.162 -5.807 66.662 1.00 70.00 804 ILE A C 1
ATOM 6417 O O . ILE A 1 804 ? 16.111 -6.587 67.619 1.00 70.00 804 ILE A O 1
ATOM 6421 N N . GLN A 1 805 ? 17.303 -5.267 66.241 1.00 72.38 805 GLN A N 1
ATOM 6422 C CA . GLN A 1 805 ? 18.608 -5.511 66.842 1.00 72.38 805 GLN A CA 1
ATOM 6423 C C . GLN A 1 805 ? 19.156 -4.237 67.479 1.00 72.38 805 GLN A C 1
ATOM 6425 O O . GLN A 1 805 ? 19.215 -3.188 66.846 1.00 72.38 805 GLN A O 1
ATOM 6430 N N . ILE A 1 806 ? 19.607 -4.334 68.726 1.00 74.12 806 ILE A N 1
ATOM 6431 C CA . ILE A 1 806 ? 20.319 -3.272 69.439 1.00 74.12 806 ILE A CA 1
ATOM 6432 C C . ILE A 1 806 ? 21.745 -3.753 69.667 1.00 74.12 806 ILE A C 1
ATOM 6434 O O . ILE A 1 806 ? 21.955 -4.767 70.329 1.00 74.12 806 ILE A O 1
ATOM 6438 N N . VAL A 1 807 ? 22.725 -3.037 69.126 1.00 77.44 807 VAL A N 1
ATOM 6439 C CA . VAL A 1 807 ? 24.146 -3.404 69.172 1.00 77.44 807 VAL A CA 1
ATOM 6440 C C . VAL A 1 807 ? 24.943 -2.251 69.768 1.00 77.44 807 VAL A C 1
ATOM 6442 O O . VAL A 1 807 ? 24.648 -1.092 69.490 1.00 77.44 807 VAL A O 1
ATOM 6445 N N . THR A 1 808 ? 25.964 -2.527 70.573 1.00 76.19 808 THR A N 1
ATOM 6446 C CA . THR A 1 808 ? 26.920 -1.485 70.980 1.00 76.19 808 THR A CA 1
ATOM 6447 C C . THR A 1 808 ? 27.801 -1.095 69.789 1.00 76.19 808 THR A C 1
ATOM 6449 O O . THR A 1 808 ? 28.356 -1.964 69.117 1.00 76.19 808 THR A O 1
ATOM 6452 N N . GLU A 1 809 ? 27.960 0.201 69.498 1.00 74.75 809 GLU A N 1
ATOM 6453 C CA . GLU A 1 809 ? 28.788 0.620 68.348 1.00 74.75 809 GLU A CA 1
ATOM 6454 C C . GLU A 1 809 ? 30.261 0.230 68.522 1.00 74.75 809 GLU A C 1
ATOM 6456 O O . GLU A 1 809 ? 30.927 -0.139 67.558 1.00 74.75 809 GLU A O 1
ATOM 6461 N N . ASP A 1 810 ? 30.749 0.227 69.762 1.00 73.50 810 ASP A N 1
ATOM 6462 C CA . ASP A 1 810 ? 32.148 -0.075 70.074 1.00 73.50 810 ASP A CA 1
ATOM 6463 C C . ASP A 1 810 ? 32.450 -1.589 70.107 1.00 73.50 810 ASP A C 1
ATOM 6465 O O . ASP A 1 810 ? 33.564 -1.992 70.451 1.00 73.50 810 ASP A O 1
ATOM 6469 N N . GLY A 1 811 ? 31.453 -2.451 69.859 1.00 66.50 811 GLY A N 1
ATOM 6470 C CA . GLY A 1 811 ? 31.564 -3.918 69.886 1.00 66.50 811 GLY A CA 1
ATOM 6471 C C . GLY A 1 811 ? 31.841 -4.535 71.266 1.00 66.50 811 GLY A C 1
ATOM 6472 O O . GLY A 1 811 ? 31.848 -5.760 71.411 1.00 66.50 811 GLY A O 1
ATOM 6473 N N . ARG A 1 812 ? 32.056 -3.709 72.296 1.00 69.25 812 ARG A N 1
ATOM 6474 C CA . ARG A 1 812 ? 32.243 -4.115 73.696 1.00 69.25 812 ARG A CA 1
ATOM 6475 C C . ARG A 1 812 ? 30.919 -4.539 74.319 1.00 69.25 812 ARG A C 1
ATOM 6477 O O . ARG A 1 812 ? 29.855 -4.127 73.861 1.00 69.25 812 ARG A O 1
ATOM 6484 N N . LYS A 1 813 ? 30.982 -5.322 75.401 1.00 67.19 813 LYS A N 1
ATOM 6485 C CA . LYS A 1 813 ? 29.778 -5.656 76.170 1.00 67.19 813 LYS A CA 1
ATOM 6486 C C . LYS A 1 813 ? 29.038 -4.386 76.595 1.00 67.19 813 LYS A C 1
ATOM 6488 O O . LYS A 1 813 ? 29.669 -3.335 76.766 1.00 67.19 813 LYS A O 1
ATOM 6493 N N . PHE A 1 814 ? 27.719 -4.470 76.743 1.00 63.88 814 PHE A N 1
ATOM 6494 C CA . PHE A 1 814 ? 26.958 -3.362 77.318 1.00 63.88 814 PHE A CA 1
ATOM 6495 C C . PHE A 1 814 ? 27.581 -2.978 78.670 1.00 63.88 814 PHE A C 1
ATOM 6497 O O . PHE A 1 814 ? 27.925 -3.843 79.470 1.00 63.88 814 PHE A O 1
ATOM 6504 N N . ILE A 1 815 ? 27.785 -1.680 78.910 1.00 59.06 815 ILE A N 1
ATOM 6505 C CA . ILE A 1 815 ? 28.487 -1.141 80.093 1.00 59.06 815 ILE A CA 1
ATOM 6506 C C . ILE A 1 815 ? 27.686 -1.367 81.394 1.00 59.06 815 ILE A C 1
ATOM 6508 O O . ILE A 1 815 ? 28.144 -1.021 82.483 1.00 59.06 815 ILE A O 1
ATOM 6512 N N . VAL A 1 816 ? 26.518 -2.004 81.302 1.00 53.44 816 VAL A N 1
ATOM 6513 C CA . VAL A 1 816 ? 25.638 -2.310 82.421 1.00 53.44 816 VAL A CA 1
ATOM 6514 C C . VAL A 1 816 ? 25.241 -3.787 82.356 1.00 53.44 816 VAL A C 1
ATOM 6516 O O . VAL A 1 816 ? 24.603 -4.206 81.395 1.00 53.44 816 VAL A O 1
ATOM 6519 N N . ASP A 1 817 ? 25.579 -4.561 83.394 1.00 45.97 817 ASP A N 1
ATOM 6520 C CA . ASP A 1 817 ? 25.043 -5.921 83.599 1.00 45.97 817 ASP A CA 1
ATOM 6521 C C . ASP A 1 817 ? 23.537 -5.890 83.965 1.00 45.97 817 ASP A C 1
ATOM 6523 O O . ASP A 1 817 ? 22.884 -6.930 84.030 1.00 45.97 817 ASP A O 1
ATOM 6527 N N . TYR A 1 818 ? 22.976 -4.693 84.198 1.00 48.94 818 TYR A N 1
ATOM 6528 C CA . TYR A 1 818 ? 21.580 -4.455 84.562 1.00 48.94 818 TYR A CA 1
ATOM 6529 C C . TYR A 1 818 ? 21.064 -3.112 84.012 1.00 48.94 818 TYR A C 1
ATOM 6531 O O . TYR A 1 818 ? 21.540 -2.057 84.418 1.00 48.94 818 TYR A O 1
ATOM 6539 N N . ILE A 1 819 ? 20.086 -3.127 83.102 1.00 49.34 819 ILE A N 1
ATOM 6540 C CA . ILE A 1 819 ? 19.367 -1.915 82.669 1.00 49.34 819 ILE A CA 1
ATOM 6541 C C . ILE A 1 819 ? 18.233 -1.695 83.675 1.00 49.34 819 ILE A C 1
ATOM 6543 O O . ILE A 1 819 ? 17.275 -2.459 83.687 1.00 49.34 819 ILE A O 1
ATOM 6547 N N . ASP A 1 820 ? 18.363 -0.699 84.550 1.00 47.62 820 ASP A N 1
ATOM 6548 C CA . ASP A 1 820 ? 17.344 -0.348 85.544 1.00 47.62 820 ASP A CA 1
ATOM 6549 C C . ASP A 1 820 ? 16.420 0.777 85.045 1.00 47.62 820 ASP A C 1
ATOM 6551 O O . ASP A 1 820 ? 16.667 1.408 84.014 1.00 47.62 820 ASP A O 1
ATOM 6555 N N . ALA A 1 821 ? 15.369 1.074 85.815 1.00 46.81 821 ALA A N 1
ATOM 6556 C CA . ALA A 1 821 ? 14.423 2.159 85.536 1.00 46.81 821 ALA A CA 1
ATOM 6557 C C . ALA A 1 821 ? 15.058 3.572 85.478 1.00 46.81 821 ALA A C 1
ATOM 6559 O O . ALA A 1 821 ? 14.375 4.530 85.129 1.00 46.81 821 ALA A O 1
ATOM 6560 N N . ASN A 1 822 ? 16.351 3.715 85.800 1.00 47.03 822 ASN A N 1
ATOM 6561 C CA . ASN A 1 822 ? 17.078 4.985 85.840 1.00 47.03 822 ASN A CA 1
ATOM 6562 C C . ASN A 1 822 ? 17.995 5.185 84.614 1.00 47.03 822 ASN A C 1
ATOM 6564 O O . ASN A 1 822 ? 18.816 6.108 84.585 1.00 47.03 822 ASN A O 1
ATOM 6568 N N . THR A 1 823 ? 17.915 4.324 83.600 1.00 53.44 823 THR A N 1
ATOM 6569 C CA . THR A 1 823 ? 18.757 4.407 82.401 1.00 53.44 823 THR A CA 1
ATOM 6570 C C . THR A 1 823 ? 18.044 5.187 81.293 1.00 53.44 823 THR A C 1
ATOM 6572 O O . THR A 1 823 ? 17.022 4.740 80.777 1.00 53.44 823 THR A O 1
ATOM 6575 N N . ASN A 1 824 ? 18.588 6.346 80.905 1.00 55.09 824 ASN A N 1
ATOM 6576 C CA . ASN A 1 824 ? 17.991 7.206 79.882 1.00 55.09 824 ASN A CA 1
ATOM 6577 C C . ASN A 1 824 ? 18.587 6.920 78.499 1.00 55.09 824 ASN A C 1
ATOM 6579 O O . ASN A 1 824 ? 19.802 6.786 78.333 1.00 55.09 824 ASN A O 1
ATOM 6583 N N . TRP A 1 825 ? 17.713 6.870 77.496 1.00 61.41 825 TRP A N 1
ATOM 6584 C CA . TRP A 1 825 ? 18.057 6.629 76.098 1.00 61.41 825 TRP A CA 1
ATOM 6585 C C . TRP A 1 825 ? 17.885 7.930 75.323 1.00 61.41 825 TRP A C 1
ATOM 6587 O O . TRP A 1 825 ? 16.765 8.406 75.154 1.00 61.41 825 TRP A O 1
ATOM 6597 N N . ASN A 1 826 ? 18.986 8.513 74.853 1.00 58.69 826 ASN A N 1
ATOM 6598 C CA . ASN A 1 826 ? 18.962 9.773 74.118 1.00 58.69 826 ASN A CA 1
ATOM 6599 C C . ASN A 1 826 ? 19.337 9.537 72.653 1.00 58.69 826 ASN A C 1
ATOM 6601 O O . ASN A 1 826 ? 20.483 9.214 72.340 1.00 58.69 826 ASN A O 1
ATOM 6605 N N . VAL A 1 827 ? 18.380 9.735 71.746 1.00 59.94 827 VAL A N 1
ATOM 6606 C CA . VAL A 1 827 ? 18.628 9.759 70.298 1.00 59.94 827 VAL A CA 1
ATOM 6607 C C . VAL A 1 827 ? 19.006 11.197 69.907 1.00 59.94 827 VAL A C 1
ATOM 6609 O O . VAL A 1 827 ? 18.174 12.094 70.061 1.00 59.94 827 VAL A O 1
ATOM 6612 N N . PRO A 1 828 ? 20.244 11.477 69.457 1.00 55.94 828 PRO A N 1
ATOM 6613 C CA . PRO A 1 828 ? 20.651 12.833 69.095 1.00 55.94 828 PRO A CA 1
ATOM 6614 C C . PRO A 1 828 ? 19.896 13.328 67.850 1.00 55.94 828 PRO A C 1
ATOM 6616 O O . PRO A 1 828 ? 19.883 12.677 66.811 1.00 55.94 828 PRO A O 1
ATOM 6619 N N . SER A 1 829 ? 19.312 14.526 67.926 1.00 51.97 829 SER A N 1
ATOM 6620 C CA . SER A 1 829 ? 18.502 15.146 66.860 1.00 51.97 829 SER A CA 1
ATOM 6621 C C . SER A 1 829 ? 19.301 15.681 65.656 1.00 51.97 829 SER A C 1
ATOM 6623 O O . SER A 1 829 ? 18.724 16.315 64.777 1.00 51.97 829 SER A O 1
ATOM 6625 N N . GLN A 1 830 ? 20.620 15.454 65.601 1.00 50.53 830 GLN A N 1
ATOM 6626 C CA . GLN A 1 830 ? 21.544 16.103 64.655 1.00 50.53 830 GLN A CA 1
ATOM 6627 C C . GLN A 1 830 ? 22.066 15.220 63.502 1.00 50.53 830 GLN A C 1
ATOM 6629 O O . GLN A 1 830 ? 22.934 15.663 62.757 1.00 50.53 830 GLN A O 1
ATOM 6634 N N . ALA A 1 831 ? 21.536 14.013 63.292 1.00 46.38 831 ALA A N 1
ATOM 6635 C CA . ALA A 1 831 ? 21.966 13.120 62.204 1.00 46.38 831 ALA A CA 1
ATOM 6636 C C . ALA A 1 831 ? 20.930 13.001 61.068 1.00 46.38 831 ALA A C 1
ATOM 6638 O O . ALA A 1 831 ? 20.515 11.900 60.722 1.00 46.38 831 ALA A O 1
ATOM 6639 N N . ILE A 1 832 ? 20.472 14.125 60.504 1.00 52.38 832 ILE A N 1
ATOM 6640 C CA . ILE A 1 832 ? 19.486 14.122 59.408 1.00 52.38 832 ILE A CA 1
ATOM 6641 C C . ILE A 1 832 ? 19.848 15.204 58.377 1.00 52.38 832 ILE A C 1
ATOM 6643 O O . ILE A 1 832 ? 19.197 16.242 58.309 1.00 52.38 832 ILE A O 1
ATOM 6647 N N . ASN A 1 833 ? 20.910 14.984 57.595 1.00 47.28 833 ASN A N 1
ATOM 6648 C CA . ASN A 1 833 ? 21.258 15.857 56.459 1.00 47.28 833 ASN A CA 1
ATOM 6649 C C . ASN A 1 833 ? 21.249 15.151 55.092 1.00 47.28 833 ASN A C 1
ATOM 6651 O O . ASN A 1 833 ? 21.306 15.836 54.077 1.00 47.28 833 ASN A O 1
ATOM 6655 N N . ASP A 1 834 ? 21.073 13.830 55.048 1.00 47.69 834 ASP A N 1
ATOM 6656 C CA . ASP A 1 834 ? 20.798 13.097 53.812 1.00 47.69 834 ASP A CA 1
ATOM 6657 C C . ASP A 1 834 ? 19.342 12.626 53.884 1.00 47.69 834 ASP A C 1
ATOM 6659 O O . ASP A 1 834 ? 18.994 11.880 54.797 1.00 47.69 834 ASP A O 1
ATOM 6663 N N . CYS A 1 835 ? 18.463 13.096 52.987 1.00 54.81 835 CYS A N 1
ATOM 6664 C CA . CYS A 1 835 ? 17.031 12.742 52.971 1.00 54.81 835 CYS A CA 1
ATOM 6665 C C . CYS A 1 835 ? 16.827 11.277 52.513 1.00 54.81 835 CYS A C 1
ATOM 6667 O O . CYS A 1 835 ? 16.203 11.014 51.486 1.00 54.81 835 CYS A O 1
ATOM 6669 N N . ILE A 1 836 ? 17.395 10.329 53.261 1.00 55.03 836 ILE A N 1
ATOM 6670 C CA . ILE A 1 836 ? 17.398 8.889 53.021 1.00 55.03 836 ILE A CA 1
ATOM 6671 C C . ILE A 1 836 ? 16.715 8.232 54.221 1.00 55.03 836 ILE A C 1
ATOM 6673 O O . ILE A 1 836 ? 17.159 8.381 55.359 1.00 55.03 836 ILE A O 1
ATOM 6677 N N . ALA A 1 837 ? 15.631 7.499 53.965 1.00 58.47 837 ALA A N 1
ATOM 6678 C CA . ALA A 1 837 ? 15.021 6.648 54.979 1.00 58.47 837 ALA A CA 1
ATOM 6679 C C . ALA A 1 837 ? 16.047 5.590 55.422 1.00 58.47 837 ALA A C 1
ATOM 6681 O O . ALA A 1 837 ? 16.590 4.865 54.586 1.00 58.47 837 ALA A O 1
ATOM 6682 N N . SER A 1 838 ? 16.343 5.528 56.722 1.00 61.09 838 SER A N 1
ATOM 6683 C CA . SER A 1 838 ? 17.346 4.613 57.279 1.00 61.09 838 SER A CA 1
ATOM 6684 C C . SER A 1 838 ? 16.696 3.584 58.190 1.00 61.09 838 SER A C 1
ATOM 6686 O O . SER A 1 838 ? 15.928 3.919 59.093 1.00 61.09 838 SER A O 1
ATOM 6688 N N . ASN A 1 839 ? 17.077 2.324 57.995 1.00 66.06 839 ASN A N 1
ATOM 6689 C CA . ASN A 1 839 ? 16.666 1.192 58.825 1.00 66.06 839 ASN A CA 1
ATOM 6690 C C . ASN A 1 839 ? 17.479 1.073 60.121 1.00 66.06 839 ASN A C 1
ATOM 6692 O O . ASN A 1 839 ? 17.245 0.163 60.910 1.00 66.06 839 ASN A O 1
ATOM 6696 N N . TYR A 1 840 ? 18.429 1.978 60.364 1.00 69.62 840 TYR A N 1
ATOM 6697 C CA . TYR A 1 840 ? 19.160 2.041 61.623 1.00 69.62 840 TYR A CA 1
ATOM 6698 C C . TYR A 1 840 ? 19.226 3.464 62.182 1.00 69.62 840 TYR A C 1
ATOM 6700 O O . TYR A 1 840 ? 19.267 4.440 61.429 1.00 69.62 840 TYR A O 1
ATOM 6708 N N . VAL A 1 841 ? 19.278 3.573 63.510 1.00 70.19 841 VAL A N 1
ATOM 6709 C CA . VAL A 1 841 ? 19.498 4.832 64.233 1.00 70.19 841 VAL A CA 1
ATOM 6710 C C . VAL A 1 841 ? 20.564 4.633 65.306 1.00 70.19 841 VAL A C 1
ATOM 6712 O O . VAL A 1 841 ? 20.633 3.580 65.944 1.00 70.19 841 VAL A O 1
ATOM 6715 N N . THR A 1 842 ? 21.420 5.631 65.498 1.00 69.88 842 THR A N 1
ATOM 6716 C CA . THR A 1 842 ? 22.384 5.651 66.600 1.00 69.88 842 THR A CA 1
ATOM 6717 C C . THR A 1 842 ? 21.784 6.383 67.795 1.00 69.88 842 THR A C 1
ATOM 6719 O O . THR A 1 842 ? 21.153 7.429 67.655 1.00 69.88 842 THR A O 1
ATOM 6722 N N . ALA A 1 843 ? 21.953 5.818 68.985 1.00 68.38 843 ALA A N 1
ATOM 6723 C CA . ALA A 1 843 ? 21.473 6.383 70.237 1.00 68.38 843 ALA A CA 1
ATOM 6724 C C . ALA A 1 843 ? 22.580 6.330 71.292 1.00 68.38 843 ALA A C 1
ATOM 6726 O O . ALA A 1 843 ? 23.492 5.506 71.226 1.00 68.38 843 ALA A O 1
ATOM 6727 N N . VAL A 1 844 ? 22.502 7.220 72.275 1.00 71.00 844 VAL A N 1
ATOM 6728 C CA . VAL A 1 844 ? 23.414 7.244 73.415 1.00 71.00 844 VAL A CA 1
ATOM 6729 C C . VAL A 1 844 ? 22.661 6.748 74.636 1.00 71.00 844 VAL A C 1
ATOM 6731 O O . VAL A 1 844 ? 21.639 7.311 75.030 1.00 71.00 844 VAL A O 1
ATOM 6734 N N . LEU A 1 845 ? 23.185 5.688 75.233 1.00 69.38 845 LEU A N 1
ATOM 6735 C CA . LEU A 1 845 ? 22.677 5.091 76.454 1.00 69.38 845 LEU A CA 1
ATOM 6736 C C . LEU A 1 845 ? 23.441 5.715 77.626 1.00 69.38 845 LEU A C 1
ATOM 6738 O O . LEU A 1 845 ? 24.666 5.603 77.699 1.00 69.38 845 LEU A O 1
ATOM 6742 N N . GLU A 1 846 ? 22.738 6.429 78.505 1.00 64.12 846 GLU A N 1
ATOM 6743 C CA . GLU A 1 846 ? 23.324 7.129 79.651 1.00 64.12 846 GLU A CA 1
ATOM 6744 C C . GLU A 1 846 ? 22.699 6.621 80.952 1.00 64.12 846 GLU A C 1
ATOM 6746 O O . GLU A 1 846 ? 21.502 6.771 81.203 1.00 64.12 846 GLU A O 1
ATOM 6751 N N . ASN A 1 847 ? 23.524 6.022 81.809 1.00 62.12 847 ASN A N 1
ATOM 6752 C CA . ASN A 1 847 ? 23.083 5.617 83.138 1.00 62.12 847 ASN A CA 1
ATOM 6753 C C . ASN A 1 847 ? 23.074 6.845 84.065 1.00 62.12 847 ASN A C 1
ATOM 6755 O O . ASN A 1 847 ? 24.122 7.457 84.292 1.00 62.12 847 ASN A O 1
ATOM 6759 N N . SER A 1 848 ? 21.912 7.209 84.614 1.00 58.09 848 SER A N 1
ATOM 6760 C CA . SER A 1 848 ? 21.768 8.448 85.396 1.00 58.09 848 SER A CA 1
ATOM 6761 C C . SER A 1 848 ? 22.507 8.431 86.744 1.00 58.09 848 SER A C 1
ATOM 6763 O O . SER A 1 848 ? 22.909 9.493 87.221 1.00 58.09 848 SER A O 1
ATOM 6765 N N . ASN A 1 849 ? 22.782 7.249 87.310 1.00 59.34 849 ASN A N 1
ATOM 6766 C CA . ASN A 1 849 ? 23.490 7.088 88.585 1.00 59.34 849 ASN A CA 1
ATOM 6767 C C . ASN A 1 849 ? 25.023 7.113 88.432 1.00 59.34 849 ASN A C 1
ATOM 6769 O O . ASN A 1 849 ? 25.722 7.648 89.289 1.00 59.34 849 ASN A O 1
ATOM 6773 N N . THR A 1 850 ? 25.570 6.561 87.340 1.00 63.59 850 THR A N 1
ATOM 6774 C CA . THR A 1 850 ? 27.033 6.460 87.117 1.00 63.59 850 THR A CA 1
ATOM 6775 C C . THR A 1 850 ? 27.584 7.440 86.076 1.00 63.59 850 THR A C 1
ATOM 6777 O O . THR A 1 850 ? 28.802 7.533 85.917 1.00 63.59 850 THR A O 1
ATOM 6780 N N . ARG A 1 851 ? 26.710 8.155 85.348 1.00 63.59 851 ARG A N 1
ATOM 6781 C CA . ARG A 1 851 ? 27.028 9.038 84.204 1.00 63.59 851 ARG A CA 1
ATOM 6782 C C . ARG A 1 851 ? 27.889 8.395 83.107 1.00 63.59 851 ARG A C 1
ATOM 6784 O O . ARG A 1 851 ? 28.491 9.096 82.293 1.00 63.59 851 ARG A O 1
ATOM 6791 N N . ARG A 1 852 ? 27.968 7.063 83.058 1.00 63.09 852 ARG A N 1
ATOM 6792 C CA . ARG A 1 852 ? 28.638 6.350 81.966 1.00 63.09 852 ARG A CA 1
ATOM 6793 C C . ARG A 1 852 ? 27.751 6.390 80.726 1.00 63.09 852 ARG A C 1
ATOM 6795 O O . ARG A 1 852 ? 26.560 6.094 80.811 1.00 63.09 852 ARG A O 1
ATOM 6802 N N . ARG A 1 853 ? 28.354 6.758 79.595 1.00 70.50 853 ARG A N 1
ATOM 6803 C CA . ARG A 1 853 ? 27.702 6.852 78.286 1.00 70.50 853 ARG A CA 1
ATOM 6804 C C . ARG A 1 853 ? 28.226 5.760 77.371 1.00 70.50 853 ARG A C 1
ATOM 6806 O O . ARG A 1 853 ? 29.434 5.532 77.332 1.00 70.50 853 ARG A O 1
ATOM 6813 N N . GLN A 1 854 ? 27.329 5.119 76.637 1.00 72.00 854 GLN A N 1
ATOM 6814 C CA . GLN A 1 854 ? 27.685 4.158 75.603 1.00 72.00 854 GLN A CA 1
ATOM 6815 C C . GLN A 1 854 ? 26.881 4.428 74.340 1.00 72.00 854 GLN A C 1
ATOM 6817 O O . GLN A 1 854 ? 25.663 4.586 74.402 1.00 72.00 854 GLN A O 1
ATOM 6822 N N . ASN A 1 855 ? 27.561 4.447 73.198 1.00 75.94 855 ASN A N 1
ATOM 6823 C CA . ASN A 1 855 ? 26.893 4.553 71.912 1.00 75.94 855 ASN A CA 1
ATOM 6824 C C . ASN A 1 855 ? 26.368 3.182 71.496 1.00 75.94 855 ASN A C 1
ATOM 6826 O O . ASN A 1 855 ? 27.065 2.164 71.565 1.00 75.94 855 ASN A O 1
ATOM 6830 N N . ILE A 1 856 ? 25.120 3.171 71.063 1.00 72.31 856 ILE A N 1
ATOM 6831 C CA . ILE A 1 856 ? 24.418 1.988 70.596 1.00 72.31 856 ILE A CA 1
ATOM 6832 C C . ILE A 1 856 ? 23.798 2.279 69.234 1.00 72.31 856 ILE A C 1
ATOM 6834 O O . ILE A 1 856 ? 23.493 3.421 68.888 1.00 72.31 856 ILE A O 1
ATOM 6838 N N . ARG A 1 857 ? 23.589 1.226 68.458 1.00 75.88 857 ARG A N 1
ATOM 6839 C CA . ARG A 1 857 ? 22.930 1.263 67.164 1.00 75.88 857 ARG A CA 1
ATOM 6840 C C . ARG A 1 857 ? 21.730 0.335 67.201 1.00 75.88 857 ARG A C 1
ATOM 6842 O O . ARG A 1 857 ? 21.867 -0.846 67.512 1.00 75.88 857 ARG A O 1
ATOM 6849 N N . MET A 1 858 ? 20.566 0.882 66.886 1.00 71.19 858 MET A N 1
ATOM 6850 C CA . MET A 1 858 ? 19.337 0.123 66.689 1.00 71.19 858 MET A CA 1
ATOM 6851 C C . MET A 1 858 ? 19.154 -0.124 65.199 1.00 71.19 858 MET A C 1
ATOM 6853 O O . MET A 1 858 ? 19.355 0.794 64.410 1.00 71.19 858 MET A O 1
ATOM 6857 N N . ILE A 1 859 ? 18.790 -1.341 64.819 1.00 73.50 859 ILE A N 1
ATOM 6858 C CA . ILE A 1 859 ? 18.612 -1.785 63.437 1.00 73.50 859 ILE A CA 1
ATOM 6859 C C . ILE A 1 859 ? 17.262 -2.495 63.360 1.00 73.50 859 ILE A C 1
ATOM 6861 O O . ILE A 1 859 ? 16.983 -3.359 64.187 1.00 73.50 859 ILE A O 1
ATOM 6865 N N . SER A 1 860 ? 16.440 -2.128 62.383 1.00 71.50 860 SER A N 1
ATOM 6866 C CA . SER A 1 860 ? 15.189 -2.802 62.032 1.00 71.50 860 SER A CA 1
ATOM 6867 C C . SER A 1 860 ? 15.356 -3.486 60.676 1.00 71.50 860 SER A C 1
ATOM 6869 O O . SER A 1 860 ? 15.983 -2.933 59.772 1.00 71.50 860 SER A O 1
ATOM 6871 N N . ASP A 1 861 ? 14.831 -4.694 60.517 1.00 72.38 861 ASP A N 1
ATOM 6872 C CA . ASP A 1 861 ? 14.921 -5.460 59.268 1.00 72.38 861 ASP A CA 1
ATOM 6873 C C . ASP A 1 861 ? 13.793 -5.152 58.266 1.00 72.38 861 ASP A C 1
ATOM 6875 O O . ASP A 1 861 ? 13.911 -5.488 57.088 1.00 72.38 861 ASP A O 1
ATOM 6879 N N . CYS A 1 862 ? 12.722 -4.491 58.705 1.00 60.44 862 CYS A N 1
ATOM 6880 C CA . CYS A 1 862 ? 11.470 -4.423 57.950 1.00 60.44 862 CYS A CA 1
ATOM 6881 C C . CYS A 1 862 ? 10.928 -3.000 57.719 1.00 60.44 862 CYS A C 1
ATOM 6883 O O . CYS A 1 862 ? 10.188 -2.789 56.759 1.00 60.44 862 CYS A O 1
ATOM 6885 N N . PHE A 1 863 ? 11.272 -2.021 58.568 1.00 62.19 863 PHE A N 1
ATOM 6886 C CA . PHE A 1 863 ? 10.815 -0.636 58.434 1.00 62.19 863 PHE A CA 1
ATOM 6887 C C . PHE A 1 863 ? 11.932 0.362 58.768 1.00 62.19 863 PHE A C 1
ATOM 6889 O O . PHE A 1 863 ? 12.768 0.088 59.635 1.00 62.19 863 PHE A O 1
ATOM 6896 N N . PRO A 1 864 ? 11.949 1.536 58.114 1.00 60.72 864 PRO A N 1
ATOM 6897 C CA . PRO A 1 864 ? 12.910 2.580 58.428 1.00 60.72 864 PRO A CA 1
ATOM 6898 C C . PRO A 1 864 ? 12.609 3.199 59.799 1.00 60.72 864 PRO A C 1
ATOM 6900 O O . PRO A 1 864 ? 11.493 3.634 60.071 1.00 60.72 864 PRO A O 1
ATOM 6903 N N . LEU A 1 865 ? 13.620 3.250 60.671 1.00 62.41 865 LEU A N 1
ATOM 6904 C CA . LEU A 1 865 ? 13.533 3.873 62.001 1.00 62.41 865 LEU A CA 1
ATOM 6905 C C . LEU A 1 865 ? 13.523 5.410 61.909 1.00 62.41 865 LEU A C 1
ATOM 6907 O O . LEU A 1 865 ? 13.036 6.095 62.811 1.00 62.41 865 LEU A O 1
ATOM 6911 N N . ILE A 1 866 ? 14.043 5.956 60.808 1.00 61.22 866 ILE A N 1
ATOM 6912 C CA . ILE A 1 866 ? 13.962 7.375 60.457 1.00 61.22 866 ILE A CA 1
ATOM 6913 C C . ILE A 1 866 ? 13.083 7.498 59.217 1.00 61.22 866 ILE A C 1
ATOM 6915 O O . ILE A 1 866 ? 13.464 7.035 58.141 1.00 61.22 866 ILE A O 1
ATOM 6919 N N . ASP A 1 867 ? 11.930 8.144 59.375 1.00 60.66 867 ASP A N 1
ATOM 6920 C CA . ASP A 1 867 ? 10.996 8.403 58.286 1.00 60.66 867 ASP A CA 1
ATOM 6921 C C . ASP A 1 867 ? 11.171 9.843 57.783 1.00 60.66 867 ASP A C 1
ATOM 6923 O O . ASP A 1 867 ? 11.072 10.817 58.537 1.00 60.66 867 ASP A O 1
ATOM 6927 N N . CYS A 1 868 ? 11.486 9.983 56.500 1.00 56.03 868 CYS A N 1
ATOM 6928 C CA . CYS A 1 868 ? 11.801 11.253 55.859 1.00 56.03 868 CYS A CA 1
ATOM 6929 C C . CYS A 1 868 ? 10.764 11.569 54.782 1.00 56.03 868 CYS A C 1
ATOM 6931 O O . CYS A 1 868 ? 10.660 10.853 53.789 1.00 56.03 868 CYS A O 1
ATOM 6933 N N . ASN A 1 869 ? 10.067 12.702 54.905 1.00 58.84 869 ASN A N 1
ATOM 6934 C CA . ASN A 1 869 ? 9.269 13.222 53.795 1.00 58.84 869 ASN A CA 1
ATOM 6935 C C . ASN A 1 869 ? 10.192 13.902 52.758 1.00 58.84 869 ASN A C 1
ATOM 6937 O O . ASN A 1 869 ? 10.993 14.772 53.105 1.00 58.84 869 ASN A O 1
ATOM 6941 N N . LEU A 1 870 ? 10.099 13.463 51.495 1.00 50.81 870 LEU A N 1
ATOM 6942 C CA . LEU A 1 870 ? 11.105 13.646 50.433 1.00 50.81 870 LEU A CA 1
ATOM 6943 C C . LEU A 1 870 ? 11.324 15.079 49.884 1.00 50.81 870 LEU A C 1
ATOM 6945 O O . LEU A 1 870 ? 10.382 15.776 49.514 1.00 50.81 870 LEU A O 1
ATOM 6949 N N . SER A 1 871 ? 12.628 15.385 49.762 1.00 45.38 871 SER A N 1
ATOM 6950 C CA . SER A 1 871 ? 13.463 16.135 48.785 1.00 45.38 871 SER A CA 1
ATOM 6951 C C . SER A 1 871 ? 12.998 17.440 48.088 1.00 45.38 871 SER A C 1
ATOM 6953 O O . SER A 1 871 ? 11.989 17.426 47.374 1.00 45.38 871 SER A O 1
ATOM 6955 N N . PRO A 1 872 ? 13.843 18.500 48.084 1.00 38.75 872 PRO A N 1
ATOM 6956 C CA . PRO A 1 872 ? 13.753 19.616 47.137 1.00 38.75 872 PRO A CA 1
ATOM 6957 C C . PRO A 1 872 ? 13.985 19.129 45.698 1.00 38.75 872 PRO A C 1
ATOM 6959 O O . PRO A 1 872 ? 14.984 18.466 45.423 1.00 38.75 872 PRO A O 1
ATOM 6962 N N . GLY A 1 873 ? 13.081 19.466 44.774 1.00 47.66 873 GLY A N 1
ATOM 6963 C CA . GLY A 1 873 ? 13.238 19.173 43.342 1.00 47.66 873 GLY A CA 1
ATOM 6964 C C . GLY A 1 873 ? 12.534 17.915 42.821 1.00 47.66 873 GLY A C 1
ATOM 6965 O O . GLY A 1 873 ? 12.643 17.633 41.629 1.00 47.66 873 GLY A O 1
ATOM 6966 N N . SER A 1 874 ? 11.770 17.182 43.644 1.00 44.19 874 SER A N 1
ATOM 6967 C CA . SER A 1 874 ? 10.872 16.146 43.107 1.00 44.19 874 SER A CA 1
ATOM 6968 C C . SER A 1 874 ? 9.626 16.792 42.486 1.00 44.19 874 SER A C 1
ATOM 6970 O O . SER A 1 874 ? 8.920 17.577 43.127 1.00 44.19 874 SER A O 1
ATOM 6972 N N . THR A 1 875 ? 9.365 16.493 41.215 1.00 48.31 875 THR A N 1
ATOM 6973 C CA . THR A 1 875 ? 8.104 16.816 40.546 1.00 48.31 875 THR A CA 1
ATOM 6974 C C . THR A 1 875 ? 7.007 15.946 41.152 1.00 48.31 875 THR A C 1
ATOM 6976 O O . THR A 1 875 ? 6.982 14.731 40.957 1.00 48.31 875 THR A O 1
ATOM 6979 N N . ARG A 1 876 ? 6.088 16.552 41.910 1.00 51.34 876 ARG A N 1
ATOM 6980 C CA . ARG A 1 876 ? 4.872 15.858 42.334 1.00 51.34 876 ARG A CA 1
ATOM 6981 C C . ARG A 1 876 ? 3.867 15.914 41.202 1.00 51.34 876 ARG A C 1
ATOM 6983 O O . ARG A 1 876 ? 3.589 16.976 40.655 1.00 51.34 876 ARG A O 1
ATOM 6990 N N . VAL A 1 877 ? 3.298 14.766 40.878 1.00 54.84 877 VAL A N 1
ATOM 6991 C CA . VAL A 1 877 ? 2.112 14.701 40.041 1.00 54.84 877 VAL A CA 1
ATOM 6992 C C . VAL A 1 877 ? 0.907 14.915 40.955 1.00 54.84 877 VAL A C 1
ATOM 6994 O O . VAL A 1 877 ? 0.678 14.125 41.868 1.00 54.84 877 VAL A O 1
ATOM 6997 N N . SER A 1 878 ? 0.172 16.006 40.767 1.00 55.91 878 SER A N 1
ATOM 6998 C CA . SER A 1 878 ? -1.084 16.261 41.475 1.00 55.91 878 SER A CA 1
ATOM 6999 C C . SER A 1 878 ? -2.278 15.998 40.560 1.00 55.91 878 SER A C 1
ATOM 7001 O O . SER A 1 878 ? -2.223 16.183 39.343 1.00 55.91 878 SER A O 1
ATOM 7003 N N . CYS A 1 879 ? -3.350 15.497 41.168 1.00 59.34 879 CYS A N 1
ATOM 7004 C CA . CYS A 1 879 ? -4.540 14.998 40.486 1.00 59.34 879 CYS A CA 1
ATOM 7005 C C . CYS A 1 879 ? -5.709 15.923 40.809 1.00 59.34 879 CYS A C 1
ATOM 7007 O O . CYS A 1 879 ? -5.930 16.220 41.983 1.00 59.34 879 CYS A O 1
ATOM 7009 N N . GLY A 1 880 ? -6.468 16.347 39.800 1.00 59.91 880 GLY A N 1
ATOM 7010 C CA . GLY A 1 880 ? -7.725 17.070 40.012 1.00 59.91 880 GLY A CA 1
ATOM 7011 C C . GLY A 1 880 ? -7.879 18.339 39.178 1.00 59.91 880 GLY A C 1
ATOM 7012 O O . GLY A 1 880 ? -7.271 18.492 38.120 1.00 59.91 880 GLY A O 1
ATOM 7013 N N . GLU A 1 881 ? -8.740 19.237 39.654 1.00 65.25 881 GLU A N 1
ATOM 7014 C CA . GLU A 1 881 ? -9.100 20.482 38.971 1.00 65.25 881 GLU A CA 1
ATOM 7015 C C . GLU A 1 881 ? -7.924 21.477 38.941 1.00 65.25 881 GLU A C 1
ATOM 7017 O O . GLU A 1 881 ? -7.232 21.707 39.938 1.00 65.25 881 GLU A O 1
ATOM 7022 N N . GLY A 1 882 ? -7.675 22.094 37.783 1.00 72.56 882 GLY A N 1
ATOM 7023 C CA . GLY A 1 882 ? -6.511 22.961 37.585 1.00 72.56 882 GLY A CA 1
ATOM 7024 C C . GLY A 1 882 ? -6.201 23.242 36.119 1.00 72.56 882 GLY A C 1
ATOM 7025 O O . GLY A 1 882 ? -6.928 22.805 35.230 1.00 72.56 882 GLY A O 1
ATOM 7026 N N . VAL A 1 883 ? -5.134 24.002 35.862 1.00 79.69 883 VAL A N 1
ATOM 7027 C CA . VAL A 1 883 ? -4.629 24.207 34.497 1.00 79.69 883 VAL A CA 1
ATOM 7028 C C . VAL A 1 883 ? -3.929 22.928 34.047 1.00 79.69 883 VAL A C 1
ATOM 7030 O O . VAL A 1 883 ? -3.049 22.442 34.753 1.00 79.69 883 VAL A O 1
ATOM 7033 N N . ILE A 1 884 ? -4.358 22.369 32.915 1.00 80.81 884 ILE A N 1
ATOM 7034 C CA . ILE A 1 884 ? -3.781 21.150 32.338 1.00 80.81 884 ILE A CA 1
ATOM 7035 C C . ILE A 1 884 ? -3.610 21.308 30.834 1.00 80.81 884 ILE A C 1
ATOM 7037 O O . ILE A 1 884 ? -4.346 22.059 30.194 1.00 80.81 884 ILE A O 1
ATOM 7041 N N . ASN A 1 885 ? -2.680 20.558 30.244 1.00 84.50 885 ASN A N 1
ATOM 7042 C CA . ASN A 1 885 ? -2.619 20.440 28.793 1.00 84.50 885 ASN A CA 1
ATOM 7043 C C . ASN A 1 885 ? -3.715 19.459 28.314 1.00 84.50 885 ASN A C 1
ATOM 7045 O O . ASN A 1 885 ? -3.642 18.264 28.632 1.00 84.50 885 ASN A O 1
ATOM 7049 N N . PRO A 1 886 ? -4.732 19.926 27.564 1.00 84.31 886 PRO A N 1
ATOM 7050 C CA . PRO A 1 886 ? -5.870 19.096 27.178 1.00 84.31 886 PRO A CA 1
ATOM 7051 C C . PRO A 1 886 ? -5.521 18.055 26.107 1.00 84.31 886 PRO A C 1
ATOM 7053 O O . PRO A 1 886 ? -6.184 17.023 26.038 1.00 84.31 886 PRO A O 1
ATOM 7056 N N . PHE A 1 887 ? -4.477 18.277 25.302 1.00 85.38 887 PHE A N 1
ATOM 7057 C CA . PHE A 1 887 ? -4.051 17.330 24.266 1.00 85.38 887 PHE A CA 1
ATOM 7058 C C . PHE A 1 887 ? -3.266 16.152 24.851 1.00 85.38 887 PHE A C 1
ATOM 7060 O O . PHE A 1 887 ? -3.408 15.027 24.380 1.00 85.38 887 PHE A O 1
ATOM 7067 N N . LEU A 1 888 ? -2.472 16.388 25.903 1.00 80.56 888 LEU A N 1
ATOM 7068 C CA . LEU A 1 888 ? -1.730 15.327 26.597 1.00 80.56 888 LEU A CA 1
ATOM 7069 C C . LEU A 1 888 ? -2.636 14.456 27.472 1.00 80.56 888 LEU A C 1
ATOM 7071 O O . LEU A 1 888 ? -2.439 13.248 27.542 1.00 80.56 888 LEU A O 1
ATOM 7075 N N . ASN A 1 889 ? -3.642 15.058 28.113 1.00 76.69 889 ASN A N 1
ATOM 7076 C CA . ASN A 1 889 ? -4.588 14.322 28.956 1.00 76.69 889 ASN A CA 1
ATOM 7077 C C . ASN A 1 889 ? -5.711 13.641 28.150 1.00 76.69 889 ASN A C 1
ATOM 7079 O O . ASN A 1 889 ? -6.455 12.843 28.709 1.00 76.69 889 ASN A O 1
ATOM 7083 N N . GLY A 1 890 ? -5.827 13.919 26.845 1.00 77.25 890 GLY A N 1
ATOM 7084 C CA . GLY A 1 890 ? -6.827 13.307 25.964 1.00 77.25 890 GLY A CA 1
ATOM 7085 C C . GLY A 1 890 ? -8.215 13.953 26.015 1.00 77.25 890 GLY A C 1
ATOM 7086 O O . GLY A 1 890 ? -9.165 13.342 25.532 1.00 77.25 890 GLY A O 1
ATOM 7087 N N . VAL A 1 891 ? -8.329 15.167 26.573 1.00 82.00 891 VAL A N 1
ATOM 7088 C CA . VAL A 1 891 ? -9.572 15.965 26.591 1.00 82.00 891 VAL A CA 1
ATOM 7089 C C . VAL A 1 891 ? -9.887 16.489 25.188 1.00 82.00 891 VAL A C 1
ATOM 7091 O O . VAL A 1 891 ? -11.044 16.496 24.772 1.00 82.00 891 VAL A O 1
ATOM 7094 N N . PHE A 1 892 ? -8.847 16.917 24.461 1.00 85.50 892 PHE A N 1
ATOM 7095 C CA . PHE A 1 892 ? -8.923 17.404 23.083 1.00 85.50 892 PHE A CA 1
ATOM 7096 C C . PHE A 1 892 ? -8.041 16.594 22.131 1.00 85.50 892 PHE A C 1
ATOM 7098 O O . PHE A 1 892 ? -7.092 15.921 22.536 1.00 85.50 892 PHE A O 1
ATOM 7105 N N . GLY A 1 893 ? -8.326 16.714 20.833 1.00 80.19 893 GLY A N 1
ATOM 7106 C CA . GLY A 1 893 ? -7.474 16.213 19.754 1.00 80.19 893 GLY A CA 1
ATOM 7107 C C . GLY A 1 893 ? -7.715 14.757 19.355 1.00 80.19 893 GLY A C 1
ATOM 7108 O O . GLY A 1 893 ? -7.133 14.310 18.369 1.00 80.19 893 GLY A O 1
ATOM 7109 N N . ASN A 1 894 ? -8.579 14.020 20.057 1.00 86.25 894 ASN A N 1
ATOM 7110 C CA . ASN A 1 894 ? -8.961 12.655 19.692 1.00 86.25 894 ASN A CA 1
ATOM 7111 C C . ASN A 1 894 ? -10.395 12.637 19.158 1.00 86.25 894 ASN A C 1
ATOM 7113 O O . ASN A 1 894 ? -11.347 12.599 19.933 1.00 86.25 894 ASN A O 1
ATOM 7117 N N . TYR A 1 895 ? -10.551 12.644 17.833 1.00 86.62 895 TYR A N 1
ATOM 7118 C CA . TYR A 1 895 ? -11.866 12.556 17.199 1.00 86.62 895 TYR A CA 1
ATOM 7119 C C . TYR A 1 895 ? -12.479 11.170 17.398 1.00 86.62 895 TYR A C 1
ATOM 7121 O O . TYR A 1 895 ? -11.852 10.157 17.086 1.00 86.62 895 TYR A O 1
ATOM 7129 N N . ARG A 1 896 ? -13.715 11.133 17.895 1.00 87.50 896 ARG A N 1
ATOM 7130 C CA . ARG A 1 896 ? -14.516 9.913 18.060 1.00 87.50 896 ARG A CA 1
ATOM 7131 C C . ARG A 1 896 ? -15.949 10.173 17.573 1.00 87.50 896 ARG A C 1
ATOM 7133 O O . ARG A 1 896 ? -16.355 11.340 17.528 1.00 87.50 896 ARG A O 1
ATOM 7140 N N . PRO A 1 897 ? -16.709 9.133 17.185 1.00 88.31 897 PRO A N 1
ATOM 7141 C CA . PRO A 1 897 ? -18.118 9.278 16.827 1.00 88.31 897 PRO A CA 1
ATOM 7142 C C . PRO A 1 897 ? -18.916 9.930 17.964 1.00 88.31 897 PRO A C 1
ATOM 7144 O O . PRO A 1 897 ? -18.784 9.535 19.123 1.00 88.31 897 PRO A O 1
ATOM 7147 N N . LEU A 1 898 ? -19.706 10.951 17.639 1.00 88.94 898 LEU A N 1
ATOM 7148 C CA . LEU A 1 898 ? -20.578 11.658 18.577 1.00 88.94 898 LEU A CA 1
ATOM 7149 C C . LEU A 1 898 ? -22.025 11.191 18.444 1.00 88.94 898 LEU A C 1
ATOM 7151 O O . LEU A 1 898 ? -22.679 10.929 19.453 1.00 88.94 898 LEU A O 1
ATOM 7155 N N . ALA A 1 899 ? -22.531 11.145 17.214 1.00 89.31 899 ALA A N 1
ATOM 7156 C CA . ALA A 1 899 ? -23.902 10.754 16.937 1.00 89.31 899 ALA A CA 1
ATOM 7157 C C . ALA A 1 899 ? -24.076 10.271 15.496 1.00 89.31 899 ALA A C 1
ATOM 7159 O O . ALA A 1 899 ? -23.384 10.727 14.579 1.00 89.31 899 ALA A O 1
ATOM 7160 N N . GLU A 1 900 ? -25.056 9.396 15.309 1.00 90.62 900 GLU A N 1
ATOM 7161 C CA . GLU A 1 900 ? -25.479 8.886 14.008 1.00 90.62 900 GLU A CA 1
ATOM 7162 C C . GLU A 1 900 ? -26.906 9.336 13.697 1.00 90.62 900 GLU A C 1
ATOM 7164 O O . GLU A 1 900 ? -27.794 9.319 14.554 1.00 90.62 900 GLU A O 1
ATOM 7169 N N . TYR A 1 901 ? -27.141 9.738 12.452 1.00 90.50 901 TYR A N 1
ATOM 7170 C CA . TYR A 1 901 ? -28.400 10.313 12.000 1.00 90.50 901 TYR A CA 1
ATOM 7171 C C . TYR A 1 901 ? -28.944 9.556 10.793 1.00 90.50 901 TYR A C 1
ATOM 7173 O O . TYR A 1 901 ? -28.222 9.239 9.842 1.00 90.50 901 TYR A O 1
ATOM 7181 N N . VAL A 1 902 ? -30.256 9.331 10.817 1.00 90.62 902 VAL A N 1
ATOM 7182 C CA . VAL A 1 902 ? -31.020 8.723 9.726 1.00 90.62 902 VAL A CA 1
ATOM 7183 C C . VAL A 1 902 ? -32.199 9.644 9.392 1.00 90.62 902 VAL A C 1
ATOM 7185 O O . VAL A 1 902 ? -32.836 10.187 10.301 1.00 90.62 902 VAL A O 1
ATOM 7188 N N . PRO A 1 903 ? -32.499 9.875 8.105 1.00 88.31 903 PRO A N 1
ATOM 7189 C CA . PRO A 1 903 ? -33.632 10.696 7.715 1.00 88.31 903 PRO A CA 1
ATOM 7190 C C . PRO A 1 903 ? -34.951 9.951 7.963 1.00 88.31 903 PRO A C 1
ATOM 7192 O O . PRO A 1 903 ? -35.128 8.808 7.541 1.00 88.31 903 PRO A O 1
ATOM 7195 N N . VAL A 1 904 ? -35.907 10.627 8.594 1.00 86.62 904 VAL A N 1
ATOM 7196 C CA . VAL A 1 904 ? -37.281 10.160 8.805 1.00 86.62 904 VAL A CA 1
ATOM 7197 C C . VAL A 1 904 ? -38.175 10.869 7.799 1.00 86.62 904 VAL A C 1
ATOM 7199 O O . VAL A 1 904 ? -38.752 11.922 8.063 1.00 86.62 904 VAL A O 1
ATOM 7202 N N . VAL A 1 905 ? -38.243 10.303 6.596 1.00 85.19 905 VAL A N 1
ATOM 7203 C CA . VAL A 1 905 ? -39.024 10.844 5.478 1.00 85.19 905 VAL A CA 1
ATOM 7204 C C . VAL A 1 905 ? -39.903 9.741 4.905 1.00 85.19 905 VAL A C 1
ATOM 7206 O O . VAL A 1 905 ? -39.486 8.584 4.805 1.00 85.19 905 VAL A O 1
ATOM 7209 N N . LYS A 1 906 ? -41.126 10.097 4.502 1.00 85.56 906 LYS A N 1
ATOM 7210 C CA . LYS A 1 906 ? -42.001 9.191 3.757 1.00 85.56 906 LYS A CA 1
ATOM 7211 C C . LYS A 1 906 ? -41.360 8.810 2.425 1.00 85.56 906 LYS A C 1
ATOM 7213 O O . LYS A 1 906 ? -40.708 9.623 1.768 1.00 85.56 906 LYS A O 1
ATOM 7218 N N . ARG A 1 907 ? -41.548 7.553 2.035 1.00 86.38 907 ARG A N 1
ATOM 7219 C CA . ARG A 1 907 ? -41.108 7.045 0.740 1.00 86.38 907 ARG A CA 1
ATOM 7220 C C . ARG A 1 907 ? -42.276 7.052 -0.233 1.00 86.38 907 ARG A C 1
ATOM 7222 O O . ARG A 1 907 ? -43.393 6.696 0.137 1.00 86.38 907 ARG A O 1
ATOM 7229 N N . THR A 1 908 ? -41.988 7.398 -1.479 1.00 85.88 908 THR A N 1
ATOM 7230 C CA . THR A 1 908 ? -42.924 7.238 -2.594 1.00 85.88 908 THR A CA 1
ATOM 7231 C C . THR A 1 908 ? -43.339 5.770 -2.726 1.00 85.88 908 THR A C 1
ATOM 7233 O O . THR A 1 908 ? -42.506 4.869 -2.612 1.00 85.88 908 THR A O 1
ATOM 7236 N N . SER A 1 909 ? -44.627 5.518 -2.959 1.00 80.00 909 SER A N 1
ATOM 7237 C CA . SER A 1 909 ? -45.180 4.168 -3.141 1.00 80.00 909 SER A CA 1
ATOM 7238 C C . SER A 1 909 ? -45.317 3.820 -4.628 1.00 80.00 909 SER A C 1
ATOM 7240 O O . SER A 1 909 ? -45.602 4.690 -5.450 1.00 80.00 909 SER A O 1
ATOM 7242 N N . GLY A 1 910 ? -45.097 2.554 -4.996 1.00 80.00 910 GLY A N 1
ATOM 7243 C CA . GLY A 1 910 ? -45.184 2.096 -6.386 1.00 80.00 910 GLY A CA 1
ATOM 7244 C C . GLY A 1 910 ? -44.407 0.804 -6.655 1.00 80.00 910 GLY A C 1
ATOM 7245 O O . GLY A 1 910 ? -44.135 0.023 -5.743 1.00 80.00 910 GLY A O 1
ATOM 7246 N N . ARG A 1 911 ? -44.043 0.567 -7.923 1.00 71.94 911 ARG A N 1
ATOM 7247 C CA . ARG A 1 911 ? -43.158 -0.550 -8.295 1.00 71.94 911 ARG A CA 1
ATOM 7248 C C . ARG A 1 911 ? -41.719 -0.262 -7.858 1.00 71.94 911 ARG A C 1
ATOM 7250 O O . ARG A 1 911 ? -41.262 0.876 -7.960 1.00 71.94 911 ARG A O 1
ATOM 7257 N N . ILE A 1 912 ? -41.011 -1.296 -7.406 1.00 68.62 912 ILE A N 1
ATOM 7258 C CA . ILE A 1 912 ? -39.651 -1.209 -6.839 1.00 68.62 912 ILE A CA 1
ATOM 7259 C C . ILE A 1 912 ? -38.646 -0.566 -7.820 1.00 68.62 912 ILE A C 1
ATOM 7261 O O . ILE A 1 912 ? -37.708 0.088 -7.387 1.00 68.62 912 ILE A O 1
ATOM 7265 N N . ASP A 1 913 ? -38.876 -0.669 -9.135 1.00 64.81 913 ASP A N 1
ATOM 7266 C CA . ASP A 1 913 ? -38.038 -0.068 -10.185 1.00 64.81 913 ASP A CA 1
ATOM 7267 C C . ASP A 1 913 ? -38.214 1.457 -10.342 1.00 64.81 913 ASP A C 1
ATOM 7269 O O . ASP A 1 913 ? -37.372 2.117 -10.948 1.00 64.81 913 ASP A O 1
ATOM 7273 N N . ARG A 1 914 ? -39.312 2.041 -9.837 1.00 69.50 914 ARG A N 1
ATOM 7274 C CA . ARG A 1 914 ? -39.678 3.461 -10.055 1.00 69.50 914 ARG A CA 1
ATOM 7275 C C . ARG A 1 914 ? -40.164 4.194 -8.805 1.00 69.50 914 ARG A C 1
ATOM 7277 O O . ARG A 1 914 ? -40.640 5.321 -8.914 1.00 69.50 914 ARG A O 1
ATOM 7284 N N . SER A 1 915 ? -40.082 3.577 -7.634 1.00 72.25 915 SER A N 1
ATOM 7285 C CA . SER A 1 915 ? -40.578 4.138 -6.372 1.00 72.25 915 SER A CA 1
ATOM 7286 C C . SER A 1 915 ? -39.708 3.694 -5.198 1.00 72.25 915 SER A C 1
ATOM 7288 O O . SER A 1 915 ? -38.826 2.857 -5.360 1.00 72.25 915 SER A O 1
ATOM 7290 N N . GLY A 1 916 ? -39.934 4.270 -4.019 1.00 77.81 916 GLY A N 1
ATOM 7291 C CA . GLY A 1 916 ? -39.107 4.046 -2.832 1.00 77.81 916 GLY A CA 1
ATOM 7292 C C . GLY A 1 916 ? -38.162 5.205 -2.506 1.00 77.81 916 GLY A C 1
ATOM 7293 O O . GLY A 1 916 ? -37.456 5.135 -1.499 1.00 77.81 916 GLY A O 1
ATOM 7294 N N . TYR A 1 917 ? -38.180 6.277 -3.304 1.00 84.50 917 TYR A N 1
ATOM 7295 C CA . TYR A 1 917 ? -37.451 7.525 -3.045 1.00 84.50 917 TYR A CA 1
ATOM 7296 C C . TYR A 1 917 ? -38.067 8.316 -1.896 1.00 84.50 917 TYR A C 1
ATOM 7298 O O . TYR A 1 917 ? -39.280 8.244 -1.685 1.00 84.50 917 TYR A O 1
ATOM 7306 N N . TYR A 1 918 ? -37.257 9.116 -1.209 1.00 85.12 918 TYR A N 1
ATOM 7307 C CA . TYR A 1 918 ? -37.746 10.096 -0.239 1.00 85.12 918 TYR A CA 1
ATOM 7308 C C . TYR A 1 918 ? -38.594 11.181 -0.918 1.00 85.12 918 TYR A C 1
ATOM 7310 O O . TYR A 1 918 ? -38.148 11.787 -1.884 1.00 85.12 918 TYR A O 1
ATOM 7318 N N . GLU A 1 919 ? -39.797 11.453 -0.398 1.00 81.56 919 GLU A N 1
ATOM 7319 C CA . GLU A 1 919 ? -40.700 12.486 -0.945 1.00 81.56 919 GLU A CA 1
ATOM 7320 C C . GLU A 1 919 ? -40.127 13.910 -0.833 1.00 81.56 919 GLU A C 1
ATOM 7322 O O . GLU A 1 919 ? -40.404 14.760 -1.671 1.00 81.56 919 GLU A O 1
ATOM 7327 N N . SER A 1 920 ? -39.338 14.180 0.211 1.00 77.94 920 SER A N 1
ATOM 7328 C CA . SER A 1 920 ? -38.664 15.463 0.433 1.00 77.94 920 SER A CA 1
ATOM 7329 C C . SER A 1 920 ? -37.393 15.242 1.249 1.00 77.94 920 SER A C 1
ATOM 7331 O O . SER A 1 920 ? -37.465 14.919 2.438 1.00 77.94 920 SER A O 1
ATOM 7333 N N . HIS A 1 921 ? -36.225 15.448 0.642 1.00 80.69 921 HIS A N 1
ATOM 7334 C CA . HIS A 1 921 ? -34.936 15.254 1.302 1.00 80.69 921 HIS A CA 1
ATOM 7335 C C . HIS A 1 921 ? -34.172 16.571 1.472 1.00 80.69 921 HIS A C 1
ATOM 7337 O O . HIS A 1 921 ? -33.864 17.253 0.498 1.00 80.69 921 HIS A O 1
ATOM 7343 N N . THR A 1 922 ? -33.805 16.894 2.713 1.00 85.19 922 THR A N 1
ATOM 7344 C CA . THR A 1 922 ? -32.825 17.939 3.019 1.00 85.19 922 THR A CA 1
ATOM 7345 C C . THR A 1 922 ? -31.491 17.281 3.387 1.00 85.19 922 THR A C 1
ATOM 7347 O O . THR A 1 922 ? -31.466 16.438 4.288 1.00 85.19 922 THR A O 1
ATOM 7350 N N . PRO A 1 923 ? -30.372 17.615 2.719 1.00 86.00 923 PRO A N 1
ATOM 7351 C CA . PRO A 1 923 ? -29.086 16.993 3.011 1.00 86.00 923 PRO A CA 1
ATOM 7352 C C . PRO A 1 923 ? -28.580 17.427 4.388 1.00 86.00 923 PRO A C 1
ATOM 7354 O O . PRO A 1 923 ? -28.715 18.594 4.768 1.00 86.00 923 PRO A O 1
ATOM 7357 N N . PHE A 1 924 ? -27.977 16.487 5.120 1.00 87.44 924 PHE A N 1
ATOM 7358 C CA . PHE A 1 924 ? -27.382 16.763 6.431 1.00 87.44 924 PHE A CA 1
ATOM 7359 C C . PHE A 1 924 ? -26.128 17.635 6.315 1.00 87.44 924 PHE A C 1
ATOM 7361 O O . PHE A 1 924 ? -25.945 18.576 7.083 1.00 87.44 924 PHE A O 1
ATOM 7368 N N . TRP A 1 925 ? -25.285 17.330 5.327 1.00 88.75 925 TRP A N 1
ATOM 7369 C CA . TRP A 1 925 ? -24.046 18.043 5.040 1.00 88.75 925 TRP A CA 1
ATOM 7370 C C . TRP A 1 925 ? -24.231 18.981 3.846 1.00 88.75 925 TRP A C 1
ATOM 7372 O O . TRP A 1 925 ? -24.758 18.578 2.810 1.00 88.75 925 TRP A O 1
ATOM 7382 N N . VAL A 1 926 ? -23.770 20.224 3.977 1.00 88.69 926 VAL A N 1
ATOM 7383 C CA . VAL A 1 926 ? -23.769 21.240 2.914 1.00 88.69 926 VAL A CA 1
ATOM 7384 C C . VAL A 1 926 ? -22.382 21.868 2.783 1.00 88.69 926 VAL A C 1
ATOM 7386 O O . VAL A 1 926 ? -21.647 21.975 3.760 1.00 88.69 926 VAL A O 1
ATOM 7389 N N . PHE A 1 927 ? -22.005 22.284 1.573 1.00 85.62 927 PHE A N 1
ATOM 7390 C CA . PHE A 1 927 ? -20.738 22.988 1.348 1.00 85.62 927 PHE A CA 1
ATOM 7391 C C . PHE A 1 927 ? -20.837 24.438 1.848 1.00 85.62 927 PHE A C 1
ATOM 7393 O O . PHE A 1 927 ? -21.614 25.219 1.296 1.00 85.62 927 PHE A O 1
ATOM 7400 N N . GLY A 1 928 ? -20.052 24.786 2.871 1.00 79.94 928 GLY A N 1
ATOM 7401 C CA . GLY A 1 928 ? -19.884 26.148 3.390 1.00 79.94 928 GLY A CA 1
ATOM 7402 C C . GLY A 1 928 ? -18.560 26.791 2.950 1.00 79.94 928 GLY A C 1
ATOM 7403 O O . GLY A 1 928 ? -17.834 26.242 2.128 1.00 79.94 928 GLY A O 1
ATOM 7404 N N . GLU A 1 929 ? -18.204 27.947 3.523 1.00 68.62 929 GLU A N 1
ATOM 7405 C CA . GLU A 1 929 ? -16.962 28.676 3.174 1.00 68.62 929 GLU A CA 1
ATOM 7406 C C . GLU A 1 929 ? -15.674 27.897 3.507 1.00 68.62 929 GLU A C 1
ATOM 7408 O O . GLU A 1 929 ? -14.629 28.129 2.905 1.00 68.62 929 GLU A O 1
ATOM 7413 N N . ASN A 1 930 ? -15.747 26.951 4.450 1.00 67.69 930 ASN A N 1
ATOM 7414 C CA . ASN A 1 930 ? -14.594 26.272 5.047 1.00 67.69 930 ASN A CA 1
ATOM 7415 C C . ASN A 1 930 ? -14.618 24.734 4.926 1.00 67.69 930 ASN A C 1
ATOM 7417 O O . ASN A 1 930 ? -13.882 24.064 5.652 1.00 67.69 930 ASN A O 1
ATOM 7421 N N . GLY A 1 931 ? -15.434 24.183 4.018 1.00 79.88 931 GLY A N 1
ATOM 7422 C CA . GLY A 1 931 ? -15.636 22.738 3.843 1.00 79.88 931 GLY A CA 1
ATOM 7423 C C . GLY A 1 931 ? -17.085 22.312 4.082 1.00 79.88 931 GLY A C 1
ATOM 7424 O O . GLY A 1 931 ? -18.002 23.135 4.023 1.00 79.88 931 GLY A O 1
ATOM 7425 N N . LEU A 1 932 ? -17.300 21.023 4.355 1.00 86.06 932 LEU A N 1
ATOM 7426 C CA . LEU A 1 932 ? -18.624 20.505 4.703 1.00 86.06 932 LEU A CA 1
ATOM 7427 C C . LEU A 1 932 ? -19.043 20.989 6.095 1.00 86.06 932 LEU A C 1
ATOM 7429 O O . LEU A 1 932 ? -18.303 20.862 7.068 1.00 86.06 932 LEU A O 1
ATOM 7433 N N . GLN A 1 933 ? -20.258 21.512 6.192 1.00 87.75 933 GLN A N 1
ATOM 7434 C CA . GLN A 1 933 ? -20.870 21.970 7.433 1.00 87.75 933 GLN A CA 1
ATOM 7435 C C . GLN A 1 933 ? -22.236 21.317 7.616 1.00 87.75 933 GLN A C 1
ATOM 7437 O O . GLN A 1 933 ? -22.893 20.925 6.648 1.00 87.75 933 GLN A O 1
ATOM 7442 N N . VAL A 1 934 ? -22.654 21.188 8.873 1.00 87.12 934 VAL A N 1
ATOM 7443 C CA . VAL A 1 934 ? -23.988 20.692 9.212 1.00 87.12 934 VAL A CA 1
ATOM 7444 C C . VAL A 1 934 ? -25.019 21.722 8.755 1.00 87.12 934 VAL A C 1
ATOM 7446 O O . VAL A 1 934 ? -24.875 22.916 9.018 1.00 87.12 934 VAL A O 1
ATOM 7449 N N . ASN A 1 935 ? -26.051 21.262 8.055 1.00 86.62 935 ASN A N 1
ATOM 7450 C CA . ASN A 1 935 ? -27.145 22.103 7.592 1.00 86.62 935 ASN A CA 1
ATOM 7451 C C . ASN A 1 935 ? -27.902 22.711 8.787 1.00 86.62 935 ASN A C 1
ATOM 7453 O O . ASN A 1 935 ? -28.159 22.033 9.779 1.00 86.62 935 ASN A O 1
ATOM 7457 N N . SER A 1 936 ? -28.286 23.984 8.696 1.00 81.75 936 SER A N 1
ATOM 7458 C CA . SER A 1 936 ? -29.052 24.666 9.745 1.00 81.75 936 SER A CA 1
ATOM 7459 C C . SER A 1 936 ? -30.521 24.222 9.813 1.00 81.75 936 SER A C 1
ATOM 7461 O O . SER A 1 936 ? -31.131 24.317 10.874 1.00 81.75 936 SER A O 1
ATOM 7463 N N . ASN A 1 937 ? -31.085 23.696 8.718 1.00 79.31 937 ASN A N 1
ATOM 7464 C CA . ASN A 1 937 ? -32.496 23.298 8.615 1.00 79.31 937 ASN A CA 1
ATOM 7465 C C . ASN A 1 937 ? -32.675 21.763 8.627 1.00 79.31 937 ASN A C 1
ATOM 7467 O O . ASN A 1 937 ? -32.999 21.148 7.608 1.00 79.31 937 ASN A O 1
ATOM 7471 N N . LEU A 1 938 ? -32.479 21.131 9.790 1.00 79.25 938 LEU A N 1
ATOM 7472 C CA . LEU A 1 938 ? -32.608 19.676 9.990 1.00 79.25 938 LEU A CA 1
ATOM 7473 C C . LEU A 1 938 ? -33.963 19.284 10.603 1.00 79.25 938 LEU A C 1
ATOM 7475 O O . LEU A 1 938 ? -34.035 18.865 11.753 1.00 79.25 938 LEU A O 1
ATOM 7479 N N . THR A 1 939 ? -35.056 19.406 9.849 1.00 75.75 939 THR A N 1
ATOM 7480 C CA . THR A 1 939 ? -36.398 19.025 10.345 1.00 75.75 939 THR A CA 1
ATOM 7481 C C . THR A 1 939 ? -36.703 17.533 10.212 1.00 75.75 939 THR A C 1
ATOM 7483 O O . THR A 1 939 ? -37.495 17.000 10.980 1.00 75.75 939 THR A O 1
ATOM 7486 N N . ASN A 1 940 ? -36.077 16.852 9.246 1.00 84.44 940 ASN A N 1
ATOM 7487 C CA . ASN A 1 940 ? -36.431 15.484 8.848 1.00 84.44 940 ASN A CA 1
ATOM 7488 C C . ASN A 1 940 ? -35.377 14.444 9.261 1.00 84.44 940 ASN A C 1
ATOM 7490 O O . ASN A 1 940 ? -35.356 13.341 8.722 1.00 84.44 940 ASN A O 1
ATOM 7494 N N . TRP A 1 941 ? -34.464 14.794 10.163 1.00 88.06 941 TRP A N 1
ATOM 7495 C CA . TRP A 1 941 ? -33.383 13.918 10.607 1.00 88.06 941 TRP A CA 1
ATOM 7496 C C . TRP A 1 941 ? -33.596 13.523 12.058 1.00 88.06 941 TRP A C 1
ATOM 7498 O O . TRP A 1 941 ? -33.793 14.381 12.914 1.00 88.06 941 TRP A O 1
ATOM 7508 N N . GLN A 1 942 ? -33.523 12.223 12.332 1.00 89.38 942 GLN A N 1
ATOM 7509 C CA . GLN A 1 942 ? -33.582 11.695 13.685 1.00 89.38 942 GLN A CA 1
ATOM 7510 C C . GLN A 1 942 ? -32.236 11.079 14.050 1.00 89.38 942 GLN A C 1
ATOM 7512 O O . GLN A 1 942 ? -31.607 10.377 13.254 1.00 89.38 942 GLN A O 1
ATOM 7517 N N . ARG A 1 943 ? -31.789 11.362 15.273 1.00 90.19 943 ARG A N 1
ATOM 7518 C CA . ARG A 1 943 ? -30.616 10.725 15.862 1.00 90.19 943 ARG A CA 1
ATOM 7519 C C . ARG A 1 943 ? -30.962 9.283 16.234 1.00 90.19 943 ARG A C 1
ATOM 7521 O O . ARG A 1 943 ? -31.965 9.058 16.907 1.00 90.19 943 ARG A O 1
ATOM 7528 N N . THR A 1 944 ? -30.134 8.339 15.808 1.00 88.81 944 THR A N 1
ATOM 7529 C CA . THR A 1 944 ? -30.279 6.908 16.122 1.00 88.81 944 THR A CA 1
ATOM 7530 C C . THR A 1 944 ? -29.570 6.570 17.420 1.00 88.81 944 THR A C 1
ATOM 7532 O O . THR A 1 944 ? -30.233 6.148 18.358 1.00 88.81 944 THR A O 1
ATOM 7535 N N . ASP A 1 945 ? -28.278 6.883 17.504 1.00 87.38 945 ASP A N 1
ATOM 7536 C CA . ASP A 1 945 ? -27.459 6.733 18.704 1.00 87.38 945 ASP A CA 1
ATOM 7537 C C . ASP A 1 945 ? -26.571 7.964 18.929 1.00 87.38 945 ASP A C 1
ATOM 7539 O O . ASP A 1 945 ? -26.228 8.704 18.000 1.00 87.38 945 ASP A O 1
ATOM 7543 N N . SER A 1 946 ? -26.218 8.199 20.192 1.00 89.12 946 SER A N 1
ATOM 7544 C CA . SER A 1 946 ? -25.314 9.253 20.645 1.00 89.12 946 SER A CA 1
ATOM 7545 C C . SER A 1 946 ? -24.341 8.697 21.670 1.00 89.12 946 SER A C 1
ATOM 7547 O O . SER A 1 946 ? -24.755 8.096 22.657 1.00 89.12 946 SER A O 1
ATOM 7549 N N . MET A 1 947 ? -23.053 8.955 21.494 1.00 87.75 947 MET A N 1
ATOM 7550 C CA . MET A 1 947 ? -22.025 8.563 22.451 1.00 87.75 947 MET A CA 1
ATOM 7551 C C . MET A 1 947 ? -21.763 9.726 23.412 1.00 87.75 947 MET A C 1
ATOM 7553 O O . MET A 1 947 ? -21.510 10.851 22.979 1.00 87.75 947 MET A O 1
ATOM 7557 N N . ILE A 1 948 ? -21.836 9.466 24.719 1.00 82.88 948 ILE A N 1
ATOM 7558 C CA . ILE A 1 948 ? -21.709 10.489 25.773 1.00 82.88 948 ILE A CA 1
ATOM 7559 C C . ILE A 1 948 ? -20.292 10.511 26.344 1.00 82.88 948 ILE A C 1
ATOM 7561 O O . ILE A 1 948 ? -19.684 11.574 26.526 1.00 82.88 948 ILE A O 1
ATOM 7565 N N . ALA A 1 949 ? -19.765 9.327 26.643 1.00 80.88 949 ALA A N 1
ATOM 7566 C CA . ALA A 1 949 ? -18.493 9.175 27.321 1.00 80.88 949 ALA A CA 1
ATOM 7567 C C . ALA A 1 949 ? -17.704 8.002 26.752 1.00 80.88 949 ALA A C 1
ATOM 7569 O O . ALA A 1 949 ? -18.248 6.962 26.377 1.00 80.88 949 ALA A O 1
ATOM 7570 N N . TYR A 1 950 ? -16.391 8.178 26.745 1.00 85.00 950 TYR A N 1
ATOM 7571 C CA . TYR A 1 950 ? -15.434 7.163 26.359 1.00 85.00 950 TYR A CA 1
ATOM 7572 C C . TYR A 1 950 ? -14.337 7.098 27.408 1.00 85.00 950 TYR A C 1
ATOM 7574 O O . TYR A 1 950 ? -13.963 8.126 27.963 1.00 85.00 950 TYR A O 1
ATOM 7582 N N . ASN A 1 951 ? -13.756 5.923 27.608 1.00 80.94 951 ASN A N 1
ATOM 7583 C CA . ASN A 1 951 ? -12.592 5.785 28.469 1.00 80.94 951 ASN A CA 1
ATOM 7584 C C . ASN A 1 951 ? -11.314 6.314 27.782 1.00 80.94 951 ASN A C 1
ATOM 7586 O O . ASN A 1 951 ? -11.293 6.645 26.585 1.00 80.94 951 ASN A O 1
ATOM 7590 N N . SER A 1 952 ? -10.216 6.368 28.535 1.00 76.19 952 SER A N 1
ATOM 7591 C CA . SER A 1 952 ? -8.883 6.727 28.022 1.00 76.19 952 SER A CA 1
ATOM 7592 C C . SER A 1 952 ? -8.421 5.840 26.860 1.00 76.19 952 SER A C 1
ATOM 7594 O O . SER A 1 952 ? -7.766 6.336 25.947 1.00 76.19 952 SER A O 1
ATOM 7596 N N . GLN A 1 953 ? -8.831 4.568 26.834 1.00 78.75 953 GLN A N 1
ATOM 7597 C CA . GLN A 1 953 ? -8.511 3.599 25.776 1.00 78.75 953 GLN A CA 1
ATOM 7598 C C . GLN A 1 953 ? -9.391 3.737 24.518 1.00 78.75 953 GLN A C 1
ATOM 7600 O O . GLN A 1 953 ? -9.187 3.021 23.543 1.00 78.75 953 GLN A O 1
ATOM 7605 N N . GLY A 1 954 ? -10.368 4.649 24.505 1.00 79.75 954 GLY A N 1
ATOM 7606 C CA . GLY A 1 954 ? -11.255 4.859 23.357 1.00 79.75 954 GLY A CA 1
ATOM 7607 C C . GLY A 1 954 ? -12.442 3.912 23.258 1.00 79.75 954 GLY A C 1
ATOM 7608 O O . GLY A 1 954 ? -13.123 3.920 22.237 1.00 79.75 954 GLY A O 1
ATOM 7609 N N . LYS A 1 955 ? -12.739 3.147 24.310 1.00 86.75 955 LYS A N 1
ATOM 7610 C CA . LYS A 1 955 ? -13.968 2.356 24.399 1.00 86.75 955 LYS A CA 1
ATOM 7611 C C . LYS A 1 955 ? -15.125 3.200 24.920 1.00 86.75 955 LYS A C 1
ATOM 7613 O O . LYS A 1 955 ? -14.925 4.075 25.762 1.00 86.75 955 LYS A O 1
ATOM 7618 N N . ILE A 1 956 ? -16.324 2.929 24.417 1.00 87.88 956 ILE A N 1
ATOM 7619 C CA . ILE A 1 956 ? -17.551 3.626 24.814 1.00 87.88 956 ILE A CA 1
ATOM 7620 C C . ILE A 1 956 ? -17.898 3.214 26.246 1.00 87.88 956 ILE A C 1
ATOM 7622 O O . ILE A 1 956 ? -17.995 2.022 26.534 1.00 87.88 956 ILE A O 1
ATOM 7626 N N . ILE A 1 957 ? -18.056 4.200 27.128 1.00 89.25 957 ILE A N 1
ATOM 7627 C CA . ILE A 1 957 ? -18.539 4.017 28.504 1.00 89.25 957 ILE A CA 1
ATOM 7628 C C . ILE A 1 957 ? -20.049 4.198 28.547 1.00 89.25 957 ILE A C 1
ATOM 7630 O O . ILE A 1 957 ? -20.735 3.454 29.233 1.00 89.25 957 ILE A O 1
ATOM 7634 N N . GLU A 1 958 ? -20.567 5.196 27.836 1.00 88.94 958 GLU A N 1
ATOM 7635 C CA . GLU A 1 958 ? -21.984 5.526 27.879 1.00 88.94 958 GLU A CA 1
ATOM 7636 C C . GLU A 1 958 ? -22.472 6.000 26.516 1.00 88.94 958 GLU A C 1
ATOM 7638 O O . GLU A 1 958 ? -21.830 6.816 25.843 1.00 88.94 958 GLU A O 1
ATOM 7643 N N . SER A 1 959 ? -23.630 5.481 26.131 1.00 91.00 959 SER A N 1
ATOM 7644 C CA . SER A 1 959 ? -24.336 5.803 24.901 1.00 91.00 959 SER A CA 1
ATOM 7645 C C . SER A 1 959 ? -25.822 5.962 25.185 1.00 91.00 959 SER A C 1
ATOM 7647 O O . SER A 1 959 ? -26.339 5.414 26.154 1.00 91.00 959 SER A O 1
ATOM 7649 N N . VAL A 1 960 ? -26.505 6.727 24.350 1.00 90.56 960 VAL A N 1
ATOM 7650 C CA . VAL A 1 960 ? -27.933 6.995 24.456 1.00 90.56 960 VAL A CA 1
ATOM 7651 C C . VAL A 1 960 ? -28.570 6.810 23.091 1.00 90.56 960 VAL A C 1
ATOM 7653 O O . VAL A 1 960 ? -28.095 7.374 22.104 1.00 90.56 960 VAL A O 1
ATOM 7656 N N . ASN A 1 961 ? -29.667 6.061 23.052 1.00 89.50 961 ASN A N 1
ATOM 7657 C CA . ASN A 1 961 ? -30.407 5.821 21.819 1.00 89.50 961 ASN A CA 1
ATOM 7658 C C . ASN A 1 961 ? -31.304 7.015 21.422 1.00 89.50 961 ASN A C 1
ATOM 7660 O O . ASN A 1 961 ? -31.403 8.037 22.112 1.00 89.50 961 ASN A O 1
ATOM 7664 N N . GLY A 1 962 ? -32.010 6.885 20.300 1.00 83.31 962 GLY A N 1
ATOM 7665 C CA . GLY A 1 962 ? -32.891 7.920 19.750 1.00 83.31 962 GLY A CA 1
ATOM 7666 C C . GLY A 1 962 ? -34.075 8.320 20.642 1.00 83.31 962 GLY A C 1
ATOM 7667 O O . GLY A 1 962 ? -34.664 9.374 20.412 1.00 83.31 962 GLY A O 1
ATOM 7668 N N . LEU A 1 963 ? -34.406 7.524 21.668 1.00 86.50 963 LEU A N 1
ATOM 7669 C CA . LEU A 1 963 ? -35.452 7.803 22.665 1.00 86.50 963 LEU A CA 1
ATOM 7670 C C . LEU A 1 963 ? -34.903 8.389 23.974 1.00 86.50 963 LEU A C 1
ATOM 7672 O O . LEU A 1 963 ? -35.648 8.552 24.935 1.00 86.50 963 LEU A O 1
ATOM 7676 N N . ASN A 1 964 ? -33.615 8.730 24.012 1.00 87.06 964 ASN A N 1
ATOM 7677 C CA . ASN A 1 964 ? -32.906 9.184 25.205 1.00 87.06 964 ASN A CA 1
ATOM 7678 C C . ASN A 1 964 ? -32.758 8.127 26.319 1.00 87.06 964 ASN A C 1
ATOM 7680 O O . ASN A 1 964 ? -32.566 8.491 27.476 1.00 87.06 964 ASN A O 1
ATOM 7684 N N . ILE A 1 965 ? -32.805 6.832 25.985 1.00 89.00 965 ILE A N 1
ATOM 7685 C CA . ILE A 1 965 ? -32.560 5.746 26.946 1.00 89.00 965 ILE A CA 1
ATOM 7686 C C . ILE A 1 965 ? -31.047 5.460 26.996 1.00 89.00 965 ILE A C 1
ATOM 7688 O O . ILE A 1 965 ? -30.465 5.167 25.943 1.00 89.00 965 ILE A O 1
ATOM 7692 N N . PRO A 1 966 ? -30.398 5.548 28.174 1.00 89.88 966 PRO A N 1
ATOM 7693 C CA . PRO A 1 966 ? -28.966 5.316 28.315 1.00 89.88 966 PRO A CA 1
ATOM 7694 C C . PRO A 1 966 ? -28.612 3.829 28.392 1.00 89.88 966 PRO A C 1
ATOM 7696 O O . PRO A 1 966 ? -29.332 3.010 28.961 1.00 89.88 966 PRO A O 1
ATOM 7699 N N . SER A 1 967 ? -27.453 3.495 27.839 1.00 91.94 967 SER A N 1
ATOM 7700 C CA . SER A 1 967 ? -26.783 2.208 27.966 1.00 91.94 967 SER A CA 1
ATOM 7701 C C . SER A 1 967 ? -25.328 2.464 28.310 1.00 91.94 967 SER A C 1
ATOM 7703 O O . SER A 1 967 ? -24.646 3.247 27.637 1.00 91.94 967 SER A O 1
ATOM 7705 N N . SER A 1 968 ? -24.845 1.804 29.353 1.00 92.00 968 SER A N 1
ATOM 7706 C CA . SER A 1 968 ? -23.532 2.079 29.919 1.00 92.00 968 SER A CA 1
ATOM 7707 C C . SER A 1 968 ? -22.741 0.802 30.182 1.00 92.00 968 SER A C 1
ATOM 7709 O O . SER A 1 968 ? -23.273 -0.302 30.287 1.00 92.00 968 SER A O 1
ATOM 7711 N N . THR A 1 969 ? -21.421 0.940 30.185 1.00 92.25 969 THR A N 1
ATOM 7712 C CA . THR A 1 969 ? -20.473 -0.167 30.255 1.00 92.25 969 THR A CA 1
ATOM 7713 C C . THR A 1 969 ? -19.327 0.192 31.186 1.00 92.25 969 THR A C 1
ATOM 7715 O O . THR A 1 969 ? -18.637 1.197 31.006 1.00 92.25 969 THR A O 1
ATOM 7718 N N . PHE A 1 970 ? -19.107 -0.666 32.171 1.00 90.56 970 PHE A N 1
ATOM 7719 C CA . PHE A 1 970 ? -17.984 -0.622 33.087 1.00 90.56 970 PHE A CA 1
ATOM 7720 C C . PHE A 1 970 ? -16.858 -1.531 32.598 1.00 90.56 970 PHE A C 1
ATOM 7722 O O . PHE A 1 970 ? -17.106 -2.645 32.138 1.00 90.56 970 PHE A O 1
ATOM 7729 N N . TYR A 1 971 ? -15.613 -1.064 32.714 1.00 88.56 971 TYR A N 1
ATOM 7730 C CA . TYR A 1 971 ? -14.425 -1.806 32.294 1.00 88.56 971 TYR A CA 1
ATOM 7731 C C . TYR A 1 971 ? -13.477 -2.073 33.470 1.00 88.56 971 TYR A C 1
ATOM 7733 O O . TYR A 1 971 ? -13.194 -1.170 34.255 1.00 88.56 971 TYR A O 1
ATOM 7741 N N . GLN A 1 972 ? -12.932 -3.287 33.520 1.00 84.06 972 GLN A N 1
ATOM 7742 C CA . GLN A 1 972 ? -11.935 -3.781 34.475 1.00 84.06 972 GLN A CA 1
ATOM 7743 C C . GLN A 1 972 ? -10.573 -3.998 33.780 1.00 84.06 972 GLN A C 1
ATOM 7745 O O . GLN A 1 972 ? -10.441 -3.813 32.562 1.00 84.06 972 GLN A O 1
ATOM 7750 N N . PHE A 1 973 ? -9.546 -4.374 34.545 1.00 79.56 973 PHE A N 1
ATOM 7751 C CA . PHE A 1 973 ? -8.196 -4.713 34.077 1.00 79.56 973 PHE A CA 1
ATOM 7752 C C . PHE A 1 973 ? -7.547 -3.569 33.306 1.00 79.56 973 PHE A C 1
ATOM 7754 O O . PHE A 1 973 ? -7.197 -3.675 32.129 1.00 79.56 973 PHE A O 1
ATOM 7761 N N . GLY A 1 974 ? -7.452 -2.411 33.960 1.00 74.38 974 GLY A N 1
ATOM 7762 C CA . GLY A 1 974 ? -6.919 -1.205 33.327 1.00 74.38 974 GLY A CA 1
ATOM 7763 C C . GLY A 1 974 ? -7.793 -0.658 32.194 1.00 74.38 974 GLY A C 1
ATOM 7764 O O . GLY A 1 974 ? -7.282 -0.037 31.263 1.00 74.38 974 GLY A O 1
ATOM 7765 N N . LYS A 1 975 ? -9.114 -0.872 32.290 1.00 77.94 975 LYS A N 1
ATOM 7766 C CA . LYS A 1 975 ? -10.151 -0.393 31.354 1.00 77.94 975 LYS A CA 1
ATOM 7767 C C . LYS A 1 975 ? -10.105 -1.051 29.969 1.00 77.94 975 LYS A C 1
ATOM 7769 O O . LYS A 1 975 ? -10.590 -0.486 28.984 1.00 77.94 975 LYS A O 1
ATOM 7774 N N . LEU A 1 976 ? -9.529 -2.249 29.895 1.00 82.44 976 LEU A N 1
ATOM 7775 C CA . LEU A 1 976 ? -9.412 -3.029 28.665 1.00 82.44 976 LEU A CA 1
ATOM 7776 C C . LEU A 1 976 ? -10.539 -4.044 28.512 1.00 82.44 976 LEU A C 1
ATOM 7778 O O . LEU A 1 976 ? -10.995 -4.251 27.391 1.00 82.44 976 LEU A O 1
ATOM 7782 N N . LEU A 1 977 ? -11.006 -4.667 29.590 1.00 88.44 977 LEU A N 1
ATOM 7783 C CA . LEU A 1 977 ? -12.013 -5.730 29.531 1.00 88.44 977 LEU A CA 1
ATOM 7784 C C . LEU A 1 977 ? -13.343 -5.241 30.088 1.00 88.44 977 LEU A C 1
ATOM 7786 O O . LEU A 1 977 ? -13.366 -4.425 31.002 1.00 88.44 977 LEU A O 1
ATOM 7790 N N . THR A 1 978 ? -14.451 -5.687 29.507 1.00 91.44 978 THR A N 1
ATOM 7791 C CA . THR A 1 978 ? -15.796 -5.266 29.916 1.00 91.44 978 THR A CA 1
ATOM 7792 C C . THR A 1 978 ? -16.177 -5.973 31.207 1.00 91.44 978 THR A C 1
ATOM 7794 O O . THR A 1 978 ? -16.372 -7.171 31.167 1.00 91.44 978 THR A O 1
ATOM 7797 N N . GLY A 1 979 ? -16.304 -5.267 32.329 1.00 90.50 979 GLY A N 1
ATOM 7798 C CA . GLY A 1 979 ? -16.703 -5.852 33.614 1.00 90.50 979 GLY A CA 1
ATOM 7799 C C . GLY A 1 979 ? -18.218 -5.907 33.820 1.00 90.50 979 GLY A C 1
ATOM 7800 O O . GLY A 1 979 ? -18.726 -6.891 34.340 1.00 90.50 979 GLY A O 1
ATOM 7801 N N . ALA A 1 980 ? -18.963 -4.882 33.397 1.00 93.56 980 ALA A N 1
ATOM 7802 C CA . ALA A 1 980 ? -20.428 -4.890 33.466 1.00 93.56 980 ALA A CA 1
ATOM 7803 C C . ALA A 1 980 ? -21.055 -4.056 32.348 1.00 93.56 980 ALA A C 1
ATOM 7805 O O . ALA A 1 980 ? -20.477 -3.066 31.905 1.00 93.56 980 ALA A O 1
ATOM 7806 N N . VAL A 1 981 ? -22.239 -4.454 31.894 1.00 95.00 981 VAL A N 1
ATOM 7807 C CA . VAL A 1 981 ? -23.061 -3.736 30.916 1.00 95.00 981 VAL A CA 1
ATOM 7808 C C . VAL A 1 981 ? -24.445 -3.565 31.514 1.00 95.00 981 VAL A C 1
ATOM 7810 O O . VAL A 1 981 ? -25.051 -4.543 31.949 1.00 95.00 981 VAL A O 1
ATOM 7813 N N . THR A 1 982 ? -24.947 -2.335 31.505 1.00 94.00 982 THR A N 1
ATOM 7814 C CA . THR A 1 982 ? -26.226 -2.000 32.129 1.00 94.00 982 THR A CA 1
ATOM 7815 C C . THR A 1 982 ? -27.101 -1.255 31.134 1.00 94.00 982 THR A C 1
ATOM 7817 O O . THR A 1 982 ? -26.717 -0.203 30.614 1.00 94.00 982 THR A O 1
ATOM 7820 N N . ALA A 1 983 ? -28.277 -1.809 30.852 1.00 93.19 983 ALA A N 1
ATOM 7821 C CA . ALA A 1 983 ? -29.278 -1.201 29.984 1.00 93.19 983 ALA A CA 1
ATOM 7822 C C . ALA A 1 983 ? -30.241 -0.344 30.815 1.00 93.19 983 ALA A C 1
ATOM 7824 O O . ALA A 1 983 ? -30.671 -0.779 31.881 1.00 93.19 983 ALA A O 1
ATOM 7825 N N . ASN A 1 984 ? -30.611 0.838 30.312 1.00 91.75 984 ASN A N 1
ATOM 7826 C CA . ASN A 1 984 ? -31.464 1.820 30.996 1.00 91.75 984 ASN A CA 1
ATOM 7827 C C . ASN A 1 984 ? -30.850 2.392 32.293 1.00 91.75 984 ASN A C 1
ATOM 7829 O O . ASN A 1 984 ? -31.542 2.624 33.280 1.00 91.75 984 ASN A O 1
ATOM 7833 N N . SER A 1 985 ? -29.533 2.610 32.309 1.00 90.38 985 SER A N 1
ATOM 7834 C CA . SER A 1 985 ? -28.825 3.216 33.444 1.00 90.38 985 SER A CA 1
ATOM 7835 C C . SER A 1 985 ? -27.665 4.093 32.970 1.00 90.38 985 SER A C 1
ATOM 7837 O O . SER A 1 985 ? -27.043 3.807 31.942 1.00 90.38 985 SER A O 1
ATOM 7839 N N . HIS A 1 986 ? -27.373 5.165 33.708 1.00 88.94 986 HIS A N 1
ATOM 7840 C CA . HIS A 1 986 ? -26.173 5.980 33.511 1.00 88.94 986 HIS A CA 1
ATOM 7841 C C . HIS A 1 986 ? -24.960 5.330 34.181 1.00 88.94 986 HIS A C 1
ATOM 7843 O O . HIS A 1 986 ? -25.087 4.615 35.175 1.00 88.94 986 HIS A O 1
ATOM 7849 N N . TYR A 1 987 ? -23.754 5.638 33.697 1.00 88.38 987 TYR A N 1
ATOM 7850 C CA . TYR A 1 987 ? -22.529 5.062 34.257 1.00 88.38 987 TYR A CA 1
ATOM 7851 C C . TYR A 1 987 ? -22.330 5.381 35.753 1.00 88.38 987 TYR A C 1
ATOM 7853 O O . TYR A 1 987 ? -21.801 4.561 36.501 1.00 88.38 987 TYR A O 1
ATOM 7861 N N . THR A 1 988 ? -22.787 6.548 36.219 1.00 87.69 988 THR A N 1
ATOM 7862 C CA . THR A 1 988 ? -22.701 6.950 37.636 1.00 87.69 988 THR A CA 1
ATOM 7863 C C . THR A 1 988 ? -23.691 6.244 38.548 1.00 87.69 988 THR A C 1
ATOM 7865 O O . THR A 1 988 ? -23.449 6.198 39.751 1.00 87.69 988 THR A O 1
ATOM 7868 N N . ASP A 1 989 ? -24.781 5.706 38.003 1.00 89.00 989 ASP A N 1
ATOM 7869 C CA . ASP A 1 989 ? -25.843 5.057 38.779 1.00 89.00 989 ASP A CA 1
ATOM 7870 C C . ASP A 1 989 ? -25.607 3.544 38.927 1.00 89.00 989 ASP A C 1
ATOM 7872 O O . ASP A 1 989 ? -26.304 2.883 39.695 1.00 89.00 989 ASP A O 1
ATOM 7876 N N . MET A 1 990 ? -24.607 2.989 38.235 1.00 91.00 990 MET A N 1
ATOM 7877 C CA . MET A 1 990 ? -24.218 1.589 38.368 1.00 91.00 990 MET A CA 1
ATOM 7878 C C . MET A 1 990 ? -22.936 1.415 39.185 1.00 91.00 990 MET A C 1
ATOM 7880 O O . MET A 1 990 ? -21.980 2.182 39.046 1.00 91.00 990 MET A O 1
ATOM 7884 N N . ALA A 1 991 ? -22.857 0.328 39.939 1.00 91.44 991 ALA A N 1
ATOM 7885 C CA . ALA A 1 991 ? -21.627 -0.166 40.534 1.00 91.44 991 ALA A CA 1
ATOM 7886 C C . ALA A 1 991 ? -21.543 -1.684 40.389 1.00 91.44 991 ALA A C 1
ATOM 7888 O O . ALA A 1 991 ? -22.529 -2.390 40.585 1.00 91.44 991 ALA A O 1
ATOM 7889 N N . TYR A 1 992 ? -20.348 -2.172 40.068 1.00 91.94 992 TYR A N 1
ATOM 7890 C CA . TYR A 1 992 ? -20.026 -3.592 40.056 1.00 91.94 992 TYR A CA 1
ATOM 7891 C C . TYR A 1 992 ? -18.608 -3.796 40.577 1.00 91.94 992 TYR A C 1
ATOM 7893 O O . TYR A 1 992 ? -17.691 -3.073 40.176 1.00 91.94 992 TYR A O 1
ATOM 7901 N N . ASP A 1 993 ? -18.430 -4.785 41.444 1.00 89.00 993 ASP A N 1
ATOM 7902 C CA . ASP A 1 993 ? -17.118 -5.250 41.873 1.00 89.00 993 ASP A CA 1
ATOM 7903 C C . ASP A 1 993 ? -17.137 -6.760 42.122 1.00 89.00 993 ASP A C 1
ATOM 7905 O O . ASP A 1 993 ? -17.811 -7.236 43.032 1.00 89.00 993 ASP A O 1
ATOM 7909 N N . GLY A 1 994 ? -16.383 -7.483 41.292 1.00 87.38 994 GLY A N 1
ATOM 7910 C CA . GLY A 1 994 ? -16.089 -8.912 41.451 1.00 87.38 994 GLY A CA 1
ATOM 7911 C C . GLY A 1 994 ? -14.681 -9.168 41.998 1.00 87.38 994 GLY A C 1
ATOM 7912 O O . GLY A 1 994 ? -14.162 -10.258 41.856 1.00 87.38 994 GLY A O 1
ATOM 7913 N N . PHE A 1 995 ? -13.996 -8.148 42.536 1.00 86.31 995 PHE A N 1
ATOM 7914 C CA . PHE A 1 995 ? -12.715 -8.254 43.258 1.00 86.31 995 PHE A CA 1
ATOM 7915 C C . PHE A 1 995 ? -11.460 -8.718 42.484 1.00 86.31 995 PHE A C 1
ATOM 7917 O O . PHE A 1 995 ? -10.349 -8.529 42.988 1.00 86.31 995 PHE A O 1
ATOM 7924 N N . GLU A 1 996 ? -11.584 -9.169 41.234 1.00 83.50 996 GLU A N 1
ATOM 7925 C CA . GLU A 1 996 ? -10.460 -9.677 40.423 1.00 83.50 996 GLU A CA 1
ATOM 7926 C C . GLU A 1 996 ? -9.395 -8.625 40.044 1.00 83.50 996 GLU A C 1
ATOM 7928 O O . GLU A 1 996 ? -8.202 -8.921 39.950 1.00 83.50 996 GLU A O 1
ATOM 7933 N N . ASP A 1 997 ? -9.794 -7.364 39.848 1.00 77.38 997 ASP A N 1
ATOM 7934 C CA . ASP A 1 997 ? -8.926 -6.288 39.322 1.00 77.38 997 ASP A CA 1
ATOM 7935 C C . ASP A 1 997 ? -8.051 -5.624 40.413 1.00 77.38 997 ASP A C 1
ATOM 7937 O O . ASP A 1 997 ? -7.256 -4.719 40.161 1.00 77.38 997 ASP A O 1
ATOM 7941 N N . ARG A 1 998 ? -8.177 -6.052 41.676 1.00 72.44 998 ARG A N 1
ATOM 7942 C CA . ARG A 1 998 ? -7.578 -5.361 42.838 1.00 72.44 998 ARG A CA 1
ATOM 7943 C C . ARG A 1 998 ? -6.054 -5.439 42.885 1.00 72.44 998 ARG A C 1
ATOM 7945 O O . ARG A 1 998 ? -5.400 -4.525 43.386 1.00 72.44 998 ARG A O 1
ATOM 7952 N N . GLN A 1 999 ? -5.482 -6.523 42.368 1.00 64.25 999 GLN A N 1
ATOM 7953 C CA . GLN A 1 999 ? -4.031 -6.723 42.291 1.00 64.25 999 GLN A CA 1
ATOM 7954 C C . GLN A 1 999 ? -3.447 -6.286 40.939 1.00 64.25 999 GLN A C 1
ATOM 7956 O O . GLN A 1 999 ? -2.223 -6.222 40.785 1.00 64.25 999 GLN A O 1
ATOM 7961 N N . PHE A 1 1000 ? -4.300 -5.940 39.972 1.00 61.25 1000 PHE A N 1
ATOM 7962 C CA . PHE A 1 1000 ? -3.908 -5.562 38.622 1.00 61.25 1000 PHE A CA 1
ATOM 7963 C C . PHE A 1 1000 ? -3.495 -4.082 38.576 1.00 61.25 1000 PHE A C 1
ATOM 7965 O O . PHE A 1 1000 ? -4.184 -3.183 38.102 1.00 61.25 1000 PHE A O 1
ATOM 7972 N N . SER A 1 1001 ? -2.320 -3.802 39.132 1.00 52.88 1001 SER A N 1
ATOM 7973 C CA . SER A 1 1001 ? -1.721 -2.473 39.100 1.00 52.88 1001 SER A CA 1
ATOM 7974 C C . SER A 1 1001 ? -0.926 -2.277 37.804 1.00 52.88 1001 SER A C 1
ATOM 7976 O O . SER A 1 1001 ? 0.159 -2.837 37.641 1.00 52.88 1001 SER A O 1
ATOM 7978 N N . ILE A 1 1002 ? -1.399 -1.384 36.923 1.00 49.44 1002 ILE A N 1
ATOM 7979 C CA . ILE A 1 1002 ? -0.614 -0.821 35.794 1.00 49.44 1002 ILE A CA 1
ATOM 7980 C C . ILE A 1 1002 ? 0.689 -0.151 36.307 1.00 49.44 1002 ILE A C 1
ATOM 7982 O O . ILE A 1 1002 ? 1.650 0.062 35.571 1.00 49.44 1002 ILE A O 1
ATOM 7986 N N . SER A 1 1003 ? 0.756 0.106 37.615 1.00 40.19 1003 SER A N 1
ATOM 7987 C CA . SER A 1 1003 ? 1.871 0.611 38.422 1.00 40.19 1003 SER A CA 1
ATOM 7988 C C . SER A 1 1003 ? 3.199 -0.140 38.275 1.00 40.19 1003 SER A C 1
ATOM 7990 O O . SER A 1 1003 ? 4.211 0.352 38.760 1.00 40.19 1003 SER A O 1
ATOM 7992 N N . ARG A 1 1004 ? 3.260 -1.294 37.592 1.00 39.47 1004 ARG A N 1
ATOM 7993 C CA . ARG A 1 1004 ? 4.557 -1.888 37.207 1.00 39.47 1004 ARG A CA 1
ATOM 7994 C C . ARG A 1 1004 ? 5.342 -1.025 36.203 1.00 39.47 1004 ARG A C 1
ATOM 7996 O O . ARG A 1 1004 ? 6.519 -1.295 35.995 1.00 39.47 1004 ARG A O 1
ATOM 8003 N N . LEU A 1 1005 ? 4.720 0.005 35.614 1.00 39.06 1005 LEU A N 1
ATOM 8004 C CA . LEU A 1 1005 ? 5.327 0.899 34.617 1.00 39.06 1005 LEU A CA 1
ATOM 8005 C C . LEU A 1 1005 ? 5.387 2.387 35.013 1.00 39.06 1005 LEU A C 1
ATOM 8007 O O . LEU A 1 1005 ? 5.920 3.177 34.237 1.00 39.06 1005 LEU A O 1
ATOM 8011 N N . LEU A 1 1006 ? 4.880 2.799 36.181 1.00 38.56 1006 LEU A N 1
ATOM 8012 C CA . LEU A 1 1006 ? 4.912 4.208 36.603 1.00 38.56 1006 LEU A CA 1
ATOM 8013 C C . LEU A 1 1006 ? 5.414 4.352 38.050 1.00 38.56 1006 LEU A C 1
ATOM 8015 O O . LEU A 1 1006 ? 4.986 3.587 38.914 1.00 38.56 1006 LEU A O 1
ATOM 8019 N N . PRO A 1 1007 ? 6.312 5.319 38.332 1.00 37.91 1007 PRO A N 1
ATOM 8020 C CA . PRO A 1 1007 ? 6.857 5.533 39.668 1.00 37.91 1007 PRO A CA 1
ATOM 8021 C C . PRO A 1 1007 ? 5.746 5.845 40.681 1.00 37.91 1007 PRO A C 1
ATOM 8023 O O . PRO A 1 1007 ? 4.741 6.487 40.362 1.00 37.91 1007 PRO A O 1
ATOM 8026 N N . SER A 1 1008 ? 5.966 5.388 41.914 1.00 38.25 1008 SER A N 1
ATOM 8027 C CA . SER A 1 1008 ? 5.066 5.330 43.081 1.00 38.25 1008 SER A CA 1
ATOM 8028 C C . SER A 1 1008 ? 4.493 6.669 43.584 1.00 38.25 1008 SER A C 1
ATOM 8030 O O . SER A 1 1008 ? 3.867 6.715 44.639 1.00 38.25 1008 SER A O 1
ATOM 8032 N N . THR A 1 1009 ? 4.670 7.756 42.836 1.00 41.47 1009 THR A N 1
ATOM 8033 C CA . THR A 1 1009 ? 4.148 9.106 43.109 1.00 41.47 1009 THR A CA 1
ATOM 8034 C C . THR A 1 1009 ? 3.090 9.563 42.095 1.00 41.47 1009 THR A C 1
ATOM 8036 O O . THR A 1 1009 ? 2.701 10.730 42.092 1.00 41.47 1009 THR A O 1
ATOM 8039 N N . SER A 1 1010 ? 2.622 8.662 41.228 1.00 48.91 1010 SER A N 1
ATOM 8040 C CA . SER A 1 1010 ? 1.647 8.958 40.172 1.00 48.91 1010 SER A CA 1
ATOM 8041 C C . SER A 1 1010 ? 0.207 8.912 40.695 1.00 48.91 1010 SER A C 1
ATOM 8043 O O . SER A 1 1010 ? -0.117 8.095 41.555 1.00 48.91 1010 SER A O 1
ATOM 8045 N N . CYS A 1 1011 ? -0.669 9.760 40.147 1.00 52.53 1011 CYS A N 1
ATOM 8046 C CA . CYS A 1 1011 ? -2.116 9.710 40.368 1.00 52.53 1011 CYS A CA 1
ATOM 8047 C C . CYS A 1 1011 ? -2.654 8.283 40.233 1.00 52.53 1011 CYS A C 1
ATOM 8049 O O . CYS A 1 1011 ? -2.693 7.740 39.130 1.00 52.53 1011 CYS A O 1
ATOM 8051 N N . VAL A 1 1012 ? -3.068 7.674 41.346 1.00 52.50 1012 VAL A N 1
ATOM 8052 C CA . VAL A 1 1012 ? -3.747 6.376 41.319 1.00 52.50 1012 VAL A CA 1
ATOM 8053 C C . VAL A 1 1012 ? -5.126 6.605 40.713 1.00 52.50 1012 VAL A C 1
ATOM 8055 O O . VAL A 1 1012 ? -5.875 7.460 41.187 1.00 52.50 1012 VAL A O 1
ATOM 8058 N N . TYR A 1 1013 ? -5.444 5.874 39.644 1.00 58.47 1013 TYR A N 1
ATOM 8059 C CA . TYR A 1 1013 ? -6.774 5.899 39.042 1.00 58.47 1013 TYR A CA 1
ATOM 8060 C C . TYR A 1 1013 ? -7.814 5.605 40.130 1.00 58.47 1013 TYR A C 1
ATOM 8062 O O . TYR A 1 1013 ? -7.731 4.542 40.752 1.00 58.47 1013 TYR A O 1
ATOM 8070 N N . PRO A 1 1014 ? -8.783 6.502 40.387 1.00 62.31 1014 PRO A N 1
ATOM 8071 C CA . PRO A 1 1014 ? -9.848 6.178 41.316 1.00 62.31 1014 PRO A CA 1
ATOM 8072 C C . PRO A 1 1014 ? -10.627 4.992 40.740 1.00 62.31 1014 PRO A C 1
ATOM 8074 O O . PRO A 1 1014 ? -11.089 5.026 39.597 1.00 62.31 1014 PRO A O 1
ATOM 8077 N N . HIS A 1 1015 ? -10.731 3.917 41.518 1.00 73.81 1015 HIS A N 1
ATOM 8078 C CA . HIS A 1 1015 ? -11.597 2.799 41.170 1.00 73.81 1015 HIS A CA 1
ATOM 8079 C C . HIS A 1 1015 ? -13.046 3.296 41.113 1.00 73.81 1015 HIS A C 1
ATOM 8081 O O . HIS A 1 1015 ? -13.476 4.048 41.990 1.00 73.81 1015 HIS A O 1
ATOM 8087 N N . HIS A 1 1016 ? -13.799 2.861 40.098 1.00 80.62 1016 HIS A N 1
ATOM 8088 C CA . HIS A 1 1016 ? -15.210 3.235 39.936 1.00 80.62 1016 HIS A CA 1
ATOM 8089 C C . HIS A 1 1016 ? -16.043 2.895 41.176 1.00 80.62 1016 HIS A C 1
ATOM 8091 O O . HIS A 1 1016 ? -16.832 3.722 41.628 1.00 80.62 1016 HIS A O 1
ATOM 8097 N N . PHE A 1 1017 ? -15.799 1.709 41.746 1.00 85.44 1017 PHE A N 1
ATOM 8098 C CA . PHE A 1 1017 ? -16.418 1.217 42.971 1.00 85.44 1017 PHE A CA 1
ATOM 8099 C C . PHE A 1 1017 ? -15.391 0.464 43.845 1.00 85.44 1017 PHE A C 1
ATOM 8101 O O . PHE A 1 1017 ? -14.709 -0.452 43.384 1.00 85.44 1017 PHE A O 1
ATOM 8108 N N . ALA A 1 1018 ? -15.188 0.904 45.089 1.00 79.44 1018 ALA A N 1
ATOM 8109 C CA . ALA A 1 1018 ? -14.170 0.419 46.014 1.00 79.44 1018 ALA A CA 1
ATOM 8110 C C . ALA A 1 1018 ? -14.419 0.844 47.470 1.00 79.44 1018 ALA A C 1
ATOM 8112 O O . ALA A 1 1018 ? -14.965 1.923 47.714 1.00 79.44 1018 ALA A O 1
ATOM 8113 N N . PRO A 1 1019 ? -13.969 0.038 48.449 1.00 75.19 1019 PRO A N 1
ATOM 8114 C CA . PRO A 1 1019 ? -14.043 0.416 49.851 1.00 75.19 1019 PRO A CA 1
ATOM 8115 C C . PRO A 1 1019 ? -13.059 1.555 50.163 1.00 75.19 1019 PRO A C 1
ATOM 8117 O O . PRO A 1 1019 ? -11.981 1.666 49.577 1.00 75.19 1019 PRO A O 1
ATOM 8120 N N . THR A 1 1020 ? -13.426 2.415 51.111 1.00 68.94 1020 THR A N 1
ATOM 8121 C CA . THR A 1 1020 ? -12.607 3.567 51.517 1.00 68.94 1020 THR A CA 1
ATOM 8122 C C . THR A 1 1020 ? -11.365 3.153 52.321 1.00 68.94 1020 THR A C 1
ATOM 8124 O O . THR A 1 1020 ? -11.437 2.323 53.224 1.00 68.94 1020 THR A O 1
ATOM 8127 N N . HIS A 1 1021 ? -10.216 3.777 52.022 1.00 54.09 1021 HIS A N 1
ATOM 8128 C CA . HIS A 1 1021 ? -8.870 3.425 52.522 1.00 54.09 1021 HIS A CA 1
ATOM 8129 C C . HIS A 1 1021 ? -8.673 3.571 54.053 1.00 54.09 1021 HIS A C 1
ATOM 8131 O O . HIS A 1 1021 ? -7.666 3.125 54.593 1.00 54.09 1021 HIS A O 1
ATOM 8137 N N . ASN A 1 1022 ? -9.618 4.172 54.784 1.00 45.16 1022 ASN A N 1
ATOM 8138 C CA . ASN A 1 1022 ? -9.443 4.521 56.203 1.00 45.16 1022 ASN A CA 1
ATOM 8139 C C . ASN A 1 1022 ? -10.023 3.502 57.202 1.00 45.16 1022 ASN A C 1
ATOM 8141 O O . ASN A 1 1022 ? -10.053 3.791 58.396 1.00 45.16 1022 ASN A O 1
ATOM 8145 N N . ALA A 1 1023 ? -10.510 2.341 56.755 1.00 37.69 1023 ALA A N 1
ATOM 8146 C CA . ALA A 1 1023 ? -11.244 1.426 57.635 1.00 37.69 1023 ALA A CA 1
ATOM 8147 C C . ALA A 1 1023 ? -10.396 0.346 58.332 1.00 37.69 1023 ALA A C 1
ATOM 8149 O O . ALA A 1 1023 ? -10.885 -0.253 59.286 1.00 37.69 1023 ALA A O 1
ATOM 8150 N N . VAL A 1 1024 ? -9.144 0.092 57.931 1.00 37.16 1024 VAL A N 1
ATOM 8151 C CA . VAL A 1 1024 ? -8.302 -0.895 58.629 1.00 37.16 1024 VAL A CA 1
ATOM 8152 C C . VAL A 1 1024 ? -6.837 -0.475 58.564 1.00 37.16 1024 VAL A C 1
ATOM 8154 O O . VAL A 1 1024 ? -6.312 -0.227 57.485 1.00 37.16 1024 VAL A O 1
ATOM 8157 N N . GLY A 1 1025 ? -6.149 -0.424 59.707 1.00 36.75 1025 GLY A N 1
ATOM 8158 C CA . GLY A 1 1025 ? -4.693 -0.226 59.793 1.00 36.75 1025 GLY A CA 1
ATOM 8159 C C . GLY A 1 1025 ? -3.862 -1.400 59.248 1.00 36.75 1025 GLY A C 1
ATOM 8160 O O . GLY A 1 1025 ? -2.735 -1.602 59.682 1.00 36.75 1025 GLY A O 1
ATOM 8161 N N . THR A 1 1026 ? -4.416 -2.191 58.329 1.00 38.25 1026 THR A N 1
ATOM 8162 C CA . THR A 1 1026 ? -3.778 -3.325 57.658 1.00 38.25 1026 THR A CA 1
ATOM 8163 C C . THR A 1 1026 ? -3.803 -3.085 56.157 1.00 38.25 1026 THR A C 1
ATOM 8165 O O . THR A 1 1026 ? -4.839 -2.720 55.603 1.00 38.25 1026 THR A O 1
ATOM 8168 N N . GLU A 1 1027 ? -2.677 -3.317 55.485 1.00 45.38 1027 GLU A N 1
ATOM 8169 C CA . GLU A 1 1027 ? -2.583 -3.233 54.028 1.00 45.38 1027 GLU A CA 1
ATOM 8170 C C . GLU A 1 1027 ? -3.706 -4.042 53.348 1.00 45.38 1027 GLU A C 1
ATOM 8172 O O . GLU A 1 1027 ? -3.913 -5.222 53.653 1.00 45.38 1027 GLU A O 1
ATOM 8177 N N . LEU A 1 1028 ? -4.389 -3.417 52.376 1.00 45.72 1028 LEU A N 1
ATOM 8178 C CA . LEU A 1 1028 ? -5.475 -3.974 51.542 1.00 45.72 1028 LEU A CA 1
ATOM 8179 C C . LEU A 1 1028 ? -5.168 -5.360 50.937 1.00 45.72 1028 LEU A C 1
ATOM 8181 O O . LEU A 1 1028 ? -6.083 -6.079 50.546 1.00 45.72 1028 LEU A O 1
ATOM 8185 N N . ARG A 1 1029 ? -3.892 -5.764 50.886 1.00 46.44 1029 ARG A N 1
ATOM 8186 C CA . ARG A 1 1029 ? -3.440 -7.087 50.431 1.00 46.44 1029 ARG A CA 1
ATOM 8187 C C . ARG A 1 1029 ? -3.964 -8.253 51.275 1.00 46.44 1029 ARG A C 1
ATOM 8189 O O . ARG A 1 1029 ? -3.976 -9.368 50.777 1.00 46.44 1029 ARG A O 1
ATOM 8196 N N . THR A 1 1030 ? -4.380 -8.012 52.519 1.00 47.56 1030 THR A N 1
ATOM 8197 C CA . THR A 1 1030 ? -4.809 -9.069 53.458 1.00 47.56 1030 THR A CA 1
ATOM 8198 C C . THR A 1 1030 ? -6.317 -9.355 53.455 1.00 47.56 1030 THR A C 1
ATOM 8200 O O . THR A 1 1030 ? -6.741 -10.322 54.081 1.00 47.56 1030 THR A O 1
ATOM 8203 N N . ILE A 1 1031 ? -7.122 -8.553 52.743 1.00 63.38 1031 ILE A N 1
ATOM 8204 C CA . ILE A 1 1031 ? -8.594 -8.675 52.706 1.00 63.38 1031 ILE A CA 1
ATOM 8205 C C . ILE A 1 1031 ? -9.069 -9.527 51.514 1.00 63.38 1031 ILE A C 1
ATOM 8207 O O . ILE A 1 1031 ? -10.091 -10.203 51.600 1.00 63.38 1031 ILE A O 1
ATOM 8211 N N . PHE A 1 1032 ? -8.328 -9.533 50.403 1.00 72.62 1032 PHE A N 1
ATOM 8212 C CA . PHE A 1 1032 ? -8.682 -10.305 49.207 1.00 72.62 1032 PHE A CA 1
ATOM 8213 C C . PHE A 1 1032 ? -8.075 -11.710 49.278 1.00 72.62 1032 PHE A C 1
ATOM 8215 O O . PHE A 1 1032 ? -6.856 -11.854 49.387 1.00 72.62 1032 PHE A O 1
ATOM 8222 N N . ASN A 1 1033 ? -8.919 -12.741 49.235 1.00 73.00 1033 ASN A N 1
ATOM 8223 C CA . ASN A 1 1033 ? -8.529 -14.141 49.399 1.00 73.00 1033 ASN A CA 1
ATOM 8224 C C . ASN A 1 1033 ? -8.774 -14.930 48.095 1.00 73.00 1033 ASN A C 1
ATOM 8226 O O . ASN A 1 1033 ? -9.741 -14.658 47.394 1.00 73.00 1033 ASN A O 1
ATOM 8230 N N . LYS A 1 1034 ? -7.894 -15.893 47.778 1.00 78.19 1034 LYS A N 1
ATOM 8231 C CA . LYS 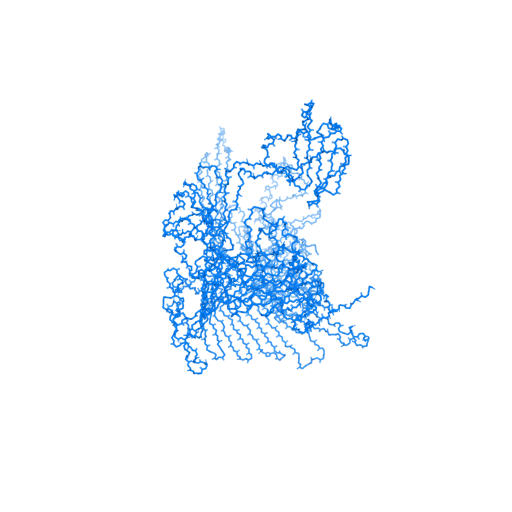A 1 1034 ? -7.985 -16.811 46.624 1.00 78.19 1034 LYS A CA 1
ATOM 8232 C C . LYS A 1 1034 ? -8.481 -18.226 46.974 1.00 78.19 1034 LYS A C 1
ATOM 8234 O O . LYS A 1 1034 ? -8.511 -19.094 46.114 1.00 78.19 1034 LYS A O 1
ATOM 8239 N N . GLU A 1 1035 ? -8.781 -18.498 48.244 1.00 80.75 1035 GLU A N 1
ATOM 8240 C CA . GLU A 1 1035 ? -9.172 -19.827 48.739 1.00 80.75 1035 GLU A CA 1
ATOM 8241 C C . GLU A 1 1035 ? -10.618 -20.184 48.391 1.00 80.75 1035 GLU A C 1
ATOM 8243 O O . GLU A 1 1035 ? -10.900 -21.331 48.060 1.00 80.75 1035 GLU A O 1
ATOM 8248 N N . ILE A 1 1036 ? -11.530 -19.217 48.512 1.00 84.94 1036 ILE A N 1
ATOM 8249 C CA . ILE A 1 1036 ? -12.968 -19.393 48.299 1.00 84.94 1036 ILE A CA 1
ATOM 8250 C C . ILE A 1 1036 ? -13.436 -18.207 47.461 1.00 84.94 1036 ILE A C 1
ATOM 8252 O O . ILE A 1 1036 ? -13.278 -17.068 47.895 1.00 84.94 1036 ILE A O 1
ATOM 8256 N N . SER A 1 1037 ? -13.990 -18.461 46.281 1.00 87.81 1037 SER A N 1
ATOM 8257 C CA . SER A 1 1037 ? -14.602 -17.465 45.393 1.00 87.81 1037 SER A CA 1
ATOM 8258 C C . SER A 1 1037 ? -15.903 -18.025 44.829 1.00 87.81 1037 SER A C 1
ATOM 8260 O O . SER A 1 1037 ? -16.067 -19.242 44.716 1.00 87.81 1037 SER A O 1
ATOM 8262 N N . HIS A 1 1038 ? -16.856 -17.139 44.561 1.00 89.12 1038 HIS A N 1
ATOM 8263 C CA . HIS A 1 1038 ? -18.108 -17.489 43.906 1.00 89.12 1038 HIS A CA 1
ATOM 8264 C C . HIS A 1 1038 ? -17.883 -17.498 42.400 1.00 89.12 1038 HIS A C 1
ATOM 8266 O O . HIS A 1 1038 ? -18.136 -18.499 41.734 1.00 89.12 1038 HIS A O 1
ATOM 8272 N N . SER A 1 1039 ? -17.327 -16.402 41.878 1.00 87.38 1039 SER A N 1
ATOM 8273 C CA . SER A 1 1039 ? -16.900 -16.280 40.492 1.00 87.38 1039 SER A CA 1
ATOM 8274 C C . SER A 1 1039 ? -15.427 -15.863 40.429 1.00 87.38 1039 SER A C 1
ATOM 8276 O O . SER A 1 1039 ? -14.906 -15.245 41.349 1.00 87.38 1039 SER A O 1
ATOM 8278 N N . GLY A 1 1040 ? -14.717 -16.253 39.368 1.00 86.38 1040 GLY A N 1
ATOM 8279 C CA . GLY A 1 1040 ? -13.291 -15.933 39.234 1.00 86.38 1040 GLY A CA 1
ATOM 8280 C C . GLY A 1 1040 ? -12.400 -16.591 40.299 1.00 86.38 1040 GLY A C 1
ATOM 8281 O O . GLY A 1 1040 ? -12.685 -17.686 40.790 1.00 86.38 1040 GLY A O 1
ATOM 8282 N N . ASN A 1 1041 ? -11.287 -15.932 40.628 1.00 85.19 1041 ASN A N 1
ATOM 8283 C CA . ASN A 1 1041 ? -10.219 -16.470 41.473 1.00 85.19 1041 ASN A CA 1
ATOM 8284 C C . ASN A 1 1041 ? -10.097 -15.773 42.837 1.00 85.19 1041 ASN A C 1
ATOM 8286 O O . ASN A 1 1041 ? -9.281 -16.207 43.653 1.00 85.19 1041 ASN A O 1
ATOM 8290 N N . THR A 1 1042 ? -10.805 -14.671 43.082 1.00 85.88 1042 THR A N 1
ATOM 8291 C CA . THR A 1 1042 ? -10.638 -13.828 44.272 1.00 85.88 1042 THR A CA 1
ATOM 8292 C C . THR A 1 1042 ? -11.971 -13.381 44.857 1.00 85.88 1042 THR A C 1
ATOM 8294 O O . THR A 1 1042 ? -12.856 -12.967 44.131 1.00 85.88 1042 THR A O 1
ATOM 8297 N N . SER A 1 1043 ? -12.083 -13.370 46.186 1.00 88.12 1043 SER A N 1
ATOM 8298 C CA . SER A 1 1043 ? -13.226 -12.780 46.895 1.00 88.12 1043 SER A CA 1
ATOM 8299 C C . SER A 1 1043 ? -12.774 -11.925 48.081 1.00 88.12 1043 SER A C 1
ATOM 8301 O O . SER A 1 1043 ? -11.599 -11.923 48.479 1.00 88.12 1043 SER A O 1
ATOM 8303 N N . MET A 1 1044 ? -13.703 -11.172 48.671 1.00 86.06 1044 MET A N 1
ATOM 8304 C CA . MET A 1 1044 ? -13.435 -10.322 49.828 1.00 86.06 1044 MET A CA 1
ATOM 8305 C C . MET A 1 1044 ? -13.697 -11.077 51.138 1.00 86.06 1044 MET A C 1
ATOM 8307 O O . MET A 1 1044 ? -14.847 -11.297 51.512 1.00 86.06 1044 MET A O 1
ATOM 8311 N N . LYS A 1 1045 ? -12.640 -11.419 51.885 1.00 86.62 1045 LYS A N 1
ATOM 8312 C CA . LYS A 1 1045 ? -12.737 -12.058 53.205 1.00 86.62 1045 LYS A CA 1
ATOM 8313 C C . LYS A 1 1045 ? -12.725 -11.014 54.316 1.00 86.62 1045 LYS A C 1
ATOM 8315 O O . LYS A 1 1045 ? -11.755 -10.277 54.487 1.00 86.62 1045 LYS A O 1
ATOM 8320 N N . LEU A 1 1046 ? -13.769 -11.009 55.137 1.00 83.88 1046 LEU A N 1
ATOM 8321 C CA . LEU A 1 1046 ? -13.863 -10.167 56.325 1.00 83.88 1046 LEU A CA 1
ATOM 8322 C C . LEU A 1 1046 ? -13.794 -11.015 57.597 1.00 83.88 1046 LEU A C 1
ATOM 8324 O O . LEU A 1 1046 ? -14.563 -11.959 57.781 1.00 83.88 1046 LEU A O 1
ATOM 8328 N N . SER A 1 1047 ? -12.862 -10.665 58.485 1.00 81.56 1047 SER A N 1
ATOM 8329 C CA . SER A 1 1047 ? -12.765 -11.241 59.830 1.00 81.56 1047 SER A CA 1
ATOM 8330 C C . SER A 1 1047 ? -13.947 -10.796 60.701 1.00 81.56 1047 SER A C 1
ATOM 8332 O O . SER A 1 1047 ? -14.464 -9.694 60.494 1.00 81.56 1047 SER A O 1
ATOM 8334 N N . PRO A 1 1048 ? -14.335 -11.573 61.732 1.00 76.44 1048 PRO A N 1
ATOM 8335 C CA . PRO A 1 1048 ? -15.356 -11.150 62.688 1.00 76.44 1048 PRO A CA 1
ATOM 8336 C C . PRO A 1 1048 ? -15.087 -9.729 63.202 1.00 76.44 1048 PRO A C 1
ATOM 8338 O O . PRO A 1 1048 ? -13.936 -9.361 63.464 1.00 76.44 1048 PRO A O 1
ATOM 8341 N N . PHE A 1 1049 ? -16.147 -8.928 63.324 1.00 70.06 1049 PHE A N 1
ATOM 8342 C CA . PHE A 1 1049 ? -16.116 -7.523 63.766 1.00 70.06 1049 PHE A CA 1
ATOM 8343 C C . PHE A 1 1049 ? -15.403 -6.514 62.843 1.00 70.06 1049 PHE A C 1
ATOM 8345 O O . PHE A 1 1049 ? -15.413 -5.323 63.153 1.00 70.06 1049 PHE A O 1
ATOM 8352 N N . HIS A 1 1050 ? -14.843 -6.933 61.702 1.00 76.12 1050 HIS A N 1
ATOM 8353 C CA . HIS A 1 1050 ? -14.235 -6.026 60.724 1.00 76.12 1050 HIS A CA 1
ATOM 8354 C C . HIS A 1 1050 ? -15.215 -5.735 59.586 1.00 76.12 1050 HIS A C 1
ATOM 8356 O O . HIS A 1 1050 ? -15.614 -6.635 58.853 1.00 76.12 1050 HIS A O 1
ATOM 8362 N N . LYS A 1 1051 ? -15.609 -4.468 59.440 1.00 77.94 1051 LYS A N 1
ATOM 8363 C CA . LYS A 1 1051 ? -16.561 -4.027 58.414 1.00 77.94 1051 LYS A CA 1
ATOM 8364 C C . LYS A 1 1051 ? -15.839 -3.409 57.222 1.00 77.94 1051 LYS A C 1
ATOM 8366 O O . LYS A 1 1051 ? -14.878 -2.663 57.405 1.00 77.94 1051 LYS A O 1
ATOM 8371 N N . ALA A 1 1052 ? -16.352 -3.638 56.018 1.00 80.94 1052 ALA A N 1
ATOM 8372 C CA . ALA A 1 1052 ? -15.947 -2.881 54.835 1.00 80.94 1052 ALA A CA 1
ATOM 8373 C C . ALA A 1 1052 ? -16.912 -1.719 54.603 1.00 80.94 1052 ALA A C 1
ATOM 8375 O O . ALA A 1 1052 ? -18.120 -1.936 54.591 1.00 80.94 1052 ALA A O 1
ATOM 8376 N N . ILE A 1 1053 ? -16.391 -0.504 54.403 1.00 84.62 1053 ILE A N 1
ATOM 8377 C CA . ILE A 1 1053 ? -17.207 0.704 54.220 1.00 84.62 1053 ILE A CA 1
ATOM 8378 C C . ILE A 1 1053 ? -16.928 1.321 52.848 1.00 84.62 1053 ILE A C 1
ATOM 8380 O O . ILE A 1 1053 ? -15.810 1.768 52.569 1.00 84.62 1053 ILE A O 1
ATOM 8384 N N . TYR A 1 1054 ? -17.968 1.417 52.027 1.00 86.81 1054 TYR A N 1
ATOM 8385 C CA . TYR A 1 1054 ? -17.983 2.147 50.762 1.00 86.81 1054 TYR A CA 1
ATOM 8386 C C . TYR A 1 1054 ? -18.664 3.494 50.996 1.00 86.81 1054 TYR A C 1
ATOM 8388 O O . TYR A 1 1054 ? -19.760 3.536 51.556 1.00 86.81 1054 TYR A O 1
ATOM 8396 N N . LYS A 1 1055 ? -18.017 4.593 50.595 1.00 87.00 1055 LYS A N 1
ATOM 8397 C CA . LYS A 1 1055 ? -18.583 5.944 50.700 1.00 87.00 1055 LYS A CA 1
ATOM 8398 C C . LYS A 1 1055 ? -18.477 6.666 49.369 1.00 87.00 1055 LYS A C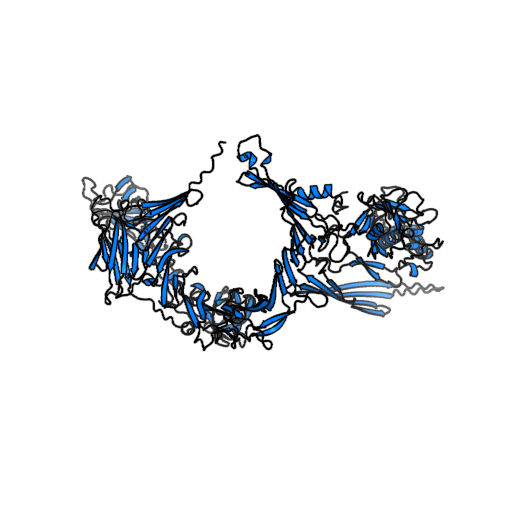 1
ATOM 8400 O O . LYS A 1 1055 ? -17.376 6.786 48.835 1.00 87.00 1055 LYS A O 1
ATOM 8405 N N . TYR A 1 1056 ? -19.608 7.160 48.878 1.00 86.50 1056 TYR A N 1
ATOM 8406 C CA . TYR A 1 1056 ? -19.712 7.871 47.606 1.00 86.50 1056 TYR A CA 1
ATOM 8407 C C . TYR A 1 1056 ? -20.638 9.080 47.725 1.00 86.50 1056 TYR A C 1
ATOM 8409 O O . TYR A 1 1056 ? -21.604 9.050 48.480 1.00 86.50 1056 TYR A O 1
ATOM 8417 N N . ASN A 1 1057 ? -20.360 10.141 46.968 1.00 85.06 1057 ASN A N 1
ATOM 8418 C CA . ASN A 1 1057 ? -21.217 11.328 46.922 1.00 85.06 1057 ASN A CA 1
ATOM 8419 C C . ASN A 1 1057 ? -22.414 11.093 45.989 1.00 85.06 1057 ASN A C 1
ATOM 8421 O O . ASN A 1 1057 ? -22.287 10.397 44.989 1.00 85.06 1057 ASN A O 1
ATOM 8425 N N . THR A 1 1058 ? -23.552 11.734 46.249 1.00 79.88 1058 THR A N 1
ATOM 8426 C CA . THR A 1 1058 ? -24.778 11.615 45.426 1.00 79.88 1058 THR A CA 1
ATOM 8427 C C . THR A 1 1058 ? -24.849 12.635 44.271 1.00 79.88 1058 THR A C 1
ATOM 8429 O O . THR A 1 1058 ? -25.916 12.937 43.738 1.00 79.88 1058 THR A O 1
ATOM 8432 N N . SER A 1 1059 ? -23.709 13.209 43.855 1.00 67.75 1059 SER A N 1
ATOM 8433 C CA . SER A 1 1059 ? -23.674 14.286 42.852 1.00 67.75 1059 SER A CA 1
ATOM 8434 C C . SER A 1 1059 ? -23.755 13.763 41.411 1.00 67.75 1059 SER A C 1
ATOM 8436 O O . SER A 1 1059 ? -22.828 13.100 40.942 1.00 67.75 1059 SER A O 1
ATOM 8438 N N . GLN A 1 1060 ? -24.798 14.136 40.668 1.00 62.44 1060 GLN A N 1
ATOM 8439 C CA . GLN A 1 1060 ? -24.979 13.704 39.277 1.00 62.44 1060 GLN A CA 1
ATOM 8440 C C . GLN A 1 1060 ? -23.989 14.346 38.290 1.00 62.44 1060 GLN A C 1
ATOM 8442 O O . GLN A 1 1060 ? -23.387 15.396 38.544 1.00 62.44 1060 GLN A O 1
ATOM 8447 N N . LEU A 1 1061 ? -23.815 13.701 37.136 1.00 58.00 1061 LEU A N 1
ATOM 8448 C CA . LEU A 1 1061 ? -23.192 14.278 35.946 1.00 58.00 1061 LEU A CA 1
ATOM 8449 C C . LEU A 1 1061 ? -24.177 15.258 35.289 1.00 58.00 1061 LEU A C 1
ATOM 8451 O O . LEU A 1 1061 ? -25.296 14.880 34.954 1.00 58.00 1061 LEU A O 1
ATOM 8455 N N . GLU A 1 1062 ? -23.771 16.510 35.075 1.00 52.25 1062 GLU A N 1
ATOM 8456 C CA . GLU A 1 1062 ? -24.530 17.388 34.184 1.00 52.25 1062 GLU A CA 1
ATOM 8457 C C . GLU A 1 1062 ? -24.351 16.886 32.743 1.00 52.25 1062 GLU A C 1
ATOM 8459 O O . GLU A 1 1062 ? -23.244 16.883 32.204 1.00 52.25 1062 GLU A O 1
ATOM 8464 N N . LEU A 1 1063 ? -25.450 16.455 32.116 1.00 51.22 1063 LEU A N 1
ATOM 8465 C CA . LEU A 1 1063 ? -25.487 16.037 30.706 1.00 51.22 1063 LEU A CA 1
ATOM 8466 C C . LEU A 1 1063 ? -25.171 17.196 29.743 1.00 51.22 1063 LEU A C 1
ATOM 8468 O O . LEU A 1 1063 ? -24.776 16.973 28.599 1.00 51.22 1063 LEU A O 1
ATOM 8472 N N . ILE A 1 1064 ? -25.334 18.442 30.192 1.00 54.50 1064 ILE A N 1
ATOM 8473 C CA . ILE A 1 1064 ? -25.128 19.640 29.380 1.00 54.50 1064 ILE A CA 1
ATOM 8474 C C . ILE A 1 1064 ? -23.694 20.126 29.581 1.00 54.50 1064 ILE A C 1
ATOM 8476 O O . ILE A 1 1064 ? -23.404 20.922 30.471 1.00 54.50 1064 ILE A O 1
ATOM 8480 N N . ARG A 1 1065 ? -22.777 19.669 28.725 1.00 62.91 1065 ARG A N 1
ATOM 8481 C CA . ARG A 1 1065 ? -21.444 20.276 28.652 1.00 62.91 1065 ARG A CA 1
ATOM 8482 C C . ARG A 1 1065 ? -21.503 21.591 27.882 1.00 62.91 1065 ARG A C 1
ATOM 8484 O O . ARG A 1 1065 ? -22.179 21.705 26.861 1.00 62.91 1065 ARG A O 1
ATOM 8491 N N . GLN A 1 1066 ? -20.745 22.577 28.353 1.00 65.44 1066 GLN A N 1
ATOM 8492 C CA . GLN A 1 1066 ? -20.510 23.809 27.601 1.00 65.44 1066 GLN A CA 1
ATOM 8493 C C . GLN A 1 1066 ? -19.829 23.492 26.261 1.00 65.44 1066 GLN A C 1
ATOM 8495 O O . GLN A 1 1066 ? -19.043 22.547 26.161 1.00 65.44 1066 GLN A O 1
ATOM 8500 N N . SER A 1 1067 ? -20.101 24.294 25.229 1.00 73.69 1067 SER A N 1
ATOM 8501 C CA . SER A 1 1067 ? -19.466 24.115 23.923 1.00 73.69 1067 SER A CA 1
ATOM 8502 C C . SER A 1 1067 ? -17.942 24.265 24.016 1.00 73.69 1067 SER A C 1
ATOM 8504 O O . SER A 1 1067 ? -17.423 25.075 24.790 1.00 73.69 1067 SER A O 1
ATOM 8506 N N . LYS A 1 1068 ? -17.213 23.534 23.161 1.00 78.38 1068 LYS A N 1
ATOM 8507 C CA . LYS A 1 1068 ? -15.747 23.625 23.036 1.00 78.38 1068 LYS A CA 1
ATOM 8508 C C . LYS A 1 1068 ? -15.265 25.081 22.906 1.00 78.38 1068 LYS A C 1
ATOM 8510 O O . LYS A 1 1068 ? -14.308 25.476 23.564 1.00 78.38 1068 LYS A O 1
ATOM 8515 N N . SER A 1 1069 ? -15.981 25.903 22.134 1.00 75.62 1069 SER A N 1
ATOM 8516 C CA . SER A 1 1069 ? -15.671 27.326 21.933 1.00 75.62 1069 SER A CA 1
ATOM 8517 C C . SER A 1 1069 ? -15.704 28.156 23.222 1.00 75.62 1069 SER A C 1
ATOM 8519 O O . SER A 1 1069 ? -14.830 28.997 23.423 1.00 75.62 1069 SER A O 1
ATOM 8521 N N . LEU A 1 1070 ? -16.656 27.900 24.126 1.00 78.19 1070 LEU A N 1
ATOM 8522 C CA . LEU A 1 1070 ? -16.732 28.581 25.423 1.00 78.19 1070 LEU A CA 1
ATOM 8523 C C . LEU A 1 1070 ? -15.595 28.138 26.353 1.00 78.19 1070 LEU A C 1
ATOM 8525 O O . LEU A 1 1070 ? -15.011 28.962 27.056 1.00 78.19 1070 LEU A O 1
ATOM 8529 N N . ARG A 1 1071 ? -15.230 26.851 26.306 1.00 78.25 1071 ARG A N 1
ATOM 8530 C CA . ARG A 1 1071 ? -14.141 26.270 27.107 1.00 78.25 1071 ARG A CA 1
ATOM 8531 C C . ARG A 1 1071 ? -12.742 26.720 26.662 1.00 78.25 1071 ARG A C 1
ATOM 8533 O O . ARG A 1 1071 ? -11.812 26.661 27.461 1.00 78.25 1071 ARG A O 1
ATOM 8540 N N . MET A 1 1072 ? -12.590 27.200 25.425 1.00 76.50 1072 MET A N 1
ATOM 8541 C CA . MET A 1 1072 ? -11.322 27.678 24.845 1.00 76.50 1072 MET A CA 1
ATOM 8542 C C . MET A 1 1072 ? -11.172 29.210 24.849 1.00 76.50 1072 MET A C 1
ATOM 8544 O O . MET A 1 1072 ? -10.294 29.759 24.179 1.00 76.50 1072 MET A O 1
ATOM 8548 N N . ASN A 1 1073 ? -12.002 29.935 25.604 1.00 75.00 1073 ASN A N 1
ATOM 8549 C CA . ASN A 1 1073 ? -11.975 31.401 25.609 1.00 75.00 1073 ASN A CA 1
ATOM 8550 C C . ASN A 1 1073 ? -10.689 31.985 26.249 1.00 75.00 1073 ASN A C 1
ATOM 8552 O O . ASN A 1 1073 ? -10.161 32.991 25.781 1.00 75.00 1073 ASN A O 1
ATOM 8556 N N . SER A 1 1074 ? -10.102 31.319 27.248 1.00 75.19 1074 SER A N 1
ATOM 8557 C CA . SER A 1 1074 ? -8.850 31.731 27.914 1.00 75.19 1074 SER A CA 1
ATOM 8558 C C . SER A 1 1074 ? -7.571 31.357 27.136 1.00 75.19 1074 SER A C 1
ATOM 8560 O O . SER A 1 1074 ? -7.631 30.689 26.104 1.00 75.19 1074 SER A O 1
ATOM 8562 N N . ASN A 1 1075 ? -6.402 31.802 27.623 1.00 76.19 1075 ASN A N 1
ATOM 8563 C CA . ASN A 1 1075 ? -5.071 31.452 27.079 1.00 76.19 1075 ASN A CA 1
ATOM 8564 C C . ASN A 1 1075 ? -4.489 30.151 27.666 1.00 76.19 1075 ASN A C 1
ATOM 8566 O O . ASN A 1 1075 ? -3.420 29.709 27.260 1.00 76.19 1075 ASN A O 1
ATOM 8570 N N . SER A 1 1076 ? -5.181 29.555 28.633 1.00 80.19 1076 SER A N 1
ATOM 8571 C CA . SER A 1 1076 ? -4.865 28.260 29.233 1.00 80.19 1076 SER A CA 1
ATOM 8572 C C . SER A 1 1076 ? -6.155 27.475 29.441 1.00 80.19 1076 SER A C 1
ATOM 8574 O O . SER A 1 1076 ? -7.229 28.067 29.595 1.00 80.19 1076 SER A O 1
ATOM 8576 N N . PHE A 1 1077 ? -6.068 26.147 29.437 1.00 81.75 1077 PHE A N 1
ATOM 8577 C CA . PHE A 1 1077 ? -7.222 25.285 29.674 1.00 81.75 1077 PHE A CA 1
ATOM 8578 C C . PHE A 1 1077 ? -7.292 24.899 31.151 1.00 81.75 1077 PHE A C 1
ATOM 8580 O O . PHE A 1 1077 ? -6.387 24.246 31.672 1.00 81.75 1077 PHE A O 1
ATOM 8587 N N . ARG A 1 1078 ? -8.375 25.293 31.829 1.00 81.25 1078 ARG A N 1
ATOM 8588 C CA . ARG A 1 1078 ? -8.665 24.869 33.202 1.00 81.25 1078 ARG A CA 1
ATOM 8589 C C . ARG A 1 1078 ? -9.665 23.712 33.176 1.00 81.25 1078 ARG A C 1
ATOM 8591 O O . ARG A 1 1078 ? -10.795 23.877 32.715 1.00 81.25 1078 ARG A O 1
ATOM 8598 N N . SER A 1 1079 ? -9.223 22.563 33.678 1.00 77.50 1079 SER A N 1
ATOM 8599 C CA . SER A 1 1079 ? -10.055 21.387 33.909 1.00 77.50 1079 SER A CA 1
ATOM 8600 C C . SER A 1 1079 ? -11.055 21.650 35.030 1.00 77.50 1079 SER A C 1
ATOM 8602 O O . SER A 1 1079 ? -10.715 22.264 36.047 1.00 77.50 1079 SER A O 1
ATOM 8604 N N . THR A 1 1080 ? -12.274 21.169 34.827 1.00 75.69 1080 THR A N 1
ATOM 8605 C CA . THR A 1 1080 ? -13.397 21.209 35.767 1.00 75.69 1080 THR A CA 1
ATOM 8606 C C . THR A 1 1080 ? -13.868 19.783 36.053 1.00 75.69 1080 THR A C 1
ATOM 8608 O O . THR A 1 1080 ? -13.589 18.870 35.277 1.00 75.69 1080 THR A O 1
ATOM 8611 N N . SER A 1 1081 ? -14.666 19.583 37.101 1.00 70.94 1081 SER A N 1
ATOM 8612 C CA . SER A 1 1081 ? -15.338 18.301 37.378 1.00 70.94 1081 SER A CA 1
ATOM 8613 C C . SER A 1 1081 ? -16.186 17.738 36.226 1.00 70.94 1081 SER A C 1
ATOM 8615 O O . SER A 1 1081 ? -16.511 16.554 36.248 1.00 70.94 1081 SER A O 1
ATOM 8617 N N . SER A 1 1082 ? -16.526 18.538 35.207 1.00 72.38 1082 SER A N 1
ATOM 8618 C CA . SER A 1 1082 ? -17.233 18.070 34.004 1.00 72.38 1082 SER A CA 1
ATOM 8619 C C . SER A 1 1082 ? -16.331 17.389 32.964 1.00 72.38 1082 SER A C 1
ATOM 8621 O O . SER A 1 1082 ? -16.841 16.669 32.106 1.00 72.38 1082 SER A O 1
ATOM 8623 N N . ASP A 1 1083 ? -15.009 17.585 33.028 1.00 75.25 1083 ASP A N 1
ATOM 8624 C CA . ASP A 1 1083 ? -14.045 17.003 32.079 1.00 75.25 1083 ASP A CA 1
ATOM 8625 C C . ASP A 1 1083 ? -13.487 15.662 32.553 1.00 75.25 1083 ASP A C 1
ATOM 8627 O O . ASP A 1 1083 ? -12.857 14.954 31.772 1.00 75.25 1083 ASP A O 1
ATOM 8631 N N . VAL A 1 1084 ? -13.738 15.298 33.811 1.00 76.75 1084 VAL A N 1
ATOM 8632 C CA . VAL A 1 1084 ? -13.308 14.030 34.399 1.00 76.75 1084 VAL A CA 1
ATOM 8633 C C . VAL A 1 1084 ? -14.501 13.083 34.493 1.00 76.75 1084 VAL A C 1
ATOM 8635 O O . VAL A 1 1084 ? -15.603 13.490 34.865 1.00 76.75 1084 VAL A O 1
ATOM 8638 N N . ILE A 1 1085 ? -14.292 11.812 34.155 1.00 77.50 1085 ILE A N 1
ATOM 8639 C CA . ILE A 1 1085 ? -15.308 10.768 34.330 1.00 77.50 1085 ILE A CA 1
ATOM 8640 C C . ILE A 1 1085 ? -15.546 10.578 35.831 1.00 77.50 1085 ILE A C 1
ATOM 8642 O O . ILE A 1 1085 ? -14.621 10.248 36.576 1.00 77.50 1085 ILE A O 1
ATOM 8646 N N . LYS A 1 1086 ? -16.785 10.798 36.284 1.00 76.81 1086 LYS A N 1
ATOM 8647 C CA . LYS A 1 1086 ? -17.168 10.577 37.683 1.00 76.81 1086 LYS A CA 1
ATOM 8648 C C . LYS A 1 1086 ? -17.226 9.078 37.987 1.00 76.81 1086 LYS A C 1
ATOM 8650 O O . LYS A 1 1086 ? -17.607 8.279 37.135 1.00 76.81 1086 LYS A O 1
ATOM 8655 N N . THR A 1 1087 ? -16.852 8.714 39.210 1.00 80.62 1087 THR A N 1
ATOM 8656 C CA . THR A 1 1087 ? -17.061 7.366 39.760 1.00 80.62 1087 THR A CA 1
ATOM 8657 C C . THR A 1 1087 ? -18.532 7.165 40.136 1.00 80.62 1087 THR A C 1
ATOM 8659 O O . THR A 1 1087 ? -19.351 8.060 39.921 1.00 80.62 1087 THR A O 1
ATOM 8662 N N . PHE A 1 1088 ? -18.870 6.021 40.738 1.00 87.38 1088 PHE A N 1
ATOM 8663 C CA . PHE A 1 1088 ? -20.211 5.764 41.266 1.00 87.38 1088 PHE A CA 1
ATOM 8664 C C . PHE A 1 1088 ? -20.723 6.954 42.100 1.00 87.38 1088 PHE A C 1
ATOM 8666 O O . PHE A 1 1088 ? -20.035 7.455 42.993 1.00 87.38 1088 PHE A O 1
ATOM 8673 N N . SER A 1 1089 ? -21.886 7.482 41.731 1.00 87.69 1089 SER A N 1
ATOM 8674 C CA . SER A 1 1089 ? -22.525 8.657 42.330 1.00 87.69 1089 SER A CA 1
ATOM 8675 C C . SER A 1 1089 ? -24.033 8.586 42.065 1.00 87.69 1089 SER A C 1
ATOM 8677 O O . SER A 1 1089 ? -24.508 9.192 41.101 1.00 87.69 1089 SER A O 1
ATOM 8679 N N . PRO A 1 1090 ? -24.779 7.813 42.874 1.00 87.50 1090 PRO A N 1
ATOM 8680 C CA . PRO A 1 1090 ? -26.172 7.495 42.590 1.00 87.50 1090 PRO A CA 1
ATOM 8681 C C . PRO A 1 1090 ? -27.087 8.716 42.724 1.00 87.50 1090 PRO A C 1
ATOM 8683 O O . PRO A 1 1090 ? -26.963 9.515 43.657 1.00 87.50 1090 PRO A O 1
ATOM 8686 N N . LYS A 1 1091 ? -28.055 8.824 41.810 1.00 86.19 1091 LYS A N 1
ATOM 8687 C CA . LYS A 1 1091 ? -29.180 9.768 41.867 1.00 86.19 1091 LYS A CA 1
ATOM 8688 C C . LYS A 1 1091 ? -30.035 9.607 43.130 1.00 86.19 1091 LYS A C 1
ATOM 8690 O O . LYS A 1 1091 ? -30.425 8.495 43.482 1.00 86.19 1091 LYS A O 1
ATOM 8695 N N . THR A 1 1092 ? -30.417 10.717 43.759 1.00 85.44 1092 THR A N 1
ATOM 8696 C CA . THR A 1 1092 ? -31.410 10.731 44.848 1.00 85.44 1092 THR A CA 1
ATOM 8697 C C . THR A 1 1092 ? -32.833 10.476 44.325 1.00 85.44 1092 THR A C 1
ATOM 8699 O O . THR A 1 1092 ? -33.120 10.663 43.142 1.00 85.44 1092 THR A O 1
ATOM 8702 N N . ASN A 1 1093 ? -33.745 10.020 45.192 1.00 85.94 1093 ASN A N 1
ATOM 8703 C CA . ASN A 1 1093 ? -35.157 9.766 44.858 1.00 85.94 1093 ASN A CA 1
ATOM 8704 C C . ASN A 1 1093 ? -35.390 8.739 43.717 1.00 85.94 1093 ASN A C 1
ATOM 8706 O O . ASN A 1 1093 ? -36.453 8.719 43.103 1.00 85.94 1093 ASN A O 1
ATOM 8710 N N . THR A 1 1094 ? -34.410 7.872 43.447 1.00 86.50 1094 THR A N 1
ATOM 8711 C CA . THR A 1 1094 ? -34.505 6.741 42.504 1.00 86.50 1094 THR A CA 1
ATOM 8712 C C . THR A 1 1094 ? -34.397 5.435 43.286 1.00 86.50 1094 THR A C 1
ATOM 8714 O O . THR A 1 1094 ? -33.671 5.389 44.284 1.00 86.50 1094 THR A O 1
ATOM 8717 N N . ASP A 1 1095 ? -35.133 4.409 42.865 1.00 91.62 1095 ASP A N 1
ATOM 8718 C CA . ASP A 1 1095 ? -35.102 3.086 43.489 1.00 91.62 1095 ASP A CA 1
ATOM 8719 C C . ASP A 1 1095 ? -33.935 2.272 42.907 1.00 91.62 1095 ASP A C 1
ATOM 8721 O O . ASP A 1 1095 ? -33.747 2.208 41.689 1.00 91.62 1095 ASP A O 1
ATOM 8725 N N . TYR A 1 1096 ? -33.117 1.688 43.782 1.00 92.56 1096 TYR A N 1
ATOM 8726 C CA . TYR A 1 1096 ? -31.933 0.902 43.436 1.00 92.56 1096 TYR A CA 1
ATOM 8727 C C . TYR A 1 1096 ? -32.063 -0.522 43.947 1.00 92.56 1096 TYR A C 1
ATOM 8729 O O . TYR A 1 1096 ? -32.545 -0.744 45.056 1.00 92.56 1096 TYR A O 1
ATOM 8737 N N . LEU A 1 1097 ? -31.540 -1.465 43.174 1.00 92.75 1097 LEU A N 1
ATOM 8738 C CA . LEU A 1 1097 ? -31.346 -2.851 43.560 1.00 92.75 1097 LEU A CA 1
ATOM 8739 C C . LEU A 1 1097 ? -29.885 -3.056 43.974 1.00 92.75 1097 LEU A C 1
ATOM 8741 O O . LEU A 1 1097 ? -28.972 -2.625 43.265 1.00 92.75 1097 LEU A O 1
ATOM 8745 N N . ILE A 1 1098 ? -29.659 -3.712 45.111 1.00 92.56 1098 ILE A N 1
ATOM 8746 C CA . ILE A 1 1098 ? -28.340 -4.192 45.532 1.00 92.56 1098 ILE A CA 1
ATOM 8747 C C . ILE A 1 1098 ? -28.356 -5.714 45.618 1.00 92.56 1098 ILE A C 1
ATOM 8749 O O . ILE A 1 1098 ? -29.241 -6.291 46.246 1.00 92.56 1098 ILE A O 1
ATOM 8753 N N . SER A 1 1099 ? -27.353 -6.359 45.019 1.00 92.81 1099 SER A N 1
ATOM 8754 C CA . SER A 1 1099 ? -27.176 -7.812 45.101 1.00 92.81 1099 SER A CA 1
ATOM 8755 C C . SER A 1 1099 ? -25.721 -8.175 45.398 1.00 92.81 1099 SER A C 1
ATOM 8757 O O . SER A 1 1099 ? -24.814 -7.538 44.862 1.00 92.81 1099 SER A O 1
ATOM 8759 N N . VAL A 1 1100 ? -25.495 -9.183 46.238 1.00 92.69 1100 VAL A N 1
ATOM 8760 C CA . VAL A 1 1100 ? -24.165 -9.735 46.552 1.00 92.69 1100 VAL A CA 1
ATOM 8761 C C . VAL A 1 1100 ? -24.278 -11.224 46.874 1.00 92.69 1100 VAL A C 1
ATOM 8763 O O . VAL A 1 1100 ? -25.304 -11.662 47.402 1.00 92.69 1100 VAL A O 1
ATOM 8766 N N . TRP A 1 1101 ? -23.215 -11.983 46.625 1.00 92.50 1101 TRP A N 1
ATOM 8767 C CA . TRP A 1 1101 ? -23.080 -13.363 47.083 1.00 92.50 1101 TRP A CA 1
ATOM 8768 C C . TRP A 1 1101 ? -22.276 -13.438 48.375 1.00 92.50 1101 TRP A C 1
ATOM 8770 O O . TRP A 1 1101 ? -21.248 -12.777 48.529 1.00 92.50 1101 TRP A O 1
ATOM 8780 N N . VAL A 1 1102 ? -22.763 -14.235 49.325 1.00 92.25 1102 VAL A N 1
ATOM 8781 C CA . VAL A 1 1102 ? -22.147 -14.391 50.642 1.00 92.25 1102 VAL A CA 1
ATOM 8782 C C . VAL A 1 1102 ? -21.916 -15.859 50.963 1.00 92.25 1102 VAL A C 1
ATOM 8784 O O . VAL A 1 1102 ? -22.817 -16.681 50.805 1.00 92.25 1102 VAL A O 1
ATOM 8787 N N . TYR A 1 1103 ? -20.722 -16.165 51.466 1.00 90.31 1103 TYR A N 1
ATOM 8788 C CA . TYR A 1 1103 ? -20.350 -17.481 51.977 1.00 90.31 1103 TYR A CA 1
ATOM 8789 C C . TYR A 1 1103 ? -19.890 -17.385 53.434 1.00 90.31 1103 TYR A C 1
ATOM 8791 O O . TYR A 1 1103 ? -19.079 -16.526 53.800 1.00 90.31 1103 TYR A O 1
ATOM 8799 N N . GLN A 1 1104 ? -20.385 -18.299 54.268 1.00 87.44 1104 GLN A N 1
ATOM 8800 C CA . GLN A 1 1104 ? -20.046 -18.405 55.684 1.00 87.44 1104 GLN A CA 1
ATOM 8801 C C . GLN A 1 1104 ? -19.983 -19.886 56.087 1.00 87.44 1104 GLN A C 1
ATOM 8803 O O . GLN A 1 1104 ? -20.843 -20.674 55.708 1.00 87.44 1104 GLN A O 1
ATOM 8808 N N . GLU A 1 1105 ? -18.996 -20.274 56.902 1.00 78.38 1105 GLU A N 1
ATOM 8809 C CA . GLU A 1 1105 ? -18.858 -21.647 57.422 1.00 78.38 1105 GLU A CA 1
ATOM 8810 C C . GLU A 1 1105 ? -19.963 -21.956 58.465 1.00 78.38 1105 GLU A C 1
ATOM 8812 O O . GLU A 1 1105 ? -19.779 -21.854 59.687 1.00 78.38 1105 GLU A O 1
ATOM 8817 N N . SER A 1 1106 ? -21.177 -22.236 57.986 1.00 68.56 1106 SER A N 1
ATOM 8818 C CA . SER A 1 1106 ? -22.400 -22.478 58.762 1.00 68.56 1106 SER A CA 1
ATOM 8819 C C . SER A 1 1106 ? -23.394 -23.268 57.909 1.00 68.56 1106 SER A C 1
ATOM 8821 O O . SER A 1 1106 ? -23.663 -22.875 56.784 1.00 68.56 1106 SER A O 1
ATOM 8823 N N . GLU A 1 1107 ? -23.976 -24.354 58.421 1.00 59.53 1107 GLU A N 1
ATOM 8824 C CA . GLU A 1 1107 ? -24.856 -25.200 57.596 1.00 59.53 1107 GLU A CA 1
ATOM 8825 C C . GLU A 1 1107 ? -26.276 -24.639 57.409 1.00 59.53 1107 GLU A C 1
ATOM 8827 O O . GLU A 1 1107 ? -26.956 -25.072 56.490 1.00 59.53 1107 GLU A O 1
ATOM 8832 N N . ASN A 1 1108 ? -26.757 -23.705 58.250 1.00 67.19 1108 ASN A N 1
ATOM 8833 C CA . ASN A 1 1108 ? -28.196 -23.371 58.260 1.00 67.19 1108 ASN A CA 1
ATOM 8834 C C . ASN A 1 1108 ? -28.583 -21.909 58.552 1.00 67.19 1108 ASN A C 1
ATOM 8836 O O . ASN A 1 1108 ? -29.761 -21.576 58.448 1.00 67.19 1108 ASN A O 1
ATOM 8840 N N . ASN A 1 1109 ? -27.661 -21.030 58.960 1.00 76.00 1109 ASN A N 1
ATOM 8841 C CA . ASN A 1 1109 ? -28.016 -19.631 59.231 1.00 76.00 1109 ASN A CA 1
ATOM 8842 C C . ASN A 1 1109 ? -26.809 -18.712 59.030 1.00 76.00 1109 ASN A C 1
ATOM 8844 O O . ASN A 1 1109 ? -25.798 -18.870 59.726 1.00 76.00 1109 ASN A O 1
ATOM 8848 N N . PHE A 1 1110 ? -26.917 -17.784 58.080 1.00 84.56 1110 PHE A N 1
ATOM 8849 C CA . PHE A 1 1110 ? -25.917 -16.749 57.830 1.00 84.56 1110 PHE A CA 1
ATOM 8850 C C . PHE A 1 1110 ? -26.318 -15.473 58.578 1.00 84.56 1110 PHE A C 1
ATOM 8852 O O . PHE A 1 1110 ? -27.444 -14.992 58.455 1.00 84.56 1110 PHE A O 1
ATOM 8859 N N . ASP A 1 1111 ? -25.406 -14.923 59.380 1.00 86.81 1111 ASP A N 1
ATOM 8860 C CA . ASP A 1 1111 ? -25.630 -13.696 60.160 1.00 86.81 1111 ASP A CA 1
ATOM 8861 C C . ASP A 1 1111 ? -24.978 -12.451 59.539 1.00 86.81 1111 ASP A C 1
ATOM 8863 O O . ASP A 1 1111 ? -25.039 -11.356 60.109 1.00 86.81 1111 ASP A O 1
ATOM 8867 N N . ALA A 1 1112 ? -24.404 -12.608 58.347 1.00 86.56 1112 ALA A N 1
ATOM 8868 C CA . ALA A 1 1112 ? -23.921 -11.517 57.521 1.00 86.56 1112 ALA A CA 1
ATOM 8869 C C . ALA A 1 1112 ? -25.053 -10.548 57.136 1.00 86.56 1112 ALA A C 1
ATOM 8871 O O . ALA A 1 1112 ? -26.217 -10.930 57.001 1.00 86.56 1112 ALA A O 1
ATOM 8872 N N . SER A 1 1113 ? -24.729 -9.268 56.956 1.00 89.81 1113 SER A N 1
ATOM 8873 C CA . SER A 1 1113 ? -25.706 -8.266 56.510 1.00 89.81 1113 SER A CA 1
ATOM 8874 C C . SER A 1 1113 ? -25.059 -7.095 55.783 1.00 89.81 1113 SER A C 1
ATOM 8876 O O . SER A 1 1113 ? -23.896 -6.768 56.020 1.00 89.81 1113 SER A O 1
ATOM 8878 N N . ILE A 1 1114 ? -25.840 -6.425 54.937 1.00 90.62 1114 ILE A N 1
ATOM 8879 C CA . ILE A 1 1114 ? -25.470 -5.141 54.333 1.00 90.62 1114 ILE A CA 1
ATOM 8880 C C . ILE A 1 1114 ? -26.284 -4.040 54.994 1.00 90.62 1114 ILE A C 1
ATOM 8882 O O . ILE A 1 1114 ? -27.502 -4.174 55.096 1.00 90.62 1114 ILE A O 1
ATOM 8886 N N . SER A 1 1115 ? -25.638 -2.945 55.398 1.00 90.38 1115 SER A N 1
ATOM 8887 C CA . SER A 1 1115 ? -26.329 -1.738 55.860 1.00 90.38 1115 SER A CA 1
ATOM 8888 C C . SER A 1 1115 ? -26.079 -0.534 54.955 1.00 90.38 1115 SER A C 1
ATOM 8890 O O . SER A 1 1115 ? -24.934 -0.222 54.638 1.00 90.38 1115 SER A O 1
ATOM 8892 N N . ILE A 1 1116 ? -27.149 0.172 54.578 1.00 89.56 1116 ILE A N 1
ATOM 8893 C CA . ILE A 1 1116 ? -27.104 1.416 53.794 1.00 89.56 1116 ILE A CA 1
ATOM 8894 C C . ILE A 1 1116 ? -27.488 2.594 54.693 1.00 89.56 1116 ILE A C 1
ATOM 8896 O O . ILE A 1 1116 ? -28.549 2.579 55.327 1.00 89.56 1116 ILE A O 1
ATOM 8900 N N . ASN A 1 1117 ? -26.619 3.609 54.755 1.00 87.19 1117 ASN A N 1
ATOM 8901 C CA . ASN A 1 1117 ? -26.759 4.826 55.569 1.00 87.19 1117 ASN A CA 1
ATOM 8902 C C . ASN A 1 1117 ? -27.137 4.551 57.037 1.00 87.19 1117 ASN A C 1
ATOM 8904 O O . ASN A 1 1117 ? -27.833 5.348 57.660 1.00 87.19 1117 ASN A O 1
ATOM 8908 N N . ASP A 1 1118 ? -26.719 3.398 57.572 1.00 83.19 1118 ASP A N 1
ATOM 8909 C CA . ASP A 1 1118 ? -27.051 2.892 58.912 1.00 83.19 1118 ASP A CA 1
ATOM 8910 C C . ASP A 1 1118 ? -28.572 2.766 59.199 1.00 83.19 1118 ASP A C 1
ATOM 8912 O O . ASP A 1 1118 ? -28.977 2.589 60.347 1.00 83.19 1118 ASP A O 1
ATOM 8916 N N . ARG A 1 1119 ? -29.427 2.839 58.164 1.00 84.94 1119 ARG A N 1
ATOM 8917 C CA . ARG A 1 1119 ? -30.902 2.836 58.267 1.00 84.94 1119 ARG A CA 1
ATOM 8918 C C . ARG A 1 1119 ? -31.546 1.579 57.685 1.00 84.94 1119 ARG A C 1
ATOM 8920 O O . ARG A 1 1119 ? -32.502 1.067 58.257 1.00 84.94 1119 ARG A O 1
ATOM 8927 N N . ILE A 1 1120 ? -31.047 1.104 56.545 1.00 87.06 1120 ILE A N 1
ATOM 8928 C CA . ILE A 1 1120 ? -31.621 -0.025 55.797 1.00 87.06 1120 ILE A CA 1
ATOM 8929 C C . ILE A 1 1120 ? -30.677 -1.213 55.949 1.00 87.06 1120 ILE A C 1
ATOM 8931 O O . ILE A 1 1120 ? -29.489 -1.061 55.682 1.00 87.06 1120 ILE A O 1
ATOM 8935 N N . ILE A 1 1121 ? -31.184 -2.367 56.391 1.00 90.38 1121 ILE A N 1
ATOM 8936 C CA . ILE A 1 1121 ? -30.382 -3.577 56.623 1.00 90.38 1121 ILE A CA 1
ATOM 8937 C C . ILE A 1 1121 ? -30.948 -4.728 55.792 1.00 90.38 1121 ILE A C 1
ATOM 8939 O O . ILE A 1 1121 ? -32.105 -5.104 55.972 1.00 90.38 1121 ILE A O 1
ATOM 8943 N N . PHE A 1 1122 ? -30.109 -5.325 54.951 1.00 91.69 1122 PHE A N 1
ATOM 8944 C CA . PHE A 1 1122 ? -30.426 -6.524 54.179 1.00 91.69 1122 PHE A CA 1
ATOM 8945 C C . PHE A 1 1122 ? -29.716 -7.744 54.760 1.00 91.69 1122 PHE A C 1
ATOM 8947 O O . PHE A 1 1122 ? -28.566 -7.659 55.197 1.00 91.69 1122 PHE A O 1
ATOM 8954 N N . ARG A 1 1123 ? -30.412 -8.882 54.766 1.00 90.31 1123 ARG A N 1
ATOM 8955 C CA . ARG A 1 1123 ? -29.908 -10.181 55.228 1.00 90.31 1123 ARG A CA 1
ATOM 8956 C C . ARG A 1 1123 ? -30.012 -11.210 54.094 1.00 90.31 1123 ARG A C 1
ATOM 8958 O O . ARG A 1 1123 ? -30.873 -11.028 53.232 1.00 90.31 1123 ARG A O 1
ATOM 8965 N N . PRO A 1 1124 ? -29.182 -12.267 54.099 1.00 88.31 1124 PRO A N 1
ATOM 8966 C CA . PRO A 1 1124 ? -29.257 -13.352 53.122 1.00 88.31 1124 PRO A CA 1
ATOM 8967 C C . PRO A 1 1124 ? -30.661 -13.953 53.030 1.00 88.31 1124 PRO A C 1
ATOM 8969 O O . PRO A 1 1124 ? -31.299 -14.212 54.053 1.00 88.31 1124 PRO A O 1
ATOM 8972 N N . SER A 1 1125 ? -31.155 -14.137 51.805 1.00 82.56 1125 SER A N 1
ATOM 8973 C CA . SER A 1 1125 ? -32.470 -14.715 51.516 1.00 82.56 1125 SER A CA 1
ATOM 8974 C C . SER A 1 1125 ? -32.397 -15.624 50.280 1.00 82.56 1125 SER A C 1
ATOM 8976 O O . SER A 1 1125 ? -31.534 -15.454 49.426 1.00 82.56 1125 SER A O 1
ATOM 8978 N N . GLY A 1 1126 ? -33.270 -16.635 50.199 1.00 81.88 1126 GLY A N 1
ATOM 8979 C CA . GLY A 1 1126 ? -33.244 -17.643 49.125 1.00 81.88 1126 GLY A CA 1
ATOM 8980 C C . GLY A 1 1126 ? -32.458 -18.923 49.468 1.00 81.88 1126 GLY A C 1
ATOM 8981 O O . GLY A 1 1126 ? -31.972 -19.061 50.596 1.00 81.88 1126 GLY A O 1
ATOM 8982 N N . PRO A 1 1127 ? -32.388 -19.898 48.539 1.00 82.44 1127 PRO A N 1
ATOM 8983 C CA . PRO A 1 1127 ? -31.686 -21.165 48.750 1.00 82.44 1127 PRO A CA 1
ATOM 8984 C C . PRO A 1 1127 ? -30.163 -20.974 48.815 1.00 82.44 1127 PRO A C 1
ATOM 8986 O O . PRO A 1 1127 ? -29.612 -20.097 48.155 1.00 82.44 1127 PRO A O 1
ATOM 8989 N N . ILE A 1 1128 ? -29.485 -21.819 49.599 1.00 86.31 1128 ILE A N 1
ATOM 8990 C CA . ILE A 1 1128 ? -28.019 -21.910 49.603 1.00 86.31 1128 ILE A CA 1
ATOM 8991 C C . ILE A 1 1128 ? -27.604 -22.791 48.417 1.00 86.31 1128 ILE A C 1
ATOM 8993 O O . ILE A 1 1128 ? -27.990 -23.960 48.354 1.00 86.31 1128 ILE A O 1
ATOM 8997 N N . ILE A 1 1129 ? -26.829 -22.236 47.487 1.00 85.94 1129 ILE A N 1
ATOM 8998 C CA . ILE A 1 1129 ? -26.359 -22.897 46.266 1.00 85.94 1129 ILE A CA 1
ATOM 8999 C C . ILE A 1 1129 ? -24.846 -23.079 46.389 1.00 85.94 1129 ILE A C 1
ATOM 9001 O O . ILE A 1 1129 ? -24.110 -22.106 46.481 1.00 85.94 1129 ILE A O 1
ATOM 9005 N N . ASP A 1 1130 ? -24.386 -24.330 46.455 1.00 83.56 1130 ASP A N 1
ATOM 9006 C CA . ASP A 1 1130 ? -22.956 -24.675 46.579 1.00 83.56 1130 ASP A CA 1
ATOM 9007 C C . ASP A 1 1130 ? -22.223 -23.929 47.724 1.00 83.56 1130 ASP A C 1
ATOM 9009 O O . ASP A 1 1130 ? -21.074 -23.512 47.608 1.00 83.56 1130 ASP A O 1
ATOM 9013 N N . GLY A 1 1131 ? -22.922 -23.719 48.848 1.00 86.62 1131 GLY A N 1
ATOM 9014 C CA . GLY A 1 1131 ? -22.415 -22.999 50.025 1.00 86.62 1131 GLY A CA 1
ATOM 9015 C C . GLY A 1 1131 ? -22.584 -21.474 49.987 1.00 86.62 1131 GLY A C 1
ATOM 9016 O O . GLY A 1 1131 ? -22.389 -20.826 51.014 1.00 86.62 1131 GLY A O 1
ATOM 9017 N N . TRP A 1 1132 ? -22.994 -20.898 48.856 1.00 90.19 1132 TRP A N 1
ATOM 9018 C CA . TRP A 1 1132 ? -23.241 -19.466 48.690 1.00 90.19 1132 TRP A CA 1
ATOM 9019 C C . TRP A 1 1132 ? -24.721 -19.118 48.848 1.00 90.19 1132 TRP A C 1
ATOM 9021 O O . TRP A 1 1132 ? -25.606 -19.877 48.455 1.00 90.19 1132 TRP A O 1
ATOM 9031 N N . GLN A 1 1133 ? -25.008 -17.948 49.414 1.00 90.62 1133 GLN A N 1
ATOM 9032 C CA . GLN A 1 1133 ? -26.363 -17.412 49.522 1.00 90.62 1133 GLN A CA 1
ATOM 9033 C C . GLN A 1 1133 ? -26.385 -15.947 49.094 1.00 90.62 1133 GLN A C 1
ATOM 9035 O O . GLN A 1 1133 ? -25.498 -15.168 49.451 1.00 90.62 1133 GLN A O 1
ATOM 9040 N N . GLN A 1 1134 ? -27.410 -15.563 48.340 1.00 90.19 1134 GLN A N 1
ATOM 9041 C CA . GLN A 1 1134 ? -27.553 -14.203 47.841 1.00 90.19 1134 GLN A CA 1
ATOM 9042 C C . GLN A 1 1134 ? -28.156 -13.279 48.913 1.00 90.19 1134 GLN A C 1
ATOM 9044 O O . GLN A 1 1134 ? -29.092 -13.638 49.631 1.00 90.19 1134 GLN A O 1
ATOM 9049 N N . ILE A 1 1135 ? -27.646 -12.052 49.011 1.00 91.88 1135 ILE A N 1
ATOM 9050 C CA . ILE A 1 1135 ? -28.359 -10.931 49.631 1.00 91.88 1135 ILE A CA 1
ATOM 9051 C C . ILE A 1 1135 ? -28.870 -10.065 48.487 1.00 91.88 1135 ILE A C 1
ATOM 9053 O O . ILE A 1 1135 ? -28.064 -9.541 47.723 1.00 91.88 1135 ILE A O 1
ATOM 9057 N N . ASN A 1 1136 ? -30.186 -9.902 48.385 1.00 91.38 1136 ASN A N 1
ATOM 9058 C CA . ASN A 1 1136 ? -30.831 -9.045 47.394 1.00 91.38 1136 ASN A CA 1
ATOM 9059 C C . ASN A 1 1136 ? -31.847 -8.122 48.085 1.00 91.38 1136 ASN A C 1
ATOM 9061 O O . ASN A 1 1136 ? -32.561 -8.560 48.993 1.00 91.38 1136 ASN A O 1
ATOM 9065 N N . GLY A 1 1137 ? -31.907 -6.854 47.686 1.00 90.56 1137 GLY A N 1
ATOM 9066 C CA . GLY A 1 1137 ? -32.868 -5.903 48.232 1.00 90.56 1137 GLY A CA 1
ATOM 9067 C C . GLY A 1 1137 ? -32.946 -4.586 47.468 1.00 90.56 1137 GLY A C 1
ATOM 9068 O O . GLY A 1 1137 ? -31.989 -4.159 46.826 1.00 90.56 1137 GLY A O 1
ATOM 9069 N N . GLU A 1 1138 ? -34.101 -3.931 47.574 1.00 92.44 1138 GLU A N 1
ATOM 9070 C CA . GLU A 1 1138 ? -34.352 -2.614 46.991 1.00 92.44 1138 GLU A CA 1
ATOM 9071 C C . GLU A 1 1138 ? -34.225 -1.514 48.048 1.00 92.44 1138 GLU A C 1
ATOM 9073 O O . GLU A 1 1138 ? -34.706 -1.652 49.177 1.00 92.44 1138 GLU A O 1
ATOM 9078 N N . PHE A 1 1139 ? -33.585 -0.402 47.692 1.00 91.75 1139 PHE A N 1
ATOM 9079 C CA . PHE A 1 1139 ? -33.449 0.765 48.557 1.00 91.75 1139 PHE A CA 1
ATOM 9080 C C . PHE A 1 1139 ? -33.640 2.071 47.788 1.00 91.75 1139 PHE A C 1
ATOM 9082 O O . PHE A 1 1139 ? -33.430 2.149 46.581 1.00 91.75 1139 PHE A O 1
ATOM 9089 N N . LYS A 1 1140 ? -33.984 3.129 48.527 1.00 89.94 1140 LYS A N 1
ATOM 9090 C CA . LYS A 1 1140 ? -34.183 4.474 47.990 1.00 89.94 1140 LYS A CA 1
ATOM 9091 C C . LYS A 1 1140 ? -33.396 5.500 48.796 1.00 89.94 1140 LYS A C 1
ATOM 9093 O O . LYS A 1 1140 ? -33.473 5.514 50.024 1.00 89.94 1140 LYS A O 1
ATOM 9098 N N . LEU A 1 1141 ? -32.660 6.371 48.107 1.00 85.62 1141 LEU A N 1
ATOM 9099 C CA . LEU A 1 1141 ? -31.913 7.473 48.725 1.00 85.62 1141 LEU A CA 1
ATOM 9100 C C . LEU A 1 1141 ? -32.802 8.712 48.900 1.00 85.62 1141 LEU A C 1
ATOM 9102 O O . LEU A 1 1141 ? -33.520 9.097 47.972 1.00 85.62 1141 LEU A O 1
ATOM 9106 N N . SER A 1 1142 ? -32.731 9.354 50.070 1.00 81.94 1142 SER A N 1
ATOM 9107 C CA . SER A 1 1142 ? -33.459 10.600 50.350 1.00 81.94 1142 SER A CA 1
ATOM 9108 C C . SER A 1 1142 ? -32.806 11.789 49.638 1.00 81.94 1142 SER A C 1
ATOM 9110 O O . SER A 1 1142 ? -31.596 11.807 49.432 1.00 81.94 1142 SER A O 1
ATOM 9112 N N . GLU A 1 1143 ? -33.576 12.833 49.317 1.00 78.50 1143 GLU A N 1
ATOM 9113 C CA . GLU A 1 1143 ? -33.043 14.079 48.730 1.00 78.50 1143 GLU A CA 1
ATOM 9114 C C . GLU A 1 1143 ? -32.064 14.816 49.660 1.00 78.50 1143 GLU A C 1
ATOM 9116 O O . GLU A 1 1143 ? -31.242 15.605 49.203 1.00 78.50 1143 GLU A O 1
ATOM 9121 N N . THR A 1 1144 ? -32.123 14.542 50.965 1.00 78.31 1144 THR A N 1
ATOM 9122 C CA . THR A 1 1144 ? -31.218 15.109 51.976 1.00 78.31 1144 THR A CA 1
ATOM 9123 C C . THR A 1 1144 ? -29.872 14.393 52.074 1.00 78.31 1144 THR A C 1
ATOM 9125 O O . THR A 1 1144 ? -28.979 14.886 52.761 1.00 78.31 1144 THR A O 1
ATOM 9128 N N . ASP A 1 1145 ? -29.730 13.212 51.469 1.00 81.62 1145 ASP A N 1
ATOM 9129 C CA . ASP A 1 1145 ? -28.522 12.402 51.610 1.00 81.62 1145 ASP A CA 1
ATOM 9130 C C . ASP A 1 1145 ? -27.446 12.907 50.628 1.00 81.62 1145 ASP A C 1
ATOM 9132 O O . ASP A 1 1145 ? -27.542 12.720 49.414 1.00 81.62 1145 ASP A O 1
ATOM 9136 N N . SER A 1 1146 ? -26.406 13.564 51.154 1.00 82.25 1146 SER A N 1
ATOM 9137 C CA . SER A 1 1146 ? -25.259 14.052 50.364 1.00 82.25 1146 SER A CA 1
ATOM 9138 C C . SER A 1 1146 ? -24.243 12.955 50.022 1.00 82.25 1146 SER A C 1
ATOM 9140 O O . SER A 1 1146 ? -23.454 13.100 49.086 1.00 82.25 1146 SER A O 1
ATOM 9142 N N . GLU A 1 1147 ? -24.249 11.867 50.793 1.00 85.56 1147 GLU A N 1
ATOM 9143 C CA . GLU A 1 1147 ? -23.400 10.692 50.606 1.00 85.56 1147 GLU A CA 1
ATOM 9144 C C . GLU A 1 1147 ? -24.204 9.396 50.789 1.00 85.56 1147 GLU A C 1
ATOM 9146 O O . GLU A 1 1147 ? -25.151 9.334 51.576 1.00 85.56 1147 GLU A O 1
ATOM 9151 N N . ILE A 1 1148 ? -23.809 8.353 50.058 1.00 88.00 1148 ILE A N 1
ATOM 9152 C CA . ILE A 1 1148 ? -24.216 6.970 50.292 1.00 88.00 1148 ILE A CA 1
ATOM 9153 C C . ILE A 1 1148 ? -23.084 6.244 51.022 1.00 88.00 1148 ILE A C 1
ATOM 9155 O O . ILE A 1 1148 ? -21.931 6.242 50.581 1.00 88.00 1148 ILE A O 1
ATOM 9159 N N . LYS A 1 1149 ? -23.424 5.611 52.141 1.00 89.62 1149 LYS A N 1
ATOM 9160 C CA . LYS A 1 1149 ? -22.549 4.769 52.953 1.00 89.62 1149 LYS A CA 1
ATOM 9161 C C . LYS A 1 1149 ? -23.079 3.339 52.922 1.00 89.62 1149 LYS A C 1
ATOM 9163 O O . LYS A 1 1149 ? -24.167 3.084 53.431 1.00 89.62 1149 LYS A O 1
ATOM 9168 N N . ILE A 1 1150 ? -22.313 2.415 52.349 1.00 89.31 1150 ILE A N 1
ATOM 9169 C CA . ILE A 1 1150 ? -22.642 0.982 52.306 1.00 89.31 1150 ILE A CA 1
ATOM 9170 C C . ILE A 1 1150 ? -21.649 0.255 53.206 1.00 89.31 1150 ILE A C 1
ATOM 9172 O O . ILE A 1 1150 ? -20.438 0.353 52.994 1.00 89.31 1150 ILE A O 1
ATOM 9176 N N . GLU A 1 1151 ? -22.146 -0.463 54.210 1.00 89.19 1151 GLU A N 1
ATOM 9177 C CA . GLU A 1 1151 ? -21.320 -1.299 55.079 1.00 89.19 1151 GLU A CA 1
ATOM 9178 C C . GLU A 1 1151 ? -21.608 -2.783 54.852 1.00 89.19 1151 GLU A C 1
ATOM 9180 O O . GLU A 1 1151 ? -22.761 -3.215 54.914 1.00 89.19 1151 GLU A O 1
ATOM 9185 N N . LEU A 1 1152 ? -20.548 -3.567 54.651 1.00 88.88 1152 LEU A N 1
ATOM 9186 C CA . LEU A 1 1152 ? -20.606 -5.028 54.665 1.00 88.88 1152 LEU A CA 1
ATOM 9187 C C . LEU A 1 1152 ? -20.254 -5.517 56.071 1.00 88.88 1152 LEU A C 1
ATOM 9189 O O . LEU A 1 1152 ? -19.155 -5.251 56.569 1.00 88.88 1152 LEU A O 1
ATOM 9193 N N . ASN A 1 1153 ? -21.184 -6.223 56.711 1.00 88.31 1153 ASN A N 1
ATOM 9194 C CA . ASN A 1 1153 ? -21.040 -6.728 58.071 1.00 88.31 1153 ASN A CA 1
ATOM 9195 C C . ASN A 1 1153 ? -20.899 -8.261 58.040 1.00 88.31 1153 ASN A C 1
ATOM 9197 O O . ASN A 1 1153 ? -21.865 -8.933 57.674 1.00 88.31 1153 ASN A O 1
ATOM 9201 N N . PRO A 1 1154 ? -19.754 -8.839 58.456 1.00 83.94 1154 PRO A N 1
ATOM 9202 C CA . PRO A 1 1154 ? -19.531 -10.288 58.403 1.00 83.94 1154 PRO A CA 1
ATOM 9203 C C . PRO A 1 1154 ? -20.248 -11.083 59.506 1.00 83.94 1154 PRO A C 1
ATOM 9205 O O . PRO A 1 1154 ? -20.250 -12.307 59.450 1.00 83.94 1154 PRO A O 1
ATOM 9208 N N . GLY A 1 1155 ? -20.852 -10.419 60.499 1.00 82.69 1155 GLY A N 1
ATOM 9209 C CA . GLY A 1 1155 ? -21.503 -11.083 61.631 1.00 82.69 1155 GLY A CA 1
ATOM 9210 C C . GLY A 1 1155 ? -20.502 -11.591 62.675 1.00 82.69 1155 GLY A C 1
ATOM 9211 O O . GLY A 1 1155 ? -19.515 -10.918 62.993 1.00 82.69 1155 GLY A O 1
ATOM 9212 N N . THR A 1 1156 ? -20.781 -12.763 63.244 1.00 82.81 1156 THR A N 1
ATOM 9213 C CA . THR A 1 1156 ? -19.974 -13.412 64.294 1.00 82.81 1156 THR A CA 1
ATOM 9214 C C . THR A 1 1156 ? -18.851 -14.298 63.755 1.00 82.81 1156 THR A C 1
ATOM 9216 O O . THR A 1 1156 ? -17.944 -14.655 64.511 1.00 82.81 1156 THR A O 1
ATOM 9219 N N . LYS A 1 1157 ? -18.880 -14.646 62.463 1.00 82.69 1157 LYS A N 1
ATOM 9220 C CA . LYS A 1 1157 ? -17.885 -15.511 61.807 1.00 82.69 1157 LYS A CA 1
ATOM 9221 C C . LYS A 1 1157 ? -17.129 -14.767 60.707 1.00 82.69 1157 LYS A C 1
ATOM 9223 O O . LYS A 1 1157 ? -17.464 -13.641 60.354 1.00 82.69 1157 LYS A O 1
ATOM 9228 N N . ALA A 1 1158 ? -16.064 -15.396 60.211 1.00 83.81 1158 ALA A N 1
ATOM 9229 C CA . ALA A 1 1158 ? -15.412 -14.933 58.997 1.00 83.81 1158 ALA A CA 1
ATOM 9230 C C . ALA A 1 1158 ? -16.345 -15.190 57.808 1.00 83.81 1158 ALA A C 1
ATOM 9232 O O . ALA A 1 1158 ? -16.878 -16.294 57.674 1.00 83.81 1158 ALA A O 1
ATOM 9233 N N . THR A 1 1159 ? -16.524 -14.173 56.975 1.00 87.88 1159 THR A N 1
ATOM 9234 C CA . THR A 1 1159 ? -17.512 -14.176 55.894 1.00 87.88 1159 THR A CA 1
ATOM 9235 C C . THR A 1 1159 ? -16.853 -13.683 54.616 1.00 87.88 1159 THR A C 1
ATOM 9237 O O . THR A 1 1159 ? -16.056 -12.740 54.646 1.00 87.88 1159 THR A O 1
ATOM 9240 N N . TYR A 1 1160 ? -17.176 -14.339 53.507 1.00 89.50 1160 TYR A N 1
ATOM 9241 C CA . TYR A 1 1160 ? -16.680 -14.017 52.177 1.00 89.50 1160 TYR A CA 1
ATOM 9242 C C . TYR A 1 1160 ? -17.800 -13.334 51.391 1.00 89.50 1160 TYR A C 1
ATOM 9244 O O . TYR A 1 1160 ? -18.924 -13.833 51.368 1.00 89.50 1160 TYR A O 1
ATOM 9252 N N . PHE A 1 1161 ? -17.499 -12.188 50.787 1.00 90.19 1161 PHE A N 1
ATOM 9253 C CA . PHE A 1 1161 ? -18.406 -11.441 49.918 1.00 90.19 1161 PHE A CA 1
ATOM 9254 C C . PHE A 1 1161 ? -17.863 -11.458 48.492 1.00 90.19 1161 PHE A C 1
ATOM 9256 O O . PHE A 1 1161 ? -16.660 -11.257 48.297 1.00 90.19 1161 PHE A O 1
ATOM 9263 N N . ASP A 1 1162 ? -18.749 -11.662 47.521 1.00 90.88 1162 ASP A N 1
ATOM 9264 C CA . ASP A 1 1162 ? -18.391 -11.721 46.106 1.00 90.88 1162 ASP A CA 1
ATOM 9265 C C . ASP A 1 1162 ? -19.474 -11.121 45.189 1.00 90.88 1162 ASP A C 1
ATOM 9267 O O . ASP A 1 1162 ? -20.646 -11.047 45.568 1.00 90.88 1162 ASP A O 1
ATOM 9271 N N . ASP A 1 1163 ? -19.076 -10.674 43.995 1.00 91.06 1163 ASP A N 1
ATOM 9272 C CA . ASP A 1 1163 ? -19.943 -10.145 42.928 1.00 91.06 1163 ASP A CA 1
ATOM 9273 C C . ASP A 1 1163 ? -20.970 -9.080 43.387 1.00 91.06 1163 ASP A C 1
ATOM 9275 O O . ASP A 1 1163 ? -22.185 -9.219 43.188 1.00 91.06 1163 ASP A O 1
ATOM 9279 N N . ILE A 1 1164 ? -20.498 -7.986 43.998 1.00 91.38 1164 ILE A N 1
ATOM 9280 C CA . ILE A 1 1164 ? -21.369 -6.886 44.450 1.00 91.38 1164 ILE A CA 1
ATOM 9281 C C . ILE A 1 1164 ? -21.888 -6.102 43.243 1.00 91.38 1164 ILE A C 1
ATOM 9283 O O . ILE A 1 1164 ? -21.098 -5.612 42.436 1.00 91.38 1164 ILE A O 1
ATOM 9287 N N . ARG A 1 1165 ? -23.208 -5.891 43.171 1.00 92.25 1165 ARG A N 1
ATOM 9288 C CA . ARG A 1 1165 ? -23.872 -5.046 42.163 1.00 92.25 1165 ARG A CA 1
ATOM 9289 C C . ARG A 1 1165 ? -24.798 -4.034 42.791 1.00 92.25 1165 ARG A C 1
ATOM 9291 O O . ARG A 1 1165 ? -25.522 -4.359 43.730 1.00 92.25 1165 ARG A O 1
ATOM 9298 N N . ILE A 1 1166 ? -24.830 -2.846 42.201 1.00 93.19 1166 ILE A N 1
ATOM 9299 C CA . ILE A 1 1166 ? -25.838 -1.823 42.462 1.00 93.19 1166 ILE A CA 1
ATOM 9300 C C . ILE A 1 1166 ? -26.256 -1.221 41.128 1.00 93.19 1166 ILE A C 1
ATOM 9302 O O . ILE A 1 1166 ? -25.402 -0.814 40.342 1.00 93.19 1166 ILE A O 1
ATOM 9306 N N . HIS A 1 1167 ? -27.554 -1.152 40.870 1.00 93.75 1167 HIS A N 1
ATOM 9307 C CA . HIS A 1 1167 ? -28.108 -0.465 39.705 1.00 93.75 1167 HIS A CA 1
ATOM 9308 C C . HIS A 1 1167 ? -29.556 -0.032 39.973 1.00 93.75 1167 HIS A C 1
ATOM 9310 O O . HIS A 1 1167 ? -30.178 -0.552 40.899 1.00 93.75 1167 HIS A O 1
ATOM 9316 N N . PRO A 1 1168 ? -30.118 0.921 39.208 1.00 93.25 1168 PRO A N 1
ATOM 9317 C CA . PRO A 1 1168 ? -31.533 1.276 39.311 1.00 93.25 1168 PRO A CA 1
ATOM 9318 C C . PRO A 1 1168 ? -32.455 0.064 39.101 1.00 93.25 1168 PRO A C 1
ATOM 9320 O O . PRO A 1 1168 ? -32.142 -0.804 38.283 1.00 93.25 1168 PRO A O 1
ATOM 9323 N N . SER A 1 1169 ? -33.597 0.015 39.786 1.00 91.06 1169 SER A N 1
ATOM 9324 C CA . SER A 1 1169 ? -34.554 -1.104 39.694 1.00 91.06 1169 SER A CA 1
ATOM 9325 C C . SER A 1 1169 ? -35.118 -1.309 38.280 1.00 91.06 1169 SER A C 1
ATOM 9327 O O . SER A 1 1169 ? -35.277 -2.438 37.834 1.00 91.06 1169 SER A O 1
ATOM 9329 N N . GLU A 1 1170 ? -35.338 -0.225 37.533 1.00 90.19 1170 GLU A N 1
ATOM 9330 C CA . GLU A 1 1170 ? -35.824 -0.237 36.140 1.00 90.19 1170 GLU A CA 1
ATOM 9331 C C . GLU A 1 1170 ? -34.719 -0.542 35.102 1.00 90.19 1170 GLU A C 1
ATOM 9333 O O . GLU A 1 1170 ? -34.898 -0.323 33.899 1.00 90.19 1170 GLU A O 1
ATOM 9338 N N . SER A 1 1171 ? -33.541 -0.989 35.548 1.00 92.06 1171 SER A N 1
ATOM 9339 C CA . SER A 1 1171 ? -32.380 -1.268 34.696 1.00 92.06 1171 SER A CA 1
ATOM 9340 C C . SER A 1 1171 ? -31.936 -2.724 34.807 1.00 92.06 1171 SER A C 1
ATOM 9342 O O . SER A 1 1171 ? -32.090 -3.350 35.853 1.00 92.06 1171 SER A O 1
ATOM 9344 N N . ASN A 1 1172 ? -31.346 -3.251 33.732 1.00 92.19 1172 ASN A N 1
ATOM 9345 C CA . ASN A 1 1172 ? -30.837 -4.624 33.685 1.00 92.19 1172 ASN A CA 1
ATOM 9346 C C . ASN A 1 1172 ? -29.313 -4.616 33.601 1.00 92.19 1172 ASN A C 1
ATOM 9348 O O . ASN A 1 1172 ? -28.762 -3.990 32.692 1.00 92.19 1172 ASN A O 1
ATOM 9352 N N . MET A 1 1173 ? -28.643 -5.336 34.505 1.00 94.62 1173 MET A N 1
ATOM 9353 C CA . MET A 1 1173 ? -27.183 -5.456 34.549 1.00 94.62 1173 MET A CA 1
ATOM 9354 C C . MET A 1 1173 ? -26.726 -6.876 34.208 1.00 94.62 1173 MET A C 1
ATOM 9356 O O . MET A 1 1173 ? -27.159 -7.839 34.831 1.00 94.62 1173 MET A O 1
ATOM 9360 N N . VAL A 1 1174 ? -25.774 -6.994 33.283 1.00 95.31 1174 VAL A N 1
ATOM 9361 C CA . VAL A 1 1174 ? -25.018 -8.226 33.017 1.00 95.31 1174 VAL A CA 1
ATOM 9362 C C . VAL A 1 1174 ? -23.556 -7.959 33.337 1.00 95.31 1174 VAL A C 1
ATOM 9364 O O . VAL A 1 1174 ? -22.997 -6.967 32.868 1.00 95.31 1174 VAL A O 1
ATOM 9367 N N . SER A 1 1175 ? -22.920 -8.831 34.111 1.00 94.44 1175 SER A N 1
ATOM 9368 C CA . SER A 1 1175 ? -21.510 -8.681 34.478 1.00 94.44 1175 SER A CA 1
ATOM 9369 C C . SER A 1 1175 ? -20.659 -9.845 33.996 1.00 94.44 1175 SER A C 1
ATOM 9371 O O . SER A 1 1175 ? -21.157 -10.924 33.672 1.00 94.44 1175 SER A O 1
ATOM 9373 N N . TYR A 1 1176 ? -19.362 -9.589 33.932 1.00 93.94 1176 TYR A N 1
ATOM 9374 C CA . TYR A 1 1176 ? -18.350 -10.486 33.411 1.00 93.94 1176 TYR A CA 1
ATOM 9375 C C . TYR A 1 1176 ? -17.202 -10.538 34.413 1.00 93.94 1176 TYR A C 1
ATOM 9377 O O . TYR A 1 1176 ? -16.714 -9.498 34.866 1.00 93.94 1176 TYR A O 1
ATOM 9385 N N . THR A 1 1177 ? -16.748 -11.748 34.708 1.00 91.81 1177 THR A N 1
ATOM 9386 C CA . THR A 1 1177 ? -15.587 -11.996 35.560 1.00 91.81 1177 THR A CA 1
ATOM 9387 C C . THR A 1 1177 ? -14.507 -12.675 34.727 1.00 91.81 1177 THR A C 1
ATOM 9389 O O . THR A 1 1177 ? -14.771 -13.634 33.992 1.00 91.81 1177 THR A O 1
ATOM 9392 N N . TYR A 1 1178 ? -13.278 -12.168 34.827 1.00 89.50 1178 TYR A N 1
ATOM 9393 C CA . TYR A 1 1178 ? -12.125 -12.699 34.106 1.00 89.50 1178 TYR A CA 1
ATOM 9394 C C . TYR A 1 1178 ? -11.060 -13.200 35.070 1.00 89.50 1178 TYR A C 1
ATOM 9396 O O . TYR A 1 1178 ? -10.817 -12.582 36.103 1.00 89.50 1178 TYR A O 1
ATOM 9404 N N . SER A 1 1179 ? -10.345 -14.245 34.661 1.00 83.12 1179 SER A N 1
ATOM 9405 C CA . SER A 1 1179 ? -9.189 -14.746 35.395 1.00 83.12 1179 SER A CA 1
ATOM 9406 C C . SER A 1 1179 ? -8.078 -13.699 35.437 1.00 83.12 1179 SER A C 1
ATOM 9408 O O . SER A 1 1179 ? -7.543 -13.331 34.385 1.00 83.12 1179 SER A O 1
ATOM 9410 N N . ALA A 1 1180 ? -7.662 -13.268 36.631 1.00 71.50 1180 ALA A N 1
ATOM 9411 C CA . ALA A 1 1180 ? -6.632 -12.237 36.786 1.00 71.50 1180 ALA A CA 1
ATOM 9412 C C . ALA A 1 1180 ? -5.271 -12.588 36.142 1.00 71.50 1180 ALA A C 1
ATOM 9414 O O . ALA A 1 1180 ? -4.552 -11.695 35.694 1.00 71.50 1180 ALA A O 1
ATOM 9415 N N . ASP A 1 1181 ? -4.924 -13.878 36.053 1.00 74.94 1181 ASP A N 1
ATOM 9416 C CA . ASP A 1 1181 ? -3.627 -14.327 35.523 1.00 74.94 1181 ASP A CA 1
ATOM 9417 C C . ASP A 1 1181 ? -3.633 -14.504 33.994 1.00 74.94 1181 ASP A C 1
ATOM 9419 O O . ASP A 1 1181 ? -2.621 -14.276 33.330 1.00 74.94 1181 ASP A O 1
ATOM 9423 N N . LYS A 1 1182 ? -4.769 -14.938 33.424 1.00 78.38 1182 LYS A N 1
ATOM 9424 C CA . LYS A 1 1182 ? -4.889 -15.328 32.004 1.00 78.38 1182 LYS A CA 1
ATOM 9425 C C . LYS A 1 1182 ? -5.721 -14.357 31.162 1.00 78.38 1182 LYS A C 1
ATOM 9427 O O . LYS A 1 1182 ? -5.723 -14.500 29.941 1.00 78.38 1182 LYS A O 1
ATOM 9432 N N . LEU A 1 1183 ? -6.437 -13.417 31.790 1.00 82.69 1183 LEU A N 1
ATOM 9433 C CA . LEU A 1 1183 ? -7.385 -12.490 31.154 1.00 82.69 1183 LEU A CA 1
ATOM 9434 C C . LEU A 1 1183 ? -8.453 -13.200 30.293 1.00 82.69 1183 LEU A C 1
ATOM 9436 O O . LEU A 1 1183 ? -8.927 -12.662 29.292 1.00 82.69 1183 LEU A O 1
ATOM 9440 N N . ARG A 1 1184 ? -8.815 -14.434 30.668 1.00 86.12 1184 ARG A N 1
ATOM 9441 C CA . ARG A 1 1184 ? -9.863 -15.242 30.021 1.00 86.12 1184 ARG A CA 1
ATOM 9442 C C . ARG A 1 1184 ? -11.186 -15.062 30.754 1.00 86.12 1184 ARG A C 1
ATOM 9444 O O . ARG A 1 1184 ? -11.180 -14.779 31.945 1.00 86.12 1184 ARG A O 1
ATOM 9451 N N . LEU A 1 1185 ? -12.296 -15.188 30.030 1.00 90.19 1185 LEU A N 1
ATOM 9452 C CA . LEU A 1 1185 ? -13.640 -15.053 30.591 1.00 90.19 1185 LEU A CA 1
ATOM 9453 C C . LEU A 1 1185 ? -13.990 -16.307 31.397 1.00 90.19 1185 LEU A C 1
ATOM 9455 O O . LEU A 1 1185 ? -14.217 -17.351 30.788 1.00 90.19 1185 LEU A O 1
ATOM 9459 N N . ASP A 1 1186 ? -14.056 -16.192 32.720 1.00 90.06 1186 ASP A N 1
ATOM 9460 C CA . ASP A 1 1186 ? -14.321 -17.321 33.622 1.00 90.06 1186 ASP A CA 1
ATOM 9461 C C . ASP A 1 1186 ? -15.815 -17.455 33.924 1.00 90.06 1186 ASP A C 1
ATOM 9463 O O . ASP A 1 1186 ? -16.347 -18.564 33.998 1.00 90.06 1186 ASP A O 1
ATOM 9467 N N . ALA A 1 1187 ? -16.514 -16.326 34.057 1.00 91.81 1187 ALA A N 1
ATOM 9468 C CA . ALA A 1 1187 ? -17.923 -16.309 34.411 1.00 91.81 1187 ALA A CA 1
ATOM 9469 C C . ALA A 1 1187 ? -18.675 -15.125 33.787 1.00 91.81 1187 ALA A C 1
ATOM 9471 O O . ALA A 1 1187 ? -18.119 -14.047 33.578 1.00 91.81 1187 ALA A O 1
ATOM 9472 N N . VAL A 1 1188 ? -19.957 -15.343 33.487 1.00 94.50 1188 VAL A N 1
ATOM 9473 C CA . VAL A 1 1188 ? -20.908 -14.301 33.074 1.00 94.50 1188 VAL A CA 1
ATOM 9474 C C . VAL A 1 1188 ? -22.154 -14.424 33.917 1.00 94.50 1188 VAL A C 1
ATOM 9476 O O . VAL A 1 1188 ? -22.839 -15.446 33.854 1.00 94.50 1188 VAL A O 1
ATOM 9479 N N . GLN A 1 1189 ? -22.484 -13.377 34.653 1.00 94.00 1189 GLN A N 1
ATOM 9480 C CA . GLN A 1 1189 ? -23.672 -13.361 35.484 1.00 94.00 1189 GLN A CA 1
ATOM 9481 C C . GLN A 1 1189 ? -24.804 -12.573 34.830 1.00 94.00 1189 GLN A C 1
ATOM 9483 O O . GLN A 1 1189 ? -24.596 -11.475 34.308 1.00 94.00 1189 GLN A O 1
ATOM 9488 N N . ASN A 1 1190 ? -26.008 -13.133 34.893 1.00 92.50 1190 ASN A N 1
ATOM 9489 C CA . ASN A 1 1190 ? -27.210 -12.581 34.272 1.00 92.50 1190 ASN A CA 1
ATOM 9490 C C . ASN A 1 1190 ? -27.853 -11.440 35.092 1.00 92.50 1190 ASN A C 1
ATOM 9492 O O . ASN A 1 1190 ? -27.287 -10.969 36.080 1.00 92.50 1190 ASN A O 1
ATOM 9496 N N . GLU A 1 1191 ? -29.060 -11.027 34.690 1.00 90.06 1191 GLU A N 1
ATOM 9497 C CA . GLU A 1 1191 ? -29.822 -9.914 35.276 1.00 90.06 1191 GLU A CA 1
ATOM 9498 C C . GLU A 1 1191 ? -30.212 -10.141 36.746 1.00 90.06 1191 GLU A C 1
ATOM 9500 O O . GLU A 1 1191 ? -30.432 -9.184 37.480 1.00 90.06 1191 GLU A O 1
ATOM 9505 N N . LEU A 1 1192 ? -30.272 -11.401 37.189 1.00 88.38 1192 LEU A N 1
ATOM 9506 C CA . LEU A 1 1192 ? -30.592 -11.791 38.569 1.00 88.38 1192 LEU A CA 1
ATOM 9507 C C . LEU A 1 1192 ? -29.340 -12.130 39.395 1.00 88.38 1192 LEU A C 1
ATOM 9509 O O . LEU A 1 1192 ? -29.455 -12.651 40.504 1.00 88.38 1192 LEU A O 1
ATOM 9513 N N . ASN A 1 1193 ? -28.144 -11.850 38.860 1.00 89.69 1193 ASN A N 1
ATOM 9514 C CA . ASN A 1 1193 ? -26.854 -12.192 39.464 1.00 89.69 1193 ASN A CA 1
ATOM 9515 C C . ASN A 1 1193 ? -26.631 -13.718 39.626 1.00 89.69 1193 ASN A C 1
ATOM 9517 O O . ASN A 1 1193 ? -25.876 -14.137 40.491 1.00 89.69 1193 ASN A O 1
ATOM 9521 N N . PHE A 1 1194 ? -27.242 -14.555 38.776 1.00 90.81 1194 PHE A N 1
ATOM 9522 C CA . PHE A 1 1194 ? -26.889 -15.980 38.643 1.00 90.81 1194 PHE A CA 1
ATOM 9523 C C . PHE A 1 1194 ? -25.789 -16.183 37.605 1.00 90.81 1194 PHE A C 1
ATOM 9525 O O . PHE A 1 1194 ? -25.806 -15.560 36.536 1.00 90.81 1194 PHE A O 1
ATOM 9532 N N . THR A 1 1195 ? -24.872 -17.106 37.883 1.00 92.00 1195 THR A N 1
ATOM 9533 C CA . THR A 1 1195 ? -23.619 -17.239 37.132 1.00 92.00 1195 THR A CA 1
ATOM 9534 C C . THR A 1 1195 ? -23.638 -18.340 36.068 1.00 92.00 1195 THR A C 1
ATOM 9536 O O . THR A 1 1195 ? -24.018 -19.484 36.313 1.00 92.00 1195 THR A O 1
ATOM 9539 N N . ASN A 1 1196 ? -23.159 -18.022 34.864 1.00 93.38 1196 ASN A N 1
ATOM 9540 C CA . ASN A 1 1196 ? -22.710 -19.009 33.884 1.00 93.38 1196 ASN A CA 1
ATOM 9541 C C . ASN A 1 1196 ? -21.187 -19.143 33.967 1.00 93.38 1196 ASN A C 1
ATOM 9543 O O . ASN A 1 1196 ? -20.483 -18.171 33.704 1.00 93.38 1196 ASN A O 1
ATOM 9547 N N . PHE A 1 1197 ? -20.688 -20.334 34.282 1.00 92.75 1197 PHE A N 1
ATOM 9548 C CA . PHE A 1 1197 ? -19.260 -20.629 34.408 1.00 92.75 1197 PHE A CA 1
ATOM 9549 C C . PHE A 1 1197 ? -18.698 -21.236 33.122 1.00 92.75 1197 PHE A C 1
ATOM 9551 O O . PHE A 1 1197 ? -19.337 -22.096 32.506 1.00 92.75 1197 PHE A O 1
ATOM 9558 N N . TYR A 1 1198 ? -17.477 -20.846 32.762 1.00 92.19 1198 TYR A N 1
ATOM 9559 C CA . TYR A 1 1198 ? -16.746 -21.333 31.595 1.00 92.19 1198 TYR A CA 1
ATOM 9560 C C . TYR A 1 1198 ? -15.425 -21.974 32.024 1.00 92.19 1198 TYR A C 1
ATOM 9562 O O . TYR A 1 1198 ? -14.555 -21.327 32.597 1.00 92.19 1198 TYR A O 1
ATOM 9570 N N . GLU A 1 1199 ? -15.254 -23.256 31.709 1.00 88.56 1199 GLU A N 1
ATOM 9571 C CA . GLU A 1 1199 ? -14.023 -24.000 31.981 1.00 88.56 1199 GLU A CA 1
ATOM 9572 C C . GLU A 1 1199 ? -13.286 -24.275 30.672 1.00 88.56 1199 GLU A C 1
ATOM 9574 O O . GLU A 1 1199 ? -13.882 -24.744 29.698 1.00 88.56 1199 GLU A O 1
ATOM 9579 N N . TYR A 1 1200 ? -11.977 -24.031 30.661 1.00 87.38 1200 TYR A N 1
ATOM 9580 C CA . TYR A 1 1200 ? -11.109 -24.220 29.497 1.00 87.38 1200 TYR A CA 1
ATOM 9581 C C . TYR A 1 1200 ? -10.094 -25.337 29.748 1.00 87.38 1200 TYR A C 1
ATOM 9583 O O . TYR A 1 1200 ? -9.726 -25.607 30.892 1.00 87.38 1200 TYR A O 1
ATOM 9591 N N . ASP A 1 1201 ? -9.620 -25.972 28.679 1.00 84.69 1201 ASP A N 1
ATOM 9592 C CA . ASP A 1 1201 ? -8.492 -26.904 28.736 1.00 84.69 1201 ASP A CA 1
ATOM 9593 C C . ASP A 1 1201 ? -7.122 -26.183 28.781 1.00 84.69 1201 ASP A C 1
ATOM 9595 O O . ASP A 1 1201 ? -7.031 -24.947 28.797 1.00 84.69 1201 ASP A O 1
ATOM 9599 N N . GLU A 1 1202 ? -6.034 -26.962 28.844 1.00 80.44 1202 GLU A N 1
ATOM 9600 C CA . GLU A 1 1202 ? -4.655 -26.443 28.871 1.00 80.44 1202 GLU A CA 1
ATOM 9601 C C . GLU A 1 1202 ? -4.286 -25.681 27.585 1.00 80.44 1202 GLU A C 1
ATOM 9603 O O . GLU A 1 1202 ? -3.531 -24.709 27.641 1.00 80.44 1202 GLU A O 1
ATOM 9608 N N . GLU A 1 1203 ? -4.875 -26.059 26.446 1.00 79.44 1203 GLU A N 1
ATOM 9609 C CA . GLU A 1 1203 ? -4.687 -25.407 25.142 1.00 79.44 1203 GLU A CA 1
ATOM 9610 C C . GLU A 1 1203 ? -5.508 -24.106 25.017 1.00 79.44 1203 GLU A C 1
ATOM 9612 O O . GLU A 1 1203 ? -5.221 -23.253 24.177 1.00 79.44 1203 GLU A O 1
ATOM 9617 N N . GLY A 1 1204 ? -6.483 -23.893 25.906 1.00 77.50 1204 GLY A N 1
ATOM 9618 C CA . GLY A 1 1204 ? -7.337 -22.709 25.963 1.00 77.50 1204 GLY A CA 1
ATOM 9619 C C . GLY A 1 1204 ? -8.631 -22.802 25.164 1.00 77.50 1204 GLY A C 1
ATOM 9620 O O . GLY A 1 1204 ? -9.278 -21.777 24.945 1.00 77.50 1204 GLY A O 1
ATOM 9621 N N . LYS A 1 1205 ? -9.039 -24.003 24.762 1.00 82.94 1205 LYS A N 1
ATOM 9622 C CA . LYS A 1 1205 ? -10.344 -24.267 24.165 1.00 82.94 1205 LYS A CA 1
ATOM 9623 C C . LYS A 1 1205 ? -11.389 -24.471 25.264 1.00 82.94 1205 LYS A C 1
ATOM 9625 O O . LYS A 1 1205 ? -11.100 -25.011 26.332 1.00 82.94 1205 LYS A O 1
ATOM 9630 N N . LEU A 1 1206 ? -12.614 -24.005 25.014 1.00 85.81 1206 LEU A N 1
ATOM 9631 C CA . LEU A 1 1206 ? -13.726 -24.171 25.949 1.00 85.81 1206 LEU A CA 1
ATOM 9632 C C . LEU A 1 1206 ? -14.048 -25.665 26.100 1.00 85.81 1206 LEU A C 1
ATOM 9634 O O . LEU A 1 1206 ? -14.360 -26.336 25.118 1.00 85.81 1206 LEU A O 1
ATOM 9638 N N . ARG A 1 1207 ? -13.969 -26.172 27.329 1.00 86.94 1207 ARG A N 1
ATOM 9639 C CA . ARG A 1 1207 ? -14.209 -27.573 27.684 1.00 86.94 1207 ARG A CA 1
ATOM 9640 C C . ARG A 1 1207 ? -15.627 -27.784 28.199 1.00 86.94 1207 ARG A C 1
ATOM 9642 O O . ARG A 1 1207 ? -16.276 -28.752 27.810 1.00 86.94 1207 ARG A O 1
ATOM 9649 N N . ARG A 1 1208 ? -16.106 -26.900 29.078 1.00 88.25 1208 ARG A N 1
ATOM 9650 C CA . ARG A 1 1208 ? -17.415 -27.032 29.730 1.00 88.25 1208 ARG A CA 1
ATOM 9651 C C . ARG A 1 1208 ? -18.040 -25.668 29.986 1.00 88.25 1208 ARG A C 1
ATOM 9653 O O . ARG A 1 1208 ? -17.343 -24.724 30.346 1.00 88.25 1208 ARG A O 1
ATOM 9660 N N . SER A 1 1209 ? -19.358 -25.591 29.843 1.00 91.38 1209 SER A N 1
ATOM 9661 C CA . SER A 1 1209 ? -20.161 -24.469 30.325 1.00 91.38 1209 SER A CA 1
ATOM 9662 C C . SER A 1 1209 ? -21.175 -24.948 31.360 1.00 91.38 1209 SER A C 1
ATOM 9664 O O . SER A 1 1209 ? -21.893 -25.932 31.145 1.00 91.38 1209 SER A O 1
ATOM 9666 N N . LYS A 1 1210 ? -21.231 -24.267 32.505 1.00 91.69 1210 LYS A N 1
ATOM 9667 C CA . LYS A 1 1210 ? -22.202 -24.522 33.576 1.00 91.69 1210 LYS A CA 1
ATOM 9668 C C . LYS A 1 1210 ? -23.082 -23.296 33.781 1.00 91.69 1210 LYS A C 1
ATOM 9670 O O . LYS A 1 1210 ? -22.649 -22.185 33.509 1.00 91.69 1210 LYS A O 1
ATOM 9675 N N . LYS A 1 1211 ? -24.297 -23.501 34.270 1.00 92.12 1211 LYS A N 1
ATOM 9676 C CA . LYS A 1 1211 ? -25.255 -22.453 34.606 1.00 92.12 1211 LYS A CA 1
ATOM 9677 C C . LYS A 1 1211 ? -25.841 -22.695 35.978 1.00 92.12 1211 LYS A C 1
ATOM 9679 O O . LYS A 1 1211 ? -26.339 -23.782 36.268 1.00 92.12 1211 LYS A O 1
ATOM 9684 N N . GLU A 1 1212 ? -25.781 -21.661 36.789 1.00 91.31 1212 GLU A N 1
ATOM 9685 C CA . GLU A 1 1212 ? -26.392 -21.592 38.098 1.00 91.31 1212 GLU A CA 1
ATOM 9686 C C . GLU A 1 1212 ? -27.889 -21.279 37.996 1.00 91.31 1212 GLU A C 1
ATOM 9688 O O . GLU A 1 1212 ? -28.335 -20.492 37.156 1.00 91.31 1212 GLU A O 1
ATOM 9693 N N . THR A 1 1213 ? -28.674 -21.944 38.839 1.00 87.50 1213 THR A N 1
ATOM 9694 C CA . THR A 1 1213 ? -30.124 -21.774 38.977 1.00 87.50 1213 THR A CA 1
ATOM 9695 C C . THR A 1 1213 ? -30.514 -21.953 40.444 1.00 87.50 1213 THR A C 1
ATOM 9697 O O . THR A 1 1213 ? -29.736 -22.506 41.218 1.00 87.50 1213 THR A O 1
ATOM 9700 N N . GLU A 1 1214 ? -31.744 -21.597 40.821 1.00 84.25 1214 GLU A N 1
ATOM 9701 C CA . GLU A 1 1214 ? -32.277 -21.820 42.180 1.00 84.25 1214 GLU A CA 1
ATOM 9702 C C . GLU A 1 1214 ? -32.208 -23.287 42.652 1.00 84.25 1214 GLU A C 1
ATOM 9704 O O . GLU A 1 1214 ? -32.195 -23.554 43.851 1.00 84.25 1214 GLU A O 1
ATOM 9709 N N . LEU A 1 1215 ? -32.161 -24.242 41.714 1.00 81.94 1215 LEU A N 1
ATOM 9710 C CA . LEU A 1 1215 ? -32.070 -25.679 41.991 1.00 81.94 1215 LEU A CA 1
ATOM 9711 C C . LEU A 1 1215 ? -30.621 -26.193 42.091 1.00 81.94 1215 LEU A C 1
ATOM 9713 O O . LEU A 1 1215 ? -30.421 -27.365 42.410 1.00 81.94 1215 LEU A O 1
ATOM 9717 N N . GLY A 1 1216 ? -29.621 -25.358 41.789 1.00 85.38 1216 GLY A N 1
ATOM 9718 C CA . GLY A 1 1216 ? -28.202 -25.718 41.764 1.00 85.38 1216 GLY A CA 1
ATOM 9719 C C . GLY A 1 1216 ? -27.493 -25.388 40.446 1.00 85.38 1216 GLY A C 1
ATOM 9720 O O . GLY A 1 1216 ? -28.060 -24.774 39.536 1.00 85.38 1216 GLY A O 1
ATOM 9721 N N . ILE A 1 1217 ? -26.231 -25.816 40.344 1.00 87.12 1217 ILE A N 1
ATOM 9722 C CA . ILE A 1 1217 ? -25.362 -25.597 39.179 1.00 87.12 1217 ILE A CA 1
ATOM 9723 C C . ILE A 1 1217 ? -25.474 -26.783 38.209 1.00 87.12 1217 ILE A C 1
ATOM 9725 O O . ILE A 1 1217 ? -25.083 -27.908 38.524 1.00 87.12 1217 ILE A O 1
ATOM 9729 N N . PHE A 1 1218 ? -25.957 -26.526 36.992 1.00 88.38 1218 PHE A N 1
ATOM 9730 C CA . PHE A 1 1218 ? -26.124 -27.530 35.935 1.00 88.38 1218 PHE A CA 1
ATOM 9731 C C . PHE A 1 1218 ? -25.125 -27.328 34.798 1.00 88.38 1218 PHE A C 1
ATOM 9733 O O . PHE A 1 1218 ? -24.713 -26.215 34.499 1.00 88.38 1218 PHE A O 1
ATOM 9740 N N . THR A 1 1219 ? -24.732 -28.404 34.117 1.00 88.88 1219 THR A N 1
ATOM 9741 C CA . THR A 1 1219 ? -23.871 -28.317 32.921 1.00 88.88 1219 THR A CA 1
ATOM 9742 C C . THR A 1 1219 ? -24.724 -28.169 31.676 1.00 88.88 1219 THR A C 1
ATOM 9744 O O . THR A 1 1219 ? -25.595 -29.001 31.445 1.00 88.88 1219 THR A O 1
ATOM 9747 N N . ILE A 1 1220 ? -24.472 -27.130 30.879 1.00 87.75 1220 ILE A N 1
ATOM 9748 C CA . ILE A 1 1220 ? -25.185 -26.901 29.617 1.00 87.75 1220 ILE A CA 1
ATOM 9749 C C . ILE A 1 1220 ? -24.520 -27.687 28.493 1.00 87.75 1220 ILE A C 1
ATOM 9751 O O . ILE A 1 1220 ? -25.191 -28.373 27.727 1.00 87.75 1220 ILE A O 1
ATOM 9755 N N . SER A 1 1221 ? -23.198 -27.566 28.375 1.00 86.62 1221 SER A N 1
ATOM 9756 C CA . SER A 1 1221 ? -22.443 -28.224 27.316 1.00 86.62 1221 SER A CA 1
ATOM 9757 C C . SER A 1 1221 ? -21.071 -28.652 27.809 1.00 86.62 1221 SER A C 1
ATOM 9759 O O . SER A 1 1221 ? -20.448 -27.969 28.624 1.00 86.62 1221 SER A O 1
ATOM 9761 N N . GLU A 1 1222 ? -20.613 -29.792 27.309 1.00 85.81 1222 GLU A N 1
ATOM 9762 C CA . GLU A 1 1222 ? -19.285 -30.332 27.559 1.00 85.81 1222 GLU A CA 1
ATOM 9763 C C . GLU A 1 1222 ? -18.740 -30.873 26.237 1.00 85.81 1222 GLU A C 1
ATOM 9765 O O . GLU A 1 1222 ? -19.401 -31.654 25.551 1.00 85.81 1222 GLU A O 1
ATOM 9770 N N . SER A 1 1223 ? -17.546 -30.430 25.858 1.00 75.12 1223 SER A N 1
ATOM 9771 C CA . SER A 1 1223 ? -16.840 -30.922 24.683 1.00 75.12 1223 SER A CA 1
ATOM 9772 C C . SER A 1 1223 ? -15.474 -31.433 25.102 1.00 75.12 1223 SER A C 1
ATOM 9774 O O . SER A 1 1223 ? -14.633 -30.673 25.581 1.00 75.12 1223 SER A O 1
ATOM 9776 N N . VAL A 1 1224 ? -15.251 -32.728 24.899 1.00 63.94 1224 VAL A N 1
ATOM 9777 C CA . VAL A 1 1224 ? -13.975 -33.385 25.171 1.00 63.94 1224 VAL A CA 1
ATOM 9778 C C . VAL A 1 1224 ? -13.307 -33.667 23.830 1.00 63.94 1224 VAL A C 1
ATOM 9780 O O . VAL A 1 1224 ? -13.789 -34.492 23.057 1.00 63.94 1224 VAL A O 1
ATOM 9783 N N . SER A 1 1225 ? -12.211 -32.970 23.528 1.00 54.91 1225 SER A N 1
ATOM 9784 C CA . SER A 1 1225 ? -11.314 -33.352 22.435 1.00 54.91 1225 SER A CA 1
ATOM 9785 C C . SER A 1 1225 ? -10.054 -33.966 23.024 1.00 54.91 1225 SER A C 1
ATOM 9787 O O . SER A 1 1225 ? -9.155 -33.247 23.439 1.00 54.91 1225 SER A O 1
ATOM 9789 N N . GLU A 1 1226 ? -9.993 -35.295 23.075 1.00 50.84 1226 GLU A N 1
ATOM 9790 C CA . GLU A 1 1226 ? -8.737 -36.003 23.315 1.00 50.84 1226 GLU A CA 1
ATOM 9791 C C . GLU A 1 1226 ? -8.012 -36.196 21.979 1.00 50.84 1226 GLU A C 1
ATOM 9793 O O . GLU A 1 1226 ? -8.560 -36.771 21.036 1.00 50.84 1226 GLU A O 1
ATOM 9798 N N . LEU A 1 1227 ? -6.760 -35.743 21.890 1.00 49.56 1227 LEU A N 1
ATOM 9799 C CA . LEU A 1 1227 ? -5.847 -36.251 20.871 1.00 49.56 1227 LEU A CA 1
ATOM 9800 C C . LEU A 1 1227 ? -5.553 -37.725 21.199 1.00 49.56 1227 LEU A C 1
ATOM 9802 O O . LEU A 1 1227 ? -5.193 -38.023 22.344 1.00 49.56 1227 LEU A O 1
ATOM 9806 N N . PRO A 1 1228 ? -5.661 -38.668 20.243 1.00 43.44 1228 PRO A N 1
ATOM 9807 C CA . PRO A 1 1228 ? -5.198 -40.025 20.476 1.00 43.44 1228 PRO A CA 1
ATOM 9808 C C . PRO A 1 1228 ? -3.700 -39.965 20.779 1.00 43.44 1228 PRO A C 1
ATOM 9810 O O . PRO A 1 1228 ? -2.898 -39.594 19.923 1.00 43.44 1228 PRO A O 1
ATOM 9813 N N . LYS A 1 1229 ? -3.319 -40.309 22.015 1.00 39.31 1229 LYS A N 1
ATOM 9814 C CA . LYS A 1 1229 ? -1.916 -40.449 22.413 1.00 39.31 1229 LYS A CA 1
ATOM 9815 C C . LYS A 1 1229 ? -1.256 -41.463 21.477 1.00 39.31 1229 LYS A C 1
ATOM 9817 O O . LYS A 1 1229 ? -1.469 -42.668 21.620 1.00 39.31 1229 LYS A O 1
ATOM 9822 N N . LEU A 1 1230 ? -0.459 -40.981 20.524 1.00 44.56 1230 LEU A N 1
ATOM 9823 C CA . LEU A 1 1230 ? 0.520 -41.809 19.832 1.00 44.56 1230 LEU A CA 1
ATOM 9824 C C . LEU A 1 1230 ? 1.450 -42.360 20.916 1.00 44.56 1230 LEU A C 1
ATOM 9826 O O . LEU A 1 1230 ? 2.142 -41.601 21.595 1.00 44.56 1230 LEU A O 1
ATOM 9830 N N . LYS A 1 1231 ? 1.391 -43.676 21.145 1.00 39.97 1231 LYS A N 1
ATOM 9831 C CA . LYS A 1 1231 ? 2.423 -44.351 21.934 1.00 39.97 1231 LYS A CA 1
ATOM 9832 C C . LYS A 1 1231 ? 3.759 -44.169 21.193 1.00 39.97 1231 LYS A C 1
ATOM 9834 O O . LYS A 1 1231 ? 3.741 -44.303 19.969 1.00 39.97 1231 LYS A O 1
ATOM 9839 N N . PRO A 1 1232 ? 4.842 -43.826 21.912 1.00 46.03 1232 PRO A N 1
ATOM 9840 C CA . PRO A 1 1232 ? 6.158 -43.600 21.323 1.00 46.03 1232 PRO A CA 1
ATOM 9841 C C . PRO A 1 1232 ? 6.695 -44.829 20.590 1.00 46.03 1232 PRO A C 1
ATOM 9843 O O . PRO A 1 1232 ? 6.322 -45.964 20.982 1.00 46.03 1232 PRO A O 1
#

Foldseek 3Di:
DPCVQPVADDQDFVVLQVVQPPPDDQWDQDPVGWIKGFRKGFDWFQAAQQHGFKDKWFWPAFALDLPDDGDQWQADPPPRRGRQKTKTFADPVPLPDFDLVLVCLFCPPPQKKKKWFFWQQDDDPDDPGHTDIFIDIAGDDDDSVCEPQAWYARPVDSRMIIGGGWWFADDLALQVNLDGDTDPDSDDDPGDTHDPQLVSSLLCCVPPNVVVQQDDDDPPDDDDPDPDPVVVVSSVVSVVVCVVLNHSSSSSVNNVGGTGTDSVSIIIMTGDSQRTRTDNHMDTFKMKMWDPVVVVVPDPPPPVPTDIKIKGKDQDPPRHGQKYKQFDDPSPCSSTPQFDWDWDWADDPPDRIRIDTDTDDDPPVPGDDTDIDGQKMKMAIDDDPPDDDDGFAIKIWGAFASNLVPKDKDKDDKDKDWDWDWDDDPAETEIETEIEIEMEMEIEAEDRHGHTAKMWGAGNVRDTAKMKGWDWDADPVSHHDQFAWAQDQFAQFTDTDGDQKDKDKDKDKDKDKDKDWDKDWDFDADDDDDDDGPGPRRIHIYIYIYMYIYIYMYMYMYGYTHTAKMWMDGPHDIKIKGQHYAHPPPRHRQWIWIADPVRAIKIKGFAWPCLAPVLQADFVQQAFDKDFFFWDDQQKGFDAPCLVSADFFFKKWKDFPPDPDDIAIWTFHDGDHRMTGIAHQQQGTDDDTHTIMITRNTHLRPNNGPDTFKMWMFSDRCQDPRGRHPFDQGTQFMKGFDKDQAAFALWFKGWDQDQDDKDKDQDDPPPPDDADDDDDDDDPDFWDDWDDDQFKIWTAGRPVRKIKMKGFPVNHGDPDPDDHPQKDKAFDPPPPPDQDQAQKGKIWIARNVPRDITIMMMGIPGGRSMGMDDDRGDTFIDIDWWFHDCSVRSSGSDMDTFWMKTFQADWADDDPVPTNGGNGDDDQWDNDNRGTDGDPDPPGMFTAKGQQHAYPVGHGAWMAGRVRFIKGFDAALNRPHTFKIKTRFDQQQKDKDQPLRVPNDPCVPDDPSHDDRPDLWDFDPPQDPDPPVVQWDQPDGPFARIWGKDFAPRKTKTKAFQDDADSDDDDPVVQSPDSGGIDDPNSHDHGHHHHAQFKKKKKKKKAFPDDPDFPKWKDKPNPDIWDFDADQAPRITMTMDMDGHHPPDRMIMIMTHRHRGIMIIGTIIMHTPPMFMKGFDAHSVPRHTQWIAGRVRWIWGWDADPVGHTAWIWTQDSVYIGTPDGDDDDDPPDDD

Sequence (1232 aa):
MDNDRFPYCNQQKIIQDDQAKSWLLDSIYMPMGGSLKIEYESDDYAYVQNKKAMCMYQIAGFRDLTTTPLTNQLYNKETGAIHRYLYFKLPHDFVSNQTPAHLFEYFNSVQHLYFNLNMQLTNYSRGPQKFFELTGFIPMNLSQSDFGTIFGYDRRDTMLAWIKLPTVVINPDAELNNRPEYTYGWGNRTSTSRHPFTQAGFEYLKMSMPRFINHKASEGEEYELPANLETALSNLGDAFEECFSGGTFNHLYNNHRCISIDTSQSFIRLNHPTGRKLGGGSRVKKVILHDNWGNMQKDAVITKLNFQYGVEYDYSNGIASSGVCSYEPMIGADENPFIEPIPMHITRPMANDVNKFQLAPVGGIFFPGPQVIYSKVTQRNLQYERVKQHGMGRTVTEYFTAKDFPTKVRYTDLRAIPKSFTLPLQIYNQSENTAVVSQGFVIELNDMHGKLKSVKEYDEFNNLITATENTYQTSSTGELDNYVNVINPTNGSISKRMLGVQFECIVDANNYISKTEGGGAQLNLDVAMPLQIVFMGMPRINRLIAEFRSITLTKLISRVGILSSTRTYKLGSEAEVVNLAYDPTTGQPIVVQQDNEFNTKYYTTNLPTHWAYKNLGHSNINEGIVLKNISLNNGQFSIPSQAEKFLEGDELRMTQLGTSIGDQRAWVFKTIADQVFLINANGEAFGPNGRYDLKIIRSGNKNILASSVGNFISTQNPILTNRLVLTSDSILQSSASTLSDYWQTDFAVRSESNNAPCNCRYNPPLNLIPIVEFSGIDLKKETEQIKLDSNRVTFKDKITKCEIQIVTEDGRKFIVDYIDANTNWNVPSQAINDCIASNYVTAVLENSNTRRRQNIRMISDCFPLIDCNLSPGSTRVSCGEGVINPFLNGVFGNYRPLAEYVPVVKRTSGRIDRSGYYESHTPFWVFGENGLQVNSNLTNWQRTDSMIAYNSQGKIIESVNGLNIPSSTFYQFGKLLTGAVTANSHYTDMAYDGFEDRQFSISRLLPSTSCVYPHHFAPTHNAVGTELRTIFNKEISHSGNTSMKLSPFHKAIYKYNTSQLELIRQSKSLRMNSNSFRSTSSDVIKTFSPKTNTDYLISVWVYQESENNFDASISINDRIIFRPSGPIIDGWQQINGEFKLSETDSEIKIELNPGTKATYFDDIRIHPSESNMVSYTYSADKLRLDAVQNELNFTNFYEYDEEGKLRRSKKETELGIFTISESVSELPKLKP

Radius of gyration: 48.12 Å; chains: 1; bounding box: 123×92×148 Å

Secondary structure (DSSP, 8-state):
--TTT--SPP--HHHHHHHHHTTS--EEE-TTS-EEEEEEEEEEESEETTEEPEEEEEEEEEESSTTSPPBSBSB-TTT--B--EEEEEPPGGGTT---HHHHHHTTTT-SEEEEEEEE--S--SSS----EEEEEEEE----GGGBTTTEEE-SS-TTEEEEE--EEE--SSTTGGGS--EE---S---S-EE-HHHHHHHHHHHHH-GGGSSS---TT--------HHHHHHHHHHHHHHHHTTSHHHHHHHTT-S-BB-GGG-EEEEE-TTS-EEEEEEEEEEEEEE--HHHHTT-TT-GGG--EEEEEEE-EETTEE-EEES---STTGGG-TT--EEEEEE--TTS--EEEEEESSTTGGGSPPP-EEESEEEEEEPPPTT-SSS---EEEEEE--TTTS--EEEE---EEEEEEEEEE-SSEEEEEEEEEEEEEEEEEEEE-TT-EEEEEEE-TTS-EEEEEEEEE-B-TTS-B--EEEEE-TTT-BEEEEE-SEEEEEEEEEEEEEEEEEEEEEEE-----SSS-----EEEEEEEEEEEEEEEEEEEEEEEEPPEEEEEEEETTEEEEEEEEEE-TTT--EEEEEEE-TTS-EEEEEEEEGGGT-GGGS-GGGTTT-EEEEEEEBTTEEE-TTTGGGS-TT-EEEEEETTS-PPPEEEEEEEEETTEEEEE-TTSSBP-S-EEEEEEEEE-S-----S-EEEEEEESS-SEETTEE----TTEEEEEEEEEES---BS--EEEEE--PPPEEEE---TT------SSS----SSEEEEEEETTEEEEEETTT--EEEEEETTSSPPS-S---TTEEEE--TT---S---BSEEEEEEEETTT--EEEEEEEESSS-SEEEE--TT-EEEEESSEE--HHHHTSSS--EEEEEEEE--PBPPS-TTT---BSS---SEEEETTEEEE-S--SSEEEEEEEEEE-TTS-EEEEEETTS-EEEEEEETTTTEEEEEEET--GGG-EEE-SGGGG--GGGSS-TTS-PPPPSS---TTS-SS-GGGTEESSS-SSSS-EEEE-TTPPEEEEEE-PPPPS-PPPHHHHTSSSSPEE-TTTBPP-S-PPTT-EEEEEEEEEES-SS----EEEETTTEEE---S--BTTEEEEEEEEE--TT-SEEEEEEE-TTS-EEEEEEEEEETT-EEEEEEE-TTT--EEEEE-TTSPEEEEEE-TTS-EEEEEEEETTEEEEEEE----------